Protein 3BNV (pdb70)

Organism: Campylobacter jejuni (NCBI:txid197)

Nearest PDB structures (foldseek):
  3bnv-assembly2_C  TM=9.945E-01  e=3.580E-26  Campylobacter jejuni
  3bnv-assembly4_H  TM=1.005E+00  e=6.603E-24  Campylobacter jejuni
  3lwg-assembly1_B  TM=8.617E-01  e=5.115E-12  Helicobacter felis
  3lw3-assembly1_B  TM=8.582E-01  e=4.550E-12  Helicobacter felis
  3lwg-assembly1_A  TM=9.391E-01  e=1.286E-10  Helicobacter felis

B-factor: mean 33.96, std 3.37, range [11.09, 61.27]

Foldseek 3Di:
DPPPADPVQQVVLLVQALDPVPDDCQQQFGWRHEDAQKTKTKHQADPVAPDPQQWGDCVSVVSNQLVRQCRSHRDNAKHWDDKDKDDPDTDGHGFMKIKMKGWDDDPDAQKIKIWMKIDGPPHIITMIIIMGGDPDHPVD/DVVADPPRCLVVLVVAQPPVPDDCQQQFGWHDEDAQKTKTKHQADPVAPDPQQWDDCVSVVSNQLVRQCRSHRDNAKDWDDKDKDDPDTDGHGFMKMKMWGWPCKTKIWMKIDGVPHIITMIIIMHGDPDHPVVD/DDPPADPVLQVVLLVQALPPVPDDCQQQFGWHDEDAQKTKTKHQADPVAPDPQQWDDCVSPVSNVLVRQCRSHRDNAKHWDDKDKDDPDTDGHRFMKMKMKGWPDDDVAQKIKIWMWIDGVPDTITMIIIMGGDPDHPVD/DCCVVANPVQQVVLLVQAQPPVPDDCQQQFGWRHEDAQKTKTKHQADPVAPDPQQWDDCVSVVSNQLVRQCRSHRDNAKDWDDKDKDDPDTDGHGFMKIKMKGWDDDPDAQKIKIWMWIDGVNDTITMIIIMGGDPDHPVD/DPPVADVQAVPQPLVQQQPPNPDDCQQQFGWRHEDAQKTKTKHQADPVAPDPQQWRDCVSVVSNQLVRQCRSHRDNAKDWDDKDKDDPDTDGHRFMKMKMKGWPDDPPFQKTKIWMKIDGVNHIITMIIIMGGDPDHPVD/DDPVVLQVVLLVQFQPPVPDDCQQQFGWRDEDAQKTKTKHQADPVAPDPQQWDDCVSPVSNQLVRQSRSHRDNAKDWDDKDKDDPDTDGHRFMKMKMKGWDDDPPFQKTKIWMWIDGVPDIITMIIIMGGDPDHPVD/DCVQAQPPNPDDCQQQFDWDDEDAQKTKTKHQADPVAPDPQQWDDPVSPVSNVLVRQCRSHRDNAKDWDDKDKDDPDTDGHRFMKMKMKGWPDDPPALWIKIWMWIDGVPHTITMIIIMGGDPDHPVD/DLLVQAQPPVPDDCQQQFDWDDEDAQKTKTKHQADPVAPDPQQWDDCVSVVSNVLVRQCRSHRDNAKHWDDKDKDDPDTDGHRFMKMKMKGWDDDDPFQKIKIWMWIDGVNHTITMIIIMGGDPDHPD

Sequence (1089 aa):
LEEYASAEDISRVRAELLTCPELNTSLAGTIIEIDKNYAKSILITTSEVADDQGLIFDAFIFAAANYVAQASINKEFSVIIGSKCFFYAPLKLGDVLELEAHALFDETSKKRDVKVVGHVKEIKFEGTIQVVSTDEHIFKEEYASAEDISRVRAELLTCPELNTSLAGTIIEIDKNYAKSILITTSEVADDQGLIFDAFIFAAANYVAQASINKEFSVIIGSKCFFYAPLKLGDVLELEAHALKKRDVKVVGHVKEIKFEGTIQVVSTDEHIFKLLEEYASAEDISRVRAELLTCPELNTSLAGTIIEIDKNYAKSILITTSEVADDQGLIFDAFIFAAANYVAQASINKEFSVIIGSKCFFYAPLKLGDVLELEAHALFDETSKKRDVKVVGHVKEIKFEGTIQVVSTDEHIFKQLEEYASAEDISRVRAELLTCPELNTSLAGTIIEIDKNYAKSILITTSEVADDQGLIFDAFIFAAANYVAQASINKEFSVIIGSKCFFYAPLKLGDVLELEAHALFDETSKKRDVKVVGHVKEIKFEGTIQVVSTDEHIFKLEEYASAEDISRVRAELLTCPELNTSLAGTIIEIDKNYAKSILITTSEVADDQGLIFDAFIFAAANYVAQASINKEFSVIIGSKCFFYAPLKLGDVLELEAHALFDETSKKRDVKVVGHVKEIKFEGTIQVVSTDEHIFKLEEYEDISRVRAELLTCPELNTSLAGTIIEIDKNYAKSILITTSEVADDQGLIFDAFIFAAANYVAQASINKEFSVIIGSKCFFYAPLKLGDVLELEAHALFDETSKKRDVKVVGHVKEIKFEGTIQVVSTDEHIFKVRAELLTCPELNTSLAGTIIEIDKNYAKSILITTSEVADDQGLIFDAFIFAAANYVAQASINKEFSVIIGSKCFFYAPLKLGDVLELEAHALFDETSKKRDVKVVGHVKEIKFEGTIQVVSTDEHIFKRVRAELLTCPELNTSLAGTIIEIDKNYAKSILITTSEVADDQGLIFDAFIFAAANYVAQASINKEFSVIIGSKCFFYAPLKLGDVLELEAHALFDETSKKRDVKVVGHVKEIKFEGTIQVVSTDEHIF

InterPro domains:
  IPR029069 HotDog domain superfamily [SSF54637] (39-144)

Radius of gyration: 39.72 Å; Cα contacts (8 Å, |Δi|>4): 2767; chains: 8; bounding box: 61×111×114 Å

Secondary structure (DSSP, 8-state):
--SSS-HHHHHHHHTT--SSTT--HHHH-EEEEEETTEEEEEEE------STT-BPPHHHHHHHHHHHHHHHH--SSEEEEEEEEE--S--BTT-EEEEEEEEPP-SS-SEEEEEEEEEBTTB--EEEEEEEE-SS-TT-/--SS-SSTTTTTTTT--S-TT--HHHH-EEEEEETTEEEEEEE------STT-BPPTHHHHHHHHHHHHHHH--SSEEEEEEEEE--S--BTT-EEEEEEEE--EEEEEEEEEBTTB--EEEEEEEE-SS-GGG-/---SS-TTTTHHHHHH--S-TT--HHHH-EEEEEETTEEEEEEE------STT-BPPTHHHHHHHHHHHHHHH--SSEEEEEEEEE--S--BTT-EEEEEEEE-S-TT-SEEEEEEEEEBTTB--EEEEEEEE-SS-TT-/-GGGTS-HHHHHHHHHH--S-TT--HHHH-EEEEEETTEEEEEEE------STT-BPPTHHHHHHHHHHHHHHH--SSEEEEEEEEE--S--BTT-EEEEEEEEPP-SS-SEEEEEEEEEBTTB--EEEEEEEE-SS-TT-/---S--STTIIIIIIT--SSTT--HHHH-EEEEEETTEEEEEEE------STT-BPPHHHHHHHHHHHHHHHH--SSEEEEEEEEE--S--BTT-EEEEEEEE-S-SS-SEEEEEEEEEETTB--EEEEEEEE-SS-TT-/------HHHHTTT--S-TT--HHHH-EEEEEETTEEEEEEE------STT-BPPTHHHHHHHHHHHHHHH--SSEEEEEEEEE--S--BTT-EEEEEEEE---SS-SEEEEEEEEEBTTB--EEEEEEEE-SS-TT-/--SS--SSTT--HHHH-EEEEEETTEEEEEEE------STT-BPPTHHHHHHHHHHHHHHH--SSEEEEEEEEE--S--BTT-EEEEEEEE---SS-SEEEEEEEEEBTTB--EEEEEEEE-SS-TT-/-HHHH--S-TT--HHHH-EEEEEETTEEEEEEE------STT-BPPHHHHHHHHHHHHHHHH--SSEEEEEEEEE--S--BBTBEEEEEEEEPP-SS-SEEEEEEEEEBTTB--EEEEEEEE-SS---

Structure (mmCIF, N/CA/C/O backbone):
data_3BNV
#
_entry.id   3BNV
#
_cell.length_a   79.876
_cell.length_b   94.533
_cell.length_c   81.818
_cell.angle_alpha   90.00
_cell.angle_beta   99.32
_cell.angle_gamma   90.00
#
_symmetry.space_group_name_H-M   'P 1 21 1'
#
loop_
_entity.id
_entity.type
_entity.pdbx_description
1 polymer Cj0977
2 water water
#
loop_
_atom_site.group_PDB
_atom_site.id
_atom_site.type_symbol
_atom_site.label_atom_id
_atom_site.label_alt_id
_atom_site.label_comp_id
_atom_site.label_asym_id
_atom_site.label_entity_id
_atom_site.label_seq_id
_atom_site.pdbx_PDB_ins_code
_atom_site.Cartn_x
_atom_site.Cartn_y
_atom_site.Cartn_z
_atom_site.occupancy
_atom_site.B_iso_or_equiv
_atom_site.auth_seq_id
_atom_site.auth_comp_id
_atom_site.auth_asym_id
_atom_site.auth_atom_id
_atom_site.pdbx_PDB_model_num
ATOM 1 N N . LEU A 1 9 ? 29.286 11.588 37.441 1.00 41.26 13 LEU A N 1
ATOM 2 C CA . LEU A 1 9 ? 29.449 12.964 36.891 1.00 41.40 13 LEU A CA 1
ATOM 3 C C . LEU A 1 9 ? 28.132 13.778 36.764 1.00 41.86 13 LEU A C 1
ATOM 4 O O . LEU A 1 9 ? 27.838 14.351 35.722 1.00 42.02 13 LEU A O 1
ATOM 9 N N . GLU A 1 10 ? 27.336 13.825 37.830 1.00 42.21 14 GLU A N 1
ATOM 10 C CA . GLU A 1 10 ? 26.275 14.846 37.955 1.00 41.93 14 GLU A CA 1
ATOM 11 C C . GLU A 1 10 ? 26.779 16.306 38.240 1.00 42.08 14 GLU A C 1
ATOM 12 O O . GLU A 1 10 ? 26.713 16.847 39.363 1.00 40.68 14 GLU A O 1
ATOM 18 N N . GLU A 1 11 ? 27.324 16.885 37.169 1.00 41.95 15 GLU A N 1
ATOM 19 C CA . GLU A 1 11 ? 27.322 18.309 36.913 1.00 41.49 15 GLU A CA 1
ATOM 20 C C . GLU A 1 11 ? 26.109 18.650 36.015 1.00 40.62 15 GLU A C 1
ATOM 21 O O . GLU A 1 11 ? 26.116 19.659 35.306 1.00 40.38 15 GLU A O 1
ATOM 27 N N . TYR A 1 12 ? 25.078 17.800 36.026 1.00 39.45 16 TYR A N 1
ATOM 28 C CA . TYR A 1 12 ? 23.893 18.036 35.210 1.00 38.20 16 TYR A CA 1
ATOM 29 C C . TYR A 1 12 ? 22.646 18.273 36.051 1.00 38.13 16 TYR A C 1
ATOM 30 O O . TYR A 1 12 ? 21.616 18.723 35.532 1.00 38.35 16 TYR A O 1
ATOM 39 N N . ALA A 1 13 ? 22.729 17.948 37.340 1.00 37.43 17 ALA A N 1
ATOM 40 C CA . ALA A 1 13 ? 21.620 18.176 38.258 1.00 36.68 17 ALA A CA 1
ATOM 41 C C . ALA A 1 13 ? 22.104 18.171 39.687 1.00 36.25 17 ALA A C 1
ATOM 42 O O . ALA A 1 13 ? 22.981 17.381 40.047 1.00 35.71 17 ALA A O 1
ATOM 44 N N . SER A 1 14 ? 21.505 19.035 40.504 1.00 35.96 18 SER A N 1
ATOM 45 C CA . SER A 1 14 ? 21.895 19.157 41.896 1.00 35.84 18 SER A CA 1
ATOM 46 C C . SER A 1 14 ? 21.607 17.867 42.646 1.00 35.68 18 SER A C 1
ATOM 47 O O . SER A 1 14 ? 20.775 17.069 42.224 1.00 35.36 18 SER A O 1
ATOM 50 N N . ALA A 1 15 ? 22.307 17.651 43.755 1.00 35.79 19 ALA A N 1
ATOM 51 C CA . ALA A 1 15 ? 21.971 16.528 44.626 1.00 36.14 19 ALA A CA 1
ATOM 52 C C . ALA A 1 15 ? 20.500 16.626 45.069 1.00 36.13 19 ALA A C 1
ATOM 53 O O . ALA A 1 15 ? 19.781 15.623 45.125 1.00 35.77 19 ALA A O 1
ATOM 55 N N . GLU A 1 16 ? 20.067 17.849 45.364 1.00 36.16 20 GLU A N 1
ATOM 56 C CA . GLU A 1 16 ? 18.678 18.116 45.718 1.00 36.57 20 GLU A CA 1
ATOM 57 C C . GLU A 1 16 ? 17.716 17.595 44.638 1.00 36.94 20 GLU A C 1
ATOM 58 O O . GLU A 1 16 ? 16.966 16.638 44.868 1.00 36.85 20 GLU A O 1
ATOM 64 N N . ASP A 1 17 ? 17.756 18.215 43.460 1.00 37.31 21 ASP A N 1
ATOM 65 C CA . ASP A 1 17 ? 16.909 17.793 42.349 1.00 37.61 21 ASP A CA 1
ATOM 66 C C . ASP A 1 17 ? 16.750 16.298 42.372 1.00 37.41 21 ASP A C 1
ATOM 67 O O . ASP A 1 17 ? 15.638 15.803 42.256 1.00 37.60 21 ASP A O 1
ATOM 72 N N . ILE A 1 18 ? 17.871 15.591 42.520 1.00 37.33 22 ILE A N 1
ATOM 73 C CA . ILE A 1 18 ? 17.917 14.134 42.313 1.00 37.12 22 ILE A CA 1
ATOM 74 C C . ILE A 1 18 ? 17.238 13.358 43.439 1.00 36.98 22 ILE A C 1
ATOM 75 O O . ILE A 1 18 ? 16.469 12.427 43.171 1.00 37.09 22 ILE A O 1
ATOM 80 N N . SER A 1 19 ? 17.491 13.745 44.685 1.00 36.34 23 SER A N 1
ATOM 81 C CA . SER A 1 19 ? 16.789 13.128 45.800 1.00 36.28 23 SER A CA 1
ATOM 82 C C . SER A 1 19 ? 15.299 13.509 45.807 1.00 36.23 23 SER A C 1
ATOM 83 O O . SER A 1 19 ? 14.453 12.770 46.315 1.00 35.99 23 SER A O 1
ATOM 86 N N . ARG A 1 20 ? 14.986 14.666 45.231 1.00 36.08 24 ARG A N 1
ATOM 87 C CA . ARG A 1 20 ? 13.607 15.129 45.137 1.00 35.97 24 ARG A CA 1
ATOM 88 C C . ARG A 1 20 ? 12.762 14.251 44.214 1.00 36.65 24 ARG A C 1
ATOM 89 O O . ARG A 1 20 ? 11.636 13.888 44.563 1.00 36.58 24 ARG A O 1
ATOM 97 N N . VAL A 1 21 ? 13.295 13.927 43.034 1.00 37.18 25 VAL A N 1
ATOM 98 C CA . VAL A 1 21 ? 12.647 12.962 42.170 1.00 37.76 25 VAL A CA 1
ATOM 99 C C . VAL A 1 21 ? 12.549 11.596 42.841 1.00 37.77 25 VAL A C 1
ATOM 100 O O . VAL A 1 21 ? 11.469 11.034 42.913 1.00 37.91 25 VAL A O 1
ATOM 104 N N . ARG A 1 22 ? 13.661 11.061 43.338 1.00 38.04 26 ARG A N 1
ATOM 105 C CA . ARG A 1 22 ? 13.633 9.732 43.967 1.00 38.29 26 ARG A CA 1
ATOM 106 C C . ARG A 1 22 ? 12.431 9.628 44.889 1.00 38.09 26 ARG A C 1
ATOM 107 O O . ARG A 1 22 ? 11.692 8.638 44.858 1.00 38.50 26 ARG A O 1
ATOM 115 N N . ALA A 1 23 ? 12.223 10.665 45.692 1.00 37.75 27 ALA A N 1
ATOM 116 C CA . ALA A 1 23 ? 11.082 10.703 46.615 1.00 37.31 27 ALA A CA 1
ATOM 117 C C . ALA A 1 23 ? 9.726 10.755 45.916 1.00 36.93 27 ALA A C 1
ATOM 118 O O . ALA A 1 23 ? 8.723 10.480 46.537 1.00 36.97 27 ALA A O 1
ATOM 120 N N . GLU A 1 24 ? 9.699 11.102 44.632 1.00 36.86 28 GLU A N 1
ATOM 121 C CA . GLU A 1 24 ? 8.438 11.205 43.882 1.00 36.90 28 GLU A CA 1
ATOM 122 C C . GLU A 1 24 ? 8.207 10.071 42.884 1.00 36.41 28 GLU A C 1
ATOM 123 O O . GLU A 1 24 ? 7.081 9.839 42.463 1.00 36.36 28 GLU A O 1
ATOM 129 N N . LEU A 1 25 ? 9.272 9.391 42.475 1.00 36.06 29 LEU A N 1
ATOM 130 C CA . LEU A 1 25 ? 9.165 8.416 41.402 1.00 35.41 29 LEU A CA 1
ATOM 131 C C . LEU A 1 25 ? 8.459 7.152 41.885 1.00 35.10 29 LEU A C 1
ATOM 132 O O . LEU A 1 25 ? 8.921 6.485 42.807 1.00 34.96 29 LEU A O 1
ATOM 137 N N . LEU A 1 26 ? 7.331 6.834 41.260 1.00 34.76 30 LEU A N 1
ATOM 138 C CA . LEU A 1 26 ? 6.577 5.624 41.590 1.00 34.41 30 LEU A CA 1
ATOM 139 C C . LEU A 1 26 ? 6.891 4.502 40.608 1.00 34.43 30 LEU A C 1
ATOM 140 O O . LEU A 1 26 ? 6.679 3.329 40.912 1.00 34.82 30 LEU A O 1
ATOM 145 N N . THR A 1 27 ? 7.399 4.868 39.436 1.00 34.07 31 THR A N 1
ATOM 146 C CA . THR A 1 27 ? 7.606 3.913 38.351 1.00 34.09 31 THR A CA 1
ATOM 147 C C . THR A 1 27 ? 8.973 3.257 38.404 1.00 33.95 31 THR A C 1
ATOM 148 O O . THR A 1 27 ? 9.945 3.884 38.773 1.00 34.52 31 THR A O 1
ATOM 152 N N . CYS A 1 28 ? 9.056 1.993 38.026 1.00 33.66 32 CYS A N 1
ATOM 153 C CA . CYS A 1 28 ? 10.351 1.306 37.947 1.00 33.75 32 CYS A CA 1
ATOM 154 C C . CYS A 1 28 ? 11.238 1.508 39.179 1.00 33.31 32 CYS A C 1
ATOM 155 O O . CYS A 1 28 ? 12.415 1.849 39.059 1.00 33.37 32 CYS A O 1
ATOM 158 N N . PRO A 1 29 ? 10.687 1.257 40.371 1.00 33.11 33 PRO A N 1
ATOM 159 C CA . PRO A 1 29 ? 11.427 1.587 41.586 1.00 33.00 33 PRO A CA 1
ATOM 160 C C . PRO A 1 29 ? 12.737 0.824 41.681 1.00 33.13 33 PRO A C 1
ATOM 161 O O . PRO A 1 29 ? 13.654 1.238 42.411 1.00 33.33 33 PRO A O 1
ATOM 165 N N . GLU A 1 30 ? 12.830 -0.283 40.952 1.00 32.91 34 GLU A N 1
ATOM 166 C CA . GLU A 1 30 ? 13.910 -1.227 41.189 1.00 33.12 34 GLU A CA 1
ATOM 167 C C . GLU A 1 30 ? 14.889 -1.247 40.039 1.00 32.77 34 GLU A C 1
ATOM 168 O O . GLU A 1 30 ? 15.827 -2.028 40.032 1.00 32.80 34 GLU A O 1
ATOM 174 N N . LEU A 1 31 ? 14.658 -0.380 39.067 1.00 32.79 35 LEU A N 1
ATOM 175 C CA . LEU A 1 31 ? 15.437 -0.387 37.835 1.00 32.83 35 LEU A CA 1
ATOM 176 C C . LEU A 1 31 ? 16.894 -0.051 38.101 1.00 32.84 35 LEU A C 1
ATOM 177 O O . LEU A 1 31 ? 17.202 0.816 38.908 1.00 32.92 35 LEU A O 1
ATOM 182 N N . ASN A 1 32 ? 17.795 -0.724 37.410 1.00 33.04 36 ASN A N 1
ATOM 183 C CA . ASN A 1 32 ? 19.198 -0.367 37.512 1.00 33.21 36 ASN A CA 1
ATOM 184 C C . ASN A 1 32 ? 19.567 0.962 36.821 1.00 33.39 36 ASN A C 1
ATOM 185 O O . ASN A 1 32 ? 19.754 1.027 35.604 1.00 33.81 36 ASN A O 1
ATOM 190 N N . THR A 1 33 ? 19.706 2.017 37.614 1.00 33.28 37 THR A N 1
ATOM 191 C CA . THR A 1 33 ? 19.856 3.354 37.064 1.00 33.32 37 THR A CA 1
ATOM 192 C C . THR A 1 33 ? 21.209 3.545 36.375 1.00 33.43 37 THR A C 1
ATOM 193 O O . THR A 1 33 ? 21.437 4.583 35.721 1.00 33.60 37 THR A O 1
ATOM 197 N N . SER A 1 34 ? 22.105 2.566 36.526 1.00 33.05 38 SER A N 1
ATOM 198 C CA . SER A 1 34 ? 23.432 2.618 35.902 1.00 33.08 38 SER A CA 1
ATOM 199 C C . SER A 1 34 ? 23.345 2.216 34.434 1.00 33.30 38 SER A C 1
ATOM 200 O O . SER A 1 34 ? 24.297 2.441 33.666 1.00 33.54 38 SER A O 1
ATOM 203 N N . LEU A 1 35 ? 22.226 1.591 34.058 1.00 33.19 39 LEU A N 1
ATOM 204 C CA . LEU A 1 35 ? 22.042 1.076 32.704 1.00 33.23 39 LEU A CA 1
ATOM 205 C C . LEU A 1 35 ? 20.977 1.872 31.958 1.00 33.46 39 LEU A C 1
ATOM 206 O O . LEU A 1 35 ? 20.988 1.934 30.717 1.00 33.81 39 LEU A O 1
ATOM 211 N N . ALA A 1 36 ? 20.044 2.469 32.696 1.00 32.86 40 ALA A N 1
ATOM 212 C CA . ALA A 1 36 ? 18.953 3.183 32.052 1.00 32.44 40 ALA A CA 1
ATOM 213 C C . ALA A 1 36 ? 19.003 4.685 32.295 1.00 32.51 40 ALA A C 1
ATOM 214 O O . ALA A 1 36 ? 18.202 5.432 31.765 1.00 32.55 40 ALA A O 1
ATOM 216 N N . GLY A 1 37 ? 19.949 5.139 33.108 1.00 32.67 41 GLY A N 1
ATOM 217 C CA . GLY A 1 37 ? 20.040 6.558 33.383 1.00 32.45 41 GLY A CA 1
ATOM 218 C C . GLY A 1 37 ? 19.358 6.938 34.688 1.00 32.63 41 GLY A C 1
ATOM 219 O O . GLY A 1 37 ? 18.778 6.089 35.385 1.00 32.52 41 GLY A O 1
ATOM 220 N N . THR A 1 38 ? 19.435 8.223 35.006 1.00 32.29 42 THR A N 1
ATOM 221 C CA . THR A 1 38 ? 18.826 8.772 36.203 1.00 32.39 42 THR A CA 1
ATOM 222 C C . THR A 1 38 ? 17.833 9.879 35.872 1.00 32.27 42 THR A C 1
ATOM 223 O O . THR A 1 38 ? 18.087 10.728 35.029 1.00 32.08 42 THR A O 1
ATOM 227 N N . ILE A 1 39 ? 16.687 9.862 36.537 1.00 32.26 43 ILE A N 1
ATOM 228 C CA . ILE A 1 39 ? 15.683 10.894 36.340 1.00 32.01 43 ILE A CA 1
ATOM 229 C C . ILE A 1 39 ? 16.091 12.113 37.142 1.00 32.16 43 ILE A C 1
ATOM 230 O O . ILE A 1 39 ? 16.434 12.011 38.310 1.00 32.22 43 ILE A O 1
ATOM 235 N N . ILE A 1 40 ? 16.029 13.272 36.508 1.00 32.33 44 ILE A N 1
ATOM 236 C CA . ILE A 1 40 ? 16.749 14.461 36.948 1.00 32.36 44 ILE A CA 1
ATOM 237 C C . ILE A 1 40 ? 15.729 15.588 37.187 1.00 32.41 44 ILE A C 1
ATOM 238 O O . ILE A 1 40 ? 16.013 16.589 37.833 1.00 32.37 44 ILE A O 1
ATOM 243 N N . GLU A 1 41 ? 14.531 15.393 36.649 1.00 32.54 45 GLU A N 1
ATOM 2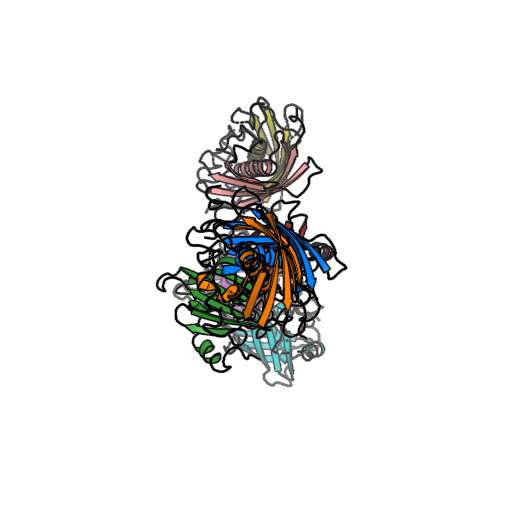44 C CA . GLU A 1 41 ? 13.431 16.321 36.830 1.00 32.98 45 GLU A CA 1
ATOM 245 C C . GLU A 1 41 ? 12.126 15.669 36.391 1.00 32.96 45 GLU A C 1
ATOM 246 O O . GLU A 1 41 ? 12.087 14.896 35.417 1.00 32.92 45 GLU A O 1
ATOM 252 N N . ILE A 1 42 ? 11.062 15.942 37.140 1.00 32.95 46 ILE A N 1
ATOM 253 C CA . ILE A 1 42 ? 9.743 15.459 36.742 1.00 33.08 46 ILE A CA 1
ATOM 254 C C . ILE A 1 42 ? 8.674 16.455 37.091 1.00 32.99 46 ILE A C 1
ATOM 255 O O . ILE A 1 42 ? 8.872 17.318 37.913 1.00 33.27 46 ILE A O 1
ATOM 260 N N . ASP A 1 43 ? 7.545 16.329 36.424 1.00 33.12 47 ASP A N 1
ATOM 261 C CA . ASP A 1 43 ? 6.425 17.235 36.576 1.00 33.23 47 ASP A CA 1
ATOM 262 C C . ASP A 1 43 ? 5.262 16.532 35.889 1.00 33.06 47 ASP A C 1
ATOM 263 O O . ASP A 1 43 ? 5.425 15.459 35.276 1.00 32.92 47 ASP A O 1
ATOM 268 N N . LYS A 1 44 ? 4.090 17.139 35.966 1.00 32.94 48 LYS A N 1
ATOM 269 C CA . LYS A 1 44 ? 2.940 16.621 35.247 1.00 33.20 48 LYS A CA 1
ATOM 270 C C . LYS A 1 44 ? 3.279 16.426 33.760 1.00 33.17 48 LYS A C 1
ATOM 271 O O . LYS A 1 44 ? 3.644 17.394 33.072 1.00 32.93 48 LYS A O 1
ATOM 277 N N . ASN A 1 45 ? 3.170 15.192 33.264 1.00 33.05 49 ASN A N 1
ATOM 278 C CA . ASN A 1 45 ? 3.337 14.943 31.829 1.00 33.09 49 ASN A CA 1
ATOM 279 C C . ASN A 1 45 ? 4.734 15.218 31.325 1.00 33.28 49 ASN A C 1
ATOM 280 O O . ASN A 1 45 ? 4.935 15.433 30.127 1.00 33.51 49 ASN A O 1
ATOM 285 N N . TYR A 1 46 ? 5.707 15.216 32.226 1.00 33.27 50 TYR A N 1
ATOM 286 C CA . TYR A 1 46 ? 7.035 15.671 31.864 1.00 33.11 50 TYR A CA 1
ATOM 287 C C . TYR A 1 46 ? 8.123 14.991 32.693 1.00 32.96 50 TYR A C 1
ATOM 288 O O . TYR A 1 46 ? 7.957 14.767 33.897 1.00 32.82 50 TYR A O 1
ATOM 297 N N . ALA A 1 47 ? 9.242 14.675 32.045 1.00 32.63 51 ALA A N 1
ATOM 298 C CA . ALA A 1 47 ? 10.415 14.172 32.758 1.00 32.51 51 ALA A CA 1
ATOM 299 C C . ALA A 1 47 ? 11.714 14.428 31.997 1.00 32.58 51 ALA A C 1
ATOM 300 O O . ALA A 1 47 ? 11.738 14.470 30.763 1.00 32.63 51 ALA A O 1
ATOM 302 N N . LYS A 1 48 ? 12.796 14.597 32.743 1.00 32.66 52 LYS A N 1
ATOM 303 C CA . LYS A 1 48 ? 14.118 14.828 32.154 1.00 33.08 52 LYS A CA 1
ATOM 304 C C . LYS A 1 48 ? 15.108 13.825 32.735 1.00 32.96 52 LYS A C 1
ATOM 305 O O . LYS A 1 48 ? 15.101 13.576 33.939 1.00 33.36 52 LYS A O 1
ATOM 311 N N . SER A 1 49 ? 15.942 13.219 31.902 1.00 32.78 53 SER A N 1
ATOM 312 C CA . SER A 1 49 ? 16.901 12.245 32.440 1.00 32.80 53 SER A CA 1
ATOM 313 C C . SER A 1 49 ? 18.272 12.360 31.817 1.00 32.51 53 SER A C 1
ATOM 314 O O . SER A 1 49 ? 18.458 13.059 30.828 1.00 32.83 53 SER A O 1
ATOM 317 N N . ILE A 1 50 ? 19.248 11.711 32.417 1.00 32.18 54 ILE A N 1
ATOM 318 C CA . ILE A 1 50 ? 20.546 11.684 31.790 1.00 32.34 54 ILE A CA 1
ATOM 319 C C . ILE A 1 50 ? 21.126 10.291 31.833 1.00 32.02 54 ILE A C 1
ATOM 320 O O . ILE A 1 50 ? 20.943 9.574 32.799 1.00 32.33 54 ILE A O 1
ATOM 325 N N . LEU A 1 51 ? 21.782 9.904 30.750 1.00 31.86 55 LEU A N 1
ATOM 326 C CA . LEU A 1 51 ? 22.441 8.615 30.668 1.00 31.86 55 LEU A CA 1
ATOM 327 C C . LEU A 1 51 ? 23.917 8.864 30.477 1.00 32.02 55 LEU A C 1
ATOM 328 O O . LEU A 1 51 ? 24.323 9.444 29.470 1.00 31.97 55 LEU A O 1
ATOM 333 N N . ILE A 1 52 ? 24.727 8.474 31.459 1.00 32.11 56 ILE A N 1
ATOM 334 C CA . ILE A 1 52 ? 26.160 8.505 31.227 1.00 32.25 56 ILE A CA 1
ATOM 335 C C . ILE A 1 52 ? 26.592 7.137 30.710 1.00 32.32 56 ILE A C 1
ATOM 336 O O . ILE A 1 52 ? 26.354 6.106 31.349 1.00 32.70 56 ILE A O 1
ATOM 341 N N . THR A 1 53 ? 27.185 7.134 29.528 1.00 32.11 57 THR A N 1
ATOM 342 C CA . THR A 1 53 ? 27.550 5.881 28.893 1.00 32.43 57 THR A CA 1
ATOM 343 C C . THR A 1 53 ? 28.708 5.227 29.642 1.00 32.61 57 THR A C 1
ATOM 344 O O . THR A 1 53 ? 29.603 5.910 30.119 1.00 32.64 57 THR A O 1
ATOM 348 N N . THR A 1 54 ? 28.672 3.902 29.771 1.00 32.72 58 THR A N 1
ATOM 349 C CA . THR A 1 54 ? 29.750 3.202 30.494 1.00 32.62 58 THR A CA 1
ATOM 350 C C . THR A 1 54 ? 30.239 2.016 29.679 1.00 32.59 58 THR A C 1
ATOM 351 O O . THR A 1 54 ? 29.626 1.627 28.677 1.00 32.05 58 THR A O 1
ATOM 355 N N . SER A 1 55 ? 31.353 1.442 30.114 1.00 32.84 59 SER A N 1
ATOM 356 C CA . SER A 1 55 ? 31.944 0.348 29.366 1.00 33.10 59 SER A CA 1
ATOM 357 C C . SER A 1 55 ? 31.062 -0.886 29.396 1.00 33.32 59 SER A C 1
ATOM 358 O O . SER A 1 55 ? 31.301 -1.821 28.654 1.00 33.28 59 SER A O 1
ATOM 361 N N . GLU A 1 56 ? 30.025 -0.878 30.232 1.00 33.75 60 GLU A N 1
ATOM 362 C CA . GLU A 1 56 ? 29.086 -2.000 30.284 1.00 34.63 60 GLU A CA 1
ATOM 363 C C . GLU A 1 56 ? 28.089 -2.019 29.143 1.00 34.30 60 GLU A C 1
ATOM 364 O O . GLU A 1 56 ? 27.394 -3.007 28.952 1.00 34.19 60 GLU A O 1
ATOM 378 N N . VAL A 1 58 ? 29.008 -1.101 25.804 1.00 33.22 62 VAL A N 1
ATOM 379 C CA . VAL A 1 58 ? 29.669 -1.102 24.507 1.00 32.53 62 VAL A CA 1
ATOM 380 C C . VAL A 1 58 ? 29.256 -2.287 23.659 1.00 32.29 62 VAL A C 1
ATOM 381 O O . VAL A 1 58 ? 28.966 -3.347 24.180 1.00 32.20 62 VAL A O 1
ATOM 385 N N . ALA A 1 59 ? 29.262 -2.091 22.346 1.00 32.19 63 ALA A N 1
ATOM 386 C CA . ALA A 1 59 ? 29.030 -3.156 21.390 1.00 32.32 63 ALA A CA 1
ATOM 387 C C . ALA A 1 59 ? 30.351 -3.727 20.924 1.00 32.46 63 ALA A C 1
ATOM 388 O O . ALA A 1 59 ? 30.429 -4.884 20.534 1.00 32.41 63 ALA A O 1
ATOM 390 N N . ASP A 1 60 ? 31.390 -2.896 20.947 1.00 32.64 64 ASP A N 1
ATOM 391 C CA . ASP A 1 60 ? 32.677 -3.286 20.410 1.00 32.90 64 ASP A CA 1
ATOM 392 C C . ASP A 1 60 ? 33.856 -2.683 21.185 1.00 33.02 64 ASP A C 1
ATOM 393 O O . ASP A 1 60 ? 33.670 -2.016 22.207 1.00 33.21 64 ASP A O 1
ATOM 398 N N . ASP A 1 61 ? 35.068 -2.922 20.706 1.00 32.82 65 ASP A N 1
ATOM 399 C CA . ASP A 1 61 ? 36.229 -2.404 21.403 1.00 33.02 65 ASP A CA 1
ATOM 400 C C . ASP A 1 61 ? 36.628 -1.035 20.875 1.00 32.80 65 ASP 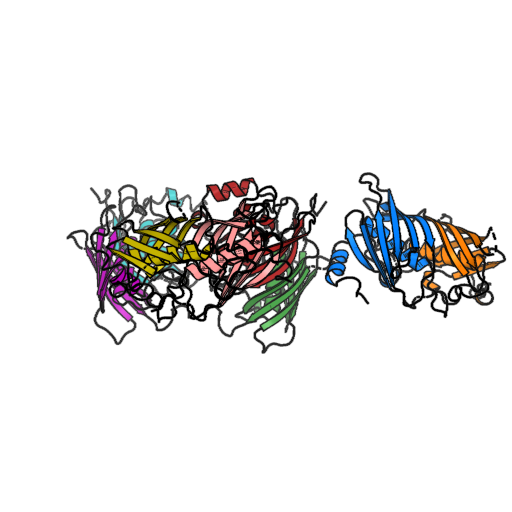A C 1
ATOM 401 O O . ASP A 1 61 ? 37.732 -0.584 21.124 1.00 32.71 65 ASP A O 1
ATOM 406 N N . GLN A 1 62 ? 35.711 -0.378 20.165 1.00 32.70 66 GLN A N 1
ATOM 407 C CA . GLN A 1 62 ? 35.940 0.966 19.634 1.00 32.73 66 GLN A CA 1
ATOM 408 C C . GLN A 1 62 ? 35.153 2.038 20.377 1.00 32.59 66 GLN A C 1
ATOM 409 O O . GLN A 1 62 ? 35.191 3.205 20.009 1.00 32.54 66 GLN A O 1
ATOM 415 N N . GLY A 1 63 ? 34.414 1.637 21.404 1.00 32.55 67 GLY A N 1
ATOM 416 C CA . GLY A 1 63 ? 33.635 2.584 22.200 1.00 32.09 67 GLY A CA 1
ATOM 417 C C . GLY A 1 63 ? 32.230 2.822 21.690 1.00 31.93 67 GLY A C 1
ATOM 418 O O . GLY A 1 63 ? 31.551 3.727 22.146 1.00 32.19 67 GLY A O 1
ATOM 419 N N . LEU A 1 64 ? 31.777 2.009 20.751 1.00 31.79 68 LEU A N 1
ATOM 420 C CA . LEU A 1 64 ? 30.458 2.181 20.197 1.00 31.56 68 LEU A CA 1
ATOM 421 C C . LEU A 1 64 ? 29.448 1.613 21.196 1.00 32.21 68 LEU A C 1
ATOM 422 O O . LEU A 1 64 ? 29.616 0.513 21.711 1.00 32.48 68 LEU A O 1
ATOM 427 N N . ILE A 1 65 ? 28.413 2.390 21.486 1.00 32.16 69 ILE A N 1
ATOM 428 C CA . ILE A 1 65 ? 27.440 2.061 22.493 1.00 31.96 69 ILE A CA 1
ATOM 429 C C . ILE A 1 65 ? 26.237 1.389 21.842 1.00 32.38 69 ILE A C 1
ATOM 430 O O . ILE A 1 65 ? 25.625 1.954 20.939 1.00 32.47 69 ILE A O 1
ATOM 435 N N . PHE A 1 66 ? 25.890 0.195 22.322 1.00 32.29 70 PHE A N 1
ATOM 436 C CA . PHE A 1 66 ? 24.769 -0.550 21.797 1.00 32.11 70 PHE A CA 1
ATOM 437 C C . PHE A 1 66 ? 23.542 0.321 21.849 1.00 32.64 70 PHE A C 1
ATOM 438 O O . PHE A 1 66 ? 23.231 0.886 22.897 1.00 33.02 70 PHE A O 1
ATOM 446 N N . ASP A 1 67 ? 22.823 0.420 20.732 1.00 32.85 71 ASP A N 1
ATOM 447 C CA . ASP A 1 67 ? 21.705 1.346 20.627 1.00 32.99 71 ASP A CA 1
ATOM 448 C C . ASP A 1 67 ? 20.597 1.094 21.658 1.00 33.07 71 ASP A C 1
ATOM 449 O O . ASP A 1 67 ? 19.936 2.036 22.116 1.00 33.59 71 ASP A O 1
ATOM 454 N N . ALA A 1 68 ? 20.400 -0.155 22.057 1.00 32.82 72 ALA A N 1
ATOM 455 C CA . ALA A 1 68 ? 19.341 -0.485 23.005 1.00 32.43 72 ALA A CA 1
ATOM 456 C C . ALA A 1 68 ? 19.440 0.269 24.318 1.00 32.58 72 ALA A C 1
ATOM 457 O O . ALA A 1 68 ? 18.428 0.504 24.987 1.00 33.24 72 ALA A O 1
ATOM 459 N N . PHE A 1 69 ? 20.637 0.672 24.703 1.00 32.44 73 PHE A N 1
ATOM 460 C CA . PHE A 1 69 ? 20.764 1.430 25.951 1.00 32.41 73 PHE A CA 1
ATOM 461 C C . PHE A 1 69 ? 20.173 2.805 25.807 1.00 32.70 73 PHE A C 1
ATOM 462 O O . PHE A 1 69 ? 19.641 3.366 26.761 1.00 32.50 73 PHE A O 1
ATOM 470 N N . ILE A 1 70 ? 20.224 3.344 24.594 1.00 33.02 74 ILE A N 1
ATOM 471 C CA . ILE A 1 70 ? 19.594 4.625 24.386 1.00 33.24 74 ILE A CA 1
ATOM 472 C C . ILE A 1 70 ? 18.109 4.386 24.535 1.00 33.44 74 ILE A C 1
ATOM 473 O O . ILE A 1 70 ? 17.416 5.176 25.182 1.00 33.57 74 ILE A O 1
ATOM 478 N N . PHE A 1 71 ? 17.622 3.282 23.958 1.00 33.20 75 PHE A N 1
ATOM 479 C CA . PHE A 1 71 ? 16.209 2.967 24.074 1.00 33.22 75 PHE A CA 1
ATOM 480 C C . PHE A 1 71 ? 15.860 2.771 25.540 1.00 33.16 75 PHE A C 1
ATOM 481 O O . PHE A 1 71 ? 14.891 3.326 26.028 1.00 33.27 75 PHE A O 1
ATOM 489 N N . ALA A 1 72 ? 16.666 2.008 26.265 1.00 32.74 76 ALA A N 1
ATOM 490 C CA . ALA A 1 72 ? 16.383 1.829 27.666 1.00 32.48 76 ALA A CA 1
ATOM 491 C C . ALA A 1 72 ? 16.195 3.167 28.351 1.00 32.76 76 ALA A C 1
ATOM 492 O O . ALA A 1 72 ? 15.245 3.341 29.098 1.00 33.35 76 ALA A O 1
ATOM 494 N N . ALA A 1 73 ? 17.090 4.114 28.115 1.00 32.76 77 ALA A N 1
ATOM 495 C CA . ALA A 1 73 ? 16.973 5.393 28.779 1.00 32.68 77 ALA A CA 1
ATOM 496 C C . ALA A 1 73 ? 15.641 6.060 28.371 1.00 32.98 77 ALA A C 1
ATOM 497 O O . ALA A 1 73 ? 14.906 6.575 29.213 1.00 33.02 77 ALA A O 1
ATOM 499 N N . ALA A 1 74 ? 15.317 6.014 27.082 1.00 32.81 78 ALA A N 1
ATOM 500 C CA . ALA A 1 74 ? 14.076 6.610 26.611 1.00 32.69 78 ALA A CA 1
ATOM 501 C C . ALA A 1 74 ? 12.851 5.936 27.247 1.00 32.43 78 ALA A C 1
ATOM 502 O O . ALA A 1 74 ? 11.861 6.586 27.612 1.00 32.17 78 ALA A O 1
ATOM 504 N N . ASN A 1 75 ? 12.933 4.629 27.371 1.00 32.26 79 ASN A N 1
ATOM 505 C CA . ASN A 1 75 ? 11.899 3.836 27.977 1.00 32.25 79 ASN A CA 1
ATOM 506 C C . ASN A 1 75 ? 11.688 4.285 29.435 1.00 32.27 79 ASN A C 1
ATOM 507 O O . ASN A 1 75 ? 10.560 4.465 29.919 1.00 32.62 79 ASN A O 1
ATOM 512 N N . TYR A 1 76 ? 12.779 4.514 30.134 1.00 32.18 80 TYR A N 1
ATOM 513 C CA . TYR A 1 76 ? 12.695 4.930 31.525 1.00 32.00 80 TYR A CA 1
ATOM 514 C C . TYR A 1 76 ? 12.099 6.343 31.659 1.00 31.86 80 TYR A C 1
ATOM 515 O O . TYR A 1 76 ? 11.110 6.539 32.356 1.00 32.33 80 TYR A O 1
ATOM 524 N N . VAL A 1 77 ? 12.665 7.325 30.982 1.00 31.71 81 VAL A N 1
ATOM 525 C CA . VAL A 1 77 ? 12.144 8.686 31.098 1.00 31.64 81 VAL A CA 1
ATOM 526 C C . VAL A 1 77 ? 10.690 8.828 30.553 1.00 31.94 81 VAL A C 1
ATOM 527 O O . VAL A 1 77 ? 9.906 9.623 31.061 1.00 32.06 81 VAL A O 1
ATOM 531 N N . ALA A 1 78 ? 10.311 8.054 29.545 1.00 32.01 82 ALA A N 1
ATOM 532 C CA . ALA A 1 78 ? 8.898 8.037 29.136 1.00 32.30 82 ALA A CA 1
ATOM 533 C C . ALA A 1 78 ? 7.998 7.632 30.291 1.00 32.63 82 ALA A C 1
ATOM 534 O O . ALA A 1 78 ? 6.990 8.280 30.572 1.00 32.71 82 ALA A O 1
ATOM 536 N N . GLN A 1 79 ? 8.335 6.535 30.956 1.00 32.74 83 GLN A N 1
ATOM 537 C CA . GLN A 1 79 ? 7.519 6.121 32.076 1.00 32.87 83 GLN A CA 1
ATOM 538 C C . GLN A 1 79 ? 7.569 7.135 33.194 1.00 32.76 83 GLN A C 1
ATOM 539 O O . GLN A 1 79 ? 6.572 7.365 33.844 1.00 33.22 83 GLN A O 1
ATOM 545 N N . ALA A 1 80 ? 8.709 7.785 33.410 1.00 32.77 84 ALA A N 1
ATOM 546 C CA . ALA A 1 80 ? 8.764 8.780 34.471 1.00 32.39 84 ALA A CA 1
ATOM 547 C C . ALA A 1 80 ? 7.854 9.977 34.194 1.00 32.46 84 ALA A C 1
ATOM 548 O O . ALA A 1 80 ? 7.385 10.624 35.122 1.00 32.71 84 ALA A O 1
ATOM 550 N N . SER A 1 81 ? 7.597 10.260 32.924 1.00 32.36 85 SER A N 1
ATOM 551 C CA . SER A 1 81 ? 6.751 11.387 32.545 1.00 32.38 85 SER A CA 1
ATOM 552 C C . SER A 1 81 ? 5.296 11.167 32.922 1.00 32.57 85 SER A C 1
ATOM 553 O O . SER A 1 81 ? 4.544 12.111 33.028 1.00 32.99 85 SER A O 1
ATOM 556 N N . ILE A 1 82 ? 4.899 9.909 33.082 1.00 32.60 86 ILE A N 1
ATOM 557 C CA . ILE A 1 82 ? 3.552 9.558 33.508 1.00 32.36 86 ILE A CA 1
ATOM 558 C C . ILE A 1 82 ? 3.534 9.279 35.004 1.00 32.46 86 ILE A C 1
ATOM 559 O O . ILE A 1 82 ? 2.588 9.610 35.694 1.00 32.71 86 ILE A O 1
ATOM 564 N N . ASN A 1 83 ? 4.588 8.637 35.494 1.00 32.40 87 ASN A N 1
ATOM 565 C CA . ASN A 1 83 ? 4.777 8.394 36.925 1.00 32.29 87 ASN A CA 1
ATOM 566 C C . ASN A 1 83 ? 3.643 7.655 37.634 1.00 32.51 87 ASN A C 1
ATOM 567 O O . ASN A 1 83 ? 3.193 8.062 38.700 1.00 32.58 87 ASN A O 1
ATOM 572 N N . LYS A 1 84 ? 3.190 6.567 37.048 1.00 32.73 88 LYS A N 1
ATOM 573 C CA . LYS A 1 84 ? 2.209 5.724 37.698 1.00 32.87 88 LYS A CA 1
ATOM 574 C C . LYS A 1 84 ? 2.904 4.525 38.320 1.00 32.89 88 LYS A C 1
ATOM 575 O O . LYS A 1 84 ? 3.899 4.032 37.797 1.00 33.34 88 LYS A O 1
ATOM 581 N N . GLU A 1 85 ? 2.389 4.048 39.441 1.00 32.82 89 GLU A N 1
ATOM 582 C CA . GLU A 1 85 ? 3.050 2.954 40.116 1.00 32.68 89 GLU A CA 1
ATOM 583 C C . GLU A 1 85 ? 3.042 1.693 39.273 1.00 32.53 89 GLU A C 1
ATOM 584 O O . GLU A 1 85 ? 4.000 0.948 39.269 1.00 32.63 89 GLU A O 1
ATOM 590 N N . PHE A 1 86 ? 1.951 1.444 38.569 1.00 32.50 90 PHE A N 1
ATOM 591 C CA . PHE A 1 86 ? 1.833 0.239 37.765 1.00 32.35 90 PHE A CA 1
ATOM 592 C C . PHE A 1 86 ? 1.666 0.574 36.285 1.00 32.44 90 PHE A C 1
ATOM 593 O O . PHE A 1 86 ? 0.569 0.854 35.828 1.00 32.86 90 PHE A O 1
ATOM 601 N N . SER A 1 87 ? 2.752 0.526 35.531 1.00 32.58 91 SER A N 1
ATOM 602 C CA . SER A 1 87 ? 2.686 0.829 34.119 1.00 32.59 91 SER A CA 1
ATOM 603 C C . SER A 1 87 ? 3.678 -0.020 33.352 1.00 32.68 91 SER A C 1
ATOM 604 O O . SER A 1 87 ? 4.623 -0.566 33.919 1.00 32.90 91 SER A O 1
ATOM 607 N N . VAL A 1 88 ? 3.439 -0.135 32.057 1.00 32.52 92 VAL A N 1
ATOM 608 C CA . VAL A 1 88 ? 4.363 -0.798 31.178 1.00 32.47 92 VAL A CA 1
ATOM 609 C C . VAL A 1 88 ? 4.334 -0.057 29.871 1.00 32.73 92 VAL A C 1
ATOM 610 O O . VAL A 1 88 ? 3.464 0.817 29.665 1.00 32.92 92 VAL A O 1
ATOM 614 N N . ILE A 1 89 ? 5.281 -0.361 28.984 1.00 32.63 93 ILE A N 1
ATOM 615 C CA . ILE A 1 89 ? 5.176 0.175 27.625 1.00 32.39 93 ILE A CA 1
ATOM 616 C C . ILE A 1 89 ? 4.717 -0.885 26.656 1.00 32.51 93 ILE A C 1
ATOM 617 O O . ILE A 1 89 ? 5.055 -2.049 26.828 1.00 32.79 93 ILE A O 1
ATOM 622 N N . ILE A 1 90 ? 3.901 -0.505 25.669 1.00 32.51 94 ILE A N 1
ATOM 623 C CA . ILE A 1 90 ? 3.267 -1.504 24.813 1.00 31.99 94 ILE A CA 1
ATOM 624 C C . ILE A 1 90 ? 3.631 -1.352 23.378 1.00 32.22 94 ILE A C 1
ATOM 625 O O . ILE A 1 90 ? 3.308 -2.207 22.558 1.00 32.36 94 ILE A O 1
ATOM 630 N N . GLY A 1 91 ? 4.291 -0.249 23.060 1.00 32.61 95 GLY A N 1
ATOM 631 C CA . GLY A 1 91 ? 4.687 0.017 21.682 1.00 32.82 95 GLY A CA 1
ATOM 632 C C . GLY A 1 91 ? 5.664 1.163 21.602 1.00 33.18 95 GLY A C 1
ATOM 633 O O . GLY A 1 91 ? 5.662 2.039 22.474 1.00 33.24 95 GLY A O 1
ATOM 634 N N . SER A 1 92 ? 6.504 1.172 20.562 1.00 33.32 96 SER A N 1
ATOM 635 C CA . SER A 1 92 ? 7.392 2.323 20.321 1.00 33.55 96 SER A CA 1
ATOM 636 C C . SER A 1 92 ? 7.753 2.517 18.859 1.00 33.30 96 SER A C 1
ATOM 637 O O . SER A 1 92 ? 7.726 1.572 18.051 1.00 33.32 96 SER A O 1
ATOM 640 N N . LYS A 1 93 ? 8.098 3.759 18.535 1.00 33.17 97 LYS A N 1
ATOM 641 C CA . LYS A 1 93 ? 8.542 4.122 17.199 1.00 33.26 97 LYS A CA 1
ATOM 642 C C . LYS A 1 93 ? 9.730 5.067 17.373 1.00 33.27 97 LYS A C 1
ATOM 643 O O . LYS A 1 93 ? 9.542 6.226 17.734 1.00 33.29 97 LYS A O 1
ATOM 649 N N . CYS A 1 94 ? 10.944 4.566 17.147 1.00 33.49 98 CYS A N 1
ATOM 650 C CA . CYS A 1 94 ? 12.162 5.373 17.395 1.00 34.20 98 CYS A CA 1
ATOM 651 C C . CYS A 1 94 ? 13.000 5.637 16.162 1.00 33.32 98 CYS A C 1
ATOM 652 O O . CYS A 1 94 ? 13.048 4.818 15.240 1.00 33.28 98 CYS A O 1
ATOM 655 N N . PHE A 1 95 ? 13.679 6.781 16.188 1.00 32.95 99 PHE A N 1
ATOM 656 C CA . PHE A 1 95 ? 14.759 7.110 15.253 1.00 32.66 99 PHE A CA 1
ATOM 657 C C . PHE A 1 95 ? 16.060 7.277 16.043 1.00 32.27 99 PHE A C 1
ATOM 658 O O . PHE A 1 95 ? 16.109 7.990 17.041 1.00 32.13 99 PHE A O 1
ATOM 666 N N . PHE A 1 96 ? 17.105 6.618 15.571 1.00 32.05 100 PHE A N 1
ATOM 667 C CA . PHE A 1 96 ? 18.446 6.762 16.108 1.00 31.90 100 PHE A CA 1
ATOM 668 C C . PHE A 1 96 ? 19.298 7.470 15.085 1.00 31.81 100 PHE A C 1
ATOM 669 O O . PHE A 1 96 ? 19.823 6.834 14.194 1.00 32.15 100 PHE A O 1
ATOM 677 N N . TYR A 1 97 ? 19.465 8.772 15.220 1.00 31.86 101 TYR A N 1
ATOM 678 C CA . TYR A 1 97 ? 20.142 9.564 14.179 1.00 31.98 101 TYR A CA 1
ATOM 679 C C . TYR A 1 97 ? 21.641 9.331 14.123 1.00 31.96 101 TYR A C 1
ATOM 680 O O . TYR A 1 97 ? 22.259 9.463 13.090 1.00 31.71 101 TYR A O 1
ATOM 689 N N . ALA A 1 98 ? 22.228 8.991 15.258 1.00 32.37 102 ALA A N 1
ATOM 690 C CA . ALA A 1 98 ? 23.660 8.762 15.330 1.00 32.35 102 ALA A CA 1
ATOM 691 C C . ALA A 1 98 ? 23.927 7.941 16.569 1.00 32.65 102 ALA A C 1
ATOM 692 O O . ALA A 1 98 ? 23.252 8.105 17.586 1.00 33.15 102 ALA A O 1
ATOM 694 N N . PRO A 1 99 ? 24.919 7.048 16.508 1.00 32.71 103 PRO A N 1
ATOM 695 C CA . PRO A 1 99 ? 25.176 6.228 17.694 1.00 32.31 103 PRO A CA 1
ATOM 696 C C . PRO A 1 99 ? 25.981 6.990 18.704 1.00 32.38 103 PRO A C 1
ATOM 697 O O . PRO A 1 99 ? 26.721 7.888 18.350 1.00 32.56 103 PRO A O 1
ATOM 701 N N . LEU A 1 100 ? 25.829 6.633 19.971 1.00 32.88 104 LEU A N 1
ATOM 702 C CA . LEU A 1 100 ? 26.643 7.211 21.038 1.00 32.75 104 LEU A CA 1
ATOM 703 C C . LEU A 1 100 ? 28.046 6.615 21.077 1.00 32.63 104 LEU A C 1
ATOM 704 O O . LEU A 1 100 ? 28.280 5.510 20.582 1.00 32.53 104 LEU A O 1
ATOM 709 N N . LYS A 1 101 ? 28.961 7.370 21.674 1.00 32.29 105 LYS A N 1
ATOM 710 C CA . LYS A 1 101 ? 30.331 6.989 21.827 1.00 32.03 105 LYS A CA 1
ATOM 711 C C . LYS A 1 101 ? 30.607 6.911 23.329 1.00 32.02 105 LYS A C 1
ATOM 712 O O . LYS A 1 101 ? 30.122 7.753 24.088 1.00 31.71 105 LYS A O 1
ATOM 718 N N . LEU A 1 102 ? 31.373 5.907 23.766 1.00 31.82 106 LEU A N 1
ATOM 719 C CA . LEU A 1 102 ? 31.721 5.794 25.186 1.00 31.78 106 LEU A CA 1
ATOM 720 C C . LEU A 1 102 ? 32.322 7.098 25.681 1.00 31.84 106 LEU A C 1
ATOM 721 O O . LEU A 1 102 ? 33.228 7.632 25.061 1.00 32.03 106 LEU A O 1
ATOM 726 N N . GLY A 1 103 ? 31.808 7.604 26.792 1.00 32.04 107 GLY A N 1
ATOM 727 C CA . GLY A 1 103 ? 32.200 8.916 27.298 1.00 32.22 107 GLY A CA 1
ATOM 728 C C . GLY A 1 103 ? 31.128 9.982 27.089 1.00 32.37 107 GLY A C 1
ATOM 729 O O . GLY A 1 103 ? 31.115 11.013 27.755 1.00 32.59 107 GLY A O 1
ATOM 730 N N . ASP A 1 104 ? 30.237 9.754 26.137 1.00 32.46 108 ASP A N 1
ATOM 731 C CA . ASP A 1 104 ? 29.147 10.691 25.904 1.00 32.69 108 ASP A CA 1
ATOM 732 C C . ASP A 1 104 ? 28.157 10.643 27.054 1.00 32.65 108 ASP A C 1
ATOM 733 O O . ASP A 1 104 ? 27.930 9.582 27.637 1.00 32.78 108 ASP A O 1
ATOM 738 N N . VAL A 1 105 ? 27.561 11.783 27.383 1.00 32.33 109 VAL A N 1
ATOM 739 C CA . VAL A 1 105 ? 26.375 11.731 28.196 1.00 32.11 109 VAL A CA 1
ATOM 740 C C . VAL A 1 105 ? 25.151 12.196 27.415 1.00 32.10 109 VAL A C 1
ATOM 741 O O . VAL A 1 105 ? 25.137 13.245 26.801 1.00 32.10 109 VAL A O 1
ATOM 745 N N . LEU A 1 106 ? 24.128 11.365 27.430 1.00 32.17 110 LEU A N 1
ATOM 746 C CA . LEU A 1 106 ? 22.906 11.635 26.725 1.00 32.01 110 LEU A CA 1
ATOM 747 C C . LEU A 1 106 ? 21.928 12.362 27.638 1.00 32.31 110 LEU A C 1
ATOM 748 O O . LEU A 1 106 ? 21.745 11.998 28.810 1.00 32.24 110 LEU A O 1
ATOM 753 N N . GLU A 1 107 ? 21.309 13.406 27.102 1.00 32.39 111 GLU A N 1
ATOM 754 C CA . GLU A 1 107 ? 20.315 14.169 27.839 1.00 32.56 111 GLU A CA 1
ATOM 755 C C . GLU A 1 107 ? 18.917 13.924 27.220 1.00 32.38 111 GLU A C 1
ATOM 756 O O . GLU A 1 107 ? 18.672 14.270 26.076 1.00 32.52 111 GLU A O 1
ATOM 762 N N . LEU A 1 108 ? 18.013 13.298 27.968 1.00 32.31 112 LEU A N 1
ATOM 763 C CA . LEU A 1 108 ? 16.689 12.986 27.435 1.00 32.17 112 LEU A CA 1
ATOM 764 C C . LEU A 1 108 ? 15.584 13.873 28.028 1.00 32.02 112 LEU A C 1
ATOM 765 O O . LEU A 1 108 ? 15.610 14.198 29.204 1.00 31.94 112 LEU A O 1
ATOM 770 N N . GLU A 1 109 ? 14.632 14.275 27.197 1.00 32.09 113 GLU A N 1
ATOM 771 C CA . GLU A 1 109 ? 13.420 14.925 27.682 1.00 32.89 113 GLU A CA 1
ATOM 772 C C . GLU A 1 109 ? 12.214 14.176 27.162 1.00 32.78 113 GLU A C 1
ATOM 773 O O . GLU A 1 109 ? 12.197 13.753 26.005 1.00 33.03 113 GLU A O 1
ATOM 779 N N . ALA A 1 110 ? 11.205 14.029 28.009 1.00 32.65 114 ALA A N 1
ATOM 780 C CA . ALA A 1 110 ? 9.974 13.320 27.637 1.00 32.52 114 ALA A CA 1
ATOM 781 C C . ALA A 1 110 ? 8.752 14.174 27.899 1.00 32.58 114 ALA A C 1
ATOM 782 O O . ALA A 1 110 ? 8.638 14.785 28.959 1.00 32.86 114 ALA A O 1
ATOM 784 N N . HIS A 1 111 ? 7.837 14.224 26.941 1.00 32.77 115 HIS A N 1
ATOM 785 C CA . HIS A 1 111 ? 6.605 15.002 27.095 1.00 32.54 115 HIS A CA 1
ATOM 786 C C . HIS A 1 111 ? 5.453 14.114 26.696 1.00 32.87 115 HIS A C 1
ATOM 787 O O . HIS A 1 111 ? 5.441 13.574 25.580 1.00 33.00 115 HIS A O 1
ATOM 794 N N . ALA A 1 112 ? 4.511 13.933 27.622 1.00 32.86 116 ALA A N 1
ATOM 795 C CA . ALA A 1 112 ? 3.354 13.077 27.412 1.00 32.87 116 ALA A CA 1
ATOM 796 C C . ALA A 1 112 ? 2.249 13.893 26.786 1.00 33.19 116 ALA A C 1
ATOM 797 O O . ALA A 1 112 ? 1.956 14.971 27.251 1.00 33.19 116 ALA A O 1
ATOM 799 N N . LEU A 1 113 ? 1.628 13.381 25.730 1.00 33.98 117 LEU A N 1
ATOM 800 C CA . LEU A 1 113 ? 0.507 14.068 25.109 1.00 34.68 117 LEU A CA 1
ATOM 801 C C . LEU A 1 113 ? -0.658 14.070 26.081 1.00 35.18 117 LEU A C 1
ATOM 802 O O . LEU A 1 113 ? -0.995 13.031 26.655 1.00 35.28 117 LEU A O 1
ATOM 807 N N . PHE A 1 114 ? -1.251 15.248 26.255 1.00 36.09 118 PHE A N 1
ATOM 808 C CA . PHE A 1 114 ? -2.279 15.512 27.240 1.00 37.45 118 PHE A CA 1
ATOM 809 C C . PHE A 1 114 ? -3.447 14.548 27.105 1.00 38.13 118 PHE A C 1
ATOM 810 O O . PHE A 1 114 ? -3.942 14.311 26.002 1.00 38.10 118 PHE A O 1
ATOM 818 N N . ASP A 1 115 ? -3.870 13.995 28.236 1.00 38.77 119 ASP A N 1
ATOM 819 C CA . ASP A 1 115 ? -4.913 12.981 28.253 1.00 39.71 119 ASP A CA 1
ATOM 820 C C . ASP A 1 115 ? -5.240 12.562 29.685 1.00 40.29 119 ASP A C 1
ATOM 821 O O . ASP A 1 115 ? -4.690 11.592 30.206 1.00 40.33 119 ASP A O 1
ATOM 826 N N . GLU A 1 116 ? -6.140 13.291 30.323 1.00 41.07 120 GLU A N 1
ATOM 827 C CA . GLU A 1 116 ? -6.524 12.933 31.678 1.00 42.47 120 GLU A CA 1
ATOM 828 C C . GLU A 1 116 ? -7.638 11.881 31.735 1.00 41.86 120 GLU A C 1
ATOM 829 O O . GLU A 1 116 ? -8.204 11.634 32.791 1.00 42.15 120 GLU A O 1
ATOM 835 N N . THR A 1 117 ? -7.937 11.232 30.617 1.00 41.72 121 THR A N 1
ATOM 836 C CA . THR A 1 117 ? -8.963 10.179 30.656 1.00 41.75 121 THR A CA 1
ATOM 837 C C . THR A 1 117 ? -8.347 8.788 30.535 1.00 41.05 121 THR A C 1
ATOM 838 O O . THR A 1 117 ? -8.401 7.992 31.471 1.00 41.32 121 THR A O 1
ATOM 842 N N . SER A 1 118 ? -7.749 8.521 29.383 1.00 39.84 122 SER A N 1
ATOM 843 C CA . SER A 1 118 ? -7.274 7.197 29.049 1.00 38.75 122 SER A CA 1
ATOM 844 C C . SER A 1 118 ? -6.052 6.749 29.877 1.00 37.29 122 SER A C 1
ATOM 845 O O . SER A 1 118 ? -5.215 7.558 30.254 1.00 37.61 122 SER A O 1
ATOM 848 N N . LYS A 1 119 ? -5.972 5.454 30.164 1.00 35.27 123 LYS A N 1
ATOM 849 C CA . LYS A 1 119 ? -4.774 4.840 30.770 1.00 34.68 123 LYS A CA 1
ATOM 850 C C . LYS A 1 119 ? -3.640 4.590 29.759 1.00 34.12 123 LYS A C 1
ATOM 851 O O . LYS A 1 119 ? -2.512 4.286 30.150 1.00 33.92 123 LYS A O 1
ATOM 857 N N . LYS A 1 120 ? -3.959 4.715 28.469 1.00 33.89 124 LYS A N 1
ATOM 858 C CA . LYS A 1 120 ? -2.976 4.600 27.396 1.00 33.89 124 LYS A CA 1
ATOM 859 C C . LYS A 1 120 ? -2.515 6.004 26.965 1.00 33.37 124 LYS A C 1
ATOM 860 O O . LYS A 1 120 ? -3.332 6.847 26.558 1.00 33.40 124 LYS A O 1
ATOM 866 N N . ARG A 1 121 ? -1.211 6.241 27.078 1.00 33.04 125 ARG A N 1
ATOM 867 C CA . ARG A 1 121 ? -0.599 7.544 26.836 1.00 33.00 125 ARG A CA 1
ATOM 868 C C . ARG A 1 121 ? 0.523 7.463 25.810 1.00 33.16 125 ARG A C 1
ATOM 869 O O . ARG A 1 121 ? 1.320 6.500 25.817 1.00 33.04 125 ARG A O 1
ATOM 877 N N . ASP A 1 122 ? 0.606 8.488 24.956 1.00 33.34 126 ASP A N 1
ATOM 878 C CA . ASP A 1 122 ? 1.714 8.617 23.983 1.00 33.74 126 ASP A CA 1
ATOM 879 C C . ASP A 1 122 ? 2.744 9.604 24.527 1.00 33.26 126 ASP A C 1
ATOM 880 O O . ASP A 1 122 ? 2.402 10.697 24.943 1.00 33.57 126 ASP A O 1
ATOM 885 N N . VAL A 1 123 ? 4.004 9.220 24.515 1.00 32.98 127 VAL A N 1
ATOM 886 C CA . VAL A 1 123 ? 5.056 10.061 25.065 1.00 33.00 127 VAL A CA 1
ATOM 887 C C . VAL A 1 123 ? 6.129 10.346 24.024 1.00 32.95 127 VAL A C 1
ATOM 888 O O . VAL A 1 123 ? 6.651 9.436 23.384 1.00 32.98 127 VAL A O 1
ATOM 892 N N . LYS A 1 124 ? 6.447 11.620 23.851 1.00 33.09 128 LYS A N 1
ATOM 893 C CA . LYS A 1 124 ? 7.442 12.034 22.871 1.00 33.19 128 LYS A CA 1
ATOM 894 C C . LYS A 1 124 ? 8.777 12.160 23.622 1.00 33.04 128 LYS A C 1
ATOM 895 O O . LYS A 1 124 ? 8.868 12.874 24.627 1.00 33.21 128 LYS A O 1
ATOM 901 N N . VAL A 1 125 ? 9.786 11.413 23.190 1.00 32.58 129 VAL A N 1
ATOM 902 C CA . VAL A 1 125 ? 11.100 11.465 23.823 1.00 32.70 129 VAL A CA 1
ATOM 903 C C . VAL A 1 125 ? 12.158 11.954 22.826 1.00 32.74 129 VAL A C 1
ATOM 904 O O . VAL A 1 125 ? 12.129 11.591 21.645 1.00 32.83 129 VAL A O 1
ATOM 908 N N . VAL A 1 126 ? 13.095 12.756 23.309 1.00 32.36 130 VAL A N 1
ATOM 909 C CA . VAL A 1 126 ? 14.110 13.337 22.457 1.00 32.40 130 VAL A CA 1
ATOM 910 C C . VAL A 1 126 ? 15.423 13.222 23.220 1.00 32.46 130 VAL A C 1
ATOM 911 O O . VAL A 1 126 ? 15.436 13.417 24.430 1.00 32.57 130 VAL A O 1
ATOM 915 N N . GLY A 1 127 ? 16.518 12.868 22.539 1.00 32.41 131 GLY A N 1
ATOM 916 C CA . GLY A 1 127 ? 17.822 12.738 23.208 1.00 32.16 131 GLY A CA 1
ATOM 917 C C . GLY A 1 127 ? 18.917 13.594 22.565 1.00 32.45 131 GLY A C 1
ATOM 918 O O . GLY A 1 127 ? 19.022 13.676 21.338 1.00 32.91 131 GLY A O 1
ATOM 919 N N . HIS A 1 128 ? 19.742 14.228 23.386 1.00 32.13 132 HIS A N 1
ATOM 920 C CA . HIS A 1 128 ? 20.813 15.064 22.897 1.00 32.15 132 HIS A CA 1
ATOM 921 C C . HIS A 1 128 ? 22.152 14.632 23.478 1.00 32.45 132 HIS A C 1
ATOM 922 O O . HIS A 1 128 ? 22.219 14.208 24.630 1.00 32.72 132 HIS A O 1
ATOM 929 N N . VAL A 1 129 ? 23.219 14.756 22.692 1.00 32.17 133 VAL A N 1
ATOM 930 C CA . VAL A 1 129 ? 24.545 14.826 23.274 1.00 31.97 133 VAL A CA 1
ATOM 931 C C . VAL A 1 129 ? 25.042 16.222 23.000 1.00 32.20 133 VAL A C 1
ATOM 932 O O . VAL A 1 129 ? 25.230 16.604 21.847 1.00 32.17 133 VAL A O 1
ATOM 936 N N . LYS A 1 130 ? 25.293 16.971 24.067 1.00 32.64 134 LYS A N 1
ATOM 937 C CA . LYS A 1 130 ? 25.563 18.412 23.982 1.00 32.65 134 LYS A CA 1
ATOM 938 C C . LYS A 1 130 ? 24.459 19.044 23.146 1.00 32.72 134 LYS A C 1
ATOM 939 O O . LYS A 1 130 ? 23.291 18.909 23.498 1.00 33.06 134 LYS A O 1
ATOM 945 N N . GLU A 1 131 ? 24.793 19.717 22.048 1.00 32.50 135 GLU A N 1
ATOM 946 C CA . GLU A 1 131 ? 23.746 20.333 21.227 1.00 32.71 135 GLU A CA 1
ATOM 947 C C . GLU A 1 131 ? 23.200 19.504 20.063 1.00 32.55 135 GLU A C 1
ATOM 948 O O . GLU A 1 131 ? 22.404 19.992 19.274 1.00 32.73 135 GLU A O 1
ATOM 954 N N . ILE A 1 132 ? 23.615 18.260 19.940 1.00 32.23 136 ILE A N 1
ATOM 955 C CA . ILE A 1 132 ? 23.213 17.466 18.803 1.00 31.92 136 ILE A CA 1
ATOM 956 C C . ILE A 1 132 ? 22.073 16.511 19.157 1.00 32.12 136 ILE A C 1
ATOM 957 O O . ILE A 1 132 ? 22.174 15.729 20.099 1.00 31.74 136 ILE A O 1
ATOM 962 N N . LYS A 1 133 ? 20.980 16.591 18.411 1.00 32.35 137 LYS A N 1
ATOM 963 C CA . LYS A 1 133 ? 19.881 15.661 18.605 1.00 32.77 137 LYS A CA 1
ATOM 964 C C . LYS A 1 133 ? 20.264 14.292 18.028 1.00 33.05 137 LYS A C 1
ATOM 965 O O . LYS A 1 133 ? 20.536 14.157 16.851 1.00 33.37 137 LYS A O 1
ATOM 979 N N . PHE A 1 135 ? 18.555 11.198 19.106 1.00 33.09 139 PHE A N 1
ATOM 980 C CA . PHE A 1 135 ? 17.501 10.235 19.202 1.00 32.83 139 PHE A CA 1
ATOM 981 C C . PHE A 1 135 ? 16.148 10.927 19.334 1.00 33.06 139 PHE A C 1
ATOM 982 O O . PHE A 1 135 ? 16.010 11.970 19.999 1.00 33.09 139 PHE A O 1
ATOM 990 N N . GLU A 1 136 ? 15.152 10.329 18.702 1.00 33.11 140 GLU A N 1
ATOM 991 C CA . GLU A 1 136 ? 13.796 10.870 18.725 1.00 33.48 140 GLU A CA 1
ATOM 992 C C . GLU A 1 136 ? 12.828 9.673 18.699 1.00 33.32 140 GLU A C 1
ATOM 993 O O . GLU A 1 136 ? 13.023 8.724 17.935 1.00 33.18 140 GLU A O 1
ATOM 999 N N . GLY A 1 137 ? 11.817 9.694 19.553 1.00 33.07 141 GLY A N 1
ATOM 1000 C CA . GLY A 1 137 ? 10.899 8.576 19.588 1.00 33.20 141 GLY A CA 1
ATOM 1001 C C . GLY A 1 137 ? 9.562 8.804 20.266 1.00 33.15 141 GLY A C 1
ATOM 1002 O O . GLY A 1 137 ? 9.405 9.698 21.098 1.00 33.13 141 GLY A O 1
ATOM 1003 N N . THR A 1 138 ? 8.593 7.980 19.896 1.00 33.05 142 THR A N 1
ATOM 1004 C CA . THR A 1 138 ? 7.311 7.975 20.569 1.00 33.20 142 THR A CA 1
ATOM 1005 C C . THR A 1 138 ? 7.134 6.657 21.287 1.00 33.25 142 THR A C 1
ATOM 1006 O O . THR A 1 138 ? 7.285 5.585 20.687 1.00 33.42 142 THR A O 1
ATOM 1010 N N . ILE A 1 139 ? 6.758 6.727 22.555 1.00 33.13 143 ILE A N 1
ATOM 1011 C CA . ILE A 1 139 ? 6.577 5.518 23.343 1.00 33.06 143 ILE A CA 1
ATOM 1012 C C . ILE A 1 139 ? 5.187 5.461 23.955 1.00 32.98 143 ILE A C 1
ATOM 1013 O O . ILE A 1 139 ? 4.718 6.426 24.538 1.00 33.18 143 ILE A O 1
ATOM 1018 N N . GLN A 1 140 ? 4.522 4.330 23.818 1.00 32.95 144 GLN A N 1
ATOM 1019 C CA . GLN A 1 140 ? 3.172 4.200 24.324 1.00 33.31 144 GLN A CA 1
ATOM 1020 C C . GLN A 1 140 ? 3.188 3.523 25.689 1.00 32.92 144 GLN A C 1
ATOM 1021 O O . GLN A 1 140 ? 3.587 2.387 25.807 1.00 33.01 144 GLN A O 1
ATOM 1027 N N . VAL A 1 141 ? 2.764 4.256 26.717 1.00 33.02 145 VAL A N 1
ATOM 1028 C CA . VAL A 1 141 ? 2.727 3.769 28.091 1.00 32.77 145 VAL A CA 1
ATOM 1029 C C . VAL A 1 141 ? 1.288 3.465 28.490 1.00 32.73 145 VAL A C 1
ATOM 1030 O O . VAL A 1 141 ? 0.412 4.239 28.225 1.00 32.99 145 VAL A O 1
ATOM 1034 N N . VAL A 1 142 ? 1.047 2.326 29.124 1.00 32.72 146 VAL A N 1
ATOM 1035 C CA . VAL A 1 142 ? -0.271 2.021 29.662 1.00 32.41 146 VAL A CA 1
ATOM 1036 C C . VAL A 1 142 ? -0.145 1.741 31.151 1.00 32.54 146 VAL A C 1
ATOM 1037 O O . VAL A 1 142 ? 0.847 1.133 31.596 1.00 32.34 146 VAL A O 1
ATOM 1041 N N . SER A 1 143 ? -1.142 2.170 31.925 1.00 32.45 147 SER A N 1
ATOM 1042 C CA . SER A 1 143 ? -1.101 1.926 33.365 1.00 32.59 147 SER A CA 1
ATOM 1043 C C . SER A 1 143 ? -2.305 1.153 33.869 1.00 32.60 147 SER A C 1
ATOM 1044 O O . SER A 1 143 ? -3.348 1.058 33.211 1.00 32.85 147 SER A O 1
ATOM 1047 N N . THR A 1 144 ? -2.152 0.545 35.027 1.00 32.34 148 THR A N 1
ATOM 1048 C CA . THR A 1 144 ? -3.278 -0.143 35.597 1.00 32.58 148 THR A CA 1
ATOM 1049 C C . THR A 1 144 ? -3.419 0.280 37.051 1.00 32.78 148 THR A C 1
ATOM 1050 O O . THR A 1 144 ? -2.500 0.895 37.621 1.00 32.64 148 THR A O 1
ATOM 1054 N N . ASP A 1 145 ? -4.578 0.000 37.640 1.00 33.26 149 ASP A N 1
ATOM 1055 C CA . ASP A 1 145 ? -4.816 0.383 39.033 1.00 33.65 149 ASP A CA 1
ATOM 1056 C C . ASP A 1 145 ? -4.139 -0.633 39.936 1.00 33.32 149 ASP A C 1
ATOM 1057 O O . ASP A 1 145 ? -3.787 -0.318 41.069 1.00 33.35 149 ASP A O 1
ATOM 1062 N N . GLU A 1 146 ? -3.920 -1.841 39.412 1.00 33.06 150 GLU A N 1
ATOM 1063 C CA . GLU A 1 146 ? -3.150 -2.870 40.127 1.00 32.75 150 GLU A CA 1
ATOM 1064 C C . GLU A 1 146 ? -1.980 -3.420 39.312 1.00 32.18 150 GLU A C 1
ATOM 1065 O O . GLU A 1 146 ? -1.915 -3.228 38.104 1.00 31.94 150 GLU A O 1
ATOM 1071 N N . HIS A 1 147 ? -1.044 -4.093 39.976 1.00 31.82 151 HIS A N 1
ATOM 1072 C CA . HIS A 1 147 ? 0.115 -4.609 39.274 1.00 31.23 151 HIS A CA 1
ATOM 1073 C C . HIS A 1 147 ? -0.302 -5.597 38.219 1.00 31.67 151 HIS A C 1
ATOM 1074 O O . HIS A 1 147 ? -1.148 -6.452 38.476 1.00 32.28 151 HIS A O 1
ATOM 1081 N N . ILE A 1 148 ? 0.312 -5.516 37.045 1.00 31.86 152 ILE A N 1
ATOM 1082 C CA . ILE A 1 148 ? -0.137 -6.328 35.914 1.00 32.48 152 ILE A CA 1
ATOM 1083 C C . ILE A 1 148 ? -0.219 -7.843 36.154 1.00 32.81 152 ILE A C 1
ATOM 1084 O O . ILE A 1 148 ? -1.111 -8.485 35.622 1.00 33.19 152 ILE A O 1
ATOM 1089 N N . PHE A 1 149 ? 0.675 -8.410 36.961 1.00 33.19 153 PHE A N 1
ATOM 1090 C CA . PHE A 1 149 ? 0.709 -9.861 37.138 1.00 33.77 153 PHE A CA 1
ATOM 1091 C C . PHE A 1 149 ? -0.336 -10.352 38.130 1.00 34.75 153 PHE A C 1
ATOM 1092 O O . PHE A 1 149 ? -0.412 -11.557 38.422 1.00 35.10 153 PHE A O 1
ATOM 1100 N N . LYS A 1 150 ? -1.140 -9.424 38.649 1.00 35.68 154 LYS A N 1
ATOM 1101 C CA . LYS A 1 150 ? -2.097 -9.728 39.713 1.00 36.22 154 LYS A CA 1
ATOM 1102 C C . LYS A 1 150 ? -3.534 -9.574 39.222 1.00 36.57 154 LYS A C 1
ATOM 1103 O O . LYS A 1 150 ? -3.773 -9.477 38.018 1.00 37.05 154 LYS A O 1
ATOM 1109 N N . GLU B 1 10 ? 20.024 -22.582 27.775 1.00 40.26 14 GLU B N 1
ATOM 1110 C CA . GLU B 1 10 ? 21.243 -23.369 27.529 1.00 40.50 14 GLU B CA 1
ATOM 1111 C C . GLU B 1 10 ? 20.836 -24.850 27.433 1.00 40.86 14 GLU B C 1
ATOM 1112 O O . GLU B 1 10 ? 21.637 -25.786 27.635 1.00 40.26 14 GLU B O 1
ATOM 1118 N N . GLU B 1 11 ? 19.547 -25.030 27.149 1.00 41.06 15 GLU B N 1
ATOM 1119 C CA . GLU B 1 11 ? 18.951 -26.311 26.771 1.00 40.65 15 GLU B CA 1
ATOM 1120 C C . GLU B 1 11 ? 18.130 -25.957 25.540 1.00 40.56 15 GLU B C 1
ATOM 1121 O O . GLU B 1 11 ? 17.475 -26.791 24.928 1.00 40.51 15 GLU B O 1
ATOM 1127 N N . TYR B 1 12 ? 18.172 -24.675 25.201 1.00 40.36 16 TYR B N 1
ATOM 1128 C CA . TYR B 1 12 ? 17.645 -24.192 23.946 1.00 40.20 16 TYR B CA 1
ATOM 1129 C C . TYR B 1 12 ? 18.711 -24.368 22.882 1.00 40.52 16 TYR B C 1
ATOM 1130 O O . TYR B 1 12 ? 18.418 -24.322 21.685 1.00 40.55 16 TYR B O 1
ATOM 1139 N N . ALA B 1 13 ? 19.948 -24.578 23.330 1.00 40.94 17 ALA B N 1
ATOM 1140 C CA . ALA B 1 13 ? 21.066 -24.861 22.432 1.00 41.42 17 ALA B CA 1
ATOM 1141 C C . ALA B 1 13 ? 22.203 -25.529 23.189 1.00 41.73 17 ALA B C 1
ATOM 1142 O O . ALA B 1 13 ? 22.486 -25.180 24.333 1.00 41.69 17 ALA B O 1
ATOM 1144 N N . SER B 1 14 ? 22.853 -26.487 22.536 1.00 42.55 18 SER B N 1
ATOM 1145 C CA . SER B 1 14 ? 23.946 -27.256 23.137 1.00 43.06 18 SER B CA 1
ATOM 1146 C C . SER B 1 14 ? 25.170 -26.357 23.254 1.00 43.40 18 SER B C 1
ATOM 1147 O O . SER B 1 14 ? 25.224 -25.294 22.634 1.00 43.44 18 SER B O 1
ATOM 1150 N N . ALA B 1 15 ? 26.145 -26.765 24.057 1.00 43.82 19 ALA B N 1
ATOM 1151 C CA . ALA B 1 15 ? 27.316 -25.919 24.298 1.00 44.22 19 ALA B CA 1
ATOM 1152 C C . ALA B 1 15 ? 28.070 -25.633 22.998 1.00 44.40 19 ALA B C 1
ATOM 1153 O O . ALA B 1 15 ? 28.424 -24.495 22.700 1.00 44.29 19 ALA B O 1
ATOM 1155 N N . GLU B 1 16 ? 28.311 -26.687 22.231 1.00 44.78 20 GLU B N 1
ATOM 1156 C CA . GLU B 1 16 ? 28.928 -26.554 20.926 1.00 45.01 20 GLU B CA 1
ATOM 1157 C C . GLU B 1 16 ? 27.832 -26.262 19.928 1.00 45.24 20 GLU B C 1
ATOM 1158 O O . GLU B 1 16 ? 27.879 -25.257 19.216 1.00 44.85 20 GLU B O 1
ATOM 1164 N N . ASP B 1 17 ? 26.853 -27.172 19.904 1.00 45.71 21 ASP B N 1
ATOM 1165 C CA . ASP B 1 17 ? 25.752 -27.188 18.937 1.00 46.08 21 ASP B CA 1
ATOM 1166 C C . ASP B 1 17 ? 25.621 -25.876 18.215 1.00 46.16 21 ASP B C 1
ATOM 1167 O O . ASP B 1 17 ? 24.842 -25.009 18.621 1.00 46.03 21 ASP B O 1
ATOM 1172 N N . ILE B 1 18 ? 26.384 -25.735 17.138 1.00 46.37 22 ILE B N 1
ATOM 1173 C CA . ILE B 1 18 ? 26.413 -24.481 16.398 1.00 46.68 22 ILE B CA 1
ATOM 1174 C C . ILE B 1 18 ? 26.225 -23.256 17.322 1.00 46.38 22 ILE B C 1
ATOM 1175 O O . ILE B 1 18 ? 26.066 -22.132 16.850 1.00 46.47 22 ILE B O 1
ATOM 1180 N N . SER B 1 19 ? 26.275 -23.474 18.639 1.00 45.92 23 SER B N 1
ATOM 1181 C CA . SER B 1 19 ? 26.477 -22.359 19.563 1.00 45.48 23 SER B CA 1
ATOM 1182 C C . SER B 1 19 ? 27.855 -21.786 19.297 1.00 45.11 23 SER B C 1
ATOM 1183 O O . SER B 1 19 ? 28.120 -20.623 19.595 1.00 44.78 23 SER B O 1
ATOM 1186 N N . ARG B 1 20 ? 28.736 -22.632 18.758 1.00 44.83 24 ARG B N 1
ATOM 1187 C CA . ARG B 1 20 ? 29.947 -22.150 18.116 1.00 44.28 24 ARG B CA 1
ATOM 1188 C C . ARG B 1 20 ? 29.539 -21.398 16.850 1.00 43.32 24 ARG B C 1
ATOM 1189 O O . ARG B 1 20 ? 29.884 -21.752 15.725 1.00 43.05 24 ARG B O 1
ATOM 1197 N N . VAL B 1 21 ? 28.718 -20.384 17.109 1.00 42.05 25 VAL B N 1
ATOM 1198 C CA . VAL B 1 21 ? 28.277 -19.367 16.188 1.00 41.23 25 VAL B CA 1
ATOM 1199 C C . VAL B 1 21 ? 29.200 -18.176 16.402 1.00 40.96 25 VAL B C 1
ATOM 1200 O O . VAL B 1 21 ? 29.408 -17.358 15.512 1.00 40.89 25 VAL B O 1
ATOM 1204 N N . ARG B 1 22 ? 29.745 -18.076 17.611 1.00 40.76 26 ARG B N 1
ATOM 1205 C CA . ARG B 1 22 ? 30.734 -17.052 17.915 1.00 40.85 26 ARG B CA 1
ATOM 1206 C C . ARG B 1 22 ? 31.902 -17.091 16.927 1.00 40.04 26 ARG B C 1
ATOM 1207 O O . ARG B 1 22 ? 32.495 -16.061 16.616 1.00 40.63 26 ARG B O 1
ATOM 1215 N N . ALA B 1 23 ? 32.206 -18.268 16.407 1.00 38.82 27 ALA B N 1
ATOM 1216 C CA . ALA B 1 23 ? 33.216 -18.380 15.378 1.00 38.16 27 ALA B CA 1
ATOM 1217 C C . ALA B 1 23 ? 32.820 -17.597 14.133 1.00 37.60 27 ALA B C 1
ATOM 1218 O O . ALA B 1 23 ? 33.683 -17.082 13.424 1.00 37.75 27 ALA B O 1
ATOM 1220 N N . GLU B 1 24 ? 31.521 -17.523 13.859 1.00 36.89 28 GLU B N 1
ATOM 1221 C CA . GLU B 1 24 ? 31.036 -16.846 12.657 1.00 36.48 28 GLU B CA 1
ATOM 1222 C C . GLU B 1 24 ? 30.510 -15.443 12.928 1.00 35.95 28 GLU B C 1
ATOM 1223 O O . GLU B 1 24 ? 30.340 -14.670 12.000 1.00 36.27 28 GLU B O 1
ATOM 1229 N N . LEU B 1 25 ? 30.238 -15.121 14.188 1.00 35.28 29 LEU B N 1
ATOM 1230 C CA . LEU B 1 25 ? 29.652 -13.832 14.553 1.00 34.73 29 LEU B CA 1
ATOM 1231 C C . LEU B 1 25 ? 30.549 -12.596 14.329 1.00 34.09 29 LEU B C 1
ATOM 1232 O O . LEU B 1 25 ? 31.562 -12.445 14.992 1.00 33.61 29 LEU B O 1
ATOM 1237 N N . LEU B 1 26 ? 30.160 -11.707 13.417 1.00 33.68 30 LEU B N 1
ATOM 1238 C CA . LEU B 1 26 ? 30.920 -10.473 13.186 1.00 33.50 30 LEU B CA 1
ATOM 1239 C C . LEU B 1 26 ? 30.416 -9.298 14.025 1.00 33.48 30 LEU B C 1
ATOM 1240 O O . LEU B 1 26 ? 31.205 -8.621 14.658 1.00 33.66 30 LEU B O 1
ATOM 1245 N N . THR B 1 27 ? 29.103 -9.099 14.073 1.00 33.51 31 THR B N 1
ATOM 1246 C CA . THR B 1 27 ? 28.507 -7.929 14.724 1.00 33.49 31 THR B CA 1
ATOM 1247 C C . THR B 1 27 ? 28.545 -7.972 16.253 1.00 33.69 31 THR B C 1
ATOM 1248 O O . THR B 1 27 ? 28.515 -9.055 16.832 1.00 33.62 31 THR B O 1
ATOM 1252 N N . CYS B 1 28 ? 28.643 -6.788 16.878 1.00 33.66 32 CYS B N 1
ATOM 1253 C CA . CYS B 1 28 ? 28.627 -6.610 18.344 1.00 33.80 32 CYS B CA 1
ATOM 1254 C C . CYS B 1 28 ? 29.542 -7.517 19.131 1.00 33.26 32 CYS B C 1
ATOM 1255 O O . CYS B 1 28 ? 29.111 -8.120 20.102 1.00 33.40 32 CYS B O 1
ATOM 1258 N N . PRO B 1 29 ? 30.812 -7.584 18.751 1.00 33.01 33 PRO B N 1
ATOM 1259 C CA . PRO B 1 29 ? 31.661 -8.610 19.347 1.00 32.90 33 PRO B CA 1
ATOM 1260 C C . PRO B 1 29 ? 31.777 -8.468 20.861 1.00 33.05 33 PRO B C 1
ATOM 1261 O O . PRO B 1 29 ? 32.132 -9.420 21.560 1.00 33.22 33 PRO B O 1
ATOM 1265 N N . GLU B 1 30 ? 31.524 -7.279 21.372 1.00 32.85 34 GLU B N 1
ATOM 1266 C CA . GLU B 1 30 ? 31.875 -6.999 22.754 1.00 33.10 34 GLU B CA 1
ATOM 1267 C C . GLU B 1 30 ? 30.627 -6.900 23.644 1.00 32.90 34 GLU B C 1
ATOM 1268 O O . GLU B 1 30 ? 30.721 -6.650 24.845 1.00 32.75 34 GLU B O 1
ATOM 1274 N N . LEU B 1 31 ? 29.453 -7.080 23.042 1.00 32.85 35 LEU B N 1
ATOM 1275 C CA . LEU B 1 31 ? 28.211 -6.855 23.754 1.00 32.72 35 LEU B CA 1
ATOM 1276 C C . LEU B 1 31 ? 28.062 -7.808 24.927 1.00 32.97 35 LEU B C 1
ATOM 1277 O O . LEU B 1 31 ? 28.432 -8.974 24.860 1.00 32.92 35 LEU B O 1
ATOM 1282 N N . ASN B 1 32 ? 27.535 -7.289 26.023 1.00 33.28 36 ASN B N 1
ATOM 1283 C CA . ASN B 1 32 ? 27.215 -8.128 27.169 1.00 33.43 36 ASN B CA 1
ATOM 1284 C C . ASN B 1 32 ? 26.044 -9.072 26.905 1.00 33.43 36 ASN B C 1
ATOM 1285 O O . ASN B 1 32 ? 24.878 -8.708 26.987 1.00 33.86 36 ASN B O 1
ATOM 1290 N N . THR B 1 33 ? 26.391 -10.310 26.637 1.00 33.41 37 THR B N 1
ATOM 1291 C CA . THR B 1 33 ? 25.480 -11.372 26.291 1.00 33.34 37 THR B CA 1
ATOM 1292 C C . THR B 1 33 ? 24.482 -11.714 27.391 1.00 33.34 37 THR B C 1
ATOM 1293 O O . THR B 1 33 ? 23.467 -12.376 27.138 1.00 33.44 37 THR B O 1
ATOM 1297 N N . SER B 1 34 ? 24.781 -11.285 28.617 1.00 33.20 38 SER B N 1
ATOM 1298 C CA . SER B 1 34 ? 23.922 -11.585 29.759 1.00 33.14 38 SER B CA 1
ATOM 1299 C C . SER B 1 34 ? 22.791 -10.586 29.841 1.00 33.34 38 SER B C 1
ATOM 1300 O O . SER B 1 34 ? 21.857 -10.785 30.600 1.00 33.77 38 SER B O 1
ATOM 1303 N N . LEU B 1 35 ? 22.885 -9.496 29.089 1.00 33.27 39 LEU B N 1
ATOM 1304 C CA . LEU B 1 35 ? 21.835 -8.486 29.103 1.00 33.34 39 LEU B CA 1
ATOM 1305 C C . LEU B 1 35 ? 21.077 -8.440 27.776 1.00 33.39 39 LEU B C 1
ATOM 1306 O O . LEU B 1 35 ? 19.936 -7.960 27.727 1.00 33.71 39 LEU B O 1
ATOM 1311 N N . ALA B 1 36 ? 21.702 -8.924 26.706 1.00 32.81 40 ALA B N 1
ATOM 1312 C CA . ALA B 1 36 ? 21.087 -8.856 25.392 1.00 32.46 40 ALA B CA 1
ATOM 1313 C C . ALA B 1 36 ? 20.736 -10.241 24.832 1.00 32.45 40 ALA B C 1
ATOM 1314 O O . ALA B 1 36 ? 20.128 -10.360 23.775 1.00 32.41 40 ALA B O 1
ATOM 1316 N N . GLY B 1 37 ? 21.125 -11.290 25.546 1.00 32.41 41 GLY B N 1
ATOM 1317 C CA . GLY B 1 37 ? 20.862 -12.629 25.091 1.00 32.34 41 GLY B CA 1
ATOM 1318 C C . GLY B 1 37 ? 22.013 -13.213 24.300 1.00 32.54 41 GLY B C 1
ATOM 1319 O O . GLY B 1 37 ? 23.055 -12.589 24.118 1.00 32.54 41 GLY B O 1
ATOM 1320 N N . THR B 1 38 ? 21.817 -14.429 23.818 1.00 32.43 42 THR B N 1
ATOM 1321 C CA . THR B 1 38 ? 22.858 -15.141 23.121 1.00 32.29 42 THR B CA 1
ATOM 1322 C C . THR B 1 38 ? 22.295 -15.618 21.784 1.00 32.37 42 THR B C 1
ATOM 1323 O O . THR B 1 38 ? 21.186 -16.136 21.714 1.00 32.14 42 THR B O 1
ATOM 1327 N N . ILE B 1 39 ? 23.058 -15.412 20.719 1.00 32.31 43 ILE B N 1
ATOM 1328 C CA . ILE B 1 39 ? 22.655 -15.865 19.406 1.00 32.07 43 ILE B CA 1
ATOM 1329 C C . ILE B 1 39 ? 22.886 -17.345 19.347 1.00 32.12 43 ILE B C 1
ATOM 1330 O O . ILE B 1 39 ? 23.956 -17.803 19.714 1.00 32.27 43 ILE B O 1
ATOM 1335 N N . ILE B 1 40 ? 21.888 -18.089 18.884 1.00 32.23 44 ILE B N 1
ATOM 1336 C CA . ILE B 1 40 ? 21.978 -19.544 18.876 1.00 32.22 44 ILE B CA 1
ATOM 1337 C C . ILE B 1 40 ? 21.922 -20.150 17.485 1.00 32.40 44 ILE B C 1
ATOM 1338 O O . ILE B 1 40 ? 22.146 -21.351 17.323 1.00 32.48 44 ILE B O 1
ATOM 1343 N N . GLU B 1 41 ? 21.627 -19.331 16.485 1.00 32.46 45 GLU B N 1
ATOM 1344 C CA . GLU B 1 41 ? 21.590 -19.815 15.120 1.00 33.02 45 GLU B CA 1
ATOM 1345 C C . GLU B 1 41 ? 21.672 -18.630 14.187 1.00 32.86 45 GLU B C 1
ATOM 1346 O O . GLU B 1 41 ? 21.039 -17.616 14.434 1.00 33.17 45 GLU B O 1
ATOM 1352 N N . ILE B 1 42 ? 22.473 -18.747 13.137 1.00 32.94 46 ILE B N 1
ATOM 1353 C CA . ILE B 1 42 ? 22.576 -17.711 12.108 1.00 32.96 46 ILE B CA 1
ATOM 1354 C C . ILE B 1 42 ? 22.703 -18.328 10.729 1.00 33.17 46 ILE B C 1
ATOM 1355 O O . ILE B 1 42 ? 23.136 -19.474 10.566 1.00 33.15 46 ILE B O 1
ATOM 1360 N N . ASP B 1 43 ? 22.329 -17.536 9.737 1.00 33.26 47 ASP B N 1
ATOM 1361 C CA . ASP B 1 43 ? 22.354 -17.938 8.336 1.00 33.33 47 ASP B CA 1
ATOM 1362 C C . ASP B 1 43 ? 22.140 -16.651 7.550 1.00 33.08 47 ASP B C 1
ATOM 1363 O O . ASP B 1 43 ? 21.885 -15.605 8.136 1.00 33.00 47 ASP B O 1
ATOM 1368 N N . LYS B 1 44 ? 22.236 -16.720 6.231 1.00 33.06 48 LYS B N 1
ATOM 1369 C CA . LYS B 1 44 ? 21.918 -15.564 5.403 1.00 33.23 48 LYS B CA 1
ATOM 1370 C C . LYS B 1 44 ? 20.585 -14.947 5.810 1.00 33.05 48 LYS B C 1
ATOM 1371 O O . LYS B 1 44 ? 19.566 -15.620 5.835 1.00 32.78 48 LYS B O 1
ATOM 1377 N N . ASN B 1 45 ? 20.599 -13.660 6.131 1.00 33.22 49 ASN B N 1
ATOM 1378 C CA . ASN B 1 45 ? 19.369 -12.925 6.421 1.00 33.26 49 ASN B CA 1
ATOM 1379 C C . ASN B 1 45 ? 18.521 -13.516 7.541 1.00 33.28 49 ASN B C 1
ATOM 1380 O O . ASN B 1 45 ? 17.325 -13.280 7.602 1.00 33.50 49 ASN B O 1
ATOM 1385 N N . TYR B 1 46 ? 19.149 -14.262 8.440 1.00 33.27 50 TYR B N 1
ATOM 1386 C CA . TYR B 1 46 ? 18.419 -14.962 9.488 1.00 33.16 50 TYR B CA 1
ATOM 1387 C C . TYR B 1 46 ? 19.249 -15.135 10.750 1.00 32.89 50 TYR B C 1
ATOM 1388 O O . TYR B 1 46 ? 20.446 -15.418 10.690 1.00 32.72 50 TYR B O 1
ATOM 1397 N N . ALA B 1 47 ? 18.597 -14.975 11.894 1.00 32.54 51 ALA B N 1
ATOM 1398 C CA . ALA B 1 47 ? 19.230 -15.239 13.172 1.00 32.45 51 ALA B CA 1
ATOM 1399 C C . ALA B 1 47 ? 18.200 -15.624 14.224 1.00 32.66 51 ALA B C 1
ATOM 1400 O O . ALA B 1 47 ? 17.048 -15.199 14.158 1.00 32.73 51 ALA B O 1
ATOM 1402 N N . LYS B 1 48 ? 18.626 -16.438 15.188 1.00 32.80 52 LYS B N 1
ATOM 1403 C CA . LYS B 1 48 ? 17.767 -16.877 16.286 1.00 32.99 52 LYS B CA 1
ATOM 1404 C C . LYS B 1 48 ? 18.526 -16.668 17.602 1.00 33.02 52 LYS B C 1
ATOM 1405 O O . LYS B 1 48 ? 19.716 -16.982 17.699 1.00 33.30 52 LYS B O 1
ATOM 1411 N N . SER B 1 49 ? 17.862 -16.108 18.605 1.00 32.84 53 SER B N 1
ATOM 1412 C CA . SER B 1 49 ? 18.524 -15.897 19.888 1.00 32.74 53 SER B CA 1
ATOM 1413 C C . SER B 1 49 ? 17.626 -16.210 21.090 1.00 32.59 53 SER B C 1
ATOM 1414 O O . SER B 1 49 ? 16.421 -16.393 20.944 1.00 32.81 53 SER B O 1
ATOM 1417 N N . ILE B 1 50 ? 18.225 -16.296 22.268 1.00 32.23 54 ILE B N 1
ATOM 1418 C CA . ILE B 1 50 ? 17.470 -16.533 23.484 1.00 32.19 54 ILE B CA 1
ATOM 1419 C C . ILE B 1 50 ? 17.891 -15.538 24.530 1.00 32.07 54 ILE B C 1
ATOM 1420 O O . ILE B 1 50 ? 19.069 -15.225 24.671 1.00 32.20 54 ILE B O 1
ATOM 1425 N N . LEU B 1 51 ? 16.909 -15.038 25.261 1.00 31.91 55 LEU B N 1
ATOM 1426 C CA . LEU B 1 51 ? 17.170 -14.145 26.354 1.00 31.82 55 LEU B CA 1
ATOM 1427 C C . LEU B 1 51 ? 16.674 -14.798 27.615 1.00 31.99 55 LEU B C 1
ATOM 1428 O O . LEU B 1 51 ? 15.475 -15.014 27.772 1.00 32.20 55 LEU B O 1
ATOM 1433 N N . ILE B 1 52 ? 17.587 -15.135 28.514 1.00 32.09 56 ILE B N 1
ATOM 1434 C CA . ILE B 1 52 ? 17.178 -15.610 29.827 1.00 32.25 56 ILE B CA 1
ATOM 1435 C C . ILE B 1 52 ? 17.070 -14.417 30.771 1.00 32.33 56 ILE B C 1
ATOM 1436 O O . ILE B 1 52 ? 18.036 -13.713 31.009 1.00 32.83 56 ILE B O 1
ATOM 1441 N N . THR B 1 53 ? 15.883 -14.167 31.288 1.00 32.27 57 THR B N 1
ATOM 1442 C CA . THR B 1 53 ? 15.687 -12.998 32.120 1.00 32.29 57 THR B CA 1
ATOM 1443 C C . THR B 1 53 ? 16.427 -13.155 33.444 1.00 32.55 57 THR B C 1
ATOM 1444 O O . THR B 1 53 ? 16.460 -14.239 34.016 1.00 32.73 57 THR B O 1
ATOM 1448 N N . THR B 1 54 ? 17.037 -12.077 33.925 1.00 32.66 58 THR B N 1
ATOM 1449 C CA . THR B 1 54 ? 17.720 -12.134 35.219 1.00 32.65 58 THR B CA 1
ATOM 1450 C C . THR B 1 54 ? 17.324 -11.000 36.154 1.00 32.57 58 THR B C 1
ATOM 1451 O O . THR B 1 54 ? 16.711 -10.030 35.758 1.00 32.21 58 THR B O 1
ATOM 1455 N N . SER B 1 55 ? 17.689 -11.138 37.418 1.00 32.93 59 SER B N 1
ATOM 1456 C CA . SER B 1 55 ? 17.344 -10.141 38.423 1.00 33.10 59 SER B CA 1
ATOM 1457 C C . SER B 1 55 ? 17.918 -8.769 38.088 1.00 33.39 59 SER B C 1
ATOM 1458 O O . SER B 1 55 ? 17.544 -7.761 38.683 1.00 33.50 59 SER B O 1
ATOM 1461 N N . GLU B 1 56 ? 18.821 -8.736 37.125 1.00 33.67 60 GLU B N 1
ATOM 1462 C CA . GLU B 1 56 ? 19.508 -7.525 36.764 1.00 34.35 60 GLU B CA 1
ATOM 1463 C C . GLU B 1 56 ? 18.637 -6.666 35.816 1.00 34.42 60 GLU B C 1
ATOM 1464 O O . GLU B 1 56 ? 18.953 -5.503 35.534 1.00 34.25 60 GLU B O 1
ATOM 1478 N N . VAL B 1 58 ? 15.056 -6.457 36.236 1.00 33.17 62 VAL B N 1
ATOM 1479 C CA . VAL B 1 58 ? 13.759 -6.168 36.805 1.00 32.36 62 VAL B CA 1
ATOM 1480 C C . VAL B 1 58 ? 13.509 -4.664 36.967 1.00 32.31 62 VAL B C 1
ATOM 1481 O O . VAL B 1 58 ? 14.419 -3.878 37.204 1.00 32.03 62 VAL B O 1
ATOM 1485 N N . ALA B 1 59 ? 12.245 -4.292 36.811 1.00 32.30 63 ALA B N 1
ATOM 1486 C CA . ALA B 1 59 ? 11.790 -2.935 37.015 1.00 32.36 63 ALA B CA 1
ATOM 1487 C C . ALA B 1 59 ? 11.274 -2.764 38.432 1.00 32.37 63 ALA B C 1
ATOM 1488 O O . ALA B 1 59 ? 11.260 -1.651 38.951 1.00 32.37 63 ALA B O 1
ATOM 1490 N N . ASP B 1 60 ? 10.844 -3.863 39.048 1.00 32.50 64 ASP B N 1
ATOM 1491 C CA . ASP B 1 60 ? 10.265 -3.803 40.388 1.00 33.04 64 ASP B CA 1
ATOM 1492 C C . ASP B 1 60 ? 10.567 -5.036 41.208 1.00 33.15 64 ASP B C 1
ATOM 1493 O O . ASP B 1 60 ? 11.262 -5.929 40.742 1.00 33.54 64 ASP B O 1
ATOM 1498 N N . ASP B 1 61 ? 10.050 -5.092 42.431 1.00 33.01 65 ASP B N 1
ATOM 1499 C CA . ASP B 1 61 ? 10.308 -6.243 43.285 1.00 32.94 65 ASP B CA 1
ATOM 1500 C C . ASP B 1 61 ? 9.269 -7.346 43.090 1.00 32.74 65 ASP B C 1
ATOM 1501 O O . ASP B 1 61 ? 9.207 -8.271 43.882 1.00 32.48 65 ASP B O 1
ATOM 1506 N N . GLN B 1 62 ? 8.468 -7.253 42.028 1.00 32.73 66 GLN B N 1
ATOM 1507 C CA . GLN B 1 62 ? 7.487 -8.296 41.708 1.00 32.65 66 GLN B CA 1
ATOM 1508 C C . GLN B 1 62 ? 7.936 -9.169 40.545 1.00 32.62 66 GLN B C 1
ATOM 1509 O O . GLN B 1 62 ? 7.192 -10.054 40.126 1.00 32.62 66 GLN B O 1
ATOM 1515 N N . GLY B 1 63 ? 9.131 -8.914 40.009 1.00 32.45 67 GLY B N 1
ATOM 1516 C CA . GLY B 1 63 ? 9.663 -9.741 38.932 1.00 32.13 67 GLY B CA 1
ATOM 1517 C C . GLY B 1 63 ? 9.354 -9.224 37.540 1.00 32.03 67 GLY B C 1
ATOM 1518 O O . GLY B 1 63 ? 9.618 -9.901 36.546 1.00 32.07 67 GLY B O 1
ATOM 1519 N N . LEU B 1 64 ? 8.799 -8.021 37.461 1.00 31.85 68 LEU B N 1
ATOM 1520 C CA . LEU B 1 64 ? 8.496 -7.422 36.168 1.00 31.69 68 LEU B CA 1
ATOM 1521 C C . LEU B 1 64 ? 9.785 -7.028 35.457 1.00 32.07 68 LEU B C 1
ATOM 1522 O O . LEU B 1 64 ? 10.658 -6.387 36.039 1.00 32.18 68 LEU B O 1
ATOM 1527 N N . ILE B 1 65 ? 9.903 -7.420 34.197 1.00 32.00 69 ILE B N 1
ATOM 1528 C CA . ILE B 1 65 ? 11.123 -7.179 33.438 1.00 31.99 69 ILE B CA 1
ATOM 1529 C C . ILE B 1 65 ? 11.029 -5.889 32.642 1.00 32.20 69 ILE B C 1
ATOM 1530 O O . ILE B 1 65 ? 10.106 -5.714 31.868 1.00 32.63 69 ILE B O 1
ATOM 1535 N N . PHE B 1 66 ? 11.983 -4.987 32.822 1.00 32.26 70 PHE B N 1
ATOM 1536 C CA . PHE B 1 66 ? 11.967 -3.717 32.101 1.00 32.22 70 PHE B CA 1
ATOM 1537 C C . PHE B 1 66 ? 11.928 -4.020 30.610 1.00 32.51 70 PHE B C 1
ATOM 1538 O O . PHE B 1 66 ? 12.693 -4.846 30.121 1.00 32.93 70 PHE B O 1
ATOM 1546 N N . ASP B 1 67 ? 11.027 -3.365 29.895 1.00 32.67 71 ASP B N 1
ATOM 1547 C CA . ASP B 1 67 ? 10.773 -3.686 28.495 1.00 33.13 71 ASP B CA 1
ATOM 1548 C C . ASP B 1 67 ? 11.970 -3.517 27.573 1.00 33.00 71 ASP B C 1
ATOM 1549 O O . ASP B 1 67 ? 12.104 -4.222 26.575 1.00 33.36 71 ASP B O 1
ATOM 1554 N N . ALA B 1 68 ? 12.871 -2.611 27.922 1.00 32.87 72 ALA B N 1
ATOM 1555 C CA . ALA B 1 68 ? 13.981 -2.306 27.049 1.00 32.35 72 ALA B CA 1
ATOM 1556 C C . ALA B 1 68 ? 14.901 -3.512 26.891 1.00 32.72 72 ALA B C 1
ATOM 1557 O O . ALA B 1 68 ? 15.626 -3.622 25.903 1.00 33.38 72 ALA B O 1
ATOM 1559 N N . PHE B 1 69 ? 14.914 -4.418 27.857 1.00 32.51 73 PHE B N 1
ATOM 1560 C CA . PHE B 1 69 ? 15.782 -5.564 27.705 1.00 32.32 73 PHE B CA 1
ATOM 1561 C C . PHE B 1 69 ? 15.236 -6.489 26.634 1.00 32.57 73 PHE B C 1
ATOM 1562 O O . PHE B 1 69 ? 15.985 -7.212 26.006 1.00 32.62 73 PHE B O 1
ATOM 1570 N N . ILE B 1 70 ? 13.931 -6.452 26.393 1.00 32.87 74 ILE B N 1
ATOM 1571 C CA . ILE B 1 70 ? 13.388 -7.238 25.301 1.00 33.27 74 ILE B CA 1
ATOM 1572 C C . ILE B 1 70 ? 13.858 -6.568 24.025 1.00 33.45 74 ILE B C 1
ATOM 1573 O O . ILE B 1 70 ? 14.281 -7.233 23.081 1.00 33.67 74 ILE B O 1
ATOM 1578 N N . PHE B 1 71 ? 13.817 -5.245 24.013 1.00 33.23 75 PHE B N 1
ATOM 1579 C CA . PHE B 1 71 ? 14.290 -4.503 22.864 1.00 33.31 75 PHE B CA 1
ATOM 1580 C C . PHE B 1 71 ? 15.762 -4.780 22.627 1.00 33.01 75 PHE B C 1
ATOM 1581 O O . PHE B 1 71 ? 16.181 -4.995 21.483 1.00 33.18 75 PHE B O 1
ATOM 1589 N N . ALA B 1 72 ? 16.555 -4.792 23.688 1.00 32.38 76 ALA B N 1
ATOM 1590 C CA . ALA B 1 72 ? 17.970 -5.103 23.524 1.00 32.36 76 ALA B CA 1
ATOM 1591 C C . ALA B 1 72 ? 18.148 -6.445 22.820 1.00 32.74 76 ALA B C 1
ATOM 1592 O O . ALA B 1 72 ? 18.958 -6.575 21.912 1.00 33.05 76 ALA B O 1
ATOM 1594 N N . ALA B 1 73 ? 17.396 -7.454 23.241 1.00 32.80 77 ALA B N 1
ATOM 1595 C CA . ALA B 1 73 ? 17.523 -8.755 22.637 1.00 32.56 77 ALA B CA 1
ATOM 1596 C C . ALA B 1 73 ? 17.171 -8.621 21.172 1.00 32.87 77 ALA B C 1
ATOM 1597 O O . ALA B 1 73 ? 17.889 -9.137 20.307 1.00 33.25 77 ALA B O 1
ATOM 1599 N N . ALA B 1 74 ? 16.080 -7.915 20.879 1.00 32.69 78 ALA B N 1
ATOM 1600 C CA . ALA B 1 74 ? 15.619 -7.778 19.490 1.00 32.60 78 ALA B CA 1
ATOM 1601 C C . ALA B 1 74 ? 16.646 -7.018 18.656 1.00 32.48 78 ALA B C 1
ATOM 1602 O O . ALA B 1 74 ? 16.898 -7.350 17.499 1.00 32.08 78 ALA B O 1
ATOM 1604 N N . ASN B 1 75 ? 17.251 -6.012 19.286 1.00 32.38 79 ASN B N 1
ATOM 1605 C CA . ASN B 1 75 ? 18.304 -5.228 18.670 1.00 32.46 79 ASN B CA 1
ATOM 1606 C C . ASN B 1 75 ? 19.466 -6.130 18.278 1.00 32.41 79 ASN B C 1
ATOM 1607 O O . ASN B 1 75 ? 19.984 -6.030 17.179 1.00 32.97 79 ASN B O 1
ATOM 1612 N N . TYR B 1 76 ? 19.863 -7.019 19.173 1.00 32.04 80 TYR B N 1
ATOM 1613 C CA . TYR B 1 76 ? 21.016 -7.858 18.946 1.00 31.97 80 TYR B CA 1
ATOM 1614 C C . TYR B 1 76 ? 20.753 -8.860 17.819 1.00 32.15 80 TYR B C 1
ATOM 1615 O O . TYR B 1 76 ? 21.525 -8.937 16.863 1.00 32.24 80 TYR B O 1
ATOM 1624 N N . VAL B 1 77 ? 19.663 -9.618 17.928 1.00 31.89 81 VAL B N 1
ATOM 1625 C CA . VAL B 1 77 ? 19.355 -10.646 16.942 1.00 31.78 81 VAL B CA 1
ATOM 1626 C C . VAL B 1 77 ? 19.109 -10.052 15.548 1.00 31.82 81 VAL B C 1
ATOM 1627 O O . VAL B 1 77 ? 19.458 -10.652 14.525 1.00 31.56 81 VAL B O 1
ATOM 1631 N N . ALA B 1 78 ? 18.518 -8.867 15.510 1.00 32.01 82 ALA B N 1
ATOM 1632 C CA . ALA B 1 78 ? 18.334 -8.179 14.244 1.00 32.26 82 ALA B CA 1
ATOM 1633 C C . ALA B 1 78 ? 19.696 -7.969 13.595 1.00 32.59 82 ALA B C 1
ATOM 1634 O O . ALA B 1 78 ? 19.899 -8.321 12.433 1.00 32.62 82 ALA B O 1
ATOM 1636 N N . GLN B 1 79 ? 20.639 -7.422 14.350 1.00 32.51 83 GLN B N 1
ATOM 1637 C CA . GLN B 1 79 ? 21.964 -7.208 13.784 1.00 33.06 83 GLN B CA 1
ATOM 1638 C C . GLN B 1 79 ? 22.679 -8.490 13.432 1.00 32.67 83 GLN B C 1
ATOM 1639 O O . GLN B 1 79 ? 23.475 -8.509 12.514 1.00 33.07 83 GLN B O 1
ATOM 1645 N N . ALA B 1 80 ? 22.403 -9.561 14.161 1.00 32.59 84 ALA B N 1
ATOM 1646 C CA . ALA B 1 80 ? 23.038 -10.831 13.855 1.00 32.25 84 ALA B CA 1
ATOM 1647 C C . ALA B 1 80 ? 22.480 -11.415 12.560 1.00 32.43 84 ALA B C 1
ATOM 1648 O O . ALA B 1 80 ? 23.134 -12.212 11.913 1.00 32.69 84 ALA B O 1
ATOM 1650 N N . SER B 1 81 ? 21.273 -11.010 12.172 1.00 32.48 85 SER B N 1
ATOM 1651 C CA . SER B 1 81 ? 20.667 -11.525 10.952 1.00 32.43 85 SER B CA 1
ATOM 1652 C C . SER B 1 81 ? 21.363 -10.990 9.712 1.00 32.47 85 SER B C 1
ATOM 1653 O O . SER B 1 81 ? 21.313 -11.615 8.652 1.00 33.03 85 SER B O 1
ATOM 1656 N N . ILE B 1 82 ? 21.983 -9.827 9.841 1.00 32.37 86 ILE B N 1
ATOM 1657 C CA . ILE B 1 82 ? 22.744 -9.212 8.768 1.00 32.25 86 ILE B CA 1
ATOM 1658 C C . ILE B 1 82 ? 24.199 -9.606 8.896 1.00 32.34 86 ILE B C 1
ATOM 1659 O O . ILE B 1 82 ? 24.903 -9.769 7.904 1.00 32.47 86 ILE B O 1
ATOM 1664 N N . ASN B 1 83 ? 24.660 -9.717 10.137 1.00 32.28 87 ASN B N 1
ATOM 1665 C CA . ASN B 1 83 ? 26.043 -10.106 10.431 1.00 32.27 87 ASN B CA 1
ATOM 1666 C C . ASN B 1 83 ? 27.151 -9.353 9.671 1.00 32.48 87 ASN B C 1
ATOM 1667 O O . ASN B 1 83 ? 28.017 -9.984 9.068 1.00 32.78 87 ASN B O 1
ATOM 1672 N N . LYS B 1 84 ? 27.130 -8.023 9.710 1.00 32.64 88 LYS B N 1
ATOM 1673 C CA . LYS B 1 84 ? 28.224 -7.233 9.157 1.00 32.87 88 LYS B CA 1
ATOM 1674 C C . LYS B 1 84 ? 29.113 -6.712 10.281 1.00 32.92 88 LYS B C 1
ATOM 1675 O O . LYS B 1 84 ? 28.649 -6.492 11.393 1.00 33.34 88 LYS B O 1
ATOM 1681 N N . GLU B 1 85 ? 30.389 -6.507 9.992 1.00 32.73 89 GLU B N 1
ATOM 1682 C CA . GLU B 1 85 ? 31.322 -6.094 11.014 1.00 32.60 89 GLU B CA 1
ATOM 1683 C C . GLU B 1 85 ? 31.004 -4.705 11.533 1.00 32.68 89 GLU B C 1
ATOM 1684 O O . GLU B 1 85 ? 31.137 -4.438 12.728 1.00 32.82 89 GLU B O 1
ATOM 1690 N N . PHE B 1 86 ? 30.626 -3.802 10.632 1.00 32.60 90 PHE B N 1
ATOM 1691 C CA . PHE B 1 86 ? 30.319 -2.431 11.017 1.00 32.27 90 PHE B CA 1
ATOM 1692 C C . PHE B 1 86 ? 28.849 -2.136 10.732 1.00 32.55 90 PHE B C 1
ATOM 1693 O O . PHE B 1 86 ? 28.476 -1.832 9.590 1.00 32.96 90 PHE B O 1
ATOM 1701 N N . SER B 1 87 ? 28.006 -2.221 11.748 1.00 32.51 91 SER B N 1
ATOM 1702 C CA . SER B 1 87 ? 26.604 -1.879 11.550 1.00 32.70 91 SER B CA 1
ATOM 1703 C C . SER B 1 87 ? 26.019 -1.202 12.767 1.00 32.62 91 SER B C 1
ATOM 1704 O O . SER B 1 87 ? 26.575 -1.232 13.851 1.00 33.07 91 SER B O 1
ATOM 1707 N N . VAL B 1 88 ? 24.861 -0.612 12.581 1.00 32.65 92 VAL B N 1
ATOM 1708 C CA . VAL B 1 88 ? 24.216 0.122 13.627 1.00 32.61 92 VAL B CA 1
ATOM 1709 C C . VAL B 1 88 ? 22.751 0.088 13.288 1.00 32.71 92 VAL B C 1
ATOM 1710 O O . VAL B 1 88 ? 22.398 -0.160 12.138 1.00 32.98 92 VAL B O 1
ATOM 1714 N N . ILE B 1 89 ? 21.883 0.303 14.266 1.00 32.65 93 ILE B N 1
ATOM 1715 C CA . ILE B 1 89 ? 20.486 0.463 13.929 1.00 32.46 93 ILE B CA 1
ATOM 1716 C C . ILE B 1 89 ? 20.079 1.934 13.894 1.00 32.71 93 ILE B C 1
ATOM 1717 O O . ILE B 1 89 ? 20.601 2.755 14.660 1.00 33.05 93 ILE B O 1
ATOM 1722 N N . ILE B 1 90 ? 19.122 2.256 13.018 1.00 32.72 94 ILE B N 1
ATOM 1723 C CA . ILE B 1 90 ? 18.826 3.642 12.662 1.00 32.40 94 ILE B CA 1
ATOM 1724 C C . ILE B 1 90 ? 17.378 4.008 12.983 1.00 32.45 94 ILE B C 1
ATOM 1725 O O . ILE B 1 90 ? 17.004 5.177 13.025 1.00 32.30 94 ILE B O 1
ATOM 1730 N N . GLY B 1 91 ? 16.563 2.980 13.198 1.00 32.91 95 GLY B N 1
ATOM 1731 C CA . GLY B 1 91 ? 15.123 3.147 13.450 1.00 32.79 95 GLY B CA 1
ATOM 1732 C C . GLY B 1 91 ? 14.457 1.853 13.873 1.00 32.94 95 GLY B C 1
ATOM 1733 O O . GLY B 1 91 ? 14.905 0.766 13.515 1.00 32.89 95 GLY B O 1
ATOM 1734 N N . SER B 1 92 ? 13.383 1.952 14.644 1.00 33.10 96 SER B N 1
ATOM 1735 C CA . SER B 1 92 ? 12.604 0.747 14.955 1.00 33.37 96 SER B CA 1
ATOM 1736 C C . SER B 1 92 ? 11.147 1.051 15.174 1.00 33.14 96 SER B C 1
ATOM 1737 O O . SER B 1 92 ? 10.787 2.184 15.519 1.00 33.56 96 SER B O 1
ATOM 1740 N N . LYS B 1 93 ? 10.318 0.033 14.966 1.00 33.05 97 LYS B N 1
ATOM 1741 C CA . LYS B 1 93 ? 8.890 0.062 15.285 1.00 33.22 97 LYS B CA 1
ATOM 1742 C C . LYS B 1 93 ? 8.573 -1.230 16.032 1.00 33.34 97 LYS B C 1
ATOM 1743 O O . LYS B 1 93 ? 8.586 -2.296 15.434 1.00 33.57 97 LYS B O 1
ATOM 1749 N N . CYS B 1 94 ? 8.273 -1.138 17.315 1.00 33.42 98 CYS B N 1
ATOM 1750 C CA . CYS B 1 94 ? 8.048 -2.321 18.141 1.00 34.23 98 CYS B CA 1
ATOM 1751 C C . CYS B 1 94 ? 6.659 -2.392 18.748 1.00 33.33 98 CYS B C 1
ATOM 1752 O O . CYS B 1 94 ? 6.056 -1.360 19.060 1.00 33.07 98 CYS B O 1
ATOM 1755 N N . PHE B 1 95 ? 6.178 -3.612 18.951 1.00 32.73 99 PHE B N 1
ATOM 1756 C CA . PHE B 1 95 ? 5.012 -3.817 19.781 1.00 32.54 99 PHE B CA 1
ATOM 1757 C C . PHE B 1 95 ? 5.401 -4.772 20.909 1.00 32.25 99 PHE B C 1
ATOM 1758 O O . PHE B 1 95 ? 6.043 -5.797 20.676 1.00 32.52 99 PHE B O 1
ATOM 1766 N N . PHE B 1 96 ? 5.029 -4.429 22.131 1.00 31.90 100 PHE B N 1
ATOM 1767 C CA . PHE B 1 96 ? 5.264 -5.304 23.278 1.00 31.93 100 PHE B CA 1
ATOM 1768 C C . PHE B 1 96 ? 3.903 -5.797 23.756 1.00 32.04 100 PHE B C 1
ATOM 1769 O O . PHE B 1 96 ? 3.178 -5.062 24.440 1.00 32.24 100 PHE B O 1
ATOM 1777 N N . TYR B 1 97 ? 3.557 -7.035 23.422 1.00 31.96 101 TYR B N 1
ATOM 1778 C CA . TYR B 1 97 ? 2.203 -7.510 23.651 1.00 32.03 101 TYR B CA 1
ATOM 1779 C C . TYR B 1 97 ? 1.951 -7.884 25.097 1.00 32.10 101 TYR B C 1
ATOM 1780 O O . TYR B 1 97 ? 0.805 -7.870 25.573 1.00 31.91 101 TYR B O 1
ATOM 1789 N N . ALA B 1 98 ? 3.020 -8.252 25.791 1.00 32.14 102 ALA B N 1
ATOM 1790 C CA . ALA B 1 98 ? 2.919 -8.622 27.190 1.00 32.26 102 ALA B CA 1
ATOM 1791 C C . ALA B 1 98 ? 4.275 -8.513 27.817 1.00 32.41 102 ALA B C 1
ATOM 1792 O O . ALA B 1 98 ? 5.290 -8.788 27.171 1.00 32.94 102 ALA B O 1
ATOM 1794 N N . PRO B 1 99 ? 4.321 -8.111 29.086 1.00 32.23 103 PRO B N 1
ATOM 1795 C CA . PRO B 1 99 ? 5.620 -7.966 29.692 1.00 32.33 103 PRO B CA 1
ATOM 1796 C C . PRO B 1 99 ? 6.167 -9.325 30.131 1.00 32.55 103 PRO B C 1
ATOM 1797 O O . PRO B 1 99 ? 5.400 -10.232 30.475 1.00 32.62 103 PRO B O 1
ATOM 1801 N N . LEU B 1 100 ? 7.480 -9.478 30.126 1.00 32.78 104 LEU B N 1
ATOM 1802 C CA . LEU B 1 100 ? 8.045 -10.702 30.648 1.00 32.83 104 LEU B CA 1
ATOM 1803 C C . LEU B 1 100 ? 8.112 -10.689 32.165 1.00 32.60 104 LEU B C 1
ATOM 1804 O O . LEU B 1 100 ? 8.078 -9.634 32.794 1.00 32.55 104 LEU B O 1
ATOM 1809 N N . LYS B 1 101 ? 8.182 -11.879 32.742 1.00 32.44 105 LYS B N 1
ATOM 1810 C CA . LYS B 1 101 ? 8.335 -12.036 34.173 1.00 32.26 105 LYS B CA 1
ATOM 1811 C C . LYS B 1 101 ? 9.647 -12.756 34.479 1.00 32.15 105 LYS B C 1
ATOM 1812 O O . LYS B 1 101 ? 10.043 -13.672 33.764 1.00 31.88 105 LYS B O 1
ATOM 1818 N N . LEU B 1 102 ? 10.325 -12.337 35.542 1.00 31.95 106 LEU B N 1
ATOM 1819 C CA . LEU B 1 102 ? 11.580 -12.950 35.909 1.00 31.78 106 LEU B CA 1
ATOM 1820 C C . LEU B 1 102 ? 11.431 -14.455 35.905 1.00 31.92 106 LEU B C 1
ATOM 1821 O O . LEU B 1 102 ? 10.498 -14.996 36.498 1.00 32.01 106 LEU B O 1
ATOM 1826 N N . GLY B 1 103 ? 12.354 -15.131 35.234 1.00 32.10 107 GLY B N 1
ATOM 1827 C CA . GLY B 1 103 ? 12.305 -16.578 35.136 1.00 32.18 107 GLY B CA 1
ATOM 1828 C C . GLY B 1 103 ? 11.887 -17.045 33.765 1.00 32.29 107 GLY B C 1
ATOM 1829 O O . GLY B 1 103 ? 12.145 -18.180 33.389 1.00 32.51 107 GLY B O 1
ATOM 1830 N N . ASP B 1 104 ? 11.231 -16.187 32.999 1.00 32.48 108 ASP B N 1
ATOM 1831 C CA . ASP B 1 104 ? 10.897 -16.619 31.653 1.00 32.63 108 ASP B CA 1
ATOM 1832 C C . ASP B 1 104 ? 12.080 -16.494 30.726 1.00 32.55 108 ASP B C 1
ATOM 1833 O O . ASP B 1 104 ? 12.978 -15.681 30.949 1.00 32.82 108 ASP B O 1
ATOM 1838 N N . VAL B 1 105 ? 12.109 -17.338 29.708 1.00 32.36 109 VAL B N 1
ATOM 1839 C CA . VAL B 1 105 ? 13.101 -17.183 28.668 1.00 32.14 109 VAL B CA 1
ATOM 1840 C C . VAL B 1 105 ? 12.411 -16.790 27.380 1.00 32.10 109 VAL B C 1
ATOM 1841 O O . VAL B 1 105 ? 11.429 -17.393 26.980 1.00 31.91 109 VAL B O 1
ATOM 1845 N N . LEU B 1 106 ? 12.941 -15.752 26.744 1.00 32.16 110 LEU B N 1
ATOM 1846 C CA . LEU B 1 106 ? 12.418 -15.270 25.492 1.00 31.87 110 LEU B CA 1
ATOM 1847 C C . LEU B 1 106 ? 13.166 -15.886 24.331 1.00 32.14 110 LEU B C 1
ATOM 1848 O O . LEU B 1 106 ? 14.393 -15.944 24.327 1.00 32.10 110 LEU B O 1
ATOM 1853 N N . GLU B 1 107 ? 12.420 -16.360 23.342 1.00 32.38 111 GLU B N 1
ATOM 1854 C CA . GLU B 1 107 ? 13.017 -16.934 22.137 1.00 32.50 111 GLU B CA 1
ATOM 1855 C C . GLU B 1 107 ? 12.747 -15.963 20.998 1.00 32.33 111 GLU B C 1
ATOM 1856 O O . GLU B 1 107 ? 11.584 -15.663 20.706 1.00 32.52 111 GLU B O 1
ATOM 1862 N N . LEU B 1 108 ? 13.804 -15.434 20.382 1.00 32.31 112 LEU B N 1
ATOM 1863 C CA . LEU B 1 108 ? 13.617 -14.475 19.291 1.00 32.23 112 LEU B CA 1
ATOM 1864 C C . LEU B 1 108 ? 14.086 -15.014 17.959 1.00 32.27 112 LEU B C 1
ATOM 1865 O O . LEU B 1 108 ? 15.049 -15.768 17.885 1.00 32.34 112 LEU B O 1
ATOM 1870 N N . GLU B 1 109 ? 13.380 -14.627 16.907 1.00 32.40 113 GLU B N 1
ATOM 1871 C CA . GLU B 1 109 ? 13.748 -15.017 15.559 1.00 33.03 113 GLU B CA 1
ATOM 1872 C C . GLU B 1 109 ? 13.743 -13.750 14.716 1.00 32.78 113 GLU B C 1
ATOM 1873 O O . GLU B 1 109 ? 12.864 -12.904 14.872 1.00 33.06 113 GLU B O 1
ATOM 1879 N N . ALA B 1 110 ? 14.740 -13.592 13.855 1.00 32.69 114 ALA B N 1
ATOM 1880 C CA . ALA B 1 110 ? 14.834 -12.385 13.019 1.00 32.57 114 ALA B CA 1
ATOM 1881 C C . ALA B 1 110 ? 15.048 -12.735 11.545 1.00 32.71 114 ALA B C 1
ATOM 1882 O O . ALA B 1 110 ? 15.861 -13.605 11.201 1.00 32.69 114 ALA B O 1
ATOM 1884 N N . HIS B 1 111 ? 14.294 -12.059 10.684 1.00 32.80 115 HIS B N 1
ATOM 1885 C CA . HIS B 1 111 ? 14.368 -12.289 9.248 1.00 32.76 115 HIS B CA 1
ATOM 1886 C C . HIS B 1 111 ? 14.593 -10.965 8.550 1.00 32.88 115 HIS B C 1
ATOM 1887 O O . HIS B 1 111 ? 13.784 -10.045 8.689 1.00 33.12 115 HIS B O 1
ATOM 1894 N N . ALA B 1 112 ? 15.681 -10.867 7.797 1.00 32.92 116 ALA B N 1
ATOM 1895 C CA . ALA B 1 112 ? 15.989 -9.656 7.024 1.00 33.12 116 ALA B CA 1
ATOM 1896 C C . ALA B 1 112 ? 15.277 -9.699 5.698 1.00 33.27 116 ALA B C 1
ATOM 1897 O O . ALA B 1 112 ? 15.380 -10.697 4.987 1.00 33.30 116 ALA B O 1
ATOM 1899 N N . LEU B 1 113 ? 14.570 -8.633 5.343 1.00 33.83 117 LEU B N 1
ATOM 1900 C CA . LEU B 1 113 ? 13.903 -8.609 4.045 1.00 34.76 117 LEU B CA 1
ATOM 1901 C C . LEU B 1 113 ? 14.933 -8.325 2.955 1.00 35.08 117 LEU B C 1
ATOM 1902 O O . LEU B 1 113 ? 15.927 -7.613 3.210 1.00 35.39 117 LEU B O 1
ATOM 1907 N N . LYS B 1 119 ? 22.742 -1.137 1.685 1.00 34.61 123 LYS B N 1
ATOM 1908 C CA . LYS B 1 119 ? 23.342 -1.076 3.013 1.00 34.53 123 LYS B CA 1
ATOM 1909 C C . LYS B 1 119 ? 22.295 -0.931 4.120 1.00 34.06 123 LYS B C 1
ATOM 1910 O O . LYS B 1 119 ? 22.538 -1.292 5.258 1.00 33.89 123 LYS B O 1
ATOM 1916 N N . LYS B 1 120 ? 21.135 -0.383 3.767 1.00 33.82 124 LYS B N 1
ATOM 1917 C CA . LYS B 1 120 ? 20.028 -0.240 4.700 1.00 33.61 124 LYS B CA 1
ATOM 1918 C C . LYS B 1 120 ? 19.102 -1.435 4.596 1.00 33.39 124 LYS B C 1
ATOM 1919 O O . LYS B 1 120 ? 18.579 -1.709 3.523 1.00 33.44 124 LYS B O 1
ATOM 1925 N N . ARG B 1 121 ? 18.886 -2.147 5.702 1.00 33.17 125 ARG B N 1
ATOM 1926 C CA . ARG B 1 121 ? 17.993 -3.319 5.681 1.00 33.10 125 ARG B CA 1
ATOM 1927 C C . ARG B 1 121 ? 16.905 -3.263 6.732 1.00 33.07 125 ARG B C 1
ATOM 1928 O O . ARG B 1 121 ? 17.106 -2.774 7.812 1.00 33.22 125 ARG B O 1
ATOM 1936 N N . ASP B 1 122 ? 15.740 -3.788 6.401 1.00 33.43 126 ASP B N 1
ATOM 1937 C CA . ASP B 1 122 ? 14.648 -3.905 7.364 1.00 33.71 126 ASP B CA 1
ATOM 1938 C C . ASP B 1 122 ? 14.603 -5.338 7.909 1.00 33.47 126 ASP B C 1
ATOM 1939 O O . ASP B 1 122 ? 14.584 -6.298 7.141 1.00 33.97 126 ASP B O 1
ATOM 1944 N N . VAL B 1 123 ? 14.575 -5.483 9.224 1.00 33.01 127 VAL B N 1
ATOM 1945 C CA . VAL B 1 123 ? 14.618 -6.796 9.837 1.00 32.94 127 VAL B CA 1
ATOM 1946 C C . VAL B 1 123 ? 13.349 -7.024 10.649 1.00 32.99 127 VAL B C 1
ATOM 1947 O O . VAL B 1 123 ? 13.027 -6.225 11.512 1.00 33.15 127 VAL B O 1
ATOM 1951 N N . LYS B 1 124 ? 12.636 -8.110 10.365 1.00 33.05 128 LYS B N 1
ATOM 1952 C CA . LYS B 1 124 ? 11.473 -8.501 11.140 1.00 33.30 128 LYS B CA 1
ATOM 1953 C C . LYS B 1 124 ? 11.920 -9.358 12.321 1.00 33.12 128 LYS B C 1
ATOM 1954 O O . LYS B 1 124 ? 12.515 -10.435 12.111 1.00 33.21 128 LYS B O 1
ATOM 1960 N N . VAL B 1 125 ? 11.634 -8.900 13.539 1.00 32.58 129 VAL B N 1
ATOM 1961 C CA . VAL B 1 125 ? 11.918 -9.672 14.751 1.00 32.54 129 VAL B CA 1
ATOM 1962 C C . VAL B 1 125 ? 10.633 -10.062 15.487 1.00 32.61 129 VAL B C 1
ATOM 1963 O O . VAL B 1 125 ? 9.701 -9.259 15.614 1.00 32.87 129 VAL B O 1
ATOM 1967 N N . VAL B 1 126 ? 10.595 -11.287 15.983 1.00 32.32 130 VAL B N 1
ATOM 1968 C CA . VAL B 1 126 ? 9.454 -11.805 16.711 1.00 32.33 130 VAL B CA 1
ATOM 1969 C C . VAL B 1 126 ? 9.947 -12.526 17.957 1.00 32.35 130 VAL B C 1
ATOM 1970 O O . VAL B 1 126 ? 10.905 -13.285 17.885 1.00 32.49 130 VAL B O 1
ATOM 1974 N N . GLY B 1 127 ? 9.303 -12.319 19.097 1.00 32.31 131 GLY B N 1
ATOM 1975 C CA . GLY B 1 127 ? 9.719 -13.004 20.309 1.00 32.13 131 GLY B CA 1
ATOM 1976 C C . GLY B 1 127 ? 8.611 -13.828 20.927 1.00 32.32 131 GLY B C 1
ATOM 1977 O O . GLY B 1 127 ? 7.458 -13.409 20.952 1.00 32.59 131 GLY B O 1
ATOM 1978 N N . HIS B 1 128 ? 8.968 -15.004 21.434 1.00 32.30 132 HIS B N 1
ATOM 1979 C CA . HIS B 1 128 ? 8.015 -15.877 22.103 1.00 32.19 132 HIS B CA 1
ATOM 1980 C C . HIS B 1 128 ? 8.493 -16.268 23.504 1.00 32.31 132 HIS B C 1
ATOM 1981 O O . HIS B 1 128 ? 9.691 -16.427 23.745 1.00 32.52 132 HIS B O 1
ATOM 1988 N N . VAL B 1 129 ? 7.546 -16.433 24.420 1.00 32.15 133 VAL B N 1
ATOM 1989 C CA . VAL B 1 129 ? 7.807 -17.116 25.669 1.00 31.88 133 VAL B CA 1
ATOM 1990 C C . VAL B 1 129 ? 6.969 -18.368 25.628 1.00 32.19 133 VAL B C 1
ATOM 1991 O O . VAL B 1 129 ? 5.748 -18.306 25.646 1.00 32.24 133 VAL B O 1
ATOM 1995 N N . LYS B 1 130 ? 7.628 -19.514 25.543 1.00 32.59 134 LYS B N 1
ATOM 1996 C CA . LYS B 1 130 ? 6.909 -20.740 25.263 1.00 32.81 134 LYS B CA 1
ATOM 1997 C C . LYS B 1 130 ? 6.184 -20.583 23.937 1.00 32.78 134 LYS B C 1
ATOM 1998 O O . LYS B 1 130 ? 6.786 -20.260 22.915 1.00 33.16 134 LYS B O 1
ATOM 2004 N N . GLU B 1 131 ? 4.885 -20.783 23.949 1.00 32.57 135 GLU B N 1
ATOM 2005 C CA . GLU B 1 131 ? 4.142 -20.733 22.714 1.00 32.86 135 GLU B CA 1
ATOM 2006 C C . GLU B 1 131 ? 3.538 -19.364 22.445 1.00 32.62 135 GLU B C 1
ATOM 2007 O O . GLU B 1 131 ? 2.906 -19.155 21.420 1.00 32.81 135 GLU B O 1
ATOM 2013 N N . ILE B 1 132 ? 3.704 -18.429 23.367 1.00 32.32 136 ILE B N 1
ATOM 2014 C CA . ILE B 1 132 ? 2.992 -17.170 23.234 1.00 32.00 136 ILE B CA 1
ATOM 2015 C C . ILE B 1 132 ? 3.857 -16.042 22.664 1.00 32.25 136 ILE B C 1
ATOM 2016 O O . ILE B 1 132 ? 4.960 -15.765 23.148 1.00 31.93 136 ILE B O 1
ATOM 2021 N N . LYS B 1 133 ? 3.358 -15.410 21.608 1.00 32.49 137 LYS B N 1
ATOM 2022 C CA . LYS B 1 133 ? 4.093 -14.325 20.990 1.00 32.64 137 LYS B CA 1
ATOM 2023 C C . LYS B 1 133 ? 3.946 -13.054 21.833 1.00 33.12 137 LYS B C 1
ATOM 2024 O O . LYS B 1 133 ? 2.846 -12.547 22.041 1.00 33.29 137 LYS B O 1
ATOM 2038 N N . PHE B 1 135 ? 6.371 -10.308 21.609 1.00 33.03 139 PHE B N 1
ATOM 2039 C CA . PHE B 1 135 ? 7.028 -9.152 21.020 1.00 32.83 139 PHE B CA 1
ATOM 2040 C C . PHE B 1 135 ? 7.102 -9.261 19.495 1.00 32.98 139 PHE B C 1
ATOM 2041 O O . PHE B 1 135 ? 7.307 -10.336 18.927 1.00 32.96 139 PHE B O 1
ATOM 2049 N N . GLU B 1 136 ? 6.932 -8.130 18.834 1.00 33.08 140 GLU B N 1
ATOM 2050 C CA . GLU B 1 136 ? 7.063 -8.085 17.392 1.00 33.35 140 GLU B CA 1
ATOM 2051 C C . GLU B 1 136 ? 7.574 -6.722 17.011 1.00 33.27 140 GLU B C 1
ATOM 2052 O O . GLU B 1 136 ? 7.193 -5.717 17.610 1.00 33.30 140 GLU B O 1
ATOM 2058 N N . GLY B 1 137 ? 8.440 -6.672 16.017 1.00 33.14 141 GLY B N 1
ATOM 2059 C CA . GLY B 1 137 ? 9.041 -5.409 15.654 1.00 32.96 141 GLY B CA 1
ATOM 2060 C C . GLY B 1 137 ? 9.825 -5.408 14.362 1.00 33.13 141 GLY B C 1
ATOM 2061 O O . GLY B 1 137 ? 10.302 -6.453 13.901 1.00 33.49 141 GLY B O 1
ATOM 2062 N N . THR B 1 138 ? 9.948 -4.232 13.757 1.00 33.00 142 THR B N 1
ATOM 2063 C CA . THR B 1 138 ? 10.795 -4.064 12.582 1.00 33.11 142 THR B CA 1
ATOM 2064 C C . THR B 1 138 ? 11.964 -3.177 12.956 1.00 33.25 142 THR B C 1
ATOM 2065 O O . THR B 1 138 ? 11.768 -2.112 13.520 1.00 33.59 142 THR B O 1
ATOM 2069 N N . ILE B 1 139 ? 13.182 -3.609 12.659 1.00 33.13 143 ILE B N 1
ATOM 2070 C CA . ILE B 1 139 ? 14.348 -2.814 13.013 1.00 33.13 143 ILE B CA 1
ATOM 2071 C C . ILE B 1 139 ? 15.162 -2.496 11.771 1.00 33.06 143 ILE B C 1
ATOM 2072 O O . ILE B 1 139 ? 15.416 -3.396 10.967 1.00 33.31 143 ILE B O 1
ATOM 2077 N N . GLN B 1 140 ? 15.536 -1.234 11.580 1.00 32.68 144 GLN B N 1
ATOM 2078 C CA . GLN B 1 140 ? 16.344 -0.888 10.403 1.00 33.09 144 GLN B CA 1
ATOM 2079 C C . GLN B 1 140 ? 17.830 -0.881 10.734 1.00 33.02 144 GLN B C 1
ATOM 2080 O O . GLN B 1 140 ? 18.300 -0.104 11.599 1.00 33.13 144 GLN B O 1
ATOM 2086 N N . VAL B 1 141 ? 18.556 -1.764 10.060 1.00 32.74 145 VAL B N 1
ATOM 2087 C CA . VAL B 1 141 ? 19.979 -1.863 10.251 1.00 32.94 145 VAL B CA 1
ATOM 2088 C C . VAL B 1 141 ? 20.699 -1.264 9.056 1.00 32.89 145 VAL B C 1
ATOM 2089 O O . VAL B 1 141 ? 20.301 -1.494 7.925 1.00 33.19 145 VAL B O 1
ATOM 2093 N N . VAL B 1 142 ? 21.749 -0.489 9.306 1.00 32.84 146 VAL B N 1
ATOM 2094 C CA 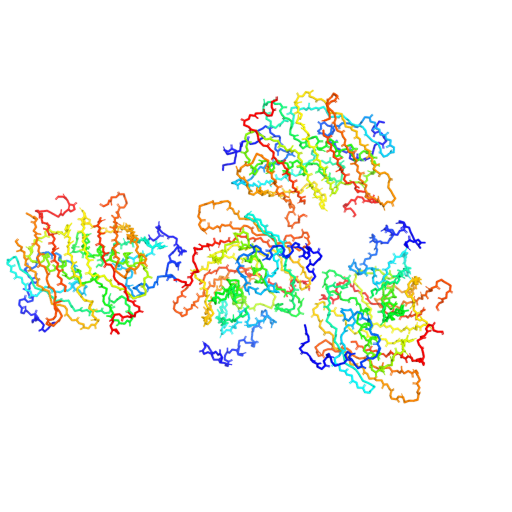. VAL B 1 142 ? 22.584 0.044 8.236 1.00 32.53 146 VAL B CA 1
ATOM 2095 C C . VAL B 1 142 ? 24.023 -0.382 8.487 1.00 32.46 146 VAL B C 1
ATOM 2096 O O . VAL B 1 142 ? 24.499 -0.313 9.613 1.00 32.47 146 VAL B O 1
ATOM 2100 N N . SER B 1 143 ? 24.699 -0.870 7.453 1.00 32.40 147 SER B N 1
ATOM 2101 C CA . SER B 1 143 ? 26.106 -1.245 7.593 1.00 32.52 147 SER B CA 1
ATOM 2102 C C . SER B 1 143 ? 26.988 -0.463 6.647 1.00 32.08 147 SER B C 1
ATOM 2103 O O . SER B 1 143 ? 26.514 0.121 5.685 1.00 31.86 147 SER B O 1
ATOM 2106 N N . THR B 1 144 ? 28.281 -0.450 6.941 1.00 32.00 148 THR B N 1
ATOM 2107 C CA . THR B 1 144 ? 29.216 0.420 6.248 1.00 32.10 148 THR B CA 1
ATOM 2108 C C . THR B 1 144 ? 30.493 -0.362 6.047 1.00 32.24 148 THR B C 1
ATOM 2109 O O . THR B 1 144 ? 30.701 -1.393 6.677 1.00 32.45 148 THR B O 1
ATOM 2113 N N . ASP B 1 145 ? 31.348 0.113 5.163 1.00 32.38 149 ASP B N 1
ATOM 2114 C CA . ASP B 1 145 ? 32.576 -0.592 4.849 1.00 32.74 149 ASP B CA 1
ATOM 2115 C C . ASP B 1 145 ? 33.610 -0.311 5.919 1.00 32.78 149 ASP B C 1
ATOM 2116 O O . ASP B 1 145 ? 34.680 -0.908 5.935 1.00 32.96 149 ASP B O 1
ATOM 2121 N N . GLU B 1 146 ? 33.271 0.612 6.811 1.00 32.91 150 GLU B N 1
ATOM 2122 C CA . GLU B 1 146 ? 34.192 1.216 7.757 1.00 32.73 150 GLU B CA 1
ATOM 2123 C C . GLU B 1 146 ? 33.392 1.551 9.028 1.00 32.22 150 GLU B C 1
ATOM 2124 O O . GLU B 1 146 ? 32.197 1.786 8.949 1.00 31.88 150 GLU B O 1
ATOM 2130 N N . HIS B 1 147 ? 34.019 1.560 10.201 1.00 31.77 151 HIS B N 1
ATOM 2131 C CA . HIS B 1 147 ? 33.288 1.873 11.439 1.00 31.13 151 HIS B CA 1
ATOM 2132 C C . HIS B 1 147 ? 32.540 3.215 11.332 1.00 31.18 151 HIS B C 1
ATOM 2133 O O . HIS B 1 147 ? 33.100 4.183 10.797 1.00 30.97 151 HIS B O 1
ATOM 2140 N N . ILE B 1 148 ? 31.303 3.318 11.842 1.00 31.24 152 ILE B N 1
ATOM 2141 C CA . ILE B 1 148 ? 30.604 4.619 11.729 1.00 31.35 152 ILE B CA 1
ATOM 2142 C C . ILE B 1 148 ? 31.481 5.767 12.223 1.00 31.33 152 ILE B C 1
ATOM 2143 O O . ILE B 1 148 ? 31.424 6.860 11.680 1.00 31.34 152 ILE B O 1
ATOM 2148 N N . PHE B 1 149 ? 32.275 5.536 13.260 1.00 31.20 153 PHE B N 1
ATOM 2149 C CA . PHE B 1 149 ? 32.934 6.652 13.932 1.00 31.43 153 PHE B CA 1
ATOM 2150 C C . PHE B 1 149 ? 33.947 7.355 13.062 1.00 32.02 153 PHE B C 1
ATOM 2151 O O . PHE B 1 149 ? 34.441 8.421 13.408 1.00 31.95 153 PHE B O 1
ATOM 2159 N N . LYS B 1 150 ? 34.248 6.727 11.932 1.00 32.81 154 LYS B N 1
ATOM 2160 C CA . LYS B 1 150 ? 35.159 7.252 10.937 1.00 33.27 154 LYS B CA 1
ATOM 2161 C C . LYS B 1 150 ? 34.351 7.723 9.722 1.00 34.24 154 LYS B C 1
ATOM 2162 O O . LYS B 1 150 ? 34.919 8.100 8.696 1.00 33.64 154 LYS B O 1
ATOM 2168 N N . LEU B 1 151 ? 33.018 7.706 9.864 1.00 35.29 155 LEU B N 1
ATOM 2169 C CA . LEU B 1 151 ? 32.077 7.909 8.757 1.00 36.01 155 LEU B CA 1
ATOM 2170 C C . LEU B 1 151 ? 32.424 6.995 7.574 1.00 36.37 155 LEU B C 1
ATOM 2171 O O . LEU B 1 151 ? 31.817 5.938 7.378 1.00 37.11 155 LEU B O 1
ATOM 2176 N N . LEU C 1 9 ? 2.797 -0.263 70.636 1.00 45.87 13 LEU C N 1
ATOM 2177 C CA . LEU C 1 9 ? 2.628 1.108 70.066 1.00 46.01 13 LEU C CA 1
ATOM 2178 C C . LEU C 1 9 ? 3.833 1.470 69.182 1.00 45.83 13 LEU C C 1
ATOM 2179 O O . LEU C 1 9 ? 3.798 2.440 68.425 1.00 45.45 13 LEU C O 1
ATOM 2184 N N . GLU C 1 10 ? 4.896 0.672 69.297 1.00 45.72 14 GLU C N 1
ATOM 2185 C CA . GLU C 1 10 ? 6.090 0.813 68.458 1.00 45.16 14 GLU C CA 1
ATOM 2186 C C . GLU C 1 10 ? 6.786 -0.542 68.244 1.00 45.01 14 GLU C C 1
ATOM 2187 O O . GLU C 1 10 ? 7.037 -1.292 69.195 1.00 44.74 14 GLU C O 1
ATOM 2193 N N . GLU C 1 11 ? 7.080 -0.841 66.977 1.00 44.66 15 GLU C N 1
ATOM 2194 C CA . GLU C 1 11 ? 7.752 -2.074 66.562 1.00 43.89 15 GLU C CA 1
ATOM 2195 C C . GLU C 1 11 ? 9.168 -1.750 66.073 1.00 43.75 15 GLU C C 1
ATOM 2196 O O . GLU C 1 11 ? 9.908 -2.632 65.641 1.00 43.64 15 GLU C O 1
ATOM 2202 N N . TYR C 1 12 ? 9.543 -0.474 66.167 1.00 43.59 16 TYR C N 1
ATOM 2203 C CA . TYR C 1 12 ? 10.742 0.043 65.496 1.00 43.20 16 TYR C CA 1
ATOM 2204 C C . TYR C 1 12 ? 12.062 -0.148 66.244 1.00 43.26 16 TYR C C 1
ATOM 2205 O O . TYR C 1 12 ? 13.128 -0.200 65.628 1.00 43.18 16 TYR C O 1
ATOM 2214 N N . ALA C 1 13 ? 11.977 -0.246 67.567 1.00 43.32 17 ALA C N 1
ATOM 2215 C CA . ALA C 1 13 ? 13.092 -0.688 68.400 1.00 43.25 17 ALA C CA 1
ATOM 2216 C C . ALA C 1 13 ? 12.516 -1.156 69.731 1.00 43.16 17 ALA C C 1
ATOM 2217 O O . ALA C 1 13 ? 11.398 -0.776 70.086 1.00 43.13 17 ALA C O 1
ATOM 2219 N N . SER C 1 14 ? 13.273 -1.971 70.462 1.00 42.98 18 SER C N 1
ATOM 2220 C CA . SER C 1 14 ? 12.755 -2.638 71.666 1.00 42.90 18 SER C CA 1
ATOM 2221 C C . SER C 1 14 ? 12.239 -1.688 72.756 1.00 42.80 18 SER C C 1
ATOM 2222 O O . SER C 1 14 ? 12.945 -0.764 73.173 1.00 43.03 18 SER C O 1
ATOM 2225 N N . ALA C 1 15 ? 11.001 -1.928 73.202 1.00 42.50 19 ALA C N 1
ATOM 2226 C CA . ALA C 1 15 ? 10.349 -1.141 74.259 1.00 42.06 19 ALA C CA 1
ATOM 2227 C C . ALA C 1 15 ? 11.203 -1.095 75.520 1.00 41.64 19 ALA C C 1
ATOM 2228 O O . ALA C 1 15 ? 10.895 -0.363 76.470 1.00 41.46 19 ALA C O 1
ATOM 2230 N N . GLU C 1 16 ? 12.272 -1.893 75.517 1.00 41.16 20 GLU C N 1
ATOM 2231 C CA . GLU C 1 16 ? 13.270 -1.843 76.568 1.00 40.89 20 GLU C CA 1
ATOM 2232 C C . GLU C 1 16 ? 14.327 -0.814 76.198 1.00 40.64 20 GLU C C 1
ATOM 2233 O O . GLU C 1 16 ? 14.427 0.234 76.832 1.00 40.46 20 GLU C O 1
ATOM 2235 N N . ASP C 1 17 ? 15.101 -1.110 75.156 1.00 40.44 21 ASP C N 1
ATOM 2236 C CA . ASP C 1 17 ? 16.195 -0.238 74.742 1.00 40.39 21 ASP C CA 1
ATOM 2237 C C . ASP C 1 17 ? 15.745 1.204 74.447 1.00 40.56 21 ASP C C 1
ATOM 2238 O O . ASP C 1 17 ? 16.533 2.022 73.961 1.00 40.69 21 ASP C O 1
ATOM 2240 N N . ILE C 1 18 ? 14.481 1.514 74.729 1.00 40.48 22 ILE C N 1
ATOM 2241 C CA . ILE C 1 18 ? 14.023 2.900 74.676 1.00 40.39 22 ILE C CA 1
ATOM 2242 C C . ILE C 1 18 ? 14.206 3.530 76.047 1.00 40.28 22 ILE C C 1
ATOM 2243 O O . ILE C 1 18 ? 14.615 4.683 76.158 1.00 40.58 22 ILE C O 1
ATOM 2245 N N . SER C 1 19 ? 13.911 2.767 77.093 1.00 39.99 23 SER C N 1
ATOM 2246 C CA . SER C 1 19 ? 14.196 3.204 78.457 1.00 39.68 23 SER C CA 1
ATOM 2247 C C . SER C 1 19 ? 15.701 3.354 78.629 1.00 39.28 23 SER C C 1
ATOM 2248 O O . SER C 1 19 ? 16.167 4.230 79.356 1.00 39.15 23 SER C O 1
ATOM 2250 N N . ARG C 1 20 ? 16.451 2.504 77.935 1.00 38.96 24 ARG C N 1
ATOM 2251 C CA . ARG C 1 20 ? 17.906 2.545 77.986 1.00 39.02 24 ARG C CA 1
ATOM 2252 C C . ARG C 1 20 ? 18.407 3.867 77.435 1.00 38.98 24 ARG C C 1
ATOM 2253 O O . ARG C 1 20 ? 19.503 4.324 77.764 1.00 38.98 24 ARG C O 1
ATOM 2255 N N . VAL C 1 21 ? 17.586 4.478 76.593 1.00 39.03 25 VAL C N 1
ATOM 2256 C CA . VAL C 1 21 ? 17.931 5.733 75.961 1.00 38.82 25 VAL C CA 1
ATOM 2257 C C . VAL C 1 21 ? 17.400 6.892 76.788 1.00 38.85 25 VAL C C 1
ATOM 2258 O O . VAL C 1 21 ? 17.940 7.996 76.750 1.00 39.00 25 VAL C O 1
ATOM 2262 N N . ARG C 1 22 ? 16.343 6.638 77.546 1.00 38.84 26 ARG C N 1
ATOM 2263 C CA . ARG C 1 22 ? 15.832 7.630 78.478 1.00 38.98 26 ARG C CA 1
ATOM 2264 C C . ARG C 1 22 ? 16.841 7.831 79.604 1.00 38.79 26 ARG C C 1
ATOM 2265 O O . ARG C 1 22 ? 16.979 8.931 80.145 1.00 39.02 26 ARG C O 1
ATOM 2273 N N . ALA C 1 23 ? 17.555 6.766 79.945 1.00 38.06 27 ALA C N 1
ATOM 2274 C CA . ALA C 1 23 ? 18.513 6.834 81.033 1.00 37.85 27 ALA C CA 1
ATOM 2275 C C . ALA C 1 23 ? 19.631 7.847 80.791 1.00 37.49 27 ALA C C 1
ATOM 2276 O O . ALA C 1 23 ? 20.065 8.527 81.721 1.00 37.42 27 ALA C O 1
ATOM 2278 N N . GLU C 1 24 ? 20.114 7.945 79.557 1.00 37.15 28 GLU C N 1
ATOM 2279 C CA . GLU C 1 24 ? 21.315 8.745 79.324 1.00 37.01 28 GLU C CA 1
ATOM 2280 C C . GLU C 1 24 ? 21.107 9.963 78.445 1.00 36.70 28 GLU C C 1
ATOM 2281 O O . GLU C 1 24 ? 22.073 10.587 78.017 1.00 36.95 28 GLU C O 1
ATOM 2287 N N . LEU C 1 25 ? 19.854 10.315 78.185 1.00 36.27 29 LEU C N 1
ATOM 2288 C CA . LEU C 1 25 ? 19.568 11.552 77.475 1.00 36.06 29 LEU C CA 1
ATOM 2289 C C . LEU C 1 25 ? 19.582 12.745 78.437 1.00 35.65 29 LEU C C 1
ATOM 2290 O O . LEU C 1 25 ? 18.863 12.747 79.441 1.00 35.52 29 LEU C O 1
ATOM 2295 N N . LEU C 1 26 ? 20.402 13.749 78.128 1.00 34.88 30 LEU C N 1
ATOM 2296 C CA . LEU C 1 26 ? 20.520 14.954 78.951 1.00 34.29 30 LEU C CA 1
ATOM 2297 C C . LEU C 1 26 ? 19.800 16.130 78.268 1.00 34.68 30 LEU C C 1
ATOM 2298 O O . LEU C 1 26 ? 19.433 17.125 78.907 1.00 34.84 30 LEU C O 1
ATOM 2303 N N . THR C 1 27 ? 19.598 15.997 76.957 1.00 34.36 31 THR C N 1
ATOM 2304 C CA . THR C 1 27 ? 19.012 17.049 76.143 1.00 33.94 31 THR C CA 1
ATOM 2305 C C . THR C 1 27 ? 17.480 16.992 76.138 1.00 34.01 31 THR C C 1
ATOM 2306 O O . THR C 1 27 ? 16.892 15.906 76.189 1.00 33.92 31 THR C O 1
ATOM 2310 N N . CYS C 1 28 ? 16.855 18.168 76.094 1.00 33.57 32 CYS C N 1
ATOM 2311 C CA . CYS C 1 28 ? 15.403 18.295 76.032 1.00 33.59 32 CYS C CA 1
ATOM 2312 C C . CYS C 1 28 ? 14.646 17.360 76.964 1.00 33.22 32 CYS C C 1
ATOM 2313 O O . CYS C 1 28 ? 13.746 16.646 76.522 1.00 33.32 32 CYS C O 1
ATOM 2316 N N . PRO C 1 29 ? 14.963 17.387 78.263 1.00 32.94 33 PRO C N 1
ATOM 2317 C CA . PRO C 1 29 ? 14.349 16.373 79.115 1.00 32.93 33 PRO C CA 1
ATOM 2318 C C . PRO C 1 29 ? 12.825 16.503 79.198 1.00 32.97 33 PRO C C 1
ATOM 2319 O O . PRO C 1 29 ? 12.146 15.527 79.487 1.00 33.27 33 PRO C O 1
ATOM 2323 N N . GLU C 1 30 ? 12.283 17.687 78.954 1.00 32.75 34 GLU C N 1
ATOM 2324 C CA . GLU C 1 30 ? 10.841 17.864 79.096 1.00 32.98 34 GLU C CA 1
ATOM 2325 C C . GLU C 1 30 ? 10.078 17.944 77.779 1.00 32.72 34 GLU C C 1
ATOM 2326 O O . GLU C 1 30 ? 8.897 18.206 77.778 1.00 32.84 34 GLU C O 1
ATOM 2332 N N . LEU C 1 31 ? 10.754 17.715 76.665 1.00 32.74 35 LEU C N 1
ATOM 2333 C CA . LEU C 1 31 ? 10.137 17.823 75.356 1.00 32.74 35 LEU C CA 1
ATOM 2334 C C . LEU C 1 31 ? 8.970 16.848 75.211 1.00 32.99 35 LEU C C 1
ATOM 2335 O O . LEU C 1 31 ? 9.058 15.692 75.610 1.00 32.77 35 LEU C O 1
ATOM 2340 N N . ASN C 1 32 ? 7.882 17.328 74.623 1.00 33.28 36 ASN C N 1
ATOM 2341 C CA . ASN C 1 32 ? 6.749 16.483 74.311 1.00 33.37 36 ASN C CA 1
ATOM 2342 C C . ASN C 1 32 ? 7.061 15.495 73.197 1.00 33.34 36 ASN C C 1
ATOM 2343 O O . ASN C 1 32 ? 7.066 15.838 72.026 1.00 33.80 36 ASN C O 1
ATOM 2348 N N . THR C 1 33 ? 7.285 14.255 73.575 1.00 33.32 37 THR C N 1
ATOM 2349 C CA . THR C 1 33 ? 7.803 13.265 72.666 1.00 33.35 37 THR C CA 1
ATOM 2350 C C . THR C 1 33 ? 6.751 12.777 71.682 1.00 33.30 37 THR C C 1
ATOM 2351 O O . THR C 1 33 ? 7.053 12.073 70.718 1.00 33.43 37 THR C O 1
ATOM 2355 N N . SER C 1 34 ? 5.505 13.153 71.918 1.00 33.21 38 SER C N 1
ATOM 2356 C CA . SER C 1 34 ? 4.461 12.721 71.019 1.00 33.23 38 SER C CA 1
ATOM 2357 C C . SER C 1 34 ? 4.288 13.702 69.886 1.00 33.16 38 SER C C 1
ATOM 2358 O O . SER C 1 34 ? 3.515 13.454 68.987 1.00 33.54 38 SER C O 1
ATOM 2361 N N . LEU C 1 35 ? 5.037 14.803 69.918 1.00 33.31 39 LEU C N 1
ATOM 2362 C CA . LEU C 1 35 ? 5.075 15.780 68.819 1.00 33.16 39 LEU C CA 1
ATOM 2363 C C . LEU C 1 35 ? 6.433 15.824 68.139 1.00 33.21 39 LEU C C 1
ATOM 2364 O O . LEU C 1 35 ? 6.540 16.249 66.997 1.00 33.45 39 LEU C O 1
ATOM 2369 N N . ALA C 1 36 ? 7.477 15.393 68.843 1.00 32.91 40 ALA C N 1
ATOM 2370 C CA . ALA C 1 36 ? 8.826 15.491 68.291 1.00 32.58 40 ALA C CA 1
ATOM 2371 C C . ALA C 1 36 ? 9.428 14.119 68.002 1.00 32.42 40 ALA C C 1
ATOM 2372 O O . ALA C 1 36 ? 10.489 14.009 67.411 1.00 32.41 40 ALA C O 1
ATOM 2374 N N . GLY C 1 37 ? 8.735 13.072 68.418 1.00 32.42 41 GLY C N 1
ATOM 2375 C CA . GLY C 1 37 ? 9.235 11.737 68.215 1.00 32.39 41 GLY C CA 1
ATOM 2376 C C . GLY C 1 37 ? 9.943 11.215 69.449 1.00 32.56 41 GLY C C 1
ATOM 2377 O O . GLY C 1 37 ? 10.076 11.918 70.454 1.00 32.39 41 GLY C O 1
ATOM 2378 N N . THR C 1 38 ? 10.399 9.973 69.347 1.00 32.35 42 THR C N 1
ATOM 2379 C CA . THR C 1 38 ? 11.073 9.300 70.420 1.00 32.31 42 THR C CA 1
ATOM 2380 C C . THR C 1 38 ? 12.465 8.840 69.953 1.00 32.39 42 THR C C 1
ATOM 2381 O O . THR C 1 38 ? 12.612 8.305 68.856 1.00 32.18 42 THR C O 1
ATOM 2385 N N . ILE C 1 39 ? 13.483 9.076 70.782 1.00 32.35 43 ILE C N 1
ATOM 2386 C CA . ILE C 1 39 ? 14.841 8.644 70.490 1.00 32.12 43 ILE C CA 1
ATOM 2387 C C . ILE C 1 39 ? 14.934 7.197 70.777 1.00 32.17 43 ILE C C 1
ATOM 2388 O O . ILE C 1 39 ? 14.505 6.754 71.828 1.00 32.39 43 ILE C O 1
ATOM 2393 N N . ILE C 1 40 ? 15.560 6.476 69.862 1.00 32.38 44 ILE C N 1
ATOM 2394 C CA . ILE C 1 40 ? 15.495 5.036 69.796 1.00 32.31 44 ILE C CA 1
ATOM 2395 C C . ILE C 1 40 ? 16.883 4.431 69.939 1.00 32.38 44 ILE C C 1
ATOM 2396 O O . ILE C 1 40 ? 17.041 3.248 70.239 1.00 32.49 44 ILE C O 1
ATOM 2401 N N . GLU C 1 41 ? 17.893 5.252 69.700 1.00 32.52 45 GLU C N 1
ATOM 2402 C CA . GLU C 1 41 ? 19.269 4.801 69.768 1.00 33.05 45 GLU C CA 1
ATOM 2403 C C . GLU C 1 41 ? 20.179 6.012 69.858 1.00 32.89 45 GLU C C 1
ATOM 2404 O O . GLU C 1 41 ? 19.948 7.020 69.205 1.00 32.93 45 GLU C O 1
ATOM 2410 N N . ILE C 1 42 ? 21.214 5.905 70.678 1.00 32.99 46 ILE C N 1
ATOM 2411 C CA . ILE C 1 42 ? 22.153 6.991 70.844 1.00 33.10 46 ILE C CA 1
ATOM 2412 C C . ILE C 1 42 ? 23.569 6.428 71.000 1.00 33.12 46 ILE C C 1
ATOM 2413 O O . ILE C 1 42 ? 23.755 5.294 71.451 1.00 33.13 46 ILE C O 1
ATOM 2418 N N . ASP C 1 43 ? 24.561 7.196 70.563 1.00 33.24 47 ASP C N 1
ATOM 2419 C CA . ASP C 1 43 ? 25.973 6.853 70.784 1.00 33.26 47 ASP C CA 1
ATOM 2420 C C . ASP C 1 43 ? 26.754 8.126 70.495 1.00 33.13 47 ASP C C 1
ATOM 2421 O O . ASP C 1 43 ? 26.156 9.167 70.163 1.00 33.03 47 ASP C O 1
ATOM 2426 N N . LYS C 1 44 ? 28.072 8.065 70.638 1.00 32.96 48 LYS C N 1
ATOM 2427 C CA . LYS C 1 44 ? 28.902 9.231 70.372 1.00 33.19 48 LYS C CA 1
ATOM 2428 C C . LYS C 1 44 ? 28.602 9.795 68.994 1.00 33.07 48 LYS C C 1
ATOM 2429 O O . LYS C 1 44 ? 28.701 9.087 68.007 1.00 32.91 48 LYS C O 1
ATOM 2435 N N . ASN C 1 45 ? 28.208 11.061 68.923 1.00 33.13 49 ASN C N 1
ATOM 2436 C CA . ASN C 1 45 ? 28.029 11.706 67.629 1.00 33.16 49 ASN C CA 1
ATOM 2437 C C . ASN C 1 45 ? 26.921 11.087 66.791 1.00 33.22 49 ASN C C 1
ATOM 2438 O O . ASN C 1 45 ? 26.873 11.285 65.574 1.00 33.31 49 ASN C O 1
ATOM 2443 N N . TYR C 1 46 ? 26.028 10.347 67.441 1.00 33.20 50 TYR C N 1
ATOM 2444 C CA . TYR C 1 46 ? 25.017 9.605 66.718 1.00 33.17 50 TYR C CA 1
ATOM 2445 C C . TYR C 1 46 ? 23.700 9.432 67.468 1.00 32.94 50 TYR C C 1
ATOM 2446 O O . TYR C 1 46 ? 23.691 9.203 68.678 1.00 32.86 50 TYR C O 1
ATOM 2455 N N . ALA C 1 47 ? 22.593 9.519 66.737 1.00 32.57 51 ALA C N 1
ATOM 2456 C CA . ALA C 1 47 ? 21.288 9.213 67.306 1.00 32.52 51 ALA C CA 1
ATOM 2457 C C . ALA C 1 47 ? 20.275 8.814 66.236 1.00 32.57 51 ALA C C 1
ATOM 2458 O O . ALA C 1 47 ? 20.364 9.226 65.084 1.00 32.48 51 ALA C O 1
ATOM 2460 N N . LYS C 1 48 ? 19.309 8.004 66.641 1.00 32.69 52 LYS C N 1
ATOM 2461 C CA . LYS C 1 48 ? 18.256 7.560 65.752 1.00 32.97 52 LYS C CA 1
ATOM 2462 C C . LYS C 1 48 ? 16.909 7.744 66.457 1.00 33.04 52 LYS C C 1
ATOM 2463 O O . LYS C 1 48 ? 16.791 7.482 67.656 1.0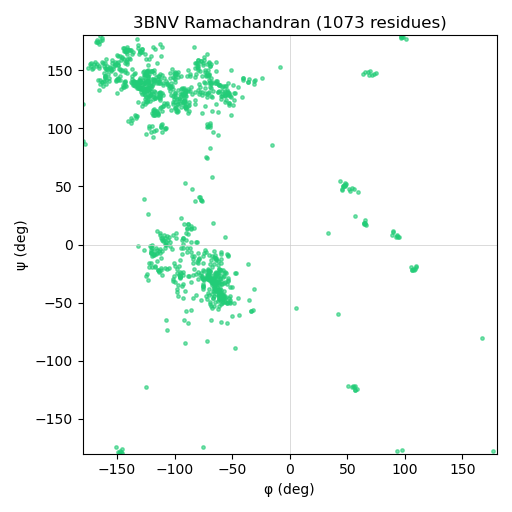0 33.40 52 LYS C O 1
ATOM 2469 N N . SER C 1 49 ? 15.902 8.214 65.731 1.00 32.77 53 SER C N 1
ATOM 2470 C CA . SER C 1 49 ? 14.588 8.411 66.330 1.00 32.70 53 SER C CA 1
ATOM 2471 C C . SER C 1 49 ? 13.463 8.029 65.375 1.00 32.66 53 SER C C 1
ATOM 2472 O O . SER C 1 49 ? 13.689 7.779 64.187 1.00 32.75 53 SER C O 1
ATOM 2475 N N . ILE C 1 50 ? 12.251 7.990 65.913 1.00 32.37 54 ILE C N 1
ATOM 2476 C CA . ILE C 1 50 ? 11.070 7.657 65.148 1.00 32.21 54 ILE C CA 1
ATOM 2477 C C . ILE C 1 50 ? 10.001 8.672 65.461 1.00 32.06 54 ILE C C 1
ATOM 2478 O O . ILE C 1 50 ? 9.805 9.046 66.620 1.00 32.22 54 ILE C O 1
ATOM 2483 N N . LEU C 1 51 ? 9.311 9.128 64.427 1.00 31.93 55 LEU C N 1
ATOM 2484 C CA . LEU C 1 51 ? 8.167 10.000 64.608 1.00 31.78 55 LEU C CA 1
ATOM 2485 C C . LEU C 1 51 ? 6.941 9.320 64.049 1.00 31.89 55 LEU C C 1
ATOM 2486 O O . LEU C 1 51 ? 6.857 9.105 62.850 1.00 32.09 55 LEU C O 1
ATOM 2491 N N . ILE C 1 52 ? 6.008 8.936 64.911 1.00 31.98 56 ILE C N 1
ATOM 2492 C CA . ILE C 1 52 ? 4.738 8.437 64.410 1.00 32.28 56 ILE C CA 1
ATOM 2493 C C . ILE C 1 52 ? 3.766 9.584 64.269 1.00 32.35 56 ILE C C 1
ATOM 2494 O O . ILE C 1 52 ? 3.525 10.322 65.217 1.00 32.88 56 ILE C O 1
ATOM 2499 N N . THR C 1 53 ? 3.234 9.745 63.065 1.00 32.21 57 THR C N 1
ATOM 2500 C CA . THR C 1 53 ? 2.439 10.912 62.738 1.00 32.23 57 THR C CA 1
ATOM 2501 C C . THR C 1 53 ? 1.097 10.800 63.412 1.00 32.52 57 THR C C 1
ATOM 2502 O O . THR C 1 53 ? 0.516 9.712 63.460 1.00 32.86 57 THR C O 1
ATOM 2506 N N . THR C 1 54 ? 0.594 11.903 63.955 1.00 32.57 58 THR C N 1
ATOM 2507 C CA . THR C 1 54 ? -0.718 11.850 64.612 1.00 32.64 58 THR C CA 1
ATOM 2508 C C . THR C 1 54 ? -1.667 12.930 64.112 1.00 32.50 58 THR C C 1
ATOM 2509 O O . THR C 1 54 ? -1.270 13.845 63.416 1.00 32.16 58 THR C O 1
ATOM 2513 N N . SER C 1 55 ? -2.937 12.806 64.468 1.00 32.93 59 SER C N 1
ATOM 2514 C CA . SER C 1 55 ? -3.953 13.750 64.023 1.00 33.13 59 SER C CA 1
ATOM 2515 C C . SER C 1 55 ? -3.687 15.155 64.564 1.00 33.33 59 SER C C 1
ATOM 2516 O O . SER C 1 55 ? -4.282 16.130 64.108 1.00 33.22 59 SER C O 1
ATOM 2519 N N . GLU C 1 56 ? -2.788 15.254 65.542 1.00 33.83 60 GLU C N 1
ATOM 2520 C CA . GLU C 1 56 ? -2.423 16.549 66.115 1.00 34.45 60 GLU C CA 1
ATOM 2521 C C . GLU C 1 56 ? -1.498 17.344 65.198 1.00 34.27 60 GLU C C 1
ATOM 2522 O O . GLU C 1 56 ? -1.313 18.536 65.374 1.00 34.09 60 GLU C O 1
ATOM 2536 N N . VAL C 1 58 ? -1.784 17.386 61.660 1.00 33.08 62 VAL C N 1
ATOM 2537 C CA . VAL C 1 58 ? -2.306 17.607 60.322 1.00 32.49 62 VAL C CA 1
ATOM 2538 C C . VAL C 1 58 ? -2.429 19.082 59.976 1.00 32.43 62 VAL C C 1
ATOM 2539 O O . VAL C 1 58 ? -2.680 19.921 60.857 1.00 32.53 62 VAL C O 1
ATOM 2543 N N . ALA C 1 59 ? -2.253 19.383 58.692 1.00 32.09 63 ALA C N 1
ATOM 2544 C CA . ALA C 1 59 ? -2.443 20.722 58.159 1.00 32.21 63 ALA C CA 1
ATOM 2545 C C . ALA C 1 59 ? -3.832 20.872 57.591 1.00 32.41 63 ALA C C 1
ATOM 2546 O O . ALA C 1 59 ? -4.338 21.985 57.474 1.00 32.31 63 ALA C O 1
ATOM 2548 N N . ASP C 1 60 ? -4.442 19.747 57.213 1.00 32.60 64 ASP C N 1
ATOM 2549 C CA . ASP C 1 60 ? -5.730 19.775 56.568 1.00 32.90 64 ASP C CA 1
ATOM 2550 C C . ASP C 1 60 ? -6.524 18.522 56.861 1.00 33.18 64 ASP C C 1
ATOM 2551 O O . ASP C 1 60 ? -6.077 17.681 57.662 1.00 33.57 64 ASP C O 1
ATOM 2556 N N . ASP C 1 61 ? -7.692 18.391 56.214 1.00 32.86 65 ASP C N 1
ATOM 2557 C CA . ASP C 1 61 ? -8.582 17.269 56.469 1.00 32.93 65 ASP C CA 1
ATOM 2558 C C . ASP C 1 61 ? -8.278 16.091 55.560 1.00 32.76 65 ASP C C 1
ATOM 2559 O O . ASP C 1 61 ? -9.046 15.134 55.521 1.00 32.52 65 ASP C O 1
ATOM 2564 N N . GLN C 1 62 ? -7.155 16.168 54.844 1.00 32.66 66 GLN C N 1
ATOM 2565 C CA . GLN C 1 62 ? -6.756 15.116 53.905 1.00 32.65 66 GLN C CA 1
ATOM 2566 C C . GLN C 1 62 ? -5.638 14.252 54.460 1.00 32.51 66 GLN C C 1
ATOM 2567 O O . GLN C 1 62 ? -5.178 13.340 53.797 1.00 32.54 66 GLN C O 1
ATOM 2573 N N . GLY C 1 63 ? -5.171 14.571 55.660 1.00 32.45 67 GLY C N 1
ATOM 2574 C CA . GLY C 1 63 ? -4.106 13.795 56.295 1.00 32.22 67 GLY C CA 1
ATOM 2575 C C . GLY C 1 63 ? -2.714 14.336 56.036 1.00 32.03 67 GLY C C 1
ATOM 2576 O O . GLY C 1 63 ? -1.721 13.714 56.391 1.00 32.14 67 GLY C O 1
ATOM 2577 N N . LEU C 1 64 ? -2.650 15.499 55.415 1.00 31.73 68 LEU C N 1
ATOM 2578 C CA . LEU C 1 64 ? -1.395 16.147 55.154 1.00 31.78 68 LEU C CA 1
ATOM 2579 C C . LEU C 1 64 ? -0.744 16.602 56.461 1.00 32.19 68 LEU C C 1
ATOM 2580 O O . LEU C 1 64 ? -1.365 17.307 57.248 1.00 32.26 68 LEU C O 1
ATOM 2585 N N . ILE C 1 65 ? 0.508 16.213 56.691 1.00 32.29 69 ILE C N 1
ATOM 2586 C CA . ILE C 1 65 ? 1.185 16.590 57.937 1.00 32.16 69 ILE C CA 1
ATOM 2587 C C . ILE C 1 65 ? 1.977 17.852 57.749 1.00 32.23 69 ILE C C 1
ATOM 2588 O O . ILE C 1 65 ? 2.759 17.952 56.819 1.00 32.32 69 ILE C O 1
ATOM 2593 N N . PHE C 1 66 ? 1.770 18.802 58.654 1.00 32.17 70 PHE C N 1
ATOM 2594 C CA . PHE C 1 66 ? 2.460 20.077 58.607 1.00 32.14 70 PHE C CA 1
ATOM 2595 C C . PHE C 1 66 ? 3.951 19.826 58.684 1.00 32.58 70 PHE C C 1
ATOM 2596 O O . PHE C 1 66 ? 4.414 19.132 59.592 1.00 32.66 70 PHE C O 1
ATOM 2604 N N . ASP C 1 67 ? 4.698 20.400 57.736 1.00 32.78 71 ASP C N 1
ATOM 2605 C CA . ASP C 1 67 ? 6.128 20.093 57.566 1.00 33.21 71 ASP C CA 1
ATOM 2606 C C . ASP C 1 67 ? 6.996 20.359 58.813 1.00 32.94 71 ASP C C 1
ATOM 2607 O O . ASP C 1 67 ? 7.998 19.700 59.007 1.00 33.24 71 ASP C O 1
ATOM 2612 N N . ALA C 1 68 ? 6.596 21.299 59.655 1.00 32.64 72 ALA C N 1
ATOM 2613 C CA . ALA C 1 68 ? 7.374 21.667 60.838 1.00 32.55 72 ALA C CA 1
ATOM 2614 C C . ALA C 1 68 ? 7.533 20.516 61.835 1.00 32.78 72 ALA C C 1
ATOM 2615 O O . ALA C 1 68 ? 8.492 20.484 62.599 1.00 32.98 72 ALA C O 1
ATOM 2617 N N . PHE C 1 69 ? 6.580 19.592 61.860 1.00 32.45 73 PHE C N 1
ATOM 2618 C CA . PHE C 1 69 ? 6.723 18.472 62.745 1.00 32.38 73 PHE C CA 1
ATOM 2619 C C . PHE C 1 69 ? 7.851 17.562 62.273 1.00 32.74 73 PHE C C 1
ATOM 2620 O O . PHE C 1 69 ? 8.508 16.892 63.091 1.00 32.91 73 PHE C O 1
ATOM 2628 N N . ILE C 1 70 ? 8.118 17.528 60.976 1.00 32.69 74 ILE C N 1
ATOM 2629 C CA . ILE C 1 70 ? 9.237 16.722 60.602 1.00 33.23 74 ILE C CA 1
ATOM 2630 C C . ILE C 1 70 ? 10.505 17.485 60.983 1.00 33.50 74 ILE C C 1
ATOM 2631 O O . ILE C 1 70 ? 11.479 16.897 61.507 1.00 33.71 74 ILE C O 1
ATOM 2636 N N . PHE C 1 71 ? 10.465 18.801 60.840 1.00 33.31 75 PHE C N 1
ATOM 2637 C CA . PHE C 1 71 ? 11.555 19.601 61.379 1.00 33.31 75 PHE C CA 1
ATOM 2638 C C . PHE C 1 71 ? 11.747 19.397 62.904 1.00 32.96 75 PHE C C 1
ATOM 2639 O O . PHE C 1 71 ? 12.856 19.259 63.391 1.00 32.97 75 PHE C O 1
ATOM 2647 N N . ALA C 1 72 ? 10.656 19.359 63.649 1.00 32.48 76 ALA C N 1
ATOM 2648 C CA . ALA C 1 72 ? 10.737 19.144 65.074 1.00 32.29 76 ALA C CA 1
ATOM 2649 C C . ALA C 1 72 ? 11.468 17.832 65.369 1.00 32.78 76 ALA C C 1
ATOM 2650 O O . ALA C 1 72 ? 12.336 17.769 66.221 1.00 33.05 76 ALA C O 1
ATOM 2652 N N . ALA C 1 73 ? 11.131 16.775 64.647 1.00 32.88 77 ALA C N 1
ATOM 2653 C CA . ALA C 1 73 ? 11.791 15.519 64.886 1.00 32.73 77 ALA C CA 1
ATOM 2654 C C . ALA C 1 73 ? 13.286 15.605 64.565 1.00 32.92 77 ALA C C 1
ATOM 2655 O O . ALA C 1 73 ? 14.121 15.089 65.310 1.00 33.08 77 ALA C O 1
ATOM 2657 N N . ALA C 1 74 ? 13.622 16.259 63.457 1.00 32.70 78 ALA C N 1
ATOM 2658 C CA . ALA C 1 74 ? 15.016 16.476 63.093 1.00 32.54 78 ALA C CA 1
ATOM 2659 C C . ALA C 1 74 ? 15.728 17.269 64.168 1.00 32.39 78 ALA C C 1
ATOM 2660 O O . ALA C 1 74 ? 16.865 17.003 64.518 1.00 32.00 78 ALA C O 1
ATOM 2662 N N . ASN C 1 75 ? 15.037 18.276 64.681 1.00 32.53 79 ASN C N 1
ATOM 2663 C CA . ASN C 1 75 ? 15.613 19.141 65.688 1.00 32.39 79 ASN C CA 1
ATOM 2664 C C . ASN C 1 75 ? 15.984 18.278 66.915 1.00 32.42 79 ASN C C 1
ATOM 2665 O O . ASN C 1 75 ? 17.090 18.347 67.427 1.00 32.65 79 ASN C O 1
ATOM 2670 N N . TYR C 1 76 ? 15.071 17.411 67.336 1.00 32.26 80 TYR C N 1
ATOM 2671 C CA . TYR C 1 76 ? 15.264 16.611 68.533 1.00 31.83 80 TYR C CA 1
ATOM 2672 C C . TYR C 1 76 ? 16.396 15.623 68.375 1.00 32.03 80 TYR C C 1
ATOM 2673 O O . TYR C 1 76 ? 17.291 15.576 69.200 1.00 32.37 80 TYR C O 1
ATOM 2682 N N . VAL C 1 77 ? 16.356 14.816 67.324 1.00 32.07 81 VAL C N 1
ATOM 2683 C CA . VAL C 1 77 ? 17.392 13.818 67.111 1.00 31.70 81 VAL C CA 1
ATOM 2684 C C . VAL C 1 77 ? 18.771 14.462 66.901 1.00 31.90 81 VAL C C 1
ATOM 2685 O O . VAL C 1 77 ? 19.778 13.925 67.350 1.00 31.92 81 VAL C O 1
ATOM 2689 N N . ALA C 1 78 ? 18.832 15.602 66.216 1.00 32.09 82 ALA C N 1
ATOM 2690 C CA . ALA C 1 78 ? 20.101 16.283 66.060 1.00 32.24 82 ALA C CA 1
ATOM 2691 C C . ALA C 1 78 ? 20.666 16.627 67.448 1.00 32.67 82 ALA C C 1
ATOM 2692 O O . ALA C 1 78 ? 21.846 16.373 67.718 1.00 32.58 82 ALA C O 1
ATOM 2694 N N . GLN C 1 79 ? 19.838 17.178 68.335 1.00 32.59 83 GLN C N 1
ATOM 2695 C CA . GLN C 1 79 ? 20.311 17.434 69.709 1.00 32.95 83 GLN C CA 1
ATOM 2696 C C . GLN C 1 79 ? 20.717 16.137 70.398 1.00 32.67 83 GLN C C 1
ATOM 2697 O O . GLN C 1 79 ? 21.664 16.101 71.179 1.00 33.14 83 GLN C O 1
ATOM 2703 N N . ALA C 1 80 ? 19.975 15.072 70.152 1.00 32.55 84 ALA C N 1
ATOM 2704 C CA . ALA C 1 80 ? 20.272 13.812 70.808 1.00 32.27 84 ALA C CA 1
ATOM 2705 C C . ALA C 1 80 ? 21.645 13.296 70.404 1.00 32.49 84 ALA C C 1
ATOM 2706 O O . ALA C 1 80 ? 22.309 12.626 71.183 1.00 32.85 84 ALA C O 1
ATOM 2708 N N . SER C 1 81 ? 22.072 13.598 69.181 1.00 32.52 85 SER C N 1
ATOM 2709 C CA . SER C 1 81 ? 23.363 13.145 68.675 1.00 32.31 85 SER C CA 1
ATOM 2710 C C . SER C 1 81 ? 24.541 13.761 69.403 1.00 32.49 85 SER C C 1
ATOM 2711 O O . SER C 1 81 ? 25.609 13.158 69.462 1.00 32.83 85 SER C O 1
ATOM 2714 N N . ILE C 1 82 ? 24.377 14.972 69.930 1.00 32.45 86 ILE C N 1
ATOM 2715 C CA . ILE C 1 82 ? 25.430 15.532 70.768 1.00 32.36 86 ILE C CA 1
ATOM 2716 C C . ILE C 1 82 ? 25.185 15.281 72.262 1.00 32.43 86 ILE C C 1
ATOM 2717 O O . ILE C 1 82 ? 26.131 15.184 73.034 1.00 32.56 86 ILE C O 1
ATOM 2722 N N . ASN C 1 83 ? 23.917 15.166 72.654 1.00 32.40 87 ASN C N 1
ATOM 2723 C CA . ASN C 1 83 ? 23.529 14.864 74.049 1.00 32.26 87 ASN C CA 1
ATOM 2724 C C . ASN C 1 83 ? 24.214 15.666 75.152 1.00 32.38 87 ASN C C 1
ATOM 2725 O O . ASN C 1 83 ? 24.710 15.113 76.113 1.00 32.56 87 ASN C O 1
ATOM 2730 N N . LYS C 1 84 ? 24.225 16.980 75.012 1.00 32.69 88 LYS C N 1
ATOM 2731 C CA . LYS C 1 84 ? 24.671 17.847 76.083 1.00 32.87 88 LYS C CA 1
ATOM 2732 C C . LYS C 1 84 ? 23.481 18.376 76.884 1.00 32.88 88 LYS C C 1
ATOM 2733 O O . LYS C 1 84 ? 22.399 18.578 76.342 1.00 33.14 88 LYS C O 1
ATOM 2739 N N . GLU C 1 85 ? 23.698 18.609 78.174 1.00 32.79 89 GLU C N 1
ATOM 2740 C CA . GLU C 1 85 ? 22.642 19.043 79.070 1.00 32.88 89 GLU C CA 1
ATOM 2741 C C . GLU C 1 85 ? 22.091 20.382 78.632 1.00 32.58 89 GLU C C 1
ATOM 2742 O O . GLU C 1 85 ? 20.881 20.604 78.675 1.00 32.70 89 GLU C O 1
ATOM 2748 N N . PHE C 1 86 ? 22.984 21.272 78.218 1.00 32.46 90 PHE C N 1
ATOM 2749 C CA . PHE C 1 86 ? 22.618 22.637 77.866 1.00 32.34 90 PHE C CA 1
ATOM 2750 C C . PHE C 1 86 ? 22.973 22.934 76.432 1.00 32.48 90 PHE C C 1
ATOM 2751 O O . PHE C 1 86 ? 24.093 23.302 76.142 1.00 32.85 90 PHE C O 1
ATOM 2759 N N . SER C 1 87 ? 22.006 22.806 75.538 1.00 32.63 91 SER C N 1
ATOM 2760 C CA . SER C 1 87 ? 22.247 23.056 74.135 1.00 32.63 91 SER C CA 1
ATOM 2761 C C . SER C 1 87 ? 21.044 23.723 73.486 1.00 32.69 91 SER C C 1
ATOM 2762 O O . SER C 1 87 ? 19.916 23.599 73.959 1.00 33.03 91 SER C O 1
ATOM 2765 N N . VAL C 1 88 ? 21.288 24.424 72.390 1.00 32.58 92 VAL C N 1
ATOM 2766 C CA . VAL C 1 88 ? 20.214 24.919 71.548 1.00 32.64 92 VAL C CA 1
ATOM 2767 C C . VAL C 1 88 ? 20.649 24.804 70.096 1.00 32.65 92 VAL C C 1
ATOM 2768 O O . VAL C 1 88 ? 21.820 24.584 69.820 1.00 32.60 92 VAL C O 1
ATOM 2772 N N . ILE C 1 89 ? 19.713 24.921 69.161 1.00 32.60 93 ILE C N 1
ATOM 2773 C CA . ILE C 1 89 ? 20.132 25.021 67.759 1.00 32.49 93 ILE C CA 1
ATOM 2774 C C . ILE C 1 89 ? 20.177 26.483 67.336 1.00 32.50 93 ILE C C 1
ATOM 2775 O O . ILE C 1 89 ? 19.386 27.285 67.813 1.00 32.94 93 ILE C O 1
ATOM 2780 N N . ILE C 1 90 ? 21.129 26.851 66.490 1.00 32.48 94 ILE C N 1
ATOM 2781 C CA . ILE C 1 90 ? 21.209 28.248 66.080 1.00 32.46 94 ILE C CA 1
ATOM 2782 C C . ILE C 1 90 ? 21.061 28.477 64.593 1.00 32.54 94 ILE C C 1
ATOM 2783 O O . ILE C 1 90 ? 21.112 29.620 64.150 1.00 32.54 94 ILE C O 1
ATOM 2788 N N . GLY C 1 91 ? 20.886 27.403 63.826 1.00 32.85 95 GLY C N 1
ATOM 2789 C CA . GLY C 1 91 ? 20.722 27.515 62.372 1.00 32.83 95 GLY C CA 1
ATOM 2790 C C . GLY C 1 91 ? 20.422 26.169 61.739 1.00 33.09 95 GLY C C 1
ATOM 2791 O O . GLY C 1 91 ? 20.819 25.126 62.269 1.00 33.07 95 GLY C O 1
ATOM 2792 N N . SER C 1 92 ? 19.718 26.183 60.611 1.00 33.04 96 SER C N 1
ATOM 2793 C CA . SER C 1 92 ? 19.477 24.950 59.874 1.00 33.30 96 SER C CA 1
ATOM 2794 C C . SER C 1 92 ? 19.302 25.155 58.371 1.00 33.09 96 SER C C 1
ATOM 2795 O O . SER C 1 92 ? 18.970 26.234 57.914 1.00 33.23 96 SER C O 1
ATOM 2798 N N . LYS C 1 93 ? 19.555 24.102 57.610 1.00 33.02 97 LYS C N 1
ATOM 2799 C CA . LYS C 1 93 ? 19.358 24.090 56.163 1.00 33.26 97 LYS C CA 1
ATOM 2800 C C . LYS C 1 93 ? 18.697 22.757 55.811 1.00 33.34 97 LYS C C 1
ATOM 2801 O O . LYS C 1 93 ? 19.332 21.711 55.873 1.00 33.43 97 LYS C O 1
ATOM 2807 N N . CYS C 1 94 ? 17.421 22.794 55.466 1.00 33.50 98 CYS C N 1
ATOM 2808 C CA . CYS C 1 94 ? 16.645 21.575 55.279 1.00 34.20 98 CYS C CA 1
ATOM 2809 C C . CYS C 1 94 ? 16.089 21.437 53.884 1.00 33.26 98 CYS C C 1
ATOM 2810 O O . CYS C 1 94 ? 15.739 22.419 53.245 1.00 33.25 98 CYS C O 1
ATOM 2813 N N . PHE C 1 95 ? 15.954 20.196 53.450 1.00 32.82 99 PHE C N 1
ATOM 2814 C CA . PHE C 1 95 ? 15.204 19.872 52.262 1.00 32.50 99 PHE C CA 1
ATOM 2815 C C . PHE C 1 95 ? 14.070 18.919 52.660 1.00 32.33 99 PHE C C 1
ATOM 2816 O O . PHE C 1 95 ? 14.290 17.940 53.391 1.00 32.47 99 PHE C O 1
ATOM 2824 N N . PHE C 1 96 ? 12.858 19.220 52.207 1.00 32.01 100 PHE C N 1
ATOM 2825 C CA . PHE C 1 96 ? 11.718 18.343 52.417 1.00 31.75 100 PHE C CA 1
ATOM 2826 C C . PHE C 1 96 ? 11.308 17.787 51.070 1.00 31.82 100 PHE C C 1
ATOM 2827 O O . PHE C 1 96 ? 10.636 18.466 50.309 1.00 32.20 100 PHE C O 1
ATOM 2835 N N . TYR C 1 97 ? 11.690 16.549 50.774 1.00 31.87 101 TYR C N 1
ATOM 2836 C CA . TYR C 1 97 ? 11.482 16.009 49.426 1.00 32.10 101 TYR C CA 1
ATOM 2837 C C . TYR C 1 97 ? 10.063 15.612 49.138 1.00 32.12 101 TYR C C 1
ATOM 2838 O O . TYR C 1 97 ? 9.639 15.630 47.991 1.00 32.04 101 TYR C O 1
ATOM 2847 N N . ALA C 1 98 ? 9.338 15.219 50.171 1.00 32.24 102 ALA C N 1
ATOM 2848 C CA . ALA C 1 98 ? 7.930 14.955 50.010 1.00 32.46 102 ALA C CA 1
ATOM 2849 C C . ALA C 1 98 ? 7.243 15.047 51.359 1.00 32.52 102 ALA C C 1
ATOM 2850 O O . ALA C 1 98 ? 7.859 14.789 52.392 1.00 32.98 102 ALA C O 1
ATOM 2852 N N . PRO C 1 99 ? 5.968 15.445 51.367 1.00 32.44 103 PRO C N 1
ATOM 2853 C CA . PRO C 1 99 ? 5.333 15.631 52.656 1.00 32.30 103 PRO C CA 1
ATOM 2854 C C . PRO C 1 99 ? 4.858 14.301 53.194 1.00 32.44 103 PRO C C 1
ATOM 2855 O O . PRO C 1 99 ? 4.555 13.384 52.422 1.00 32.61 103 PRO C O 1
ATOM 2859 N N . LEU C 1 100 ? 4.798 14.191 54.505 1.00 32.59 104 LEU C N 1
ATOM 2860 C CA . LEU C 1 100 ? 4.271 12.996 55.112 1.00 32.74 104 LEU C CA 1
ATOM 2861 C C . LEU C 1 100 ? 2.722 12.964 55.131 1.00 32.56 104 LEU C C 1
ATOM 2862 O O . LEU C 1 100 ? 2.049 13.993 55.002 1.00 32.41 104 LEU C O 1
ATOM 2867 N N . LYS C 1 101 ? 2.178 11.763 55.261 1.00 32.30 105 LYS C N 1
ATOM 2868 C CA . LYS C 1 101 ? 0.752 11.548 55.293 1.00 32.11 105 LYS C CA 1
ATOM 2869 C C . LYS C 1 101 ? 0.423 10.918 56.633 1.00 32.07 105 LYS C C 1
ATOM 2870 O O . LYS C 1 101 ? 1.197 10.102 57.137 1.00 31.97 105 LYS C O 1
ATOM 2876 N N . LEU C 1 102 ? -0.712 11.288 57.218 1.00 31.77 106 LEU C N 1
ATOM 2877 C CA . LEU C 1 102 ? -1.096 10.727 58.499 1.00 31.64 106 LEU C CA 1
ATOM 2878 C C . LEU C 1 102 ? -1.101 9.209 58.428 1.00 31.91 106 LEU C C 1
ATOM 2879 O O . LEU C 1 102 ? -1.665 8.625 57.506 1.00 32.08 106 LEU C O 1
ATOM 2884 N N . GLY C 1 103 ? -0.460 8.570 59.400 1.00 32.10 107 GLY C N 1
ATOM 2885 C CA . GLY C 1 103 ? -0.318 7.123 59.394 1.00 32.12 107 GLY C CA 1
ATOM 2886 C C . GLY C 1 103 ? 1.106 6.702 59.082 1.00 32.35 107 GLY C C 1
ATOM 2887 O O . GLY C 1 103 ? 1.517 5.584 59.409 1.00 32.44 107 GLY C O 1
ATOM 2888 N N . ASP C 1 104 ? 1.862 7.589 58.436 1.00 32.40 108 ASP C N 1
ATOM 2889 C CA . ASP C 1 104 ? 3.259 7.313 58.132 1.00 32.49 108 ASP C CA 1
ATOM 2890 C C . ASP C 1 104 ? 4.085 7.382 59.399 1.00 32.57 108 ASP C C 1
ATOM 2891 O O . ASP C 1 104 ? 3.818 8.207 60.289 1.00 32.75 108 ASP C O 1
ATOM 2896 N N . VAL C 1 105 ? 5.109 6.539 59.472 1.00 32.42 109 VAL C N 1
ATOM 2897 C CA . VAL C 1 105 ? 6.105 6.666 60.523 1.00 32.22 109 VAL C CA 1
ATOM 2898 C C . VAL C 1 105 ? 7.442 7.082 59.924 1.00 32.17 109 VAL C C 1
ATOM 2899 O O . VAL C 1 105 ? 7.947 6.434 59.018 1.00 32.07 109 VAL C O 1
ATOM 2903 N N . LEU C 1 106 ? 7.999 8.185 60.412 1.00 32.24 110 LEU C N 1
ATOM 2904 C CA . LEU C 1 106 ? 9.278 8.665 59.899 1.00 32.04 110 LEU C CA 1
ATOM 2905 C C . LEU C 1 106 ? 10.416 8.137 60.752 1.00 32.17 110 LEU C C 1
ATOM 2906 O O . LEU C 1 106 ? 10.353 8.175 61.972 1.00 32.16 110 LEU C O 1
ATOM 2911 N N . GLU C 1 107 ? 11.458 7.645 60.098 1.00 32.36 111 GLU C N 1
ATOM 2912 C CA . GLU C 1 107 ? 12.651 7.169 60.792 1.00 32.55 111 GLU C CA 1
ATOM 2913 C C . GLU C 1 107 ? 13.806 8.126 60.516 1.00 32.28 111 GLU C C 1
ATOM 2914 O O . GLU C 1 107 ? 14.197 8.338 59.382 1.00 32.57 111 GLU C O 1
ATOM 2920 N N . LEU C 1 108 ? 14.349 8.729 61.555 1.00 32.28 112 LEU C N 1
ATOM 2921 C CA . LEU C 1 108 ? 15.433 9.676 61.341 1.00 32.19 112 LEU C CA 1
ATOM 2922 C C . LEU C 1 108 ? 16.754 9.174 61.911 1.00 32.33 112 LEU C C 1
ATOM 2923 O O . LEU C 1 108 ? 16.787 8.474 62.928 1.00 32.40 112 LEU C O 1
ATOM 2928 N N . GLU C 1 109 ? 17.840 9.530 61.233 1.00 32.47 113 GLU C N 1
ATOM 2929 C CA . GLU C 1 109 ? 19.201 9.234 61.679 1.00 32.81 113 GLU C CA 1
ATOM 2930 C C . GLU C 1 109 ? 19.973 10.543 61.722 1.00 32.78 113 GLU C C 1
ATOM 2931 O O . GLU C 1 109 ? 19.852 11.367 60.810 1.00 33.21 113 GLU C O 1
ATOM 2937 N N . ALA C 1 110 ? 20.780 10.740 62.751 1.00 32.52 114 ALA C N 1
ATOM 2938 C CA . ALA C 1 110 ? 21.561 11.965 62.853 1.00 32.49 114 ALA C CA 1
ATOM 2939 C C . ALA C 1 110 ? 23.033 11.668 63.117 1.00 32.65 114 ALA C C 1
ATOM 2940 O O . ALA C 1 110 ? 23.367 10.870 64.003 1.00 32.77 114 ALA C O 1
ATOM 2942 N N . HIS C 1 111 ? 23.914 12.303 62.350 1.00 32.69 115 HIS C N 1
ATOM 2943 C CA . HIS C 1 111 ? 25.351 12.129 62.559 1.00 32.76 115 HIS C CA 1
ATOM 2944 C C . HIS C 1 111 ? 26.000 13.489 62.736 1.00 32.80 115 HIS C C 1
ATOM 2945 O O . HIS C 1 111 ? 25.865 14.370 61.892 1.00 33.03 115 HIS C O 1
ATOM 2952 N N . ALA C 1 112 ? 26.710 13.651 63.841 1.00 32.83 116 ALA C N 1
ATOM 2953 C CA . ALA C 1 112 ? 27.382 14.898 64.149 1.00 33.03 116 ALA C CA 1
ATOM 2954 C C . ALA C 1 112 ? 28.782 14.887 63.595 1.00 33.27 116 ALA C C 1
ATOM 2955 O O . ALA C 1 112 ? 29.517 13.921 63.780 1.00 33.16 116 ALA C O 1
ATOM 2957 N N . LEU C 1 113 ? 29.152 15.966 62.920 1.00 33.94 117 LEU C N 1
ATOM 2958 C CA . LEU C 1 113 ? 30.435 16.020 62.226 1.00 34.92 117 LEU C CA 1
ATOM 2959 C C . LEU C 1 113 ? 31.537 16.395 63.208 1.00 35.22 117 LEU C C 1
ATOM 2960 O O . LEU C 1 113 ? 31.244 16.885 64.286 1.00 35.26 117 LEU C O 1
ATOM 2965 N N . PHE C 1 114 ? 32.792 16.291 62.773 1.00 36.44 118 PHE C N 1
ATOM 2966 C CA . PHE C 1 114 ? 33.967 16.448 63.640 1.00 37.58 118 PHE C CA 1
ATOM 2967 C C . PHE C 1 114 ? 33.740 16.939 65.078 1.00 38.07 118 PHE C C 1
ATOM 2968 O O . PHE C 1 114 ? 32.835 17.711 65.353 1.00 38.32 118 PHE C O 1
ATOM 2976 N N . ASP C 1 115 ? 34.655 16.538 65.957 1.00 38.91 119 ASP C N 1
ATOM 2977 C CA . ASP C 1 115 ? 34.320 16.119 67.325 1.00 39.58 119 ASP C CA 1
ATOM 2978 C C . ASP C 1 115 ? 33.948 17.065 68.461 1.00 39.83 119 ASP C C 1
ATOM 2979 O O . ASP C 1 115 ? 33.776 18.265 68.262 1.00 40.29 119 ASP C O 1
ATOM 2984 N N . GLU C 1 116 ? 33.798 16.487 69.648 1.00 39.84 120 GLU C N 1
ATOM 2985 C CA . GLU C 1 116 ? 33.196 17.143 70.813 1.00 40.05 120 GLU C CA 1
ATOM 2986 C C . GLU C 1 116 ? 33.737 18.547 71.091 1.00 39.46 120 GLU C C 1
ATOM 2987 O O . GLU C 1 116 ? 33.182 19.530 70.612 1.00 39.40 120 GLU C O 1
ATOM 2993 N N . THR C 1 117 ? 34.811 18.624 71.876 1.00 38.78 121 THR C N 1
ATOM 2994 C CA . THR C 1 117 ? 35.470 19.886 72.234 1.00 37.91 121 THR C CA 1
ATOM 2995 C C . THR C 1 117 ? 34.774 21.155 71.764 1.00 37.49 121 THR C C 1
ATOM 2996 O O . THR C 1 117 ? 34.518 22.040 72.575 1.00 37.47 121 THR C O 1
ATOM 3000 N N . SER C 1 118 ? 34.512 21.242 70.454 1.00 36.76 122 SER C N 1
ATOM 3001 C CA . SER C 1 118 ? 33.869 22.405 69.825 1.00 36.07 122 SER C CA 1
ATOM 3002 C C . SER C 1 118 ? 32.473 22.599 70.374 1.00 35.45 122 SER C C 1
ATOM 3003 O O . SER C 1 118 ? 31.678 21.662 70.424 1.00 35.30 122 SER C O 1
ATOM 3006 N N . LYS C 1 119 ? 32.149 23.817 70.777 1.00 34.94 123 LYS C N 1
ATOM 3007 C CA . LYS C 1 119 ? 30.822 24.020 71.317 1.00 34.44 123 LYS C CA 1
ATOM 3008 C C . LYS C 1 119 ? 29.818 24.008 70.180 1.00 34.08 123 LYS C C 1
ATOM 3009 O O . LYS C 1 119 ? 28.648 23.634 70.360 1.00 33.96 123 LYS C O 1
ATOM 3015 N N . LYS C 1 120 ? 30.271 24.447 69.012 1.00 33.74 124 LYS C N 1
ATOM 3016 C CA . LYS C 1 120 ? 29.407 24.515 67.845 1.00 33.75 124 LYS C CA 1
ATOM 3017 C C . LYS C 1 120 ? 29.615 23.301 66.960 1.00 33.42 124 LYS C C 1
ATOM 3018 O O . LYS C 1 120 ? 30.740 23.007 66.552 1.00 33.29 124 LYS C O 1
ATOM 3024 N N . ARG C 1 121 ? 28.528 22.594 66.663 1.00 33.20 125 ARG C N 1
ATOM 3025 C CA . ARG C 1 121 ? 28.628 21.393 65.842 1.00 33.04 125 ARG C CA 1
ATOM 3026 C C . ARG C 1 121 ? 27.554 21.357 64.770 1.00 33.17 125 ARG C C 1
ATOM 3027 O O . ARG C 1 121 ? 26.425 21.859 64.945 1.00 33.25 125 ARG C O 1
ATOM 3035 N N . ASP C 1 122 ? 27.912 20.758 63.645 1.00 33.27 126 ASP C N 1
ATOM 3036 C CA . ASP C 1 122 ? 26.965 20.567 62.564 1.00 33.51 126 ASP C CA 1
ATOM 3037 C C . ASP C 1 122 ? 26.510 19.122 62.564 1.00 33.26 126 ASP C C 1
ATOM 3038 O O . ASP C 1 122 ? 27.324 18.199 62.701 1.00 33.92 126 ASP C O 1
ATOM 3043 N N . VAL C 1 123 ? 25.217 18.922 62.404 1.00 32.70 127 VAL C N 1
ATOM 3044 C CA . VAL C 1 123 ? 24.644 17.591 62.449 1.00 32.73 127 VAL C CA 1
ATOM 3045 C C . VAL C 1 123 ? 23.921 17.293 61.163 1.00 32.92 127 VAL C C 1
ATOM 3046 O O . VAL C 1 123 ? 23.044 18.066 60.747 1.00 33.23 127 VAL C O 1
ATOM 3050 N N . LYS C 1 124 ? 24.246 16.172 60.536 1.00 32.89 128 LYS C N 1
ATOM 3051 C CA . LYS C 1 124 ? 23.497 15.755 59.356 1.00 33.23 128 LYS C CA 1
ATOM 3052 C C . LYS C 1 124 ? 22.333 14.867 59.754 1.00 33.04 128 LYS C C 1
ATOM 3053 O O . LYS C 1 124 ? 22.534 13.810 60.347 1.00 33.32 128 LYS C O 1
ATOM 3059 N N . VAL C 1 125 ? 21.119 15.299 59.443 1.00 32.65 129 VAL C N 1
ATOM 3060 C CA . VAL C 1 125 ? 19.931 14.472 59.671 1.00 32.63 129 VAL C CA 1
ATOM 3061 C C . VAL C 1 125 ? 19.323 13.987 58.338 1.00 32.65 129 VAL C C 1
ATOM 3062 O O . VAL C 1 125 ? 19.248 14.754 57.369 1.00 32.68 129 VAL C O 1
ATOM 3066 N N . VAL C 1 126 ? 18.917 12.715 58.283 1.00 32.41 130 VAL C N 1
ATOM 3067 C CA . VAL C 1 126 ? 18.106 12.219 57.161 1.00 32.40 130 VAL C CA 1
ATOM 3068 C C . VAL C 1 126 ? 16.891 11.475 57.674 1.00 32.34 130 VAL C C 1
ATOM 3069 O O . VAL C 1 126 ? 16.962 10.779 58.675 1.00 32.45 130 VAL C O 1
ATOM 3073 N N . GLY C 1 127 ? 15.770 11.629 56.984 1.00 32.37 131 GLY C N 1
ATOM 3074 C CA . GLY C 1 127 ? 14.541 10.952 57.368 1.00 32.18 131 GLY C CA 1
ATOM 3075 C C . GLY C 1 127 ? 14.013 10.048 56.267 1.00 32.32 131 GLY C C 1
ATOM 3076 O O . GLY C 1 127 ? 14.042 10.399 55.088 1.00 32.62 131 GLY C O 1
ATOM 3077 N N . HIS C 1 128 ? 13.532 8.873 56.656 1.00 32.27 132 HIS C N 1
ATOM 3078 C CA . HIS C 1 128 ? 12.941 7.923 55.722 1.00 32.16 132 HIS C CA 1
ATOM 3079 C C . HIS C 1 128 ? 11.521 7.554 56.136 1.00 32.39 132 HIS C C 1
ATOM 3080 O O . HIS C 1 128 ? 11.216 7.493 57.332 1.00 32.70 132 HIS C O 1
ATOM 3087 N N . VAL C 1 129 ? 10.654 7.318 55.154 1.00 32.21 133 VAL C N 1
ATOM 3088 C CA . VAL C 1 129 ? 9.390 6.638 55.399 1.00 31.96 133 VAL C CA 1
ATOM 3089 C C . VAL C 1 129 ? 9.522 5.355 54.636 1.00 32.19 133 VAL C C 1
ATOM 3090 O O . VAL C 1 129 ? 9.591 5.383 53.418 1.00 32.19 133 VAL C O 1
ATOM 3094 N N . LYS C 1 130 ? 9.577 4.233 55.343 1.00 32.56 134 LYS C N 1
ATOM 3095 C CA . LYS C 1 130 ? 9.911 2.958 54.711 1.00 32.71 134 LYS C CA 1
ATOM 3096 C C . LYS C 1 130 ? 11.261 3.116 54.024 1.00 32.77 134 LYS C C 1
ATOM 3097 O O . LYS C 1 130 ? 12.232 3.539 54.642 1.00 33.15 134 LYS C O 1
ATOM 3103 N N . GLU C 1 131 ? 11.325 2.823 52.738 1.00 32.64 135 GLU C N 1
ATOM 3104 C CA . GLU C 1 131 ? 12.596 2.912 52.047 1.00 32.86 135 GLU C CA 1
ATOM 3105 C C . GLU C 1 131 ? 12.850 4.251 51.388 1.00 32.70 135 GLU C C 1
ATOM 3106 O O . GLU C 1 131 ? 13.888 4.427 50.759 1.00 32.91 135 GLU C O 1
ATOM 3112 N N . ILE C 1 132 ? 11.926 5.196 51.497 1.00 32.37 136 ILE C N 1
ATOM 3113 C CA . ILE C 1 132 ? 12.119 6.417 50.737 1.00 32.04 136 ILE C CA 1
ATOM 3114 C C . ILE C 1 132 ? 12.593 7.589 51.550 1.00 32.23 136 ILE C C 1
ATOM 3115 O O . ILE C 1 132 ? 12.038 7.917 52.606 1.00 32.23 136 ILE C O 1
ATOM 3120 N N . LYS C 1 133 ? 13.663 8.199 51.050 1.00 32.41 137 LYS C N 1
ATOM 3121 C CA . LYS C 1 133 ? 14.265 9.390 51.647 1.00 32.75 137 LYS C CA 1
ATOM 3122 C C . LYS C 1 133 ? 13.329 10.577 51.470 1.00 32.99 137 LYS C C 1
ATOM 3123 O O . LYS C 1 133 ? 13.104 11.027 50.362 1.00 33.13 137 LYS C O 1
ATOM 3137 N N . PHE C 1 135 ? 13.373 13.427 53.830 1.00 33.06 139 PHE C N 1
ATOM 3138 C CA . PHE C 1 135 ? 13.919 14.640 54.427 1.00 32.91 139 PHE C CA 1
ATOM 3139 C C . PHE C 1 135 ? 15.434 14.554 54.580 1.00 33.00 139 PHE C C 1
ATOM 3140 O O . PHE C 1 135 ? 15.974 13.498 54.891 1.00 32.99 139 PHE C O 1
ATOM 3148 N N . GLU C 1 136 ? 16.108 15.675 54.345 1.00 33.09 140 GLU C N 1
ATOM 3149 C CA . GLU C 1 136 ? 17.550 15.772 54.543 1.00 33.47 140 GLU C CA 1
ATOM 3150 C C . GLU C 1 136 ? 17.837 17.167 55.071 1.00 33.21 140 GLU C C 1
ATOM 3151 O O . GLU C 1 136 ? 17.226 18.135 54.634 1.00 33.21 140 GLU C O 1
ATOM 3157 N N . GLY C 1 137 ? 18.747 17.279 56.025 1.00 33.27 141 GLY C N 1
ATOM 3158 C CA . GLY C 1 137 ? 19.037 18.584 56.623 1.00 33.17 141 GLY C CA 1
ATOM 3159 C C . GLY C 1 137 ? 20.305 18.660 57.456 1.00 33.09 141 GLY C C 1
ATOM 3160 O O . GLY C 1 137 ? 20.748 17.665 58.027 1.00 33.17 141 GLY C O 1
ATOM 3161 N N . THR C 1 138 ? 20.895 19.849 57.518 1.00 32.92 142 THR C N 1
ATOM 3162 C CA . THR C 1 138 ? 22.011 20.090 58.412 1.00 33.10 142 THR C CA 1
ATOM 3163 C C . THR C 1 138 ? 21.542 21.037 59.511 1.00 33.26 142 THR C C 1
ATOM 3164 O O . THR C 1 138 ? 20.936 22.064 59.223 1.00 33.49 142 THR C O 1
ATOM 3168 N N . ILE C 1 139 ? 21.814 20.685 60.765 1.00 33.14 143 ILE C N 1
ATOM 3169 C CA . ILE C 1 139 ? 21.371 21.490 61.902 1.00 33.14 143 ILE C CA 1
ATOM 3170 C C . ILE C 1 139 ? 22.571 21.856 62.789 1.00 33.12 143 ILE C C 1
ATOM 3171 O O . ILE C 1 139 ? 23.392 21.002 63.130 1.00 33.18 143 ILE C O 1
ATOM 3176 N N . GLN C 1 140 ? 22.677 23.129 63.146 1.00 32.99 144 GLN C N 1
ATOM 3177 C CA . GLN C 1 140 ? 23.820 23.628 63.894 1.00 33.29 144 GLN C CA 1
ATOM 3178 C C . GLN C 1 140 ? 23.480 23.701 65.369 1.00 33.11 144 GLN C C 1
ATOM 3179 O O . GLN C 1 140 ? 22.652 24.498 65.769 1.00 33.03 144 GLN C O 1
ATOM 3185 N N . VAL C 1 141 ? 24.146 22.881 66.173 1.00 33.03 145 VAL C N 1
ATOM 3186 C CA . VAL C 1 141 ? 23.885 22.826 67.587 1.00 32.72 145 VAL C CA 1
ATOM 3187 C C . VAL C 1 141 ? 25.021 23.499 68.324 1.00 32.79 145 VAL C C 1
ATOM 3188 O O . VAL C 1 141 ? 26.186 23.319 67.962 1.00 33.09 145 VAL C O 1
ATOM 3192 N N . VAL C 1 142 ? 24.681 24.280 69.348 1.00 32.63 146 VAL C N 1
ATOM 3193 C CA . VAL C 1 142 ? 25.656 24.931 70.204 1.00 32.34 146 VAL C CA 1
ATOM 3194 C C . VAL C 1 142 ? 25.376 24.526 71.630 1.00 32.41 146 VAL C C 1
ATOM 3195 O O . VAL C 1 142 ? 24.242 24.567 72.079 1.00 32.19 146 VAL C O 1
ATOM 3199 N N . SER C 1 143 ? 26.422 24.133 72.347 1.00 32.58 147 SER C N 1
ATOM 3200 C CA . SER C 1 143 ? 26.232 23.735 73.713 1.00 32.54 147 SER C CA 1
ATOM 3201 C C . SER C 1 143 ? 26.963 24.694 74.609 1.00 32.13 147 SER C C 1
ATOM 3202 O O . SER C 1 143 ? 27.889 25.377 74.179 1.00 32.07 147 SER C O 1
ATOM 3205 N N . THR C 1 144 ? 26.511 24.769 75.848 1.00 31.80 148 THR C N 1
ATOM 3206 C CA . THR C 1 144 ? 27.165 25.587 76.832 1.00 32.03 148 THR C CA 1
ATOM 3207 C C . THR C 1 144 ? 27.365 24.787 78.124 1.00 32.40 148 THR C C 1
ATOM 3208 O O . THR C 1 144 ? 26.840 23.668 78.263 1.00 32.60 148 THR C O 1
ATOM 3212 N N . ASP C 1 145 ? 28.110 25.374 79.058 1.00 32.18 149 ASP C N 1
ATOM 3213 C CA . ASP C 1 145 ? 28.528 24.696 80.284 1.00 32.85 149 ASP C CA 1
ATOM 3214 C C . ASP C 1 145 ? 27.493 24.877 81.382 1.00 32.94 149 ASP C C 1
ATOM 3215 O O . ASP C 1 145 ? 27.563 24.273 82.458 1.00 33.01 149 ASP C O 1
ATOM 3220 N N . GLU C 1 146 ? 26.510 25.700 81.066 1.00 32.95 150 GLU C N 1
ATOM 3221 C CA . GLU C 1 146 ? 25.569 26.218 82.017 1.00 33.19 150 GLU C CA 1
ATOM 3222 C C . GLU C 1 146 ? 24.432 26.723 81.125 1.00 32.80 150 GLU C C 1
ATOM 3223 O O . GLU C 1 146 ? 24.680 27.269 80.044 1.00 32.87 150 GLU C O 1
ATOM 3229 N N . HIS C 1 147 ? 23.196 26.498 81.556 1.00 32.29 151 HIS C N 1
ATOM 3230 C CA . HIS C 1 147 ? 21.999 26.901 80.825 1.00 31.39 151 HIS C CA 1
ATOM 3231 C C . HIS C 1 147 ? 22.115 28.274 80.202 1.00 31.42 151 HIS C C 1
ATOM 3232 O O . HIS C 1 147 ? 22.684 29.186 80.793 1.00 31.74 151 HIS C O 1
ATOM 3239 N N . ILE C 1 148 ? 21.545 28.417 79.015 1.00 31.56 152 ILE C N 1
ATOM 3240 C CA . ILE C 1 148 ? 21.612 29.651 78.241 1.00 31.59 152 ILE C CA 1
ATOM 3241 C C . ILE C 1 148 ? 21.058 30.824 79.023 1.00 32.16 152 ILE C C 1
ATOM 3242 O O . ILE C 1 148 ? 21.635 31.905 78.989 1.00 32.62 152 ILE C O 1
ATOM 3247 N N . PHE C 1 149 ? 19.927 30.628 79.701 1.00 32.43 153 PHE C N 1
ATOM 3248 C CA . PHE C 1 149 ? 19.306 31.712 80.470 1.00 32.95 153 PHE C CA 1
ATOM 3249 C C . PHE C 1 149 ? 20.208 32.094 81.630 1.00 33.50 153 PHE C C 1
ATOM 3250 O O . PHE C 1 149 ? 19.944 33.055 82.345 1.00 33.66 153 PHE C O 1
ATOM 3258 N N . LYS C 1 150 ? 21.283 31.321 81.779 1.00 34.32 154 LYS C N 1
ATOM 3259 C CA . LYS C 1 150 ? 22.295 31.496 82.812 1.00 35.06 154 LYS C CA 1
ATOM 3260 C C . LYS C 1 150 ? 21.740 31.311 84.219 1.00 35.01 154 LYS C C 1
ATOM 3261 O O . LYS C 1 150 ? 22.124 30.374 84.926 1.00 35.21 154 LYS C O 1
ATOM 3267 N N . GLN D 1 8 ? -4.261 35.751 74.715 1.00 46.13 12 GLN D N 1
ATOM 3268 C CA . GLN D 1 8 ? -3.796 37.174 74.883 1.00 45.99 12 GLN D CA 1
ATOM 3269 C C . GLN D 1 8 ? -3.389 37.769 73.528 1.00 45.29 12 GLN D C 1
ATOM 3270 O O . GLN D 1 8 ? -2.533 38.645 73.444 1.00 45.03 12 GLN D O 1
ATOM 3276 N N . LEU D 1 9 ? -4.000 37.274 72.463 1.00 44.55 13 LEU D N 1
ATOM 3277 C CA . LEU D 1 9 ? -3.754 37.837 71.152 1.00 43.92 13 LEU D CA 1
ATOM 3278 C C . LEU D 1 9 ? -4.163 39.294 71.137 1.00 43.34 13 LEU D C 1
ATOM 3279 O O . LEU D 1 9 ? -3.479 40.147 70.557 1.00 42.99 13 LEU D O 1
ATOM 3284 N N . GLU D 1 10 ? -5.279 39.581 71.791 1.00 42.91 14 GLU D N 1
ATOM 3285 C CA . GLU D 1 10 ? -5.884 40.903 71.657 1.00 42.67 14 GLU D CA 1
ATOM 3286 C C . GLU D 1 10 ? -5.011 42.084 72.096 1.00 41.54 14 GLU D C 1
ATOM 3287 O O . GLU D 1 10 ? -5.373 43.219 71.882 1.00 41.47 14 GLU D O 1
ATOM 3293 N N . GLU D 1 11 ? -3.846 41.814 72.668 1.00 40.73 15 GLU D N 1
ATOM 3294 C CA . GLU D 1 11 ? -2.826 42.853 72.826 1.00 39.96 15 GLU D CA 1
ATOM 3295 C C . GLU D 1 11 ? -2.084 43.132 71.506 1.00 38.48 15 GLU D C 1
ATOM 3296 O O . GLU D 1 11 ? -1.530 44.203 71.319 1.00 38.03 15 GLU D O 1
ATOM 3302 N N . TYR D 1 12 ? -2.050 42.153 70.601 1.00 37.25 16 TYR D N 1
ATOM 3303 C CA . TYR D 1 12 ? -1.258 42.290 69.374 1.00 35.55 16 TYR D CA 1
ATOM 3304 C C . TYR D 1 12 ? -2.130 42.484 68.133 1.00 34.46 16 TYR D C 1
ATOM 3305 O O . TYR D 1 12 ? -1.664 42.970 67.104 1.00 34.66 16 TYR D O 1
ATOM 3314 N N . ALA D 1 1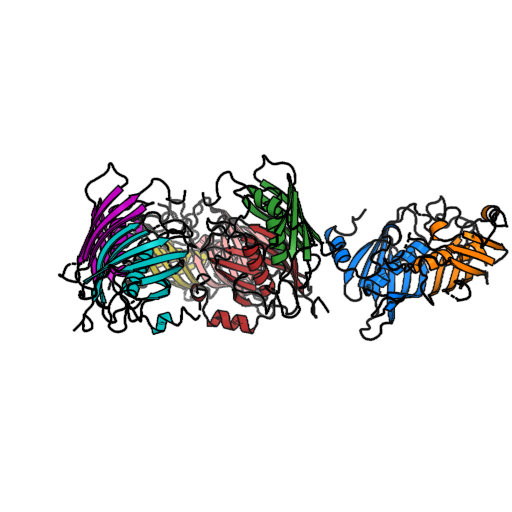3 ? -3.395 42.103 68.222 1.00 32.71 17 ALA D N 1
ATOM 3315 C CA . ALA D 1 13 ? -4.300 42.336 67.110 1.00 31.32 17 ALA D CA 1
ATOM 3316 C C . ALA D 1 13 ? -5.713 42.289 67.624 1.00 30.43 17 ALA D C 1
ATOM 3317 O O . ALA D 1 13 ? -5.984 41.600 68.604 1.00 30.19 17 ALA D O 1
ATOM 3319 N N . SER D 1 14 ? -6.610 43.017 66.970 1.00 29.14 18 SER D N 1
ATOM 3320 C CA . SER D 1 14 ? -7.994 43.000 67.384 1.00 29.00 18 SER D CA 1
ATOM 3321 C C . SER D 1 14 ? -8.715 41.712 66.990 1.00 28.59 18 SER D C 1
ATOM 3322 O O . SER D 1 14 ? -8.259 40.962 66.128 1.00 28.31 18 SER D O 1
ATOM 3325 N N . ALA D 1 15 ? -9.843 41.446 67.638 1.00 28.64 19 ALA D N 1
ATOM 3326 C CA . ALA D 1 15 ? -10.637 40.280 67.292 1.00 28.84 19 ALA D CA 1
ATOM 3327 C C . ALA D 1 15 ? -11.005 40.393 65.812 1.00 28.87 19 ALA D C 1
ATOM 3328 O O . ALA D 1 15 ? -10.842 39.435 65.045 1.00 29.01 19 ALA D O 1
ATOM 3330 N N . GLU D 1 16 ? -11.463 41.584 65.432 1.00 28.19 20 GLU D N 1
ATOM 3331 C CA . GLU D 1 16 ? -11.812 41.904 64.061 1.00 28.28 20 GLU D CA 1
ATOM 3332 C C . GLU D 1 16 ? -10.706 41.531 63.090 1.00 28.68 20 GLU D C 1
ATOM 3333 O O . GLU D 1 16 ? -10.906 40.720 62.186 1.00 28.85 20 GLU D O 1
ATOM 3339 N N . ASP D 1 17 ? -9.546 42.142 63.263 1.00 28.70 21 ASP D N 1
ATOM 3340 C CA . ASP D 1 17 ? -8.398 41.795 62.461 1.00 29.43 21 ASP D CA 1
ATOM 3341 C C . ASP D 1 17 ? -8.258 40.261 62.316 1.00 29.36 21 ASP D C 1
ATOM 3342 O O . ASP D 1 17 ? -8.300 39.731 61.210 1.00 29.00 21 ASP D O 1
ATOM 3347 N N . ILE D 1 18 ? -8.099 39.559 63.439 1.00 29.33 22 ILE D N 1
ATOM 3348 C CA . ILE D 1 18 ? -7.945 38.106 63.426 1.00 29.15 22 ILE D CA 1
ATOM 3349 C C . ILE D 1 18 ? -9.034 37.392 62.637 1.00 29.18 22 ILE D C 1
ATOM 3350 O O . ILE D 1 18 ? -8.736 36.475 61.880 1.00 29.06 22 ILE D O 1
ATOM 3355 N N . SER D 1 19 ? -10.291 37.805 62.826 1.00 29.08 23 SER D N 1
ATOM 3356 C CA . SER D 1 19 ? -11.421 37.130 62.195 1.00 29.02 23 SER D CA 1
ATOM 3357 C C . SER D 1 19 ? -11.428 37.385 60.699 1.00 29.35 23 SER D C 1
ATOM 3358 O O . SER D 1 19 ? -11.766 36.515 59.908 1.00 28.94 23 SER D O 1
ATOM 3361 N N . ARG D 1 20 ? -11.072 38.604 60.322 1.00 30.14 24 ARG D N 1
ATOM 3362 C CA . ARG D 1 20 ? -11.048 39.003 58.926 1.00 31.09 24 ARG D CA 1
ATOM 3363 C C . ARG D 1 20 ? -10.075 38.091 58.187 1.00 32.60 24 ARG D C 1
ATOM 3364 O O . ARG D 1 20 ? -10.422 37.468 57.172 1.00 32.87 24 ARG D O 1
ATOM 3372 N N . VAL D 1 21 ? -8.866 37.982 58.724 1.00 34.38 25 VAL D N 1
ATOM 3373 C CA . VAL D 1 21 ? -7.880 37.086 58.164 1.00 35.23 25 VAL D CA 1
ATOM 3374 C C . VAL D 1 21 ? -8.428 35.669 58.055 1.00 36.35 25 VAL D C 1
ATOM 3375 O O . VAL D 1 21 ? -8.324 35.036 57.004 1.00 36.72 25 VAL D O 1
ATOM 3379 N N . ARG D 1 22 ? -9.000 35.164 59.142 1.00 36.85 26 ARG D N 1
ATOM 3380 C CA . ARG D 1 22 ? -9.458 33.798 59.131 1.00 37.48 26 ARG D CA 1
ATOM 3381 C C . ARG D 1 22 ? -10.397 33.562 57.946 1.00 37.14 26 ARG D C 1
ATOM 3382 O O . ARG D 1 22 ? -10.415 32.481 57.384 1.00 37.64 26 ARG D O 1
ATOM 3390 N N . ALA D 1 23 ? -11.140 34.581 57.532 1.00 36.84 27 ALA D N 1
ATOM 3391 C CA . ALA D 1 23 ? -12.146 34.404 56.474 1.00 36.27 27 ALA D CA 1
ATOM 3392 C C . ALA D 1 23 ? -11.566 34.277 55.080 1.00 35.86 27 ALA D C 1
ATOM 3393 O O . ALA D 1 23 ? -12.207 33.739 54.198 1.00 35.78 27 ALA D O 1
ATOM 3395 N N . GLU D 1 24 ? -10.353 34.763 54.875 1.00 35.89 28 GLU D N 1
ATOM 3396 C CA . GLU D 1 24 ? -9.701 34.606 53.576 1.00 36.07 28 GLU D CA 1
ATOM 3397 C C . GLU D 1 24 ? -8.481 33.689 53.556 1.00 35.74 28 GLU D C 1
ATOM 3398 O O . GLU D 1 24 ? -7.756 33.652 52.564 1.00 35.46 28 GLU D O 1
ATOM 3404 N N . LEU D 1 25 ? -8.240 32.970 54.648 1.00 35.43 29 LEU D N 1
ATOM 3405 C CA . LEU D 1 25 ? -7.100 32.065 54.727 1.00 35.58 29 LEU D CA 1
ATOM 3406 C C . LEU D 1 25 ? -7.429 30.715 54.063 1.00 35.44 29 LEU D C 1
ATOM 3407 O O . LEU D 1 25 ? -8.341 30.054 54.480 1.00 36.07 29 LEU D O 1
ATOM 3412 N N . LEU D 1 26 ? -6.699 30.284 53.046 1.00 35.19 30 LEU D N 1
ATOM 3413 C CA . LEU D 1 26 ? -7.020 28.987 52.448 1.00 34.96 30 LEU D CA 1
ATOM 3414 C C . LEU D 1 26 ? -6.056 27.904 52.921 1.00 35.24 30 LEU D C 1
ATOM 3415 O O . LEU D 1 26 ? -6.431 26.719 52.986 1.00 36.19 30 LEU D O 1
ATOM 3420 N N . THR D 1 27 ? -4.822 28.309 53.224 1.00 34.54 31 THR D N 1
ATOM 3421 C CA . THR D 1 27 ? -3.755 27.399 53.617 1.00 34.40 31 THR D CA 1
ATOM 3422 C C . THR D 1 27 ? -3.924 26.774 55.036 1.00 34.24 31 THR D C 1
ATOM 3423 O O . THR D 1 27 ? -4.465 27.402 55.953 1.00 34.35 31 THR D O 1
ATOM 3427 N N . CYS D 1 28 ? -3.478 25.533 55.201 1.00 33.58 32 CYS D N 1
ATOM 3428 C CA . CYS D 1 28 ? -3.449 24.893 56.516 1.00 33.73 32 CYS D CA 1
ATOM 3429 C C . CYS D 1 28 ? -4.736 25.074 57.333 1.00 33.26 32 CYS D C 1
ATOM 3430 O O . CYS D 1 28 ? -4.687 25.407 58.514 1.00 33.17 32 CYS D O 1
ATOM 3433 N N . PRO D 1 29 ? -5.897 24.832 56.714 1.00 33.19 33 PRO D N 1
ATOM 3434 C CA . PRO D 1 29 ? -7.126 25.128 57.461 1.00 33.00 33 PRO D CA 1
ATOM 3435 C C . PRO D 1 29 ? -7.234 24.392 58.805 1.00 33.13 33 PRO D C 1
ATOM 3436 O O . PRO D 1 29 ? -7.956 24.867 59.686 1.00 33.21 33 PRO D O 1
ATOM 3440 N N . GLU D 1 30 ? -6.561 23.247 58.967 1.00 32.84 34 GLU D N 1
ATOM 3441 C CA . GLU D 1 30 ? -6.773 22.428 60.183 1.00 32.99 34 GLU D CA 1
ATOM 3442 C C . GLU D 1 30 ? -5.618 22.517 61.148 1.00 32.86 34 GLU D C 1
ATOM 3443 O O . GLU D 1 30 ? -5.586 21.834 62.152 1.00 32.89 34 GLU D O 1
ATOM 3449 N N . LEU D 1 31 ? -4.642 23.341 60.831 1.00 32.91 35 LEU D N 1
ATOM 3450 C CA . LEU D 1 31 ? -3.473 23.468 61.659 1.00 32.88 35 LEU D CA 1
ATOM 3451 C C . LEU D 1 31 ? -3.831 23.849 63.093 1.00 33.10 35 LEU D C 1
ATOM 3452 O O . LEU D 1 31 ? -4.637 24.768 63.317 1.00 32.89 35 LEU D O 1
ATOM 3457 N N . ASN D 1 32 ? -3.182 23.198 64.058 1.00 33.18 36 ASN D N 1
ATOM 3458 C CA . ASN D 1 32 ? -3.329 23.616 65.433 1.00 33.28 36 ASN D CA 1
ATOM 3459 C C . ASN D 1 32 ? -2.690 24.957 65.750 1.00 33.52 36 ASN D C 1
ATOM 3460 O O . ASN D 1 32 ? -1.463 25.087 65.920 1.00 33.91 36 ASN D O 1
ATOM 3465 N N . THR D 1 33 ? -3.541 25.959 65.874 1.00 33.48 37 THR D N 1
ATOM 3466 C CA . THR D 1 33 ? -3.111 27.331 65.971 1.00 33.31 37 THR D CA 1
ATOM 3467 C C . THR D 1 33 ? -2.410 27.636 67.280 1.00 33.26 37 THR D C 1
ATOM 3468 O O . THR D 1 33 ? -1.723 28.663 67.420 1.00 33.40 37 THR D O 1
ATOM 3472 N N . SER D 1 34 ? -2.586 26.759 68.262 1.00 33.15 38 SER D N 1
ATOM 3473 C CA . SER D 1 34 ? -1.972 27.022 69.550 1.00 33.38 38 SER D CA 1
ATOM 3474 C C . SER D 1 34 ? -0.548 26.508 69.623 1.00 33.37 38 SER D C 1
ATOM 3475 O O . SER D 1 34 ? 0.141 26.754 70.608 1.00 33.66 38 SER D O 1
ATOM 3478 N N . LEU D 1 35 ? -0.101 25.851 68.556 1.00 33.27 39 LEU D N 1
ATOM 3479 C CA . LEU D 1 35 ? 1.238 25.330 68.461 1.00 33.15 39 LEU D CA 1
ATOM 3480 C C . LEU D 1 35 ? 2.016 26.043 67.377 1.00 33.47 39 LEU D C 1
ATOM 3481 O O . LEU D 1 35 ? 3.249 26.010 67.370 1.00 33.89 39 LEU D O 1
ATOM 3486 N N . ALA D 1 36 ? 1.315 26.656 66.424 1.00 33.16 40 ALA D N 1
ATOM 3487 C CA . ALA D 1 36 ? 1.988 27.283 65.273 1.00 32.54 40 ALA D CA 1
ATOM 3488 C C . ALA D 1 36 ? 1.729 28.774 65.226 1.00 32.48 40 ALA D C 1
ATOM 3489 O O . ALA D 1 36 ? 2.326 29.496 64.429 1.00 32.45 40 ALA D O 1
ATOM 3491 N N . GLY D 1 37 ? 0.820 29.242 66.067 1.00 32.45 41 GLY D N 1
ATOM 3492 C CA . GLY D 1 37 ? 0.546 30.655 66.105 1.00 32.31 41 GLY D CA 1
ATOM 3493 C C . GLY D 1 37 ? -0.704 31.001 65.346 1.00 32.59 41 GLY D C 1
ATOM 3494 O O . GLY D 1 37 ? -1.332 30.140 64.720 1.00 32.65 41 GLY D O 1
ATOM 3495 N N . THR D 1 38 ? -1.057 32.278 65.384 1.00 32.33 42 THR D N 1
ATOM 3496 C CA . THR D 1 38 ? -2.232 32.758 64.712 1.00 32.34 42 THR D CA 1
ATOM 3497 C C . THR D 1 38 ? -1.862 33.818 63.692 1.00 32.39 42 THR D C 1
ATOM 3498 O O . THR D 1 38 ? -1.062 34.716 63.976 1.00 32.21 42 THR D O 1
ATOM 3502 N N . ILE D 1 39 ? -2.425 33.713 62.491 1.00 32.30 43 ILE D N 1
ATOM 3503 C CA . ILE D 1 39 ? -2.197 34.748 61.498 1.00 32.15 43 ILE D CA 1
ATOM 3504 C C . ILE D 1 39 ? -3.036 35.973 61.822 1.00 32.12 43 ILE D C 1
ATOM 3505 O O . ILE D 1 39 ? -4.228 35.864 62.059 1.00 32.41 43 ILE D O 1
ATOM 3510 N N . ILE D 1 40 ? -2.408 37.136 61.858 1.00 32.15 44 ILE D N 1
ATOM 3511 C CA . ILE D 1 40 ? -3.123 38.341 62.268 1.00 32.39 44 ILE D CA 1
ATOM 3512 C C . ILE D 1 40 ? -3.245 39.382 61.156 1.00 32.44 44 ILE D C 1
ATOM 3513 O O . ILE D 1 40 ? -3.927 40.369 61.306 1.00 32.56 44 ILE D O 1
ATOM 3518 N N . GLU D 1 41 ? -2.579 39.151 60.042 1.00 32.57 45 GLU D N 1
ATOM 3519 C CA . GLU D 1 41 ? -2.680 40.054 58.927 1.00 33.09 45 GLU D CA 1
ATOM 3520 C C . GLU D 1 41 ? -2.207 39.338 57.681 1.00 33.09 45 GLU D C 1
ATOM 3521 O O . GLU D 1 41 ? -1.227 38.582 57.729 1.00 33.17 45 GLU D O 1
ATOM 3527 N N . ILE D 1 42 ? -2.893 39.583 56.568 1.00 33.02 46 ILE D N 1
ATOM 3528 C CA . ILE D 1 42 ? -2.546 38.929 55.331 1.00 33.14 46 ILE D CA 1
ATOM 3529 C C . ILE D 1 42 ? -2.792 39.878 54.173 1.00 33.16 46 ILE D C 1
ATOM 3530 O O . ILE D 1 42 ? -3.663 40.746 54.243 1.00 33.29 46 ILE D O 1
ATOM 3535 N N . ASP D 1 43 ? -2.012 39.721 53.114 1.00 33.16 47 ASP D N 1
ATOM 3536 C CA . ASP D 1 43 ? -2.142 40.570 51.938 1.00 33.28 47 ASP D CA 1
ATOM 3537 C C . ASP D 1 43 ? -1.405 39.838 50.825 1.00 33.07 47 ASP D C 1
ATOM 3538 O O . ASP D 1 43 ? -0.826 38.774 51.064 1.00 32.93 47 ASP D O 1
ATOM 3543 N N . LYS D 1 44 ? -1.444 40.360 49.613 1.00 32.88 48 LYS D N 1
ATOM 3544 C CA . LYS D 1 44 ? -0.720 39.713 48.545 1.00 33.10 48 LYS D CA 1
ATOM 3545 C C . LYS D 1 44 ? 0.771 39.658 48.911 1.00 33.05 48 LYS D C 1
ATOM 3546 O O . LYS D 1 44 ? 1.389 40.667 49.252 1.00 32.87 48 LYS D O 1
ATOM 3552 N N . ASN D 1 45 ? 1.333 38.456 48.884 1.00 33.10 49 ASN D N 1
ATOM 3553 C CA . ASN D 1 45 ? 2.756 38.279 49.137 1.00 33.19 49 ASN D CA 1
ATOM 3554 C C . ASN D 1 45 ? 3.195 38.644 50.556 1.00 33.36 49 ASN D C 1
ATOM 3555 O O . ASN D 1 45 ? 4.400 38.845 50.814 1.00 33.31 49 ASN D O 1
ATOM 3560 N N . TYR D 1 46 ? 2.231 38.715 51.473 1.00 33.25 50 TYR D N 1
ATOM 3561 C CA . TYR D 1 46 ? 2.505 39.233 52.801 1.00 33.09 50 TYR D CA 1
ATOM 3562 C C . TYR D 1 46 ? 1.655 38.565 53.868 1.00 32.93 50 TYR D C 1
ATOM 3563 O O . TYR D 1 46 ? 0.464 38.313 53.644 1.00 32.65 50 TYR D O 1
ATOM 3572 N N . ALA D 1 47 ? 2.253 38.316 55.038 1.00 32.54 51 ALA D N 1
ATOM 3573 C CA . ALA D 1 47 ? 1.487 37.844 56.172 1.00 32.41 51 ALA D CA 1
ATOM 3574 C C . ALA D 1 47 ? 2.186 38.115 57.490 1.00 32.55 51 ALA D C 1
ATOM 3575 O O . ALA D 1 47 ? 3.402 38.225 57.539 1.00 32.77 51 ALA D O 1
ATOM 3577 N N . LYS D 1 48 ? 1.410 38.246 58.561 1.00 32.72 52 LYS D N 1
ATOM 3578 C CA . LYS D 1 48 ? 1.964 38.556 59.888 1.00 33.04 52 LYS D CA 1
ATOM 3579 C C . LYS D 1 48 ? 1.295 37.595 60.863 1.00 33.19 52 LYS D C 1
ATOM 3580 O O . LYS D 1 48 ? 0.092 37.322 60.742 1.00 33.56 52 LYS D O 1
ATOM 3586 N N . SER D 1 49 ? 2.062 37.061 61.808 1.00 32.93 53 SER D N 1
ATOM 3587 C CA . SER D 1 49 ? 1.501 36.150 62.794 1.00 32.74 53 SER D CA 1
ATOM 3588 C C . SER D 1 49 ? 2.085 36.386 64.183 1.00 32.65 53 SER D C 1
ATOM 3589 O O . SER D 1 49 ? 3.087 37.091 64.334 1.00 32.67 53 SER D O 1
ATOM 3592 N N . ILE D 1 50 ? 1.445 35.783 65.185 1.00 32.25 54 ILE D N 1
ATOM 3593 C CA . ILE D 1 50 ? 1.890 35.871 66.563 1.00 32.25 54 ILE D CA 1
ATOM 3594 C C . ILE D 1 50 ? 1.946 34.465 67.147 1.00 32.19 54 ILE D C 1
ATOM 3595 O O . ILE D 1 50 ? 1.022 33.679 66.959 1.00 32.35 54 ILE D O 1
ATOM 3600 N N . LEU D 1 51 ? 3.023 34.151 67.858 1.00 31.99 55 LEU D N 1
ATOM 3601 C CA . LEU D 1 51 ? 3.127 32.897 68.567 1.00 31.64 55 LEU D CA 1
ATOM 3602 C C . LEU D 1 51 ? 3.257 33.222 70.024 1.00 31.89 55 LEU D C 1
ATOM 3603 O O . LEU D 1 51 ? 4.245 33.819 70.429 1.00 32.00 55 LEU D O 1
ATOM 3608 N N . ILE D 1 52 ? 2.250 32.844 70.804 1.00 32.01 56 ILE D N 1
ATOM 3609 C CA . ILE D 1 52 ? 2.327 32.945 72.233 1.00 32.22 56 ILE D CA 1
ATOM 3610 C C . ILE D 1 52 ? 2.880 31.624 72.748 1.00 32.59 56 ILE D C 1
ATOM 3611 O O . ILE D 1 52 ? 2.314 30.556 72.471 1.00 32.98 56 ILE D O 1
ATOM 3616 N N . THR D 1 53 ? 4.005 31.690 73.456 1.00 32.40 57 THR D N 1
ATOM 3617 C CA . THR D 1 53 ? 4.688 30.477 73.912 1.00 32.34 57 THR D CA 1
ATOM 3618 C C . THR D 1 53 ? 3.855 29.811 75.009 1.00 32.57 57 THR D C 1
ATOM 3619 O O . THR D 1 53 ? 3.276 30.493 75.864 1.00 32.91 57 THR D O 1
ATOM 3623 N N . THR D 1 54 ? 3.767 28.486 74.979 1.00 32.50 58 THR D N 1
ATOM 3624 C CA . THR D 1 54 ? 3.021 27.784 76.005 1.00 32.53 58 THR D CA 1
ATOM 3625 C C . THR D 1 54 ? 3.830 26.662 76.634 1.00 32.45 58 THR D C 1
ATOM 3626 O O . THR D 1 54 ? 4.860 26.245 76.139 1.00 32.07 58 THR D O 1
ATOM 3630 N N . SER D 1 55 ? 3.333 26.189 77.755 1.00 32.89 59 SER D N 1
ATOM 3631 C CA . SER D 1 55 ? 3.973 25.162 78.521 1.00 33.26 59 SER D CA 1
ATOM 3632 C C . SER D 1 55 ? 4.148 23.883 77.711 1.00 33.53 59 SER D C 1
ATOM 3633 O O . SER D 1 55 ? 4.902 22.984 78.108 1.00 33.44 59 SER D O 1
ATOM 3636 N N . GLU D 1 56 ? 3.427 23.767 76.598 1.00 33.84 60 GLU D N 1
ATOM 3637 C CA . GLU D 1 56 ? 3.569 22.531 75.866 1.00 34.54 60 GLU D CA 1
ATOM 3638 C C . GLU D 1 56 ? 4.644 22.547 74.806 1.00 34.30 60 GLU D C 1
ATOM 3639 O O . GLU D 1 56 ? 4.874 21.554 74.147 1.00 33.92 60 GLU D O 1
ATOM 3653 N N . VAL D 1 58 ? 7.863 23.567 75.817 1.00 33.07 62 VAL D N 1
ATOM 3654 C CA . VAL D 1 58 ? 9.108 23.669 76.563 1.00 32.43 62 VAL D CA 1
ATOM 3655 C C . VAL D 1 58 ? 10.016 22.478 76.283 1.00 32.24 62 VAL D C 1
ATOM 3656 O O . VAL D 1 58 ? 9.551 21.365 76.057 1.00 32.14 62 VAL D O 1
ATOM 3660 N N . ALA D 1 59 ? 11.311 22.734 76.321 1.00 31.98 63 ALA D N 1
ATOM 3661 C CA . ALA D 1 59 ? 12.315 21.704 76.176 1.00 32.35 63 ALA D CA 1
ATOM 3662 C C . ALA D 1 59 ? 12.781 21.200 77.542 1.00 32.34 63 ALA D C 1
ATOM 3663 O O . ALA D 1 59 ? 13.219 20.080 77.677 1.00 32.23 63 ALA D O 1
ATOM 3665 N N . ASP D 1 60 ? 12.686 22.056 78.550 1.00 32.63 64 ASP D N 1
ATOM 3666 C CA . ASP D 1 60 ? 13.133 21.724 79.884 1.00 33.02 64 ASP D CA 1
ATOM 3667 C C . ASP D 1 60 ? 12.287 22.392 80.964 1.00 33.06 64 ASP D C 1
ATOM 3668 O O . ASP D 1 60 ? 11.323 23.086 80.656 1.00 33.43 64 ASP D O 1
ATOM 3673 N N . ASP D 1 61 ? 12.651 22.196 82.228 1.00 32.91 65 ASP D N 1
ATOM 3674 C CA . ASP D 1 61 ? 11.886 22.800 83.319 1.00 33.01 65 ASP D CA 1
ATOM 3675 C C . ASP D 1 61 ? 12.369 24.202 83.692 1.00 32.75 65 ASP D C 1
ATOM 3676 O O . ASP D 1 61 ? 12.057 24.708 84.764 1.00 32.59 65 ASP D O 1
ATOM 3681 N N . GLN D 1 62 ? 13.121 24.823 82.793 1.00 32.67 66 GLN D N 1
ATOM 3682 C CA . GLN D 1 62 ? 13.598 26.180 82.985 1.00 32.59 66 GLN D CA 1
ATOM 3683 C C . GLN D 1 62 ? 12.871 27.174 82.080 1.00 32.67 66 GLN D C 1
ATOM 3684 O O . GLN D 1 62 ? 13.177 28.361 82.096 1.00 32.80 66 GLN D O 1
ATOM 3690 N N . GLY D 1 63 ? 11.934 26.695 81.269 1.00 32.35 67 GLY D N 1
ATOM 3691 C CA . GLY D 1 63 ? 11.167 27.589 80.434 1.00 32.12 67 GLY D CA 1
ATOM 3692 C C . GLY D 1 63 ? 11.722 27.773 79.040 1.00 32.01 67 GLY D C 1
ATOM 3693 O O . GLY D 1 63 ? 11.238 28.585 78.261 1.00 32.09 67 GLY D O 1
ATOM 3694 N N . LEU D 1 64 ? 12.739 27.001 78.717 1.00 31.97 68 LEU D N 1
ATOM 3695 C CA . LEU D 1 64 ? 13.346 27.055 77.419 1.00 31.72 68 LEU D CA 1
ATOM 3696 C C . LEU D 1 64 ? 12.403 26.432 76.398 1.00 32.14 68 LEU D C 1
ATOM 3697 O O . LEU D 1 64 ? 11.945 25.299 76.578 1.00 32.20 68 LEU D O 1
ATOM 3702 N N . ILE D 1 65 ? 12.118 27.185 75.335 1.00 32.06 69 ILE D N 1
ATOM 3703 C CA . ILE D 1 65 ? 11.207 26.774 74.289 1.00 31.94 69 ILE D CA 1
ATOM 3704 C C . ILE D 1 65 ? 11.941 26.035 73.194 1.00 32.17 69 ILE D C 1
ATOM 3705 O O . ILE D 1 65 ? 12.918 26.530 72.666 1.00 32.50 69 ILE D O 1
ATOM 3710 N N . PHE D 1 66 ? 11.464 24.846 72.848 1.00 32.28 70 PHE D N 1
ATOM 3711 C CA . PHE D 1 66 ? 12.069 24.060 71.785 1.00 32.20 70 PHE D CA 1
ATOM 3712 C C . PHE D 1 66 ? 12.034 24.855 70.506 1.00 32.48 70 PHE D C 1
ATOM 3713 O O . PHE D 1 66 ? 10.988 25.391 70.161 1.00 32.72 70 PHE D O 1
ATOM 3721 N N . ASP D 1 67 ? 13.170 24.917 69.805 1.00 32.65 71 ASP D N 1
ATOM 3722 C CA . ASP D 1 67 ? 13.347 25.795 68.647 1.00 32.93 71 ASP D CA 1
ATOM 3723 C C . ASP D 1 67 ? 12.368 25.491 67.509 1.00 33.10 71 ASP D C 1
ATOM 3724 O O . ASP D 1 67 ? 11.951 26.377 66.758 1.00 33.23 71 ASP D O 1
ATOM 3729 N N . ALA D 1 68 ? 11.959 24.230 67.397 1.00 33.12 72 ALA D N 1
ATOM 3730 C CA . ALA D 1 68 ? 11.109 23.850 66.285 1.00 32.71 72 ALA D CA 1
ATOM 3731 C C . ALA D 1 68 ? 9.778 24.583 66.300 1.00 32.68 72 ALA D C 1
ATOM 3732 O O . ALA D 1 68 ? 9.131 24.749 65.266 1.00 33.25 72 ALA D O 1
ATOM 3734 N N . PHE D 1 69 ? 9.346 25.030 67.460 1.00 32.47 73 PHE D N 1
ATOM 3735 C CA . PHE D 1 69 ? 8.081 25.754 67.495 1.00 32.48 73 PHE D CA 1
ATOM 3736 C C . PHE D 1 69 ? 8.200 27.114 66.867 1.00 32.55 73 PHE D C 1
ATOM 3737 O O . PHE D 1 69 ? 7.254 27.618 66.293 1.00 32.78 73 PHE D O 1
ATOM 3745 N N . ILE D 1 70 ? 9.382 27.699 66.931 1.00 32.91 74 ILE D N 1
ATOM 3746 C CA . ILE D 1 70 ? 9.612 28.946 66.224 1.00 33.19 74 ILE D CA 1
ATOM 3747 C C . ILE D 1 70 ? 9.535 28.617 64.737 1.00 33.31 74 ILE D C 1
ATOM 3748 O O . ILE D 1 70 ? 8.878 29.311 63.942 1.00 33.40 74 ILE D O 1
ATOM 3753 N N . PHE D 1 71 ? 10.197 27.542 64.354 1.00 33.14 75 PHE D N 1
ATOM 3754 C CA . PHE D 1 71 ? 10.117 27.119 62.970 1.00 33.28 75 PHE D CA 1
ATOM 3755 C C . PHE D 1 71 ? 8.659 26.852 62.534 1.00 33.22 75 PHE D C 1
ATOM 3756 O O . PHE D 1 71 ? 8.242 27.300 61.449 1.00 33.35 75 PHE D O 1
ATOM 3764 N N . ALA D 1 72 ? 7.875 26.157 63.364 1.00 32.44 76 ALA D N 1
ATOM 3765 C CA . ALA D 1 72 ? 6.459 25.978 63.033 1.00 32.37 76 ALA D CA 1
ATOM 3766 C C . ALA D 1 72 ? 5.787 27.317 62.754 1.00 32.78 76 ALA D C 1
ATOM 3767 O O . ALA D 1 72 ? 5.062 27.479 61.768 1.00 33.30 76 ALA D O 1
ATOM 3769 N N . ALA D 1 73 ? 6.017 28.303 63.599 1.00 32.77 77 ALA D N 1
ATOM 3770 C CA . ALA D 1 73 ? 5.325 29.553 63.357 1.00 32.81 77 ALA D CA 1
ATOM 3771 C C . ALA D 1 73 ? 5.806 30.168 62.040 1.00 32.95 77 ALA D C 1
ATOM 3772 O O . ALA D 1 73 ? 5.004 30.698 61.258 1.00 33.15 77 ALA D O 1
ATOM 3774 N N . ALA D 1 74 ? 7.103 30.072 61.767 1.00 32.75 78 ALA D N 1
ATOM 3775 C CA . ALA D 1 74 ? 7.614 30.623 60.515 1.00 32.56 78 ALA D CA 1
ATOM 3776 C C . ALA D 1 74 ? 7.075 29.830 59.339 1.00 32.49 78 ALA D C 1
ATOM 3777 O O . ALA D 1 74 ? 6.801 30.379 58.274 1.00 32.42 78 ALA D O 1
ATOM 3779 N N . ASN D 1 75 ? 6.920 28.535 59.536 1.00 32.34 79 ASN D N 1
ATOM 3780 C CA . ASN D 1 75 ? 6.375 27.682 58.504 1.00 32.37 79 ASN D CA 1
ATOM 3781 C C . ASN D 1 75 ? 4.942 28.137 58.176 1.00 32.28 79 ASN D C 1
ATOM 3782 O O . ASN D 1 75 ? 4.552 28.230 57.035 1.00 32.78 79 ASN D O 1
ATOM 3787 N N . TYR D 1 76 ? 4.162 28.443 59.195 1.00 32.18 80 TYR D N 1
ATOM 3788 C CA . TYR D 1 76 ? 2.748 28.783 59.018 1.00 31.99 80 TYR D CA 1
ATOM 3789 C C . TYR D 1 76 ? 2.575 30.114 58.319 1.00 32.01 80 TYR D C 1
ATOM 3790 O O . TYR D 1 76 ? 1.838 30.219 57.364 1.00 32.26 80 TYR D O 1
ATOM 3799 N N . VAL D 1 77 ? 3.239 31.142 58.815 1.00 32.04 81 VAL D N 1
ATOM 3800 C CA . VAL D 1 77 ? 3.099 32.462 58.245 1.00 31.78 81 VAL D CA 1
ATOM 3801 C C . VAL D 1 77 ? 3.716 32.543 56.842 1.00 31.75 81 VAL D C 1
ATOM 3802 O O . VAL D 1 77 ? 3.249 33.294 56.004 1.00 31.76 81 VAL D O 1
ATOM 3806 N N . ALA D 1 78 ? 4.745 31.756 56.572 1.00 31.86 82 ALA D N 1
ATOM 3807 C CA . ALA D 1 78 ? 5.311 31.712 55.234 1.00 32.17 82 ALA D CA 1
ATOM 3808 C C . ALA D 1 78 ? 4.242 31.233 54.250 1.00 32.81 82 ALA D C 1
ATOM 3809 O O . ALA D 1 78 ? 4.044 31.821 53.160 1.00 32.67 82 ALA D O 1
ATOM 3811 N N . GLN D 1 79 ? 3.528 30.176 54.642 1.00 32.77 83 GLN D N 1
ATOM 3812 C CA . GLN D 1 79 ? 2.482 29.659 53.787 1.00 32.89 83 GLN D CA 1
ATOM 3813 C C . GLN D 1 79 ? 1.321 30.625 53.707 1.00 32.77 83 GLN D C 1
ATOM 3814 O O . GLN D 1 79 ? 0.651 30.725 52.688 1.00 33.29 83 GLN D O 1
ATOM 3820 N N . ALA D 1 80 ? 1.101 31.379 54.765 1.00 32.75 84 ALA D N 1
ATOM 3821 C CA . ALA D 1 80 ? 0.004 32.326 54.773 1.00 32.33 84 ALA D CA 1
ATOM 3822 C C . ALA D 1 80 ? 0.304 33.483 53.823 1.00 32.53 84 ALA D C 1
ATOM 3823 O O . ALA D 1 80 ? -0.616 34.119 53.327 1.00 32.77 84 ALA D O 1
ATOM 3825 N N . SER D 1 81 ? 1.587 33.763 53.574 1.00 32.55 85 SER D N 1
ATOM 3826 C CA . SER D 1 81 ? 1.962 34.868 52.646 1.00 32.54 85 SER D CA 1
ATOM 3827 C C . SER D 1 81 ? 1.657 34.561 51.186 1.00 32.53 85 SER D C 1
ATOM 3828 O O . SER D 1 81 ? 1.492 35.462 50.390 1.00 33.16 85 SER D O 1
ATOM 3831 N N . ILE D 1 82 ? 1.623 33.293 50.830 1.00 32.25 86 ILE D N 1
ATOM 3832 C CA . ILE D 1 82 ? 1.228 32.878 49.505 1.00 32.28 86 ILE D CA 1
ATOM 3833 C C . ILE D 1 82 ? -0.285 32.574 49.475 1.00 32.43 86 ILE D C 1
ATOM 3834 O O . ILE D 1 82 ? -0.942 32.780 48.479 1.00 32.70 86 ILE D O 1
ATOM 3839 N N . ASN D 1 83 ? -0.818 32.051 50.573 1.00 32.36 87 ASN D N 1
ATOM 3840 C CA . ASN D 1 83 ? -2.234 31.755 50.709 1.00 32.14 87 ASN D CA 1
ATOM 3841 C C . ASN D 1 83 ? -2.894 30.922 49.605 1.00 32.46 87 ASN D C 1
ATOM 3842 O O . ASN D 1 83 ? -3.966 31.272 49.125 1.00 32.80 87 ASN D O 1
ATOM 3847 N N . LYS D 1 84 ? -2.270 29.815 49.230 1.00 32.73 88 LYS D N 1
ATOM 3848 C CA . LYS D 1 84 ? -2.801 28.903 48.233 1.00 32.83 88 LYS D CA 1
ATOM 3849 C C . LYS D 1 84 ? -3.464 27.735 48.947 1.00 32.76 88 LYS D C 1
ATOM 3850 O O . LYS D 1 84 ? -2.957 27.275 49.943 1.00 33.25 88 LYS D O 1
ATOM 3856 N N . GLU D 1 85 ? -4.578 27.238 48.426 1.00 32.70 89 GLU D N 1
ATOM 3857 C CA . GLU D 1 85 ? -5.279 26.140 49.049 1.00 32.57 89 GLU D CA 1
ATOM 3858 C C . GLU D 1 85 ? -4.441 24.863 49.126 1.00 32.59 89 GLU D C 1
ATOM 3859 O O . GLU D 1 85 ? -4.554 24.091 50.080 1.00 32.92 89 GLU D O 1
ATOM 3865 N N . PHE D 1 86 ? -3.593 24.626 48.139 1.00 32.51 90 PHE D N 1
ATOM 3866 C CA . PHE D 1 86 ? -2.769 23.415 48.141 1.00 32.43 90 PHE D CA 1
ATOM 3867 C C . PHE D 1 86 ? -1.305 23.778 48.016 1.00 32.54 90 PHE D C 1
ATOM 3868 O O . PHE D 1 86 ? -0.784 23.938 46.910 1.00 32.86 90 PHE D O 1
ATOM 3876 N N . SER D 1 87 ? -0.637 23.869 49.154 1.00 32.52 91 SER D N 1
ATOM 3877 C CA . SER D 1 87 ? 0.760 24.213 49.168 1.00 32.63 91 SER D CA 1
ATOM 3878 C C . SER D 1 87 ? 1.511 23.373 50.177 1.00 32.76 91 SER D C 1
ATOM 3879 O O . SER D 1 87 ? 0.938 22.835 51.125 1.00 33.13 91 SER D O 1
ATOM 3882 N N . VAL D 1 88 ? 2.816 23.292 49.998 1.00 32.76 92 VAL D N 1
ATOM 3883 C CA . VAL D 1 88 ? 3.639 22.587 50.950 1.00 32.82 92 VAL D CA 1
ATOM 3884 C C . VAL D 1 88 ? 4.979 23.344 50.953 1.00 32.82 92 VAL D C 1
ATOM 3885 O O . VAL D 1 88 ? 5.223 24.142 50.048 1.00 32.75 92 VAL D O 1
ATOM 3889 N N . ILE D 1 89 ? 5.812 23.163 51.975 1.00 32.66 93 ILE D N 1
ATOM 3890 C CA . ILE D 1 89 ? 7.155 23.729 51.899 1.00 32.47 93 ILE D CA 1
ATOM 3891 C C . ILE D 1 89 ? 8.135 22.642 51.501 1.00 32.59 93 ILE D C 1
ATOM 3892 O O . ILE D 1 89 ? 7.961 21.488 51.882 1.00 32.87 93 ILE D O 1
ATOM 3897 N N . ILE D 1 90 ? 9.159 22.998 50.730 1.00 32.52 94 ILE D N 1
ATOM 3898 C CA . ILE D 1 90 ? 10.078 21.998 50.204 1.00 32.28 94 ILE D CA 1
ATOM 3899 C C . ILE D 1 90 ? 11.519 22.219 50.636 1.00 32.44 94 ILE D C 1
ATOM 3900 O O . ILE D 1 90 ? 12.410 21.404 50.345 1.00 32.47 94 ILE D O 1
ATOM 3905 N N . GLY D 1 91 ? 11.762 23.338 51.298 1.00 32.70 95 GLY D N 1
ATOM 3906 C CA . GLY D 1 91 ? 13.103 23.640 51.778 1.00 32.92 95 GLY D CA 1
ATOM 3907 C C . GLY D 1 91 ? 13.135 24.880 52.639 1.00 33.06 95 GLY D C 1
ATOM 3908 O O . GLY D 1 91 ? 12.278 25.756 52.508 1.00 33.04 95 GLY D O 1
ATOM 3909 N N . SER D 1 92 ? 14.134 24.962 53.509 1.00 33.15 96 SER D N 1
ATOM 3910 C CA . SER D 1 92 ? 14.279 26.128 54.366 1.00 33.38 96 SER D CA 1
ATOM 3911 C C . SER D 1 92 ? 15.734 26.377 54.792 1.00 33.28 96 SER D C 1
ATOM 3912 O O . SER D 1 92 ? 16.554 25.452 54.832 1.00 33.40 96 SER D O 1
ATOM 3915 N N . LYS D 1 93 ? 16.045 27.639 55.084 1.00 33.22 97 LYS D N 1
ATOM 3916 C CA . LYS D 1 93 ? 17.341 28.033 55.607 1.00 33.23 97 LYS D CA 1
ATOM 3917 C C . LYS D 1 93 ? 17.094 29.060 56.709 1.00 33.36 97 LYS D C 1
ATOM 3918 O O . LYS D 1 93 ? 16.680 30.187 56.436 1.00 33.38 97 LYS D O 1
ATOM 3924 N N . CYS D 1 94 ? 17.324 28.659 57.959 1.00 33.56 98 CYS D N 1
ATOM 3925 C CA . CYS D 1 94 ? 16.940 29.475 59.096 1.00 34.14 98 CYS D CA 1
ATOM 3926 C C . CYS D 1 94 ? 18.086 29.791 60.020 1.00 33.31 98 CYS D C 1
ATOM 3927 O O . CYS D 1 94 ? 19.003 28.989 60.171 1.00 33.39 98 CYS D O 1
ATOM 3930 N N . PHE D 1 95 ? 18.013 30.954 60.662 1.00 32.96 99 PHE D N 1
ATOM 3931 C CA . PHE D 1 95 ? 18.908 31.297 61.771 1.00 32.56 99 PHE D CA 1
ATOM 3932 C C . PHE D 1 95 ? 18.100 31.563 63.026 1.00 32.20 99 PHE D C 1
ATOM 3933 O O . PHE D 1 95 ? 17.167 32.359 63.017 1.00 32.31 99 PHE D O 1
ATOM 3941 N N . PHE D 1 96 ? 18.480 30.917 64.117 1.00 31.92 100 PHE D N 1
ATOM 3942 C CA . PHE D 1 96 ? 17.849 31.155 65.404 1.00 31.77 100 PHE D CA 1
ATOM 3943 C C . PHE D 1 96 ? 18.823 31.920 66.295 1.00 31.83 100 PHE D C 1
ATOM 3944 O O . PHE D 1 96 ? 19.721 31.340 66.906 1.00 32.19 100 PHE D O 1
ATOM 3952 N N . TYR D 1 97 ? 18.638 33.225 66.390 1.00 31.91 101 TYR D N 1
ATOM 3953 C CA . TYR D 1 97 ? 19.641 34.078 67.016 1.00 32.08 101 TYR D CA 1
ATOM 3954 C C . TYR D 1 97 ? 19.649 33.974 68.536 1.00 32.18 101 TYR D C 1
ATOM 3955 O O . TYR D 1 97 ? 20.696 34.113 69.172 1.00 31.83 101 TYR D O 1
ATOM 3964 N N . ALA D 1 98 ? 18.468 33.773 69.118 1.00 32.34 102 ALA D N 1
ATOM 3965 C CA . ALA D 1 98 ? 18.365 33.500 70.558 1.00 32.41 102 ALA D CA 1
ATOM 3966 C C . ALA D 1 98 ? 17.125 32.664 70.809 1.00 32.63 102 ALA D C 1
ATOM 3967 O O . ALA D 1 98 ? 16.112 32.794 70.122 1.00 33.04 102 ALA D O 1
ATOM 3969 N N . PRO D 1 99 ? 17.189 31.795 71.801 1.00 32.61 103 PRO D N 1
ATOM 3970 C CA . PRO D 1 99 ? 16.011 30.953 71.958 1.00 32.37 103 PRO D CA 1
ATOM 3971 C C . PRO D 1 99 ? 14.943 31.722 72.723 1.00 32.48 103 PRO D C 1
ATOM 3972 O O . PRO D 1 99 ? 15.252 32.647 73.463 1.00 32.49 103 PRO D O 1
ATOM 3976 N N . LEU D 1 100 ? 13.687 31.336 72.553 1.00 32.94 104 LEU D N 1
ATOM 3977 C CA . LEU D 1 100 ? 12.622 31.959 73.325 1.00 32.89 104 LEU D CA 1
ATOM 3978 C C . LEU D 1 100 ? 12.465 31.378 74.729 1.00 32.63 104 LEU D C 1
ATOM 3979 O O . LEU D 1 100 ? 12.877 30.256 75.009 1.00 32.41 104 LEU D O 1
ATOM 3984 N N . LYS D 1 101 ? 11.888 32.179 75.615 1.00 32.56 105 LYS D N 1
ATOM 3985 C CA . LYS D 1 101 ? 11.594 31.780 76.988 1.00 32.21 105 LYS D CA 1
ATOM 3986 C C . LYS D 1 101 ? 10.078 31.716 77.150 1.00 32.08 105 LYS D C 1
ATOM 3987 O O . LYS D 1 101 ? 9.345 32.533 76.586 1.00 31.71 105 LYS D O 1
ATOM 3993 N N . LEU D 1 102 ? 9.601 30.735 77.908 1.00 31.93 106 LEU D N 1
ATOM 3994 C CA . LEU D 1 102 ? 8.185 30.625 78.176 1.00 31.65 106 LEU D CA 1
ATOM 3995 C C . LEU D 1 102 ? 7.638 31.953 78.686 1.00 31.81 106 LEU D C 1
ATOM 3996 O O . LEU D 1 102 ? 8.167 32.541 79.634 1.00 32.10 106 LEU D O 1
ATOM 4001 N N . GLY D 1 103 ? 6.586 32.429 78.039 1.00 32.00 107 GLY D N 1
ATOM 4002 C CA . GLY D 1 103 ? 5.986 33.705 78.389 1.00 32.28 107 GLY D CA 1
ATOM 4003 C C . GLY D 1 103 ? 6.231 34.759 77.333 1.00 32.33 107 GLY D C 1
ATOM 4004 O O . GLY D 1 103 ? 5.550 35.785 77.284 1.00 32.51 107 GLY D O 1
ATOM 4005 N N . ASP D 1 104 ? 7.226 34.513 76.496 1.00 32.42 108 ASP D N 1
ATOM 4006 C CA . ASP D 1 104 ? 7.522 35.404 75.403 1.00 32.45 108 ASP D CA 1
ATOM 4007 C C . ASP D 1 104 ? 6.432 35.281 74.382 1.00 32.45 108 ASP D C 1
ATOM 4008 O O . ASP D 1 104 ? 5.845 34.222 74.239 1.00 32.74 108 ASP D O 1
ATOM 4013 N N . VAL D 1 105 ? 6.171 36.363 73.664 1.00 32.29 109 VAL D N 1
ATOM 4014 C CA . VAL D 1 105 ? 5.326 36.316 72.492 1.00 32.08 109 VAL D CA 1
ATOM 4015 C C . VAL D 1 105 ? 6.165 36.699 71.288 1.00 32.24 109 VAL D C 1
ATOM 4016 O O . VAL D 1 105 ? 6.780 37.765 71.282 1.00 32.16 109 VAL D O 1
ATOM 4020 N N . LEU D 1 106 ? 6.177 35.839 70.269 1.00 32.21 110 LEU D N 1
ATOM 4021 C CA . LEU D 1 106 ? 6.939 36.081 69.073 1.00 31.74 110 LEU D CA 1
ATOM 4022 C C . LEU D 1 106 ? 6.084 36.719 67.996 1.00 32.13 110 LEU D C 1
ATOM 4023 O O . LEU D 1 106 ? 4.992 36.258 67.669 1.00 32.09 110 LEU D O 1
ATOM 4028 N N . GLU D 1 107 ? 6.588 37.803 67.431 1.00 32.49 111 GLU D N 1
ATOM 4029 C CA . GLU D 1 107 ? 5.917 38.485 66.328 1.00 32.62 111 GLU D CA 1
ATOM 4030 C C . GLU D 1 107 ? 6.617 38.158 65.011 1.00 32.27 111 GLU D C 1
ATOM 4031 O O . GLU D 1 107 ? 7.768 38.478 64.849 1.00 32.62 111 GLU D O 1
ATOM 4037 N N . LEU D 1 108 ? 5.941 37.486 64.088 1.00 32.37 112 LEU D N 1
ATOM 4038 C CA . LEU D 1 108 ? 6.572 37.104 62.812 1.00 32.20 112 LEU D CA 1
ATOM 4039 C C . LEU D 1 108 ? 6.000 37.866 61.630 1.00 32.06 112 LEU D C 1
ATOM 4040 O O . LEU D 1 108 ? 4.816 38.183 61.603 1.00 32.18 112 LEU D O 1
ATOM 4045 N N . GLU D 1 109 ? 6.850 38.147 60.655 1.00 32.17 113 GLU D N 1
ATOM 4046 C CA . GLU D 1 109 ? 6.455 38.855 59.442 1.00 32.70 113 GLU D CA 1
ATOM 4047 C C . GLU D 1 109 ? 7.019 38.086 58.264 1.00 32.71 113 GLU D C 1
ATOM 4048 O O . GLU D 1 109 ? 8.181 37.678 58.308 1.00 32.74 113 GLU D O 1
ATOM 4054 N N . ALA D 1 110 ? 6.211 37.864 57.229 1.00 32.41 114 ALA D N 1
ATOM 4055 C CA . ALA D 1 110 ? 6.692 37.133 56.072 1.00 32.44 114 ALA D CA 1
ATOM 4056 C C . ALA D 1 110 ? 6.458 37.897 54.781 1.00 32.60 114 ALA D C 1
ATOM 4057 O O . ALA D 1 110 ? 5.359 38.406 54.544 1.00 32.96 114 ALA D O 1
ATOM 4059 N N . HIS D 1 111 ? 7.497 37.985 53.950 1.00 32.62 115 HIS D N 1
ATOM 4060 C CA . HIS D 1 111 ? 7.383 38.626 52.639 1.00 32.63 115 HIS D CA 1
ATOM 4061 C C . HIS D 1 111 ? 7.803 37.669 51.530 1.00 32.83 115 HIS D C 1
ATOM 4062 O O . HIS D 1 111 ? 8.930 37.157 51.543 1.00 33.18 115 HIS D O 1
ATOM 4069 N N . ALA D 1 112 ? 6.919 37.429 50.571 1.00 32.69 116 ALA D N 1
ATOM 4070 C CA . ALA D 1 112 ? 7.243 36.493 49.503 1.00 32.97 116 ALA D CA 1
ATOM 4071 C C . ALA D 1 112 ? 7.889 37.230 48.342 1.00 33.09 116 ALA D C 1
ATOM 4072 O O . ALA D 1 112 ? 7.412 38.271 47.942 1.00 33.23 116 ALA D O 1
ATOM 4074 N N . LEU D 1 113 ? 8.987 36.716 47.812 1.00 33.73 117 LEU D N 1
ATOM 4075 C CA . LEU D 1 113 ? 9.628 37.385 46.670 1.00 34.82 117 LEU D CA 1
ATOM 4076 C C . LEU D 1 113 ? 8.764 37.288 45.432 1.00 35.28 117 LEU D C 1
ATOM 4077 O O . LEU D 1 113 ? 8.238 36.217 45.121 1.00 35.29 117 LEU D O 1
ATOM 4082 N N . PHE D 1 114 ? 8.622 38.416 44.738 1.00 36.45 118 PHE D N 1
ATOM 4083 C CA . PHE D 1 114 ? 7.817 38.512 43.534 1.00 37.63 118 PHE D CA 1
ATOM 4084 C C . PHE D 1 114 ? 8.117 37.403 42.524 1.00 38.39 118 PHE D C 1
ATOM 4085 O O . PHE D 1 114 ? 9.271 37.078 42.252 1.00 38.42 118 PHE D O 1
ATOM 4093 N N . ASP D 1 115 ? 7.060 36.850 41.950 1.00 39.47 119 ASP D N 1
ATOM 4094 C CA . ASP D 1 115 ? 7.191 35.805 40.947 1.00 40.45 119 ASP D CA 1
ATOM 4095 C C . ASP D 1 115 ? 5.792 35.399 40.484 1.00 40.62 119 ASP D C 1
ATOM 4096 O O . ASP D 1 115 ? 5.180 34.491 41.040 1.00 40.93 119 ASP D O 1
ATOM 4101 N N . GLU D 1 116 ? 5.291 36.086 39.469 1.00 40.68 120 GLU D N 1
ATOM 4102 C CA . GLU D 1 116 ? 3.892 35.953 39.092 1.00 41.09 120 GLU D CA 1
ATOM 4103 C C . GLU D 1 116 ? 3.624 34.725 38.220 1.00 41.34 120 GLU D C 1
ATOM 4104 O O . GLU D 1 116 ? 2.489 34.475 37.785 1.00 41.42 120 GLU D O 1
ATOM 4110 N N . THR D 1 117 ? 4.683 33.958 37.989 1.00 41.26 121 THR D N 1
ATOM 4111 C CA . THR D 1 117 ? 4.618 32.778 37.149 1.00 40.62 121 THR D CA 1
ATOM 4112 C C . THR D 1 117 ? 4.681 31.519 37.989 1.00 40.13 121 THR D C 1
ATOM 4113 O O . THR D 1 117 ? 3.685 30.830 38.184 1.00 40.80 121 THR D O 1
ATOM 4117 N N . SER D 1 118 ? 5.869 31.240 38.503 1.00 39.11 122 SER D N 1
ATOM 4118 C CA . SER D 1 118 ? 6.166 29.942 39.066 1.00 37.90 122 SER D CA 1
ATOM 4119 C C . SER D 1 118 ? 5.332 29.604 40.298 1.00 37.22 122 SER D C 1
ATOM 4120 O O . SER D 1 118 ? 4.927 30.477 41.086 1.00 37.22 122 SER D O 1
ATOM 4123 N N . LYS D 1 119 ? 5.080 28.312 40.452 1.00 35.32 123 LYS D N 1
ATOM 4124 C CA . LYS D 1 119 ? 4.423 27.788 41.631 1.00 34.53 123 LYS D CA 1
ATOM 4125 C C . LYS D 1 119 ? 5.385 27.671 42.801 1.00 34.00 123 LYS D C 1
ATOM 4126 O O . LYS D 1 119 ? 4.956 27.444 43.944 1.00 34.03 123 LYS D O 1
ATOM 4132 N N . LYS D 1 120 ? 6.675 27.824 42.515 1.00 33.73 124 LYS D N 1
ATOM 4133 C CA . LYS D 1 120 ? 7.721 27.774 43.539 1.00 33.69 124 LYS D CA 1
ATOM 4134 C C . LYS D 1 120 ? 8.086 29.187 43.986 1.00 33.29 124 LYS D C 1
ATOM 4135 O O . LYS D 1 120 ? 8.461 30.025 43.167 1.00 33.54 124 LYS D O 1
ATOM 4141 N N . ARG D 1 121 ? 7.974 29.441 45.277 1.00 33.03 125 ARG D N 1
ATOM 4142 C CA . ARG D 1 121 ? 8.113 30.778 45.828 1.00 33.09 125 ARG D CA 1
ATOM 4143 C C . ARG D 1 121 ? 9.092 30.780 47.008 1.00 33.11 125 ARG D C 1
ATOM 4144 O O . ARG D 1 121 ? 9.101 29.858 47.810 1.00 33.06 125 ARG D O 1
ATOM 4152 N N . ASP D 1 122 ? 9.896 31.829 47.116 1.00 33.39 126 ASP D N 1
ATOM 4153 C CA . ASP D 1 122 ? 10.775 32.020 48.256 1.00 33.73 126 ASP D CA 1
ATOM 4154 C C . ASP D 1 122 ? 10.205 33.084 49.176 1.00 33.39 126 ASP D C 1
ATOM 4155 O O . ASP D 1 122 ? 9.821 34.160 48.712 1.00 33.73 126 ASP D O 1
ATOM 4160 N N . VAL D 1 123 ? 10.169 32.790 50.472 1.00 32.87 127 VAL D N 1
ATOM 4161 C CA . VAL D 1 123 ? 9.551 33.685 51.447 1.00 32.89 127 VAL D CA 1
ATOM 4162 C C . VAL D 1 123 ? 10.565 34.061 52.514 1.00 33.04 127 VAL D C 1
ATOM 4163 O O . VAL D 1 123 ? 11.177 33.179 53.119 1.00 33.28 127 VAL D O 1
ATOM 4167 N N . LYS D 1 124 ? 10.752 35.355 52.762 1.00 33.07 128 LYS D N 1
ATOM 4168 C CA . LYS D 1 124 ? 11.604 35.773 53.886 1.00 33.26 128 LYS D CA 1
ATOM 4169 C C . LYS D 1 124 ? 10.738 35.954 55.118 1.00 33.21 128 LYS D C 1
ATOM 4170 O O . LYS D 1 124 ? 9.770 36.725 55.082 1.00 33.37 128 LYS D O 1
ATOM 4176 N N . VAL D 1 125 ? 11.083 35.239 56.190 1.00 32.68 129 VAL D N 1
ATOM 4177 C CA . VAL D 1 125 ? 10.412 35.352 57.470 1.00 32.50 129 VAL D CA 1
ATOM 4178 C C . VAL D 1 125 ? 11.379 35.938 58.488 1.00 32.61 129 VAL D C 1
ATOM 4179 O O . VAL D 1 125 ? 12.557 35.603 58.501 1.00 32.96 129 VAL D O 1
ATOM 4183 N N . VAL D 1 126 ? 10.879 36.816 59.347 1.00 32.49 130 VAL D N 1
ATOM 4184 C CA . VAL D 1 126 ? 11.678 37.350 60.434 1.00 32.51 130 VAL D CA 1
ATOM 4185 C C . VAL D 1 126 ? 10.817 37.363 61.675 1.00 32.47 130 VAL D C 1
ATOM 4186 O O . VAL D 1 126 ? 9.598 37.554 61.594 1.00 32.43 130 VAL D O 1
ATOM 4190 N N . GLY D 1 127 ? 11.440 37.119 62.825 1.00 32.42 131 GLY D N 1
ATOM 4191 C CA . GLY D 1 127 ? 10.685 37.032 64.059 1.00 32.12 131 GLY D CA 1
ATOM 4192 C C . GLY D 1 127 ? 11.261 37.926 65.116 1.00 32.16 131 GLY D C 1
ATOM 4193 O O . GLY D 1 127 ? 12.468 37.967 65.279 1.00 32.58 131 GLY D O 1
ATOM 4194 N N . HIS D 1 128 ? 10.395 38.623 65.849 1.00 32.19 132 HIS D N 1
ATOM 4195 C CA . HIS D 1 128 ? 10.833 39.456 66.967 1.00 32.28 132 HIS D CA 1
ATOM 4196 C C . HIS D 1 128 ? 10.164 39.085 68.291 1.00 32.44 132 HIS D C 1
ATOM 4197 O O . HIS D 1 128 ? 9.025 38.653 68.309 1.00 32.81 132 HIS D O 1
ATOM 4204 N N . VAL D 1 129 ? 10.873 39.272 69.396 1.00 32.27 133 VAL D N 1
ATOM 4205 C CA . VAL D 1 129 ? 10.229 39.321 70.699 1.00 31.98 133 VAL D CA 1
ATOM 4206 C C . VAL D 1 129 ? 10.465 40.735 71.182 1.00 32.12 133 VAL D C 1
ATOM 4207 O O . VAL D 1 129 ? 11.598 41.137 71.395 1.00 32.07 133 VAL D O 1
ATOM 4211 N N . LYS D 1 130 ? 9.386 41.492 71.332 1.00 32.50 134 LYS D N 1
ATOM 4212 C CA . LYS D 1 130 ? 9.488 42.937 71.585 1.00 32.85 134 LYS D CA 1
ATOM 4213 C C . LYS D 1 130 ? 10.304 43.556 70.445 1.00 32.88 134 LYS D C 1
ATOM 4214 O O . LYS D 1 130 ? 9.966 43.387 69.270 1.00 33.09 134 LYS D O 1
ATOM 4220 N N . GLU D 1 131 ? 11.407 44.212 70.778 1.00 32.64 135 GLU D N 1
ATOM 4221 C CA . GLU D 1 131 ? 12.191 44.863 69.751 1.00 32.83 135 GLU D CA 1
ATOM 4222 C C . GLU D 1 131 ? 13.409 44.058 69.282 1.00 32.55 135 GLU D C 1
ATOM 4223 O O . GLU D 1 131 ? 14.193 44.541 68.475 1.00 32.70 135 GLU D O 1
ATOM 4229 N N . ILE D 1 132 ? 13.548 42.828 69.765 1.00 32.25 136 ILE D N 1
ATOM 4230 C CA . ILE D 1 132 ? 14.726 41.993 69.486 1.00 31.83 136 ILE D CA 1
ATOM 4231 C C . ILE D 1 132 ? 14.490 40.996 68.355 1.00 32.11 136 ILE D C 1
ATOM 4232 O O . ILE D 1 132 ? 13.593 40.148 68.443 1.00 31.96 136 ILE D O 1
ATOM 4237 N N . LYS D 1 133 ? 15.297 41.082 67.299 1.00 32.34 137 LYS D N 1
ATOM 4238 C CA . LYS D 1 133 ? 15.267 40.097 66.229 1.00 32.69 137 LYS D CA 1
ATOM 4239 C C . LYS D 1 133 ? 15.789 38.763 66.728 1.00 33.13 137 LYS D C 1
ATOM 4240 O O . LYS D 1 133 ? 16.969 38.636 67.002 1.00 33.33 137 LYS D O 1
ATOM 4254 N N . PHE D 1 135 ? 14.797 35.592 65.124 1.00 33.17 139 PHE D N 1
ATOM 4255 C CA . PHE D 1 135 ? 14.742 34.576 64.085 1.00 33.00 139 PHE D CA 1
ATOM 4256 C C . PHE D 1 135 ? 14.747 35.199 62.705 1.00 32.95 139 PHE D C 1
ATOM 4257 O O . PHE D 1 135 ? 14.080 36.197 62.458 1.00 33.18 139 PHE D O 1
ATOM 4265 N N . GLU D 1 136 ? 15.474 34.583 61.794 1.00 32.96 140 GLU D N 1
ATOM 4266 C CA . GLU D 1 136 ? 15.446 35.011 60.410 1.00 33.39 140 GLU D CA 1
ATOM 4267 C C . GLU D 1 136 ? 15.531 33.770 59.526 1.00 33.30 140 GLU D C 1
ATOM 4268 O O . GLU D 1 136 ? 16.283 32.832 59.836 1.00 33.13 140 GLU D O 1
ATOM 4274 N N . GLY D 1 137 ? 14.774 33.751 58.431 1.00 33.24 141 GLY D N 1
ATOM 4275 C CA . GLY D 1 137 ? 14.758 32.555 57.589 1.00 33.24 141 GLY D CA 1
ATOM 4276 C C . GLY D 1 137 ? 14.159 32.738 56.221 1.00 33.16 141 GLY D C 1
ATOM 4277 O O . GLY D 1 137 ? 13.333 33.622 56.020 1.00 33.16 141 GLY D O 1
ATOM 4278 N N . THR D 1 138 ? 14.591 31.899 55.280 1.00 32.99 142 THR D N 1
ATOM 4279 C CA . THR D 1 138 ? 13.959 31.809 53.974 1.00 33.02 142 THR D CA 1
ATOM 4280 C C . THR D 1 138 ? 13.304 30.442 53.815 1.00 33.14 142 THR D C 1
ATOM 4281 O O . THR D 1 138 ? 13.922 29.415 54.058 1.00 33.39 142 THR D O 1
ATOM 4285 N N . ILE D 1 139 ? 12.044 30.431 53.406 1.00 33.21 143 ILE D N 1
ATOM 4286 C CA . ILE D 1 139 ? 11.286 29.198 53.271 1.00 33.05 143 ILE D CA 1
ATOM 4287 C C . ILE D 1 139 ? 10.753 29.094 51.854 1.00 33.07 143 ILE D C 1
ATOM 4288 O O . ILE D 1 139 ? 10.212 30.066 51.318 1.00 33.01 143 ILE D O 1
ATOM 4293 N N . GLN D 1 140 ? 10.925 27.927 51.236 1.00 32.95 144 GLN D N 1
ATOM 4294 C CA . GLN D 1 140 ? 10.449 27.738 49.877 1.00 33.12 144 GLN D CA 1
ATOM 4295 C C . GLN D 1 140 ? 9.116 27.029 49.874 1.00 32.95 144 GLN D C 1
ATOM 4296 O O . GLN D 1 140 ? 9.007 25.906 50.324 1.00 33.29 144 GLN D O 1
ATOM 4302 N N . VAL D 1 141 ? 8.104 27.699 49.357 1.00 32.81 145 VAL D N 1
ATOM 4303 C CA . VAL D 1 141 ? 6.780 27.149 49.278 1.00 32.70 145 VAL D CA 1
ATOM 4304 C C . VAL D 1 141 ? 6.472 26.793 47.827 1.00 32.83 145 VAL D C 1
ATOM 4305 O O . VAL D 1 141 ? 6.821 27.538 46.907 1.00 33.09 145 VAL D O 1
ATOM 4309 N N . VAL D 1 142 ? 5.832 25.648 47.617 1.00 32.63 146 VAL D N 1
ATOM 4310 C CA . VAL D 1 142 ? 5.362 25.246 46.304 1.00 32.33 146 VAL D CA 1
ATOM 4311 C C . VAL D 1 142 ? 3.864 24.959 46.371 1.00 32.33 146 VAL D C 1
ATOM 4312 O O . VAL D 1 142 ? 3.402 24.310 47.288 1.00 32.19 146 VAL D O 1
ATOM 4316 N N . SER D 1 143 ? 3.084 25.440 45.414 1.00 32.28 147 SER D N 1
ATOM 4317 C CA . SER D 1 143 ? 1.680 25.066 45.427 1.00 32.22 147 SER D CA 1
ATOM 4318 C C . SER D 1 143 ? 1.274 24.260 44.200 1.00 32.44 147 SER D C 1
ATOM 4319 O O . SER D 1 143 ? 2.031 24.115 43.234 1.00 32.46 147 SER D O 1
ATOM 4322 N N . THR D 1 144 ? 0.089 23.679 44.255 1.00 32.26 148 THR D N 1
ATOM 4323 C CA . THR D 1 144 ? -0.362 22.880 43.137 1.00 31.84 148 THR D CA 1
ATOM 4324 C C . THR D 1 144 ? -1.813 23.246 42.884 1.00 32.12 148 THR D C 1
ATOM 4325 O O . THR D 1 144 ? -2.437 23.895 43.714 1.00 32.56 148 THR D O 1
ATOM 4329 N N . ASP D 1 145 ? -2.350 22.867 41.737 1.00 32.61 149 ASP D N 1
ATOM 4330 C CA . ASP D 1 145 ? -3.744 23.174 41.434 1.00 33.08 149 ASP D CA 1
ATOM 4331 C C . ASP D 1 145 ? -4.649 22.241 42.243 1.00 33.07 149 ASP D C 1
ATOM 4332 O O . ASP D 1 145 ? -5.764 22.603 42.619 1.00 32.97 149 ASP D O 1
ATOM 4337 N N . GLU D 1 146 ? -4.135 21.044 42.511 1.00 33.05 150 GLU D N 1
ATOM 4338 C CA . GLU D 1 146 ? -4.847 19.993 43.233 1.00 32.90 150 GLU D CA 1
ATOM 4339 C C . GLU D 1 146 ? -4.044 19.507 44.442 1.00 32.46 150 GLU D C 1
ATOM 4340 O O . GLU D 1 146 ? -2.816 19.672 44.520 1.00 32.02 150 GLU D O 1
ATOM 4346 N N . HIS D 1 147 ? -4.734 18.878 45.383 1.00 31.95 151 HIS D N 1
ATOM 4347 C CA . HIS D 1 147 ? -4.034 18.334 46.525 1.00 31.22 151 HIS D CA 1
ATOM 4348 C C . HIS D 1 147 ? -2.875 17.453 46.082 1.00 31.56 151 HIS D C 1
ATOM 4349 O O . HIS D 1 147 ? -3.035 16.530 45.270 1.00 32.04 151 HIS D O 1
ATOM 4356 N N . ILE D 1 148 ? -1.709 17.742 46.629 1.00 31.80 152 ILE D N 1
ATOM 4357 C CA . ILE D 1 148 ? -0.518 16.916 46.452 1.00 32.21 152 ILE D CA 1
ATOM 4358 C C . ILE D 1 148 ? -0.695 15.396 46.627 1.00 32.32 152 ILE D C 1
ATOM 4359 O O . ILE D 1 148 ? 0.102 14.638 46.089 1.00 32.40 152 ILE D O 1
ATOM 4364 N N . PHE D 1 149 ? -1.698 14.935 47.377 1.00 32.62 153 PHE D N 1
ATOM 4365 C CA . PHE D 1 149 ? -1.926 13.477 47.502 1.00 32.76 153 PHE D CA 1
ATOM 4366 C C . PHE D 1 149 ? -2.709 12.915 46.305 1.00 33.38 153 PHE D C 1
ATOM 4367 O O . PHE D 1 149 ? -2.613 11.715 45.983 1.00 33.27 153 PHE D O 1
ATOM 4375 N N . LYS D 1 150 ? -3.503 13.758 45.648 1.00 33.87 154 LYS D N 1
ATOM 4376 C CA . LYS D 1 150 ? -4.234 13.283 44.472 1.00 34.72 154 LYS D CA 1
ATOM 4377 C C . LYS D 1 150 ? -3.278 12.957 43.345 1.00 34.16 154 LYS D C 1
ATOM 4378 O O . LYS D 1 150 ? -3.614 12.179 42.467 1.00 34.55 154 LYS D O 1
ATOM 4384 N N . LEU E 1 9 ? -6.654 60.960 88.973 1.00 40.52 13 LEU E N 1
ATOM 4385 C CA . LEU E 1 9 ? -6.644 60.225 90.280 1.00 40.64 13 LEU E CA 1
ATOM 4386 C C . LEU E 1 9 ? -5.236 60.097 90.889 1.00 40.76 13 LEU E C 1
ATOM 4387 O O . LEU E 1 9 ? -5.087 59.930 92.098 1.00 40.90 13 LEU E O 1
ATOM 4392 N N . GLU E 1 10 ? -4.203 60.163 90.057 1.00 40.81 14 GLU E N 1
ATOM 4393 C CA . GLU E 1 10 ? -2.884 60.521 90.556 1.00 40.62 14 GLU E CA 1
ATOM 4394 C C . GLU E 1 10 ? -2.901 62.038 90.895 1.00 40.69 14 GLU E C 1
ATOM 4395 O O . GLU E 1 10 ? -2.401 62.896 90.149 1.00 40.59 14 GLU E O 1
ATOM 4401 N N . GLU E 1 11 ? -3.553 62.344 92.013 1.00 40.60 15 GLU E N 1
ATOM 4402 C CA . GLU E 1 11 ? -3.553 63.669 92.639 1.00 40.04 15 GLU E CA 1
ATOM 4403 C C . GLU E 1 11 ? -3.047 63.468 94.071 1.00 40.01 15 GLU E C 1
ATOM 4404 O O . GLU E 1 11 ? -3.384 64.220 94.986 1.00 39.49 15 GLU E O 1
ATOM 4410 N N . TYR E 1 12 ? -2.255 62.408 94.241 1.00 39.86 16 TYR E N 1
ATOM 4411 C CA . TYR E 1 12 ? -1.558 62.120 95.481 1.00 39.72 16 TYR E CA 1
ATOM 4412 C C . TYR E 1 12 ? -0.065 62.332 95.246 1.00 39.60 16 TYR E C 1
ATOM 4413 O O . TYR E 1 12 ? 0.744 62.239 96.167 1.00 39.63 16 TYR E O 1
ATOM 4422 N N . ALA E 1 13 ? 0.282 62.609 93.993 1.00 39.50 17 ALA E N 1
ATOM 4423 C CA . ALA E 1 13 ? 1.650 62.909 93.583 1.00 39.46 17 ALA E CA 1
ATOM 4424 C C . ALA E 1 13 ? 1.589 63.566 92.212 1.00 39.37 17 ALA E C 1
ATOM 4425 O O . ALA E 1 13 ? 0.506 63.707 91.645 1.00 39.30 17 ALA E O 1
ATOM 4427 N N . SER E 1 14 ? 2.733 63.969 91.671 1.00 39.44 18 SER E N 1
ATOM 4428 C CA . SER E 1 14 ? 2.717 64.725 90.420 1.00 39.80 18 SER E CA 1
ATOM 4429 C C . SER E 1 14 ? 3.574 64.124 89.304 1.00 40.13 18 SER E C 1
ATOM 4430 O O . SER E 1 14 ? 3.356 63.003 88.872 1.00 39.95 18 SER E O 1
ATOM 4433 N N . ALA E 1 15 ? 4.517 64.914 88.808 1.00 40.90 19 ALA E N 1
ATOM 4434 C CA . ALA E 1 15 ? 5.498 64.436 87.850 1.00 41.41 19 ALA E CA 1
ATOM 4435 C C . ALA E 1 15 ? 6.738 64.128 88.682 1.00 41.81 19 ALA E C 1
ATOM 4436 O O . ALA E 1 15 ? 7.630 63.282 88.286 1.00 41.58 19 ALA E O 1
ATOM 4438 N N . GLU E 1 16 ? 6.781 64.842 89.846 1.00 42.61 20 GLU E N 1
ATOM 4439 C CA . GLU E 1 16 ? 7.790 64.555 90.853 1.00 43.26 20 GLU E CA 1
ATOM 4440 C C . GLU E 1 16 ? 7.404 63.194 91.400 1.00 43.72 20 GLU E C 1
ATOM 4441 O O . GLU E 1 16 ? 6.740 63.078 92.433 1.00 44.00 20 GLU E O 1
ATOM 4447 N N . ASP E 1 17 ? 7.832 62.171 90.661 1.00 44.02 21 ASP E N 1
ATOM 4448 C CA . ASP E 1 17 ? 7.248 60.854 90.703 1.00 44.26 21 ASP E CA 1
ATOM 4449 C C . ASP E 1 17 ? 7.793 60.101 89.507 1.00 44.56 21 ASP E C 1
ATOM 4450 O O . ASP E 1 17 ? 8.712 59.289 89.617 1.00 44.66 21 ASP E O 1
ATOM 4455 N N . ILE E 1 18 ? 7.181 60.372 88.357 1.00 44.84 22 ILE E N 1
ATOM 4456 C CA . ILE E 1 18 ? 7.651 59.884 87.064 1.00 44.95 22 ILE E CA 1
ATOM 4457 C C . ILE E 1 18 ? 9.167 59.782 87.088 1.00 44.78 22 ILE E C 1
ATOM 4458 O O . ILE E 1 18 ? 9.746 58.718 86.833 1.00 44.73 22 ILE E O 1
ATOM 4463 N N . SER E 1 19 ? 9.802 60.907 87.399 1.00 44.70 23 SER E N 1
ATOM 4464 C CA . SER E 1 19 ? 11.236 60.934 87.607 1.00 44.54 23 SER E CA 1
ATOM 4465 C C . SER E 1 19 ? 11.537 60.241 88.928 1.00 44.21 23 SER E C 1
ATOM 4466 O O . SER E 1 19 ? 11.846 59.041 88.956 1.00 44.05 23 SER E O 1
ATOM 4469 N N . ARG E 1 20 ? 11.412 60.995 90.018 1.00 43.75 24 ARG E N 1
ATOM 4470 C CA . ARG E 1 20 ? 11.815 60.509 91.332 1.00 43.37 24 ARG E CA 1
ATOM 4471 C C . ARG E 1 20 ? 11.633 58.996 91.425 1.00 42.62 24 ARG E C 1
ATOM 4472 O O . ARG E 1 20 ? 12.475 58.299 91.990 1.00 42.73 24 ARG E O 1
ATOM 4480 N N . VAL E 1 21 ? 10.550 58.497 90.833 1.00 41.48 25 VAL E N 1
ATOM 4481 C CA . VAL E 1 21 ? 10.168 57.102 90.975 1.00 40.52 25 VAL E CA 1
ATOM 4482 C C . VAL E 1 21 ? 10.758 56.195 89.905 1.00 40.17 25 VAL E C 1
ATOM 4483 O O . VAL E 1 21 ? 11.804 55.572 90.112 1.00 39.85 25 VAL E O 1
ATOM 4487 N N . ARG E 1 22 ? 10.087 56.125 88.761 1.00 40.02 26 ARG E N 1
ATOM 4488 C CA . ARG E 1 22 ? 10.319 55.019 87.828 1.00 40.22 26 ARG E CA 1
ATOM 4489 C C . ARG E 1 22 ? 11.768 54.963 87.354 1.00 39.58 26 ARG E C 1
ATOM 4490 O O . ARG E 1 22 ? 12.315 53.868 87.146 1.00 39.62 26 ARG E O 1
ATOM 4498 N N . ALA E 1 23 ? 12.393 56.132 87.206 1.00 38.75 27 ALA E N 1
ATOM 4499 C CA . ALA E 1 23 ? 13.797 56.176 86.795 1.00 38.06 27 ALA E CA 1
ATOM 4500 C C . ALA E 1 23 ? 14.710 55.465 87.803 1.00 37.66 27 ALA E C 1
ATOM 4501 O O . ALA E 1 23 ? 15.658 54.786 87.415 1.00 37.51 27 ALA E O 1
ATOM 4503 N N . GLU E 1 24 ? 14.405 55.592 89.093 1.00 37.25 28 GLU E N 1
ATOM 4504 C CA . GLU E 1 24 ? 15.297 55.060 90.120 1.00 36.79 28 GLU E CA 1
ATOM 4505 C C . GLU E 1 24 ? 14.937 53.695 90.704 1.00 36.45 28 GLU E C 1
ATOM 4506 O O . GLU E 1 24 ? 15.815 52.864 90.928 1.00 36.35 28 GLU E O 1
ATOM 4512 N N . LEU E 1 25 ? 13.674 53.416 90.965 1.00 36.10 29 LEU E N 1
ATOM 4513 C CA . LEU E 1 25 ? 13.457 52.116 91.583 1.00 35.81 29 LEU E CA 1
ATOM 4514 C C . LEU E 1 25 ? 13.864 51.004 90.618 1.00 35.66 29 LEU E C 1
ATOM 4515 O O . LEU E 1 25 ? 13.623 51.086 89.416 1.00 35.51 29 LEU E O 1
ATOM 4520 N N . LEU E 1 26 ? 14.523 49.987 91.169 1.00 35.41 30 LEU E N 1
ATOM 4521 C CA . LEU E 1 26 ? 15.116 48.915 90.389 1.00 34.99 30 LEU E CA 1
ATOM 4522 C C . LEU E 1 26 ? 14.377 47.609 90.632 1.00 34.70 30 LEU E C 1
ATOM 4523 O O . LEU E 1 26 ? 14.579 46.630 89.923 1.00 34.89 30 LEU E O 1
ATOM 4528 N N . THR E 1 27 ? 13.518 47.592 91.636 1.00 34.30 31 THR E N 1
ATOM 4529 C CA . THR E 1 27 ? 12.819 46.371 91.956 1.00 34.12 31 THR E CA 1
ATOM 4530 C C . THR E 1 27 ? 11.513 46.215 91.168 1.00 34.09 31 THR E C 1
ATOM 4531 O O . THR E 1 27 ? 10.869 47.200 90.808 1.00 34.08 31 THR E O 1
ATOM 4535 N N . CYS E 1 28 ? 11.143 44.961 90.907 1.00 33.73 32 CYS E N 1
ATOM 4536 C CA . CYS E 1 28 ? 9.901 44.632 90.205 1.00 33.70 32 CYS E CA 1
ATOM 4537 C C . CYS E 1 28 ? 9.677 45.475 88.953 1.00 33.24 32 CYS E C 1
ATOM 4538 O O . CYS E 1 28 ? 8.599 46.034 88.768 1.00 33.32 32 CYS E O 1
ATOM 4541 N N . PRO E 1 29 ? 10.685 45.565 88.080 1.00 33.09 33 PRO E N 1
ATOM 4542 C CA . PRO E 1 29 ? 10.564 46.502 86.958 1.00 32.98 33 PRO E CA 1
ATOM 4543 C C . PRO E 1 29 ? 9.356 46.246 86.066 1.00 33.09 33 PRO E C 1
ATOM 4544 O O . PRO E 1 29 ? 8.910 47.1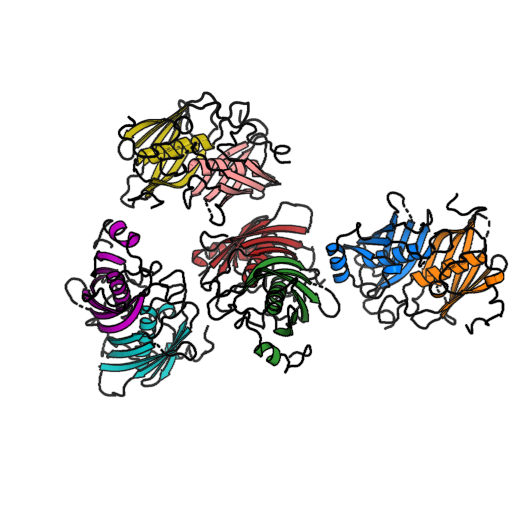53 85.353 1.00 33.25 33 PRO E O 1
ATOM 4548 N N . GLU E 1 30 ? 8.839 45.022 86.090 1.00 32.99 34 GLU E N 1
ATOM 4549 C CA . GLU E 1 30 ? 7.804 44.630 85.137 1.00 32.98 34 GLU E CA 1
ATOM 4550 C C . GLU E 1 30 ? 6.430 44.429 85.809 1.00 32.76 34 GLU E C 1
ATOM 4551 O O . GLU E 1 30 ? 5.467 44.018 85.169 1.00 32.70 34 GLU E O 1
ATOM 4557 N N . LEU E 1 31 ? 6.347 44.742 87.097 1.00 32.77 35 LEU E N 1
ATOM 4558 C CA . LEU E 1 31 ? 5.129 44.529 87.864 1.00 32.79 35 LEU E CA 1
ATOM 4559 C C . LEU E 1 31 ? 3.964 45.325 87.312 1.00 32.95 35 LEU E C 1
ATOM 4560 O O . LEU E 1 31 ? 4.117 46.492 86.983 1.00 33.09 35 LEU E O 1
ATOM 4565 N N . ASN E 1 32 ? 2.791 44.712 87.228 1.00 33.06 36 ASN E N 1
ATOM 4566 C CA . ASN E 1 32 ? 1.620 45.462 86.815 1.00 33.13 36 ASN E CA 1
ATOM 4567 C C . ASN E 1 32 ? 1.159 46.451 87.880 1.00 33.31 36 ASN E C 1
ATOM 4568 O O . ASN E 1 32 ? 0.517 46.080 88.858 1.00 33.91 36 ASN E O 1
ATOM 4573 N N . THR E 1 33 ? 1.475 47.718 87.690 1.00 33.22 37 THR E N 1
ATOM 4574 C CA . THR E 1 33 ? 1.200 48.703 88.717 1.00 33.20 37 THR E CA 1
ATOM 4575 C C . THR E 1 33 ? -0.279 49.039 88.868 1.00 33.23 37 THR E C 1
ATOM 4576 O O . THR E 1 33 ? -0.666 49.770 89.773 1.00 33.27 37 THR E O 1
ATOM 4580 N N . SER E 1 34 ? -1.120 48.513 87.993 1.00 33.15 38 SER E N 1
ATOM 4581 C CA . SER E 1 34 ? -2.538 48.780 88.155 1.00 33.29 38 SER E CA 1
ATOM 4582 C C . SER E 1 34 ? -3.178 47.791 89.097 1.00 33.32 38 SER E C 1
ATOM 4583 O O . SER E 1 34 ? -4.340 47.951 89.458 1.00 33.64 38 SER E O 1
ATOM 4586 N N . LEU E 1 35 ? -2.416 46.786 89.512 1.00 33.33 39 LEU E N 1
ATOM 4587 C CA . LEU E 1 35 ? -2.903 45.798 90.462 1.00 33.23 39 LEU E CA 1
ATOM 4588 C C . LEU E 1 35 ? -2.141 45.865 91.778 1.00 33.35 39 LEU E C 1
ATOM 4589 O O . LEU E 1 35 ? -2.629 45.385 92.804 1.00 33.83 39 LEU E O 1
ATOM 4594 N N . ALA E 1 36 ? -0.935 46.421 91.762 1.00 32.97 40 ALA E N 1
ATOM 4595 C CA . ALA E 1 36 ? -0.131 46.484 92.984 1.00 32.63 40 ALA E CA 1
ATOM 4596 C C . ALA E 1 36 ? 0.109 47.930 93.453 1.00 32.52 40 ALA E C 1
ATOM 4597 O O . ALA E 1 36 ? 0.692 48.181 94.501 1.00 32.60 40 ALA E O 1
ATOM 4599 N N . GLY E 1 37 ? -0.338 48.889 92.664 1.00 32.48 41 GLY E N 1
ATOM 4600 C CA . GLY E 1 37 ? -0.197 50.270 93.051 1.00 32.45 41 GLY E CA 1
ATOM 4601 C C . GLY E 1 37 ? 1.031 50.899 92.432 1.00 32.64 41 GLY E C 1
ATOM 4602 O O . GLY E 1 37 ? 1.807 50.245 91.712 1.00 32.52 41 GLY E O 1
ATOM 4603 N N . THR E 1 38 ? 1.221 52.171 92.738 1.00 32.39 42 THR E N 1
ATOM 4604 C CA . THR E 1 38 ? 2.290 52.924 92.145 1.00 32.41 42 THR E CA 1
ATOM 4605 C C . THR E 1 38 ? 3.133 53.499 93.272 1.00 32.39 42 THR E C 1
ATOM 4606 O O . THR E 1 38 ? 2.592 53.999 94.258 1.00 32.27 42 THR E O 1
ATOM 4610 N N . ILE E 1 39 ? 4.453 53.400 93.166 1.00 32.30 43 ILE E N 1
ATOM 4611 C CA . ILE E 1 39 ? 5.261 53.962 94.231 1.00 32.11 43 ILE E CA 1
ATOM 4612 C C . ILE E 1 39 ? 5.463 55.427 93.925 1.00 32.12 43 ILE E C 1
ATOM 4613 O O . ILE E 1 39 ? 5.664 55.800 92.772 1.00 32.40 43 ILE E O 1
ATOM 4618 N N . ILE E 1 40 ? 5.308 56.264 94.947 1.00 32.23 44 ILE E N 1
ATOM 4619 C CA . ILE E 1 40 ? 5.236 57.713 94.740 1.00 32.12 44 ILE E CA 1
ATOM 4620 C C . ILE E 1 40 ? 6.329 58.465 95.480 1.00 32.33 44 ILE E C 1
ATOM 4621 O O . ILE E 1 40 ? 6.503 59.664 95.291 1.00 32.49 44 ILE E O 1
ATOM 4626 N N . GLU E 1 41 ? 7.083 57.755 96.308 1.00 32.57 45 GLU E N 1
ATOM 4627 C CA . GLU E 1 41 ? 8.169 58.364 97.071 1.00 33.09 45 GLU E CA 1
ATOM 4628 C C . GLU E 1 41 ? 9.134 57.250 97.493 1.00 33.01 45 GLU E C 1
ATOM 4629 O O . GLU E 1 41 ? 8.702 56.177 97.921 1.00 33.09 45 GLU E O 1
ATOM 4635 N N . ILE E 1 42 ? 10.431 57.514 97.387 1.00 33.02 46 ILE E N 1
ATOM 4636 C CA . ILE E 1 42 ? 11.444 56.527 97.720 1.00 32.98 46 ILE E CA 1
ATOM 4637 C C . ILE E 1 42 ? 12.631 57.229 98.374 1.00 33.14 46 ILE E C 1
ATOM 4638 O O . ILE E 1 42 ? 12.927 58.392 98.070 1.00 33.04 46 ILE E O 1
ATOM 4643 N N . ASP E 1 43 ? 13.306 56.526 99.275 1.00 33.18 47 ASP E N 1
ATOM 4644 C CA . ASP E 1 43 ? 14.473 57.071 99.961 1.00 33.25 47 ASP E CA 1
ATOM 4645 C C . ASP E 1 43 ? 15.153 55.881 100.617 1.00 33.09 47 ASP E C 1
ATOM 4646 O O . ASP E 1 43 ? 14.610 54.778 100.586 1.00 32.99 47 ASP E O 1
ATOM 4651 N N . LYS E 1 44 ? 16.334 56.089 101.190 1.00 32.92 48 LYS E N 1
ATOM 4652 C CA . LYS E 1 44 ? 16.996 55.045 101.966 1.00 33.08 48 LYS E CA 1
ATOM 4653 C C . LYS E 1 44 ? 16.032 54.423 102.981 1.00 33.06 48 LYS E C 1
ATOM 4654 O O . LYS E 1 44 ? 15.500 55.119 103.839 1.00 32.80 48 LYS E O 1
ATOM 4660 N N . ASN E 1 45 ? 15.791 53.115 102.877 1.00 33.16 49 ASN E N 1
ATOM 4661 C CA . ASN E 1 45 ? 14.981 52.434 103.885 1.00 33.21 49 ASN E CA 1
ATOM 4662 C C . ASN E 1 45 ? 13.531 52.901 103.952 1.00 33.23 49 ASN E C 1
ATOM 4663 O O . ASN E 1 45 ? 12.848 52.673 104.951 1.00 33.32 49 ASN E O 1
ATOM 4668 N N . TYR E 1 46 ? 13.061 53.558 102.903 1.00 33.19 50 TYR E N 1
ATOM 4669 C CA . TYR E 1 46 ? 11.736 54.151 102.944 1.00 33.12 50 TYR E CA 1
ATOM 4670 C C . TYR E 1 46 ? 11.063 54.203 101.581 1.00 32.92 50 TYR E C 1
ATOM 4671 O O . TYR E 1 46 ? 11.706 54.470 100.564 1.00 32.96 50 TYR E O 1
ATOM 4680 N N . ALA E 1 47 ? 9.759 53.973 101.567 1.00 32.49 51 ALA E N 1
ATOM 4681 C CA . ALA E 1 47 ? 8.993 54.107 100.347 1.00 32.43 51 ALA E CA 1
ATOM 4682 C C . ALA E 1 47 ? 7.529 54.405 100.651 1.00 32.65 51 ALA E C 1
ATOM 4683 O O . ALA E 1 47 ? 7.008 54.003 101.688 1.00 32.79 51 ALA E O 1
ATOM 4685 N N . LYS E 1 48 ? 6.866 55.111 99.742 1.00 32.75 52 LYS E N 1
ATOM 4686 C CA . LYS E 1 48 ? 5.443 55.390 99.885 1.00 33.07 52 LYS E CA 1
ATOM 4687 C C . LYS E 1 48 ? 4.743 55.035 98.575 1.00 33.06 52 LYS E C 1
ATOM 4688 O O . LYS E 1 48 ? 5.297 55.262 97.498 1.00 33.33 52 LYS E O 1
ATOM 4694 N N . SER E 1 49 ? 3.540 54.470 98.665 1.00 32.84 53 SER E N 1
ATOM 4695 C CA . SER E 1 49 ? 2.792 54.097 97.470 1.00 32.68 53 SER E CA 1
ATOM 4696 C C . SER E 1 49 ? 1.305 54.358 97.593 1.00 32.55 53 SER E C 1
ATOM 4697 O O . SER E 1 49 ? 0.780 54.625 98.671 1.00 32.72 53 SER E O 1
ATOM 4700 N N . ILE E 1 50 ? 0.626 54.259 96.466 1.00 32.31 54 ILE E N 1
ATOM 4701 C CA . ILE E 1 50 ? -0.806 54.441 96.402 1.00 32.24 54 ILE E CA 1
ATOM 4702 C C . ILE E 1 50 ? -1.416 53.301 95.622 1.00 32.11 54 ILE E C 1
ATOM 4703 O O . ILE E 1 50 ? -0.910 52.937 94.570 1.00 32.25 54 ILE E O 1
ATOM 4708 N N . LEU E 1 51 ? -2.503 52.745 96.129 1.00 31.95 55 LEU E N 1
ATOM 4709 C CA . LEU E 1 51 ? -3.263 51.791 95.373 1.00 31.81 55 LEU E CA 1
ATOM 4710 C C . LEU E 1 51 ? -4.671 52.325 95.168 1.00 32.00 55 LEU E C 1
ATOM 4711 O O . LEU E 1 51 ? -5.427 52.534 96.120 1.00 32.06 55 LEU E O 1
ATOM 4716 N N . ILE E 1 52 ? -5.006 52.573 93.910 1.00 32.11 56 ILE E N 1
ATOM 4717 C CA . ILE E 1 52 ? -6.352 52.946 93.538 1.00 32.18 56 ILE E CA 1
ATOM 4718 C C . ILE E 1 52 ? -7.122 51.675 93.232 1.00 32.30 56 ILE E C 1
ATOM 4719 O O . ILE E 1 52 ? -6.767 50.960 92.304 1.00 32.74 56 ILE E O 1
ATOM 4724 N N . THR E 1 53 ? -8.164 51.394 94.010 1.00 32.26 57 THR E N 1
ATOM 4725 C CA . THR E 1 53 ? -8.929 50.152 93.865 1.00 32.33 57 THR E CA 1
ATOM 4726 C C . THR E 1 53 ? -9.691 50.154 92.549 1.00 32.56 57 THR E C 1
ATOM 4727 O O . THR E 1 53 ? -10.235 51.171 92.147 1.00 32.73 57 THR E O 1
ATOM 4731 N N . THR E 1 54 ? -9.718 49.017 91.862 1.00 32.77 58 THR E N 1
ATOM 4732 C CA . THR E 1 54 ? -10.438 48.935 90.577 1.00 32.53 58 THR E CA 1
ATOM 4733 C C . THR E 1 54 ? -11.376 47.737 90.533 1.00 32.49 58 THR E C 1
ATOM 4734 O O . THR E 1 54 ? -11.294 46.831 91.354 1.00 32.36 58 THR E O 1
ATOM 4738 N N . SER E 1 55 ? -12.258 47.723 89.549 1.00 32.87 59 SER E N 1
ATOM 4739 C CA . SER E 1 55 ? -13.231 46.647 89.439 1.00 33.12 59 SER E CA 1
ATOM 4740 C C . SER E 1 55 ? -12.557 45.304 89.174 1.00 33.36 59 SER E C 1
ATOM 4741 O O . SER E 1 55 ? -13.195 44.257 89.281 1.00 33.30 59 SER E O 1
ATOM 4744 N N . GLU E 1 56 ? -11.267 45.321 88.845 1.00 33.78 60 GLU E N 1
ATOM 4745 C CA . GLU E 1 56 ? -10.554 44.055 88.615 1.00 34.38 60 GLU E CA 1
ATOM 4746 C C . GLU E 1 56 ? -10.181 43.354 89.926 1.00 34.21 60 GLU E C 1
ATOM 4747 O O . GLU E 1 56 ? -9.807 42.187 89.919 1.00 33.95 60 GLU E O 1
ATOM 4761 N N . VAL E 1 58 ? -12.300 43.150 92.733 1.00 33.37 62 VAL E N 1
ATOM 4762 C CA . VAL E 1 58 ? -13.432 42.885 93.606 1.00 32.60 62 VAL E CA 1
ATOM 4763 C C . VAL E 1 58 ? -13.633 41.409 93.852 1.00 32.32 62 VAL E C 1
ATOM 4764 O O . VAL E 1 58 ? -13.370 40.580 92.997 1.00 32.19 62 VAL E O 1
ATOM 4768 N N . ALA E 1 59 ? -14.086 41.095 95.051 1.00 32.23 63 ALA E N 1
ATOM 4769 C CA . ALA E 1 59 ? -14.410 39.739 95.415 1.00 32.35 63 ALA E CA 1
ATOM 4770 C C . ALA E 1 59 ? -15.886 39.476 95.161 1.00 32.48 63 ALA E C 1
ATOM 4771 O O . ALA E 1 59 ? -16.297 38.332 94.996 1.00 32.52 63 ALA E O 1
ATOM 4773 N N . ASP E 1 60 ? -16.692 40.533 95.141 1.00 32.63 64 ASP E N 1
ATOM 4774 C CA . ASP E 1 60 ? -18.118 40.350 94.978 1.00 33.01 64 ASP E CA 1
ATOM 4775 C C . ASP E 1 60 ? -18.778 41.516 94.221 1.00 33.08 64 ASP E C 1
ATOM 4776 O O . ASP E 1 60 ? -18.083 42.441 93.791 1.00 33.28 64 ASP E O 1
ATOM 4781 N N . ASP E 1 61 ? -20.096 41.448 94.020 1.00 32.93 65 ASP E N 1
ATOM 4782 C CA . ASP E 1 61 ? -20.823 42.514 93.312 1.00 33.00 65 ASP E CA 1
ATOM 4783 C C . ASP E 1 61 ? -21.239 43.644 94.236 1.00 32.80 65 ASP E C 1
ATOM 4784 O O . ASP E 1 61 ? -22.082 44.457 93.868 1.00 32.58 65 ASP E O 1
ATOM 4789 N N . GLN E 1 62 ? -20.675 43.687 95.438 1.00 32.69 66 GLN E N 1
ATOM 4790 C CA . GLN E 1 62 ? -20.999 44.767 96.366 1.00 32.69 66 GLN E CA 1
ATOM 4791 C C . GLN E 1 62 ? -19.817 45.726 96.517 1.00 32.65 66 GLN E C 1
ATOM 4792 O O . GLN E 1 62 ? -19.863 46.642 97.332 1.00 32.73 66 GLN E O 1
ATOM 4798 N N . GLY E 1 63 ? -18.761 45.515 95.735 1.00 32.47 67 GLY E N 1
ATOM 4799 C CA . GLY E 1 63 ? -17.609 46.410 95.776 1.00 32.20 67 GLY E CA 1
ATOM 4800 C C . GLY E 1 63 ? -16.540 46.037 96.787 1.00 32.08 67 GLY E C 1
ATOM 4801 O O . GLY E 1 63 ? -15.597 46.790 97.011 1.00 32.15 67 GLY E O 1
ATOM 4802 N N . LEU E 1 64 ? -16.676 44.873 97.403 1.00 31.93 68 LEU E N 1
ATOM 4803 C CA . LEU E 1 64 ? -15.684 44.435 98.359 1.00 31.80 68 LEU E CA 1
ATOM 4804 C C . LEU E 1 64 ? -14.399 44.071 97.606 1.00 32.23 68 LEU E C 1
ATOM 4805 O O . LEU E 1 64 ? -14.442 43.340 96.601 1.00 32.26 68 LEU E O 1
ATOM 4810 N N . ILE E 1 65 ? -13.267 44.600 98.078 1.00 32.17 69 ILE E N 1
ATOM 4811 C CA . ILE E 1 65 ? -11.978 44.356 97.434 1.00 32.10 69 ILE E CA 1
ATOM 4812 C C . ILE E 1 65 ? -11.342 43.140 98.066 1.00 32.28 69 ILE E C 1
ATOM 4813 O O . ILE E 1 65 ? -11.265 43.056 99.295 1.00 32.61 69 ILE E O 1
ATOM 4818 N N . PHE E 1 66 ? -10.891 42.208 97.229 1.00 32.19 70 PHE E N 1
ATOM 4819 C CA . PHE E 1 66 ? -10.175 41.025 97.693 1.00 32.22 70 PHE E CA 1
ATOM 4820 C C . PHE E 1 66 ? -8.952 41.473 98.512 1.00 32.56 70 PHE E C 1
ATOM 4821 O O . PHE E 1 66 ? -8.191 42.338 98.083 1.00 32.87 70 PHE E O 1
ATOM 4829 N N . ASP E 1 67 ? -8.788 40.907 99.698 1.00 32.62 71 ASP E N 1
ATOM 4830 C CA . ASP E 1 67 ? -7.730 41.316 100.608 1.00 33.06 71 ASP E CA 1
ATOM 4831 C C . ASP E 1 67 ? -6.293 41.217 100.042 1.00 32.88 71 ASP E C 1
ATOM 4832 O O . ASP E 1 67 ? -5.427 42.040 100.356 1.00 33.08 71 ASP E O 1
ATOM 4837 N N . ALA E 1 68 ? -6.050 40.234 99.191 1.00 32.67 72 ALA E N 1
ATOM 4838 C CA . ALA E 1 68 ? -4.711 40.001 98.665 1.00 32.35 72 ALA E CA 1
ATOM 4839 C C . ALA E 1 68 ? -4.188 41.207 97.918 1.00 32.69 72 ALA E C 1
ATOM 4840 O O . ALA E 1 68 ? -2.974 41.399 97.818 1.00 33.23 72 ALA E O 1
ATOM 4842 N N . PHE E 1 69 ? -5.080 42.017 97.359 1.00 32.50 73 PHE E N 1
ATOM 4843 C CA . PHE E 1 69 ? -4.603 43.166 96.611 1.00 32.49 73 PHE E CA 1
ATOM 4844 C C . PHE E 1 69 ? -4.001 44.184 97.564 1.00 32.65 73 PHE E C 1
ATOM 4845 O O . PHE E 1 69 ? -3.099 44.918 97.210 1.00 32.84 73 PHE E O 1
ATOM 4853 N N . ILE E 1 70 ? -4.463 44.201 98.799 1.00 32.77 74 ILE E N 1
ATOM 4854 C CA . ILE E 1 70 ? -3.851 45.087 99.760 1.00 33.19 74 ILE E CA 1
ATOM 4855 C C . ILE E 1 70 ? -2.477 44.523 100.051 1.00 33.43 74 ILE E C 1
ATOM 4856 O O . ILE E 1 70 ? -1.480 45.251 100.129 1.00 33.51 74 ILE E O 1
ATOM 4861 N N . PHE E 1 71 ? -2.426 43.207 100.219 1.00 33.37 75 PHE E N 1
ATOM 4862 C CA . PHE E 1 71 ? -1.155 42.555 100.427 1.00 33.24 75 PHE E CA 1
ATOM 4863 C C . PHE E 1 71 ? -0.237 42.829 99.258 1.00 33.08 75 PHE E C 1
ATOM 4864 O O . PHE E 1 71 ? 0.933 43.136 99.455 1.00 33.24 75 PHE E O 1
ATOM 4872 N N . ALA E 1 72 ? -0.765 42.748 98.043 1.00 32.67 76 ALA E N 1
ATOM 4873 C CA . ALA E 1 72 ? 0.046 43.028 96.863 1.00 32.52 76 ALA E CA 1
ATOM 4874 C C . ALA E 1 72 ? 0.706 44.396 96.980 1.00 32.78 76 ALA E C 1
ATOM 4875 O O . ALA E 1 72 ? 1.917 44.549 96.777 1.00 33.05 76 ALA E O 1
ATOM 4877 N N . ALA E 1 73 ? -0.089 45.400 97.319 1.00 32.78 77 ALA E N 1
ATOM 4878 C CA . ALA E 1 73 ? 0.455 46.735 97.390 1.00 32.66 77 ALA E CA 1
ATOM 4879 C C . ALA E 1 73 ? 1.509 46.782 98.495 1.00 32.95 77 ALA E C 1
ATOM 4880 O O . ALA E 1 73 ? 2.565 47.387 98.321 1.00 33.28 77 ALA E O 1
ATOM 4882 N N . ALA E 1 74 ? 1.248 46.123 99.621 1.00 32.72 78 ALA E N 1
ATOM 4883 C CA . ALA E 1 74 ? 2.224 46.146 100.711 1.00 32.70 78 ALA E CA 1
ATOM 4884 C C . ALA E 1 74 ? 3.515 45.443 100.285 1.00 32.44 78 ALA E C 1
ATOM 4885 O O . ALA E 1 74 ? 4.613 45.888 100.610 1.00 32.16 78 ALA E O 1
ATOM 4887 N N . ASN E 1 75 ? 3.362 44.366 99.528 1.00 32.24 79 ASN E N 1
ATOM 4888 C CA . ASN E 1 75 ? 4.488 43.589 99.026 1.00 32.26 79 ASN E CA 1
ATOM 4889 C C . ASN E 1 75 ? 5.377 44.499 98.163 1.00 32.33 79 ASN E C 1
ATOM 4890 O O . ASN E 1 75 ? 6.584 44.531 98.305 1.00 32.60 79 ASN E O 1
ATOM 4895 N N . TYR E 1 76 ? 4.756 45.284 97.302 1.00 32.21 80 TYR E N 1
ATOM 4896 C CA . TYR E 1 76 ? 5.459 46.091 96.338 1.00 31.97 80 TYR E CA 1
ATOM 4897 C C . TYR E 1 76 ? 6.207 47.226 97.013 1.00 32.01 80 TYR E C 1
ATOM 4898 O O . TYR E 1 76 ? 7.399 47.402 96.776 1.00 32.14 80 TYR E O 1
ATOM 4907 N N . VAL E 1 77 ? 5.519 47.971 97.877 1.00 32.01 81 VAL E N 1
ATOM 4908 C CA . VAL E 1 77 ? 6.137 49.100 98.563 1.00 31.82 81 VAL E CA 1
ATOM 4909 C C . VAL E 1 77 ? 7.216 48.669 99.553 1.00 31.80 81 VAL E C 1
ATOM 4910 O O . VAL E 1 77 ? 8.219 49.362 99.725 1.00 31.71 81 VAL E O 1
ATOM 4914 N N . ALA E 1 78 ? 7.026 47.507 100.171 1.00 31.98 82 ALA E N 1
ATOM 4915 C CA . ALA E 1 78 ? 8.050 46.938 101.027 1.00 32.23 82 ALA E CA 1
ATOM 4916 C C . ALA E 1 78 ? 9.334 46.696 100.224 1.00 32.61 82 ALA E C 1
ATOM 4917 O O . ALA E 1 78 ? 10.438 47.061 100.650 1.00 32.74 82 ALA E O 1
ATOM 4919 N N . GLN E 1 79 ? 9.197 46.120 99.040 1.00 32.56 83 GLN E N 1
ATOM 4920 C CA . GLN E 1 79 ? 10.365 45.897 98.210 1.00 32.87 83 GLN E CA 1
ATOM 4921 C C . GLN E 1 79 ? 10.956 47.206 97.717 1.00 32.70 83 GLN E C 1
ATOM 4922 O O . GLN E 1 79 ? 12.162 47.328 97.520 1.00 33.10 83 GLN E O 1
ATOM 4928 N N . ALA E 1 80 ? 10.099 48.188 97.500 1.00 32.69 84 ALA E N 1
ATOM 4929 C CA . ALA E 1 80 ? 10.564 49.481 97.041 1.00 32.39 84 ALA E CA 1
ATOM 4930 C C . ALA E 1 80 ? 11.399 50.164 98.125 1.00 32.52 84 ALA E C 1
ATOM 4931 O O . ALA E 1 80 ? 12.310 50.935 97.812 1.00 32.76 84 ALA E O 1
ATOM 4933 N N . SER E 1 81 ? 11.109 49.875 99.393 1.00 32.37 85 SER E N 1
ATOM 4934 C CA . SER E 1 81 ? 11.833 50.538 100.477 1.00 32.45 85 SER E CA 1
ATOM 4935 C C . SER E 1 81 ? 13.278 50.073 100.597 1.00 32.54 85 SER E C 1
ATOM 4936 O O . SER E 1 81 ? 14.111 50.794 101.155 1.00 32.85 85 SER E O 1
ATOM 4939 N N . ILE E 1 82 ? 13.583 48.884 100.078 1.00 32.45 86 ILE E N 1
ATOM 4940 C CA . ILE E 1 82 ? 14.982 48.465 100.025 1.00 32.39 86 ILE E CA 1
ATOM 4941 C C . ILE E 1 82 ? 15.573 48.664 98.635 1.00 32.42 86 ILE E C 1
ATOM 4942 O O . ILE E 1 82 ? 16.772 48.884 98.494 1.00 32.62 86 ILE E O 1
ATOM 4947 N N . ASN E 1 83 ? 14.720 48.625 97.620 1.00 32.32 87 ASN E N 1
ATOM 4948 C CA . ASN E 1 83 ? 15.116 48.934 96.239 1.00 32.30 87 ASN E CA 1
ATOM 4949 C C . ASN E 1 83 ? 16.388 48.262 95.712 1.00 32.52 87 ASN E C 1
ATOM 4950 O O . ASN E 1 83 ? 17.295 48.937 95.200 1.00 32.76 87 ASN E O 1
ATOM 4955 N N . LYS E 1 84 ? 16.448 46.942 95.824 1.00 32.66 88 LYS E N 1
ATOM 4956 C CA . LYS E 1 84 ? 17.556 46.202 95.252 1.00 32.85 88 LYS E CA 1
ATOM 4957 C C . LYS E 1 84 ? 17.088 45.524 93.975 1.00 32.86 88 LYS E C 1
ATOM 4958 O O . LYS E 1 84 ? 15.924 45.150 93.857 1.00 33.32 88 LYS E O 1
ATOM 4964 N N . GLU E 1 85 ? 17.989 45.394 93.013 1.00 32.82 89 GLU E N 1
ATOM 4965 C CA . GLU E 1 85 ? 17.651 44.842 91.706 1.00 32.94 89 GLU E CA 1
ATOM 4966 C C . GLU E 1 85 ? 17.115 43.410 91.794 1.00 32.66 89 GLU E C 1
ATOM 4967 O O . GLU E 1 85 ? 16.185 43.048 91.065 1.00 32.69 89 GLU E O 1
ATOM 4973 N N . PHE E 1 86 ? 17.708 42.604 92.676 1.00 32.54 90 PHE E N 1
ATOM 4974 C CA . PHE E 1 86 ? 17.290 41.215 92.834 1.00 32.45 90 PHE E CA 1
ATOM 4975 C C . PHE E 1 86 ? 16.866 40.919 94.254 1.00 32.58 90 PHE E C 1
ATOM 4976 O O . PHE E 1 86 ? 17.688 40.675 95.136 1.00 32.93 90 PHE E O 1
ATOM 4984 N N . SER E 1 87 ? 15.563 40.909 94.456 1.00 32.63 91 SER E N 1
ATOM 4985 C CA . SER E 1 87 ? 14.999 40.758 95.770 1.00 32.70 91 SER E CA 1
ATOM 4986 C C . SER E 1 87 ? 13.754 39.907 95.675 1.00 32.73 91 SER E C 1
ATOM 4987 O O . SER E 1 87 ? 13.100 39.832 94.631 1.00 32.82 91 SER E O 1
ATOM 4990 N N . VAL E 1 88 ? 13.401 39.322 96.807 1.00 32.74 92 VAL E N 1
ATOM 4991 C CA . VAL E 1 88 ? 12.257 38.461 96.911 1.00 32.65 92 VAL E CA 1
ATOM 4992 C C . VAL E 1 88 ? 11.745 38.638 98.333 1.00 32.69 92 VAL E C 1
ATOM 4993 O O . VAL E 1 88 ? 12.530 39.032 99.204 1.00 32.72 92 VAL E O 1
ATOM 4997 N N . ILE E 1 89 ? 10.453 38.399 98.583 1.00 32.64 93 ILE E N 1
ATOM 4998 C CA . ILE E 1 89 ? 10.010 38.301 99.979 1.00 32.51 93 ILE E CA 1
ATOM 4999 C C . ILE E 1 89 ? 9.984 36.855 100.454 1.00 32.54 93 ILE E C 1
ATOM 5000 O O . ILE E 1 89 ? 9.690 35.953 99.687 1.00 33.02 93 ILE E O 1
ATOM 5005 N N . ILE E 1 90 ? 10.311 36.615 101.712 1.00 32.55 94 ILE E N 1
ATOM 5006 C CA . ILE E 1 90 ? 10.383 35.239 102.191 1.00 32.37 94 ILE E CA 1
ATOM 5007 C C . ILE E 1 90 ? 9.434 34.955 103.358 1.00 32.44 94 ILE E C 1
ATOM 5008 O O . ILE E 1 90 ? 9.291 33.821 103.777 1.00 32.43 94 ILE E O 1
ATOM 5013 N N . GLY E 1 91 ? 8.796 35.993 103.884 1.00 32.82 95 GLY E N 1
ATOM 5014 C CA . GLY E 1 91 ? 7.840 35.826 104.984 1.00 32.88 95 GLY E CA 1
ATOM 5015 C C . GLY E 1 91 ? 7.049 37.096 105.243 1.00 33.16 95 GLY E C 1
ATOM 5016 O O . GLY E 1 91 ? 7.492 38.198 104.908 1.00 33.18 95 GLY E O 1
ATOM 5017 N N . SER E 1 92 ? 5.880 36.960 105.855 1.00 33.18 96 SER E N 1
ATOM 5018 C CA . SER E 1 92 ? 5.127 38.125 106.205 1.00 33.36 96 SER E CA 1
ATOM 5019 C C . SER E 1 92 ? 4.177 37.851 107.354 1.00 33.27 96 SER E C 1
ATOM 5020 O O . SER E 1 92 ? 3.733 36.716 107.530 1.00 33.44 96 SER E O 1
ATOM 5023 N N . LYS E 1 93 ? 3.870 38.905 108.118 1.00 33.18 97 LYS E N 1
ATOM 5024 C CA . LYS E 1 93 ? 2.872 38.876 109.185 1.00 33.27 97 LYS E CA 1
ATOM 5025 C C . LYS E 1 93 ? 1.991 40.138 109.055 1.00 33.31 97 LYS E C 1
ATOM 5026 O O . LYS E 1 93 ? 2.460 41.265 109.274 1.00 33.14 97 LYS E O 1
ATOM 5032 N N . CYS E 1 94 ? 0.728 39.944 108.681 1.00 33.31 98 CYS E N 1
ATOM 5033 C CA . CYS E 1 94 ? -0.144 41.074 108.401 1.00 34.05 98 CYS E CA 1
ATOM 5034 C C . CYS E 1 94 ? -1.435 41.086 109.191 1.00 33.34 98 CYS E C 1
ATOM 5035 O O . CYS E 1 94 ? -1.992 40.047 109.532 1.00 33.27 98 CYS E O 1
ATOM 5038 N N . PHE E 1 95 ? -1.898 42.296 109.475 1.00 33.02 99 PHE E N 1
ATOM 5039 C CA . PHE E 1 95 ? -3.207 42.532 110.070 1.00 32.56 99 PHE E CA 1
ATOM 5040 C C . PHE E 1 95 ? -4.043 43.341 109.085 1.00 32.26 99 PHE E C 1
ATOM 5041 O O . PHE E 1 95 ? -3.609 44.391 108.611 1.00 32.43 99 PHE E O 1
ATOM 5049 N N . PHE E 1 96 ? -5.225 42.842 108.751 1.00 31.96 100 PHE E N 1
ATOM 5050 C CA . PHE E 1 96 ? -6.136 43.575 107.883 1.00 31.98 100 PHE E CA 1
ATOM 5051 C C . PHE E 1 96 ? -7.280 44.052 108.772 1.00 31.95 100 PHE E C 1
ATOM 5052 O O . PHE E 1 96 ? -8.175 43.274 109.087 1.00 32.27 100 PHE E O 1
ATOM 5060 N N . TYR E 1 97 ? -7.243 45.316 109.188 1.00 31.93 101 TYR E N 1
ATOM 5061 C CA . TYR E 1 97 ? -8.196 45.815 110.188 1.00 32.03 101 TYR E CA 1
ATOM 5062 C C . TYR E 1 97 ? -9.585 46.008 109.635 1.00 32.08 101 TYR E C 1
ATOM 5063 O O . TYR E 1 97 ? -10.564 45.878 110.362 1.00 31.92 101 TYR E O 1
ATOM 5072 N N . ALA E 1 98 ? -9.661 46.291 108.337 1.00 32.46 102 ALA E N 1
ATOM 5073 C CA . ALA E 1 98 ? -10.937 46.553 107.663 1.00 32.55 102 ALA E CA 1
ATOM 5074 C C . ALA E 1 98 ? -10.748 46.359 106.172 1.00 32.50 102 ALA E C 1
ATOM 5075 O O . ALA E 1 98 ? -9.702 46.684 105.638 1.00 32.68 102 ALA E O 1
ATOM 5077 N N . PRO E 1 99 ? -11.771 45.839 105.487 1.00 32.56 103 PRO E N 1
ATOM 5078 C CA . PRO E 1 99 ? -11.592 45.627 104.058 1.00 32.46 103 PRO E CA 1
ATOM 5079 C C . PRO E 1 99 ? -11.779 46.919 103.300 1.00 32.47 103 PRO E C 1
ATOM 5080 O O . PRO E 1 99 ? -12.482 47.797 103.758 1.00 32.71 103 PRO E O 1
ATOM 5084 N N . LEU E 1 100 ? -11.154 47.030 102.141 1.00 32.80 104 LEU E N 1
ATOM 5085 C CA . LEU E 1 100 ? -11.377 48.174 101.259 1.00 32.77 104 LEU E CA 1
ATOM 5086 C C . LEU E 1 100 ? -12.651 48.023 100.442 1.00 32.57 104 LEU E C 1
ATOM 5087 O O . LEU E 1 100 ? -13.115 46.922 100.181 1.00 32.47 104 LEU E O 1
ATOM 5092 N N . LYS E 1 101 ? -13.187 49.157 100.015 1.00 32.49 105 LYS E N 1
ATOM 5093 C CA . LYS E 1 101 ? -14.395 49.211 99.202 1.00 32.22 105 LYS E CA 1
ATOM 5094 C C . LYS E 1 101 ? -14.011 49.854 97.886 1.00 32.06 105 LYS E C 1
ATOM 5095 O O . LYS E 1 101 ? -13.251 50.822 97.869 1.00 31.82 105 LYS E O 1
ATOM 5101 N N . LEU E 1 102 ? -14.529 49.320 96.787 1.00 31.83 106 LEU E N 1
ATOM 5102 C CA . LEU E 1 102 ? -14.252 49.870 95.472 1.00 31.75 106 LEU E CA 1
ATOM 5103 C C . LEU E 1 102 ? -14.444 51.390 95.472 1.00 31.91 106 LEU E C 1
ATOM 5104 O O . LEU E 1 102 ? -15.468 51.898 95.927 1.00 31.99 106 LEU E O 1
ATOM 5109 N N . GLY E 1 103 ? -13.454 52.113 94.961 1.00 32.09 107 GLY E N 1
ATOM 5110 C CA . GLY E 1 103 ? -13.475 53.562 94.987 1.00 32.05 107 GLY E CA 1
ATOM 5111 C C . GLY E 1 103 ? -12.533 54.129 96.030 1.00 32.25 107 GLY E C 1
ATOM 5112 O O . GLY E 1 103 ? -12.158 55.291 95.968 1.00 32.41 107 GLY E O 1
ATOM 5113 N N . ASP E 1 104 ? -12.146 53.307 96.999 1.00 32.42 108 ASP E N 1
ATOM 5114 C CA . ASP E 1 104 ? -11.189 53.727 98.009 1.00 32.50 108 ASP E CA 1
ATOM 5115 C C . ASP E 1 104 ? -9.813 53.820 97.391 1.00 32.49 108 ASP E C 1
ATOM 5116 O O . ASP E 1 104 ? -9.474 53.030 96.514 1.00 32.70 108 ASP E O 1
ATOM 5121 N N . VAL E 1 105 ? -9.012 54.779 97.839 1.00 32.34 109 VAL E N 1
ATOM 5122 C CA . VAL E 1 105 ? -7.588 54.732 97.528 1.00 32.18 109 VAL E CA 1
ATOM 5123 C C . VAL E 1 105 ? -6.758 54.502 98.793 1.00 32.18 109 VAL E C 1
ATOM 5124 O O . VAL E 1 105 ? -6.914 55.208 99.795 1.00 32.18 109 VAL E O 1
ATOM 5128 N N . LEU E 1 106 ? -5.908 53.479 98.741 1.00 32.12 110 LEU E N 1
ATOM 5129 C CA . LEU E 1 106 ? -5.081 53.090 99.868 1.00 32.00 110 LEU E CA 1
ATOM 5130 C C . LEU E 1 106 ? -3.729 53.783 99.788 1.00 32.14 110 LEU E C 1
ATOM 5131 O O . LEU E 1 106 ? -3.113 53.840 98.741 1.00 32.04 110 LEU E O 1
ATOM 5136 N N . GLU E 1 107 ? -3.288 54.341 100.902 1.00 32.40 111 GLU E N 1
ATOM 5137 C CA . GLU E 1 107 ? -1.989 54.988 100.957 1.00 32.57 111 GLU E CA 1
ATOM 5138 C C . GLU E 1 107 ? -1.065 54.159 101.851 1.00 32.44 111 GLU E C 1
ATOM 5139 O O . GLU E 1 107 ? -1.347 53.949 103.022 1.00 32.76 111 GLU E O 1
ATOM 5145 N N . LEU E 1 108 ? 0.022 53.655 101.284 1.00 32.37 112 LEU E N 1
ATOM 5146 C CA . LEU E 1 108 ? 0.948 52.818 102.035 1.00 32.28 112 LEU E CA 1
ATOM 5147 C C . LEU E 1 108 ? 2.269 53.509 102.318 1.00 32.26 112 LEU E C 1
ATOM 5148 O O . LEU E 1 108 ? 2.796 54.253 101.481 1.00 32.17 112 LEU E O 1
ATOM 5153 N N . GLU E 1 109 ? 2.809 53.238 103.499 1.00 32.35 113 GLU E N 1
ATOM 5154 C CA . GLU E 1 109 ? 4.138 53.694 103.861 1.00 32.82 113 GLU E CA 1
ATOM 5155 C C . GLU E 1 109 ? 4.949 52.498 104.339 1.00 32.80 113 GLU E C 1
ATOM 5156 O O . GLU E 1 109 ? 4.437 51.648 105.073 1.00 33.10 113 GLU E O 1
ATOM 5162 N N . ALA E 1 110 ? 6.211 52.423 103.927 1.00 32.70 114 ALA E N 1
ATOM 5163 C CA . ALA E 1 110 ? 7.076 51.310 104.313 1.00 32.55 114 ALA E CA 1
ATOM 5164 C C . ALA E 1 110 ? 8.375 51.805 104.926 1.00 32.65 114 ALA E C 1
ATOM 5165 O O . ALA E 1 110 ? 9.028 52.690 104.365 1.00 32.76 114 ALA E O 1
ATOM 5167 N N . HIS E 1 111 ? 8.742 51.239 106.077 1.00 32.68 115 HIS E N 1
ATOM 5168 C CA . HIS E 1 111 ? 10.006 51.578 106.742 1.00 32.78 115 HIS E CA 1
ATOM 5169 C C . HIS E 1 111 ? 10.804 50.308 106.991 1.00 32.87 115 HIS E C 1
ATOM 5170 O O . HIS E 1 111 ? 10.342 49.398 107.675 1.00 32.99 115 HIS E O 1
ATOM 5177 N N . ALA E 1 112 ? 12.007 50.253 106.441 1.00 32.91 116 ALA E N 1
ATOM 5178 C CA . ALA E 1 112 ? 12.876 49.108 106.631 1.00 33.02 116 ALA E CA 1
ATOM 5179 C C . ALA E 1 112 ? 13.682 49.294 107.899 1.00 33.31 116 ALA E C 1
ATOM 5180 O O . ALA E 1 112 ? 14.266 50.364 108.117 1.00 33.25 116 ALA E O 1
ATOM 5182 N N . LEU E 1 113 ? 13.726 48.262 108.739 1.00 34.00 117 LEU E N 1
ATOM 5183 C CA . LEU E 1 113 ? 14.494 48.368 109.993 1.00 34.88 117 LEU E CA 1
ATOM 5184 C C . LEU E 1 113 ? 15.975 48.420 109.660 1.00 35.15 117 LEU E C 1
ATOM 5185 O O . LEU E 1 113 ? 16.463 47.649 108.813 1.00 35.21 117 LEU E O 1
ATOM 5190 N N . PHE E 1 114 ? 16.646 49.350 110.341 1.00 35.98 118 PHE E N 1
ATOM 5191 C CA . PHE E 1 114 ? 18.024 49.767 110.086 1.00 37.00 118 PHE E CA 1
ATOM 5192 C C . PHE E 1 114 ? 19.016 48.621 110.011 1.00 37.43 118 PHE E C 1
ATOM 5193 O O . PHE E 1 114 ? 19.297 47.958 111.004 1.00 37.42 118 PHE E O 1
ATOM 5201 N N . ASP E 1 115 ? 19.542 48.395 108.812 1.00 38.22 119 ASP E N 1
ATOM 5202 C CA . ASP E 1 115 ? 20.524 47.338 108.596 1.00 38.95 119 ASP E CA 1
ATOM 5203 C C . ASP E 1 115 ? 21.231 47.481 107.260 1.00 39.25 119 ASP E C 1
ATOM 5204 O O . ASP E 1 115 ? 20.608 47.699 106.229 1.00 39.40 119 ASP E O 1
ATOM 5209 N N . GLU E 1 116 ? 22.547 47.353 107.292 1.00 39.78 120 GLU E N 1
ATOM 5210 C CA . GLU E 1 116 ? 23.363 47.465 106.096 1.00 40.30 120 GLU E CA 1
ATOM 5211 C C . GLU E 1 116 ? 24.214 46.205 106.014 1.00 40.19 120 GLU E C 1
ATOM 5212 O O . GLU E 1 116 ? 24.926 45.964 105.034 1.00 40.35 120 GLU E O 1
ATOM 5218 N N . THR E 1 117 ? 24.088 45.388 107.056 1.00 39.81 121 THR E N 1
ATOM 5219 C CA . THR E 1 117 ? 24.932 44.225 107.269 1.00 39.09 121 THR E CA 1
ATOM 5220 C C . THR E 1 117 ? 24.269 42.956 106.743 1.00 38.52 121 THR E C 1
ATOM 5221 O O . THR E 1 117 ? 24.939 41.955 106.505 1.00 38.37 121 THR E O 1
ATOM 5225 N N . SER E 1 118 ? 22.955 43.003 106.548 1.00 37.84 122 SER E N 1
ATOM 5226 C CA . SER E 1 118 ? 22.203 41.792 106.216 1.00 37.19 122 SER E CA 1
ATOM 5227 C C . SER E 1 118 ? 21.452 41.877 104.883 1.00 36.41 122 SER E C 1
ATOM 5228 O O . SER E 1 118 ? 20.848 42.899 104.559 1.00 36.50 122 SER E O 1
ATOM 5231 N N . LYS E 1 119 ? 21.509 40.799 104.106 1.00 35.08 123 LYS E N 1
ATOM 5232 C CA . LYS E 1 119 ? 20.704 40.695 102.904 1.00 34.55 123 LYS E CA 1
ATOM 5233 C C . LYS E 1 119 ? 19.244 40.516 103.286 1.00 34.12 123 LYS E C 1
ATOM 5234 O O . LYS E 1 119 ? 18.345 40.768 102.479 1.00 33.90 123 LYS E O 1
ATOM 5240 N N . LYS E 1 120 ? 19.013 40.054 104.512 1.00 33.78 124 LYS E N 1
ATOM 5241 C CA . LYS E 1 120 ? 17.663 39.825 105.005 1.00 33.65 124 LYS E CA 1
ATOM 5242 C C . LYS E 1 120 ? 17.203 41.039 105.812 1.00 33.35 124 LYS E C 1
ATOM 5243 O O . LYS E 1 120 ? 17.874 41.450 106.754 1.00 33.43 124 LYS E O 1
ATOM 5249 N N . ARG E 1 121 ? 16.056 41.605 105.452 1.00 33.14 125 ARG E N 1
ATOM 5250 C CA . ARG E 1 121 ? 15.599 42.821 106.096 1.00 33.01 125 ARG E CA 1
ATOM 5251 C C . ARG E 1 121 ? 14.102 42.797 106.419 1.00 33.11 125 ARG E C 1
ATOM 5252 O O . ARG E 1 121 ? 13.299 42.232 105.679 1.00 33.14 125 ARG E O 1
ATOM 5260 N N . ASP E 1 122 ? 13.747 43.370 107.565 1.00 33.31 126 ASP E N 1
ATOM 5261 C CA . ASP E 1 122 ? 12.357 43.466 108.008 1.00 33.54 126 ASP E CA 1
ATOM 5262 C C . ASP E 1 122 ? 11.800 44.834 107.655 1.00 33.29 126 ASP E C 1
ATOM 5263 O O . ASP E 1 122 ? 12.430 45.854 107.928 1.00 33.75 126 ASP E O 1
ATOM 5268 N N . VAL E 1 123 ? 10.611 44.862 107.072 1.00 32.92 127 VAL E N 1
ATOM 5269 C CA . VAL E 1 123 ? 9.994 46.105 106.636 1.00 32.80 127 VAL E CA 1
ATOM 5270 C C . VAL E 1 123 ? 8.637 46.263 107.298 1.00 32.93 127 VAL E C 1
ATOM 5271 O O . VAL E 1 123 ? 7.781 45.390 107.188 1.00 33.01 127 VAL E O 1
ATOM 5275 N N . LYS E 1 124 ? 8.432 47.375 107.992 1.00 33.09 128 LYS E N 1
ATOM 5276 C CA . LYS E 1 124 ? 7.095 47.685 108.511 1.00 33.26 128 LYS E CA 1
ATOM 5277 C C . LYS E 1 124 ? 6.285 48.436 107.471 1.00 33.02 128 LYS E C 1
ATOM 5278 O O . LYS E 1 124 ? 6.713 49.485 106.991 1.00 33.27 128 LYS E O 1
ATOM 5284 N N . VAL E 1 125 ? 5.131 47.885 107.104 1.00 32.66 129 VAL E N 1
ATOM 5285 C CA . VAL E 1 125 ? 4.203 48.594 106.220 1.00 32.66 129 VAL E CA 1
ATOM 5286 C C . VAL E 1 125 ? 2.925 48.922 106.949 1.00 32.74 129 VAL E C 1
ATOM 5287 O O . VAL E 1 125 ? 2.434 48.118 107.743 1.00 32.85 129 VAL E O 1
ATOM 5291 N N . VAL E 1 126 ? 2.388 50.102 106.660 1.00 32.55 130 VAL E N 1
ATOM 5292 C CA . VAL E 1 126 ? 1.123 50.538 107.226 1.00 32.58 130 VAL E CA 1
ATOM 5293 C C . VAL E 1 126 ? 0.284 51.161 106.109 1.00 32.43 130 VAL E C 1
ATOM 5294 O O . VAL E 1 126 ? 0.821 51.848 105.240 1.00 32.52 130 VAL E O 1
ATOM 5298 N N . GLY E 1 127 ? -1.019 50.888 106.101 1.00 32.38 131 GLY E N 1
ATOM 5299 C CA . GLY E 1 127 ? -1.886 51.400 105.041 1.00 32.21 131 GLY E CA 1
ATOM 5300 C C . GLY E 1 127 ? -3.035 52.206 105.593 1.00 32.29 131 GLY E C 1
ATOM 5301 O O . GLY E 1 127 ? -3.613 51.851 106.616 1.00 32.70 131 GLY E O 1
ATOM 5302 N N . HIS E 1 128 ? -3.372 53.292 104.916 1.00 32.17 132 HIS E N 1
ATOM 5303 C CA . HIS E 1 128 ? -4.473 54.150 105.343 1.00 32.16 132 HIS E CA 1
ATOM 5304 C C . HIS E 1 128 ? -5.460 54.353 104.211 1.00 32.31 132 HIS E C 1
ATOM 5305 O O . HIS E 1 128 ? -5.090 54.317 103.032 1.00 32.56 132 HIS E O 1
ATOM 5312 N N . VAL E 1 129 ? -6.722 54.540 104.572 1.00 32.06 133 VAL E N 1
ATOM 5313 C CA . VAL E 1 129 ? -7.696 55.058 103.644 1.00 31.89 133 VAL E CA 1
ATOM 5314 C C . VAL E 1 129 ? -8.169 56.338 104.281 1.00 32.24 133 VAL E C 1
ATOM 5315 O O . VAL E 1 129 ? -8.784 56.319 105.347 1.00 32.34 133 VAL E O 1
ATOM 5319 N N . LYS E 1 130 ? -7.847 57.461 103.646 1.00 32.56 134 LYS E N 1
ATOM 5320 C CA . LYS E 1 130 ? -8.034 58.757 104.282 1.00 32.91 134 LYS E CA 1
ATOM 5321 C C . LYS E 1 130 ? -7.275 58.728 105.616 1.00 32.83 134 LYS E C 1
ATOM 5322 O O . LYS E 1 130 ? -6.071 58.462 105.637 1.00 33.05 134 LYS E O 1
ATOM 5328 N N . GLU E 1 131 ? -7.952 58.960 106.727 1.00 32.69 135 GLU E N 1
ATOM 5329 C CA . GLU E 1 131 ? -7.227 58.997 107.989 1.00 32.90 135 GLU E CA 1
ATOM 5330 C C . GLU E 1 131 ? -7.298 57.715 108.796 1.00 32.71 135 GLU E C 1
ATOM 5331 O O . GLU E 1 131 ? -6.869 57.680 109.939 1.00 32.94 135 GLU E O 1
ATOM 5337 N N . ILE E 1 132 ? -7.813 56.655 108.195 1.00 32.34 136 ILE E N 1
ATOM 5338 C CA . ILE E 1 132 ? -8.110 55.471 108.958 1.00 31.96 136 ILE E CA 1
ATOM 5339 C C . ILE E 1 132 ? -7.135 54.371 108.608 1.00 32.17 136 ILE E C 1
ATOM 5340 O O . ILE E 1 132 ? -7.004 54.007 107.453 1.00 32.07 136 ILE E O 1
ATOM 5345 N N . LYS E 1 133 ? -6.418 53.885 109.616 1.00 32.52 137 LYS E N 1
ATOM 5346 C CA . LYS E 1 133 ? -5.419 52.843 109.437 1.00 32.80 137 LYS E CA 1
ATOM 5347 C C . LYS E 1 133 ? -6.131 51.517 109.251 1.00 33.19 137 LYS E C 1
ATOM 5348 O O . LYS E 1 133 ? -6.851 51.068 110.147 1.00 33.37 137 LYS E O 1
ATOM 5366 N N . PHE E 1 135 ? -4.539 48.690 107.528 1.00 33.18 139 PHE E N 1
ATOM 5367 C CA . PHE E 1 135 ? -3.621 47.596 107.336 1.00 33.02 139 PHE E CA 1
ATOM 5368 C C . PHE E 1 135 ? -2.286 47.851 108.041 1.00 33.17 139 PHE E C 1
ATOM 5369 O O . PHE E 1 135 ? -1.764 48.969 108.041 1.00 33.30 139 PHE E O 1
ATOM 5377 N N . GLU E 1 136 ? -1.732 46.802 108.634 1.00 33.16 140 GLU E N 1
ATOM 5378 C CA . GLU E 1 136 ? -0.416 46.871 109.243 1.00 33.33 140 GLU E CA 1
ATOM 5379 C C . GLU E 1 136 ? 0.266 45.538 109.026 1.00 33.22 140 GLU E C 1
ATOM 5380 O O . GLU E 1 136 ? -0.351 44.488 109.189 1.00 33.22 140 GLU E O 1
ATOM 5386 N N . GLY E 1 137 ? 1.545 45.565 108.679 1.00 33.22 141 GLY E N 1
ATOM 5387 C CA . GLY E 1 137 ? 2.268 44.319 108.404 1.00 33.23 141 GLY E CA 1
ATOM 5388 C C . GLY E 1 137 ? 3.784 44.430 108.468 1.00 33.22 141 GLY E C 1
ATOM 5389 O O . GLY E 1 137 ? 4.352 45.524 108.324 1.00 33.30 141 GLY E O 1
ATOM 5390 N N . THR E 1 138 ? 4.442 43.303 108.710 1.00 32.97 142 THR E N 1
ATOM 5391 C CA . THR E 1 138 ? 5.888 43.250 108.619 1.00 33.00 142 THR E CA 1
ATOM 5392 C C . THR E 1 138 ? 6.205 42.267 107.522 1.00 33.12 142 THR E C 1
ATOM 5393 O O . THR E 1 138 ? 5.645 41.186 107.501 1.00 33.47 142 THR E O 1
ATOM 5397 N N . ILE E 1 139 ? 7.090 42.647 106.607 1.00 33.11 143 ILE E N 1
ATOM 5398 C CA . ILE E 1 139 ? 7.432 41.807 105.468 1.00 33.06 143 ILE E CA 1
ATOM 5399 C C . ILE E 1 139 ? 8.936 41.601 105.430 1.00 33.13 143 ILE E C 1
ATOM 5400 O O . ILE E 1 139 ? 9.701 42.553 105.592 1.00 33.14 143 ILE E O 1
ATOM 5405 N N . GLN E 1 140 ? 9.369 40.361 105.230 1.00 32.95 144 GLN E N 1
ATOM 5406 C CA . GLN E 1 140 ? 10.794 40.089 105.219 1.00 33.35 144 GLN E CA 1
ATOM 5407 C C . GLN E 1 140 ? 11.279 40.005 103.788 1.00 33.08 144 GLN E C 1
ATOM 5408 O O . GLN E 1 140 ? 10.843 39.157 103.023 1.00 33.29 144 GLN E O 1
ATOM 5414 N N . VAL E 1 141 ? 12.172 40.913 103.421 1.00 33.04 145 VAL E N 1
ATOM 5415 C CA . VAL E 1 141 ? 12.759 40.917 102.097 1.00 32.85 145 VAL E CA 1
ATOM 5416 C C . VAL E 1 141 ? 14.186 40.382 102.155 1.00 32.85 145 VAL E C 1
ATOM 5417 O O . VAL E 1 141 ? 14.941 40.722 103.068 1.00 32.92 145 VAL E O 1
ATOM 5421 N N . VAL E 1 142 ? 14.553 39.523 101.200 1.00 32.77 146 VAL E N 1
ATOM 5422 C CA . VAL E 1 142 ? 15.964 39.156 101.028 1.00 32.54 146 VAL E CA 1
ATOM 5423 C C . VAL E 1 142 ? 16.417 39.529 99.633 1.00 32.43 146 VAL E C 1
ATOM 5424 O O . VAL E 1 142 ? 15.698 39.312 98.663 1.00 32.48 146 VAL E O 1
ATOM 5428 N N . SER E 1 143 ? 17.601 40.105 99.527 1.00 32.32 147 SER E N 1
ATOM 5429 C CA . SER E 1 143 ? 18.160 40.425 98.229 1.00 32.68 147 SER E CA 1
ATOM 5430 C C . SER E 1 143 ? 19.370 39.553 97.977 1.00 32.77 147 SER E C 1
ATOM 5431 O O . SER E 1 143 ? 19.823 38.839 98.870 1.00 33.15 147 SER E O 1
ATOM 5434 N N . THR E 1 144 ? 19.898 39.621 96.760 1.00 32.77 148 THR E N 1
ATOM 5435 C CA . THR E 1 144 ? 21.055 38.814 96.369 1.00 32.54 148 THR E CA 1
ATOM 5436 C C . THR E 1 144 ? 21.862 39.578 95.334 1.00 32.14 148 THR E C 1
ATOM 5437 O O . THR E 1 144 ? 21.356 40.500 94.716 1.00 32.01 148 THR E O 1
ATOM 5441 N N . ASP E 1 145 ? 23.109 39.197 95.127 1.00 32.13 149 ASP E N 1
ATOM 5442 C CA . ASP E 1 145 ? 23.934 39.927 94.171 1.00 32.61 149 ASP E CA 1
ATOM 5443 C C . ASP E 1 145 ? 23.650 39.533 92.726 1.00 32.61 149 ASP E C 1
ATOM 5444 O O . ASP E 1 145 ? 24.084 40.211 91.790 1.00 32.35 149 ASP E O 1
ATOM 5449 N N . GLU E 1 146 ? 22.935 38.425 92.548 1.00 32.51 150 GLU E N 1
ATOM 5450 C CA . GLU E 1 146 ? 22.529 37.985 91.222 1.00 32.61 150 GLU E CA 1
ATOM 5451 C C . GLU E 1 146 ? 21.096 37.538 91.342 1.00 32.32 150 GLU E C 1
ATOM 5452 O O . GLU E 1 146 ? 20.617 37.301 92.443 1.00 32.63 150 GLU E O 1
ATOM 5458 N N . HIS E 1 147 ? 20.418 37.413 90.206 1.00 31.99 151 HIS E N 1
ATOM 5459 C CA . HIS E 1 147 ? 19.030 36.992 90.151 1.00 31.03 151 HIS E CA 1
ATOM 5460 C C . HIS E 1 147 ? 18.855 35.594 90.724 1.00 31.30 151 HIS E C 1
ATOM 5461 O O . HIS E 1 147 ? 19.579 34.671 90.363 1.00 31.58 151 HIS E O 1
ATOM 5468 N N . ILE E 1 148 ? 17.870 35.443 91.598 1.00 31.29 152 ILE E N 1
ATOM 5469 C CA . ILE E 1 148 ? 17.627 34.219 92.320 1.00 31.53 152 ILE E CA 1
ATOM 5470 C C . ILE E 1 148 ? 17.482 32.964 91.463 1.00 32.49 152 ILE E C 1
ATOM 5471 O O . ILE E 1 148 ? 17.427 31.858 91.997 1.00 33.21 152 ILE E O 1
ATOM 5476 N N . PHE E 1 149 ? 17.411 33.098 90.145 1.00 33.05 153 PHE E N 1
ATOM 5477 C CA . PHE E 1 149 ? 17.250 31.909 89.311 1.00 33.44 153 PHE E CA 1
ATOM 5478 C C . PHE E 1 149 ? 18.594 31.380 88.838 1.00 34.16 153 PHE E C 1
ATOM 5479 O O . PHE E 1 149 ? 18.677 30.289 88.259 1.00 34.39 153 PHE E O 1
ATOM 5487 N N . LYS E 1 150 ? 19.652 32.148 89.096 1.00 34.83 154 LYS E N 1
ATOM 5488 C CA . LYS E 1 150 ? 21.008 31.748 88.716 1.00 34.90 154 LYS E CA 1
ATOM 5489 C C . LYS E 1 150 ? 22.031 32.036 89.816 1.00 35.33 154 LYS E C 1
ATOM 5490 O O . LYS E 1 150 ? 21.820 31.686 90.981 1.00 35.92 154 LYS E O 1
ATOM 5496 N N . LEU F 1 9 ? -3.874 24.042 81.607 1.00 45.60 13 LEU F N 1
ATOM 5497 C CA . LEU F 1 9 ? -5.260 23.596 81.934 1.00 45.82 13 LEU F CA 1
ATOM 5498 C C . LEU F 1 9 ? -5.238 22.556 83.059 1.00 45.77 13 LEU F C 1
ATOM 5499 O O . LEU F 1 9 ? -4.180 21.996 83.361 1.00 45.62 13 LEU F O 1
ATOM 5504 N N . GLU F 1 10 ? -6.390 22.294 83.684 1.00 45.68 14 GLU F N 1
ATOM 5505 C CA . GLU F 1 10 ? -6.451 21.210 84.669 1.00 45.39 14 GLU F CA 1
ATOM 5506 C C . GLU F 1 10 ? -6.197 19.839 84.057 1.00 45.48 14 GLU F C 1
ATOM 5507 O O . GLU F 1 10 ? -6.893 19.392 83.138 1.00 44.96 14 GLU F O 1
ATOM 5513 N N . GLU F 1 11 ? -5.155 19.208 84.585 1.00 45.49 15 GLU F N 1
ATOM 5514 C CA . GLU F 1 11 ? -4.929 17.783 84.487 1.00 45.05 15 GLU F CA 1
ATOM 5515 C C . GLU F 1 11 ? -4.728 17.345 85.934 1.00 44.65 15 GLU F C 1
ATOM 5516 O O . GLU F 1 11 ? -3.871 16.519 86.247 1.00 44.36 15 GLU F O 1
ATOM 5522 N N . TYR F 1 12 ? -5.529 17.951 86.810 1.00 44.13 16 TYR F N 1
ATOM 5523 C CA . TYR F 1 12 ? -5.486 17.716 88.245 1.00 43.56 16 TYR F CA 1
ATOM 5524 C C . TYR F 1 12 ? -6.867 17.272 88.729 1.00 43.52 16 TYR F C 1
ATOM 5525 O O . TYR F 1 12 ? -7.362 17.717 89.764 1.00 43.30 16 TYR F O 1
ATOM 5534 N N . GLU F 1 16 ? -15.445 18.750 85.216 1.00 46.17 20 GLU F N 1
ATOM 5535 C CA . GLU F 1 16 ? -16.829 18.484 85.581 1.00 46.32 20 GLU F CA 1
ATOM 5536 C C . GLU F 1 16 ? -17.034 18.765 87.062 1.00 46.19 20 GLU F C 1
ATOM 5537 O O . GLU F 1 16 ? -17.839 19.620 87.439 1.00 46.43 20 GLU F O 1
ATOM 5543 N N . ASP F 1 17 ? -16.292 18.048 87.897 1.00 45.95 21 ASP F N 1
ATOM 5544 C CA . ASP F 1 17 ? -16.339 18.260 89.340 1.00 45.65 21 ASP F CA 1
ATOM 5545 C C . ASP F 1 17 ? -15.751 19.625 89.732 1.00 45.50 21 ASP F C 1
ATOM 5546 O O . ASP F 1 17 ? -16.001 20.121 90.834 1.00 45.45 21 ASP F O 1
ATOM 5551 N N . ILE F 1 18 ? -14.961 20.222 88.840 1.00 45.09 22 ILE F N 1
ATOM 5552 C CA . ILE F 1 18 ? -14.659 21.639 88.973 1.00 44.79 22 ILE F CA 1
ATOM 5553 C C . ILE F 1 18 ? -15.980 22.393 88.912 1.00 44.84 22 ILE F C 1
ATOM 5554 O O . ILE F 1 18 ? -16.423 22.971 89.904 1.00 44.80 22 ILE F O 1
ATOM 5559 N N . SER F 1 19 ? -16.629 22.357 87.751 1.00 44.64 23 SER F N 1
ATOM 5560 C CA . SER F 1 19 ? -17.870 23.098 87.565 1.00 44.47 23 SER F CA 1
ATOM 5561 C C . SER F 1 19 ? -19.027 22.577 88.424 1.00 44.08 23 SER F C 1
ATOM 5562 O O . SER F 1 19 ? -20.196 22.844 88.129 1.00 44.02 23 SER F O 1
ATOM 5565 N N . ARG F 1 20 ? -18.686 21.824 89.471 1.00 43.38 24 ARG F N 1
ATOM 5566 C CA . ARG F 1 20 ? -19.570 21.650 90.617 1.00 42.47 24 ARG F CA 1
ATOM 5567 C C . ARG F 1 20 ? -19.180 22.736 91.590 1.00 41.71 24 ARG F C 1
ATOM 5568 O O . ARG F 1 20 ? -19.960 23.644 91.879 1.00 41.76 24 ARG F O 1
ATOM 5576 N N . VAL F 1 21 ? -17.942 22.628 92.075 1.00 40.83 25 VAL F N 1
ATOM 5577 C CA . VAL F 1 21 ? -17.407 23.540 93.073 1.00 40.03 25 VAL F CA 1
ATOM 5578 C C . VAL F 1 21 ? -17.967 24.931 92.873 1.00 39.52 25 VAL F C 1
ATOM 5579 O O . VAL F 1 21 ? -18.582 25.466 93.783 1.00 39.51 25 VAL F O 1
ATOM 5583 N N . ARG F 1 22 ? -17.775 25.513 91.689 1.00 39.09 26 ARG F N 1
ATOM 5584 C CA . ARG F 1 22 ? -18.380 26.813 91.402 1.00 39.03 26 ARG F CA 1
ATOM 5585 C C . ARG F 1 22 ? -19.737 26.942 92.090 1.00 38.68 26 ARG F C 1
ATOM 5586 O O . ARG F 1 22 ? -19.948 27.860 92.884 1.00 38.96 26 ARG F O 1
ATOM 5594 N N . ALA F 1 23 ? -20.651 26.021 91.809 1.00 37.99 27 ALA F N 1
ATOM 5595 C CA . ALA F 1 23 ? -22.008 26.182 92.305 1.00 37.47 27 ALA F CA 1
ATOM 5596 C C . ALA F 1 23 ? -22.170 25.705 93.743 1.00 37.06 27 ALA F C 1
ATOM 5597 O O . ALA F 1 23 ? -23.289 25.546 94.227 1.00 37.20 27 ALA F O 1
ATOM 5599 N N . GLU F 1 24 ? -21.057 25.493 94.431 1.00 36.38 28 GLU F N 1
ATOM 5600 C CA . GLU F 1 24 ? -21.116 25.148 95.848 1.00 36.08 28 GLU F CA 1
ATOM 5601 C C . GLU F 1 24 ? -20.318 26.128 96.731 1.00 35.80 28 GLU F C 1
ATOM 5602 O O . GLU F 1 24 ? -20.660 26.370 97.888 1.00 35.59 28 GLU F O 1
ATOM 5608 N N . LEU F 1 25 ? -19.256 26.713 96.203 1.00 35.50 29 LEU F N 1
ATOM 5609 C CA . LEU F 1 25 ? -18.583 27.709 97.007 1.00 35.28 29 LEU F CA 1
ATOM 5610 C C . LEU F 1 25 ? -19.423 28.979 97.019 1.00 35.28 29 LEU F C 1
ATOM 5611 O O . LEU F 1 25 ? -20.022 29.349 96.012 1.00 35.39 29 LEU F O 1
ATOM 5616 N N . LEU F 1 26 ? -19.502 29.611 98.184 1.00 35.13 30 LEU F N 1
ATOM 5617 C CA . LEU F 1 26 ? -20.258 30.841 98.342 1.00 35.04 30 LEU F CA 1
ATOM 5618 C C . LEU F 1 26 ? -19.294 32.018 98.225 1.00 35.00 30 LEU F C 1
ATOM 5619 O O . LEU F 1 26 ? -19.584 32.996 97.531 1.00 35.10 30 LEU F O 1
ATOM 5624 N N . THR F 1 27 ? -18.146 31.898 98.893 1.00 34.47 31 THR F N 1
ATOM 5625 C CA . THR F 1 27 ? -17.151 32.966 98.955 1.00 34.50 31 THR F CA 1
ATOM 5626 C C . THR F 1 27 ? -16.776 33.528 97.598 1.00 34.33 31 THR F C 1
ATOM 5627 O O . THR F 1 27 ? -16.805 32.834 96.585 1.00 34.57 31 THR F O 1
ATOM 5631 N N . CYS F 1 28 ? -16.411 34.802 97.608 1.00 33.79 32 CYS F N 1
ATOM 5632 C CA . CYS F 1 28 ? -15.724 35.436 96.492 1.00 33.70 32 CYS F CA 1
ATOM 5633 C C . CYS F 1 28 ? -16.335 35.115 95.139 1.00 33.21 32 CYS F C 1
ATOM 5634 O O . CYS F 1 28 ? -15.625 34.781 94.192 1.00 33.08 32 CYS F O 1
ATOM 5637 N N . PRO F 1 29 ? -17.664 35.220 95.042 1.00 33.07 33 PRO F N 1
ATOM 5638 C CA . PRO F 1 29 ? -18.340 34.863 93.792 1.00 33.00 33 PRO F CA 1
ATOM 5639 C C . PRO F 1 29 ? -17.799 35.567 92.544 1.00 33.00 33 PRO F C 1
ATOM 5640 O O . PRO F 1 29 ? -17.899 35.022 91.446 1.00 33.09 33 PRO F O 1
ATOM 5644 N N . GLU F 1 30 ? -17.250 36.767 92.697 1.00 32.88 34 GLU F N 1
ATOM 5645 C CA . GLU F 1 30 ? -16.826 37.534 91.525 1.00 32.95 34 GLU F CA 1
ATOM 5646 C C . GLU F 1 30 ? -15.317 37.636 91.368 1.00 32.76 34 GLU F C 1
ATOM 5647 O O . GLU F 1 30 ? -14.837 38.372 90.513 1.00 32.69 34 GLU F O 1
ATOM 5653 N N . LEU F 1 31 ? -14.578 36.896 92.188 1.00 32.74 35 LEU F N 1
ATOM 5654 C CA . LEU F 1 31 ? -13.107 36.931 92.159 1.00 32.89 35 LEU F CA 1
ATOM 5655 C C . LEU F 1 31 ? -12.558 36.550 90.789 1.00 32.97 35 LEU F C 1
ATOM 5656 O O . LEU F 1 31 ? -13.014 35.579 90.190 1.00 32.89 35 LEU F O 1
ATOM 5661 N N . ASN F 1 32 ? -11.564 37.286 90.304 1.00 32.98 36 ASN F N 1
ATOM 5662 C CA . ASN F 1 32 ? -10.943 36.896 89.058 1.00 33.27 36 ASN F CA 1
ATOM 5663 C C . ASN F 1 32 ? -10.069 35.630 89.211 1.00 33.43 36 ASN F C 1
ATOM 5664 O O . ASN F 1 32 ? -8.939 35.683 89.740 1.00 33.87 36 ASN F O 1
ATOM 5669 N N . THR F 1 33 ? -10.580 34.497 88.746 1.00 33.07 37 THR F N 1
ATOM 5670 C CA . THR F 1 33 ? -9.923 33.228 89.024 1.00 33.13 37 THR F CA 1
ATOM 5671 C C . THR F 1 33 ? -8.653 33.028 88.210 1.00 33.31 37 THR F C 1
ATOM 5672 O O . THR F 1 33 ? -7.907 32.065 88.427 1.00 33.26 37 THR F O 1
ATOM 5676 N N . SER F 1 34 ? -8.396 33.932 87.270 1.00 33.18 38 SER F N 1
ATOM 5677 C CA . SER F 1 34 ? -7.174 33.849 86.500 1.00 33.18 38 SER F CA 1
ATOM 5678 C C . SER F 1 34 ? -6.011 34.519 87.225 1.00 33.23 38 SER F C 1
ATOM 5679 O O . SER F 1 34 ? -4.869 34.379 86.813 1.00 33.50 38 SER F O 1
ATOM 5682 N N . LEU F 1 35 ? -6.299 35.232 88.309 1.00 33.30 39 LEU F N 1
ATOM 5683 C CA . LEU F 1 35 ? -5.246 35.845 89.124 1.00 33.34 39 LEU F CA 1
ATOM 5684 C C . LEU F 1 35 ? -5.144 35.190 90.487 1.00 33.38 39 LEU F C 1
ATOM 5685 O O . LEU F 1 35 ? -4.121 35.328 91.142 1.00 33.81 39 LEU F O 1
ATOM 5690 N N . ALA F 1 36 ? -6.193 34.498 90.928 1.00 32.94 40 ALA F N 1
ATOM 5691 C CA . ALA F 1 36 ? -6.178 33.926 92.272 1.00 32.57 40 ALA F CA 1
ATOM 5692 C C . ALA F 1 36 ? -6.233 32.405 92.244 1.00 32.53 40 ALA F C 1
ATOM 5693 O O . ALA F 1 36 ? -6.076 31.744 93.255 1.00 32.62 40 ALA F O 1
ATOM 5695 N N . GLY F 1 37 ? -6.456 31.845 91.070 1.00 32.62 41 GLY F N 1
ATOM 5696 C CA . GLY F 1 37 ? -6.494 30.402 90.937 1.00 32.43 41 GLY F CA 1
ATOM 5697 C C . GLY F 1 37 ? -7.922 29.904 90.936 1.00 32.70 41 GLY F C 1
ATOM 5698 O O . GLY F 1 37 ? -8.883 30.690 91.074 1.00 32.63 41 GLY F O 1
ATOM 5699 N N . THR F 1 38 ? -8.054 28.589 90.794 1.00 32.41 42 THR F N 1
ATOM 5700 C CA . THR F 1 38 ? -9.341 27.957 90.678 1.00 32.45 42 THR F CA 1
ATOM 5701 C C . THR F 1 38 ? -9.478 26.902 91.782 1.00 32.43 42 THR F C 1
ATOM 5702 O O . THR F 1 38 ? -8.561 26.134 92.023 1.00 32.29 42 THR F O 1
ATOM 5706 N N . ILE F 1 39 ? -10.615 26.891 92.467 1.00 32.33 43 ILE F N 1
ATOM 5707 C CA . ILE F 1 39 ? -10.872 25.909 93.505 1.00 32.10 43 ILE F CA 1
ATOM 5708 C C . ILE F 1 39 ? -11.284 24.612 92.838 1.00 32.16 43 ILE F C 1
ATOM 5709 O O . ILE F 1 39 ? -12.178 24.610 91.992 1.00 32.24 43 ILE F O 1
ATOM 5714 N N . ILE F 1 40 ? -10.642 23.508 93.210 1.00 32.27 44 ILE F N 1
ATOM 5715 C CA . ILE F 1 40 ? -10.884 22.246 92.516 1.00 32.16 44 ILE F CA 1
ATOM 5716 C C . ILE F 1 40 ? -11.415 21.172 93.425 1.00 32.39 44 ILE F C 1
ATOM 5717 O O . ILE F 1 40 ? -11.693 20.075 92.972 1.00 32.50 44 ILE F O 1
ATOM 5722 N N . GLU F 1 41 ? -11.542 21.472 94.707 1.00 32.59 45 GLU F N 1
ATOM 5723 C CA . GLU F 1 41 ? -12.065 20.497 95.654 1.00 33.11 45 GLU F CA 1
ATOM 5724 C C . GLU F 1 41 ? -12.459 21.217 96.939 1.00 32.91 45 GLU F C 1
ATOM 5725 O O . GLU F 1 41 ? -11.754 22.101 97.415 1.00 33.10 45 GLU F O 1
ATOM 5731 N N . ILE F 1 42 ? -13.597 20.844 97.496 1.00 32.97 46 ILE F N 1
ATOM 5732 C CA . ILE F 1 42 ? -14.103 21.527 98.668 1.00 33.02 46 ILE F CA 1
ATOM 5733 C C . ILE F 1 42 ? -14.833 20.525 99.562 1.00 33.10 46 ILE F C 1
ATOM 5734 O O . ILE F 1 42 ? -15.392 19.541 99.082 1.00 33.12 46 ILE F O 1
ATOM 5739 N N . ASP F 1 43 ? -14.804 20.773 100.866 1.00 33.21 47 ASP F N 1
ATOM 5740 C CA . ASP F 1 43 ? -15.460 19.917 101.845 1.00 33.24 47 ASP F CA 1
ATOM 5741 C C . ASP F 1 43 ? -15.528 20.706 103.147 1.00 33.03 47 ASP F C 1
ATOM 5742 O O . ASP F 1 43 ? -14.999 21.799 103.244 1.00 32.86 47 ASP F O 1
ATOM 5747 N N . LYS F 1 44 ? -16.169 20.158 104.162 1.00 33.02 48 LYS F N 1
ATOM 5748 C CA . LYS F 1 44 ? -16.150 20.834 105.446 1.00 33.12 48 LYS F CA 1
ATOM 5749 C C . LYS F 1 44 ? -14.718 21.086 105.895 1.00 32.97 48 LYS F C 1
ATOM 5750 O O . LYS F 1 44 ? -13.912 20.174 105.964 1.00 32.86 48 LYS F O 1
ATOM 5756 N N . ASN F 1 45 ? -14.403 22.339 106.176 1.00 33.04 49 ASN F N 1
ATOM 5757 C CA . ASN F 1 45 ? -13.104 22.685 106.736 1.00 33.15 49 ASN F CA 1
ATOM 5758 C C . ASN F 1 45 ? -11.934 22.444 105.801 1.00 33.18 49 ASN F C 1
ATOM 5759 O O . ASN F 1 45 ? -10.780 22.431 106.228 1.00 33.32 49 ASN F O 1
ATOM 5764 N N . TYR F 1 46 ? -12.229 22.283 104.518 1.00 33.19 50 TYR F N 1
ATOM 5765 C CA . TYR F 1 46 ? -11.221 21.845 103.574 1.00 33.14 50 TYR F CA 1
ATOM 5766 C C . TYR F 1 46 ? -11.425 22.387 102.175 1.00 32.85 50 TYR F C 1
ATOM 5767 O O . TYR F 1 46 ? -12.550 22.481 101.702 1.00 32.75 50 TYR F O 1
ATOM 5776 N N . ALA F 1 47 ? -10.325 22.708 101.503 1.00 32.52 51 ALA F N 1
ATOM 5777 C CA . ALA F 1 47 ? -10.372 23.122 100.103 1.00 32.48 51 ALA F CA 1
ATOM 5778 C C . ALA F 1 47 ? -9.010 22.981 99.431 1.00 32.73 51 ALA F C 1
ATOM 5779 O O . ALA F 1 47 ? -7.957 23.078 100.084 1.00 32.79 51 ALA F O 1
ATOM 5781 N N . LYS F 1 48 ? -9.037 22.769 98.120 1.00 32.79 52 LYS F N 1
ATOM 5782 C CA . LYS F 1 48 ? -7.828 22.528 97.352 1.00 33.00 52 LYS F CA 1
ATOM 5783 C C . LYS F 1 48 ? -7.949 23.362 96.100 1.00 32.98 52 LYS F C 1
ATOM 5784 O O . LYS F 1 48 ? -9.031 23.428 95.515 1.00 33.34 52 LYS F O 1
ATOM 5790 N N . SER F 1 49 ? -6.866 24.017 95.695 1.00 32.72 53 SER F N 1
ATOM 5791 C CA . SER F 1 49 ? -6.914 24.872 94.506 1.00 32.65 53 SER F CA 1
ATOM 5792 C C . SER F 1 49 ? -5.640 24.815 93.684 1.00 32.62 53 SER F C 1
ATOM 5793 O O . SER F 1 49 ? -4.621 24.279 94.133 1.00 32.83 53 SER F O 1
ATOM 5796 N N . ILE F 1 50 ? -5.696 25.348 92.470 1.00 32.21 54 ILE F N 1
ATOM 5797 C CA . ILE F 1 50 ? -4.503 25.400 91.666 1.00 32.25 54 ILE F CA 1
ATOM 5798 C C . ILE F 1 50 ? -4.341 26.769 91.038 1.00 32.14 54 ILE F C 1
ATOM 5799 O O . ILE F 1 50 ? -5.310 27.389 90.636 1.00 32.44 54 ILE F O 1
ATOM 5804 N N . LEU F 1 51 ? -3.109 27.258 91.006 1.00 32.00 55 LEU F N 1
ATOM 5805 C CA . LEU F 1 51 ? -2.815 28.524 90.383 1.00 31.65 55 LEU F CA 1
ATOM 5806 C C . LEU F 1 51 ? -1.861 28.271 89.243 1.00 31.87 55 LEU F C 1
ATOM 5807 O O . LEU F 1 51 ? -0.740 27.802 89.441 1.00 32.04 55 LEU F O 1
ATOM 5812 N N . ILE F 1 52 ? -2.321 28.556 88.039 1.00 31.94 56 ILE F N 1
ATOM 5813 C CA . ILE F 1 52 ? -1.464 28.510 86.889 1.00 32.13 56 ILE F CA 1
ATOM 5814 C C . ILE F 1 52 ? -0.846 29.890 86.730 1.00 32.24 56 ILE F C 1
ATOM 5815 O O . ILE F 1 52 ? -1.553 30.864 86.522 1.00 32.67 56 ILE F O 1
ATOM 5820 N N . THR F 1 53 ? 0.471 29.979 86.842 1.00 32.20 57 THR F N 1
ATOM 5821 C CA . THR F 1 53 ? 1.135 31.269 86.738 1.00 32.24 57 THR F CA 1
ATOM 5822 C C . THR F 1 53 ? 1.028 31.815 85.315 1.00 32.50 57 THR F C 1
ATOM 5823 O O . THR F 1 53 ? 1.115 31.065 84.346 1.00 32.79 57 THR F O 1
ATOM 5827 N N . THR F 1 54 ? 0.797 33.117 85.187 1.00 32.57 58 THR F N 1
ATOM 5828 C CA . THR F 1 54 ? 0.656 33.724 83.864 1.00 32.47 58 THR F CA 1
ATOM 5829 C C . THR F 1 54 ? 1.539 34.948 83.749 1.00 32.48 58 THR F C 1
ATOM 5830 O O . THR F 1 54 ? 2.035 35.464 84.746 1.00 32.28 58 THR F O 1
ATOM 5834 N N . SER F 1 55 ? 1.722 35.415 82.525 1.00 32.91 59 SER F N 1
ATOM 5835 C CA . SER F 1 55 ? 2.561 36.563 82.232 1.00 33.08 59 SER F CA 1
ATOM 5836 C C . SER F 1 55 ? 2.034 37.816 82.904 1.00 33.33 59 SER F C 1
ATOM 5837 O O . SER F 1 55 ? 2.745 38.806 83.002 1.00 33.37 59 SER F O 1
ATOM 5840 N N . GLU F 1 56 ? 0.795 37.774 83.380 1.00 33.67 6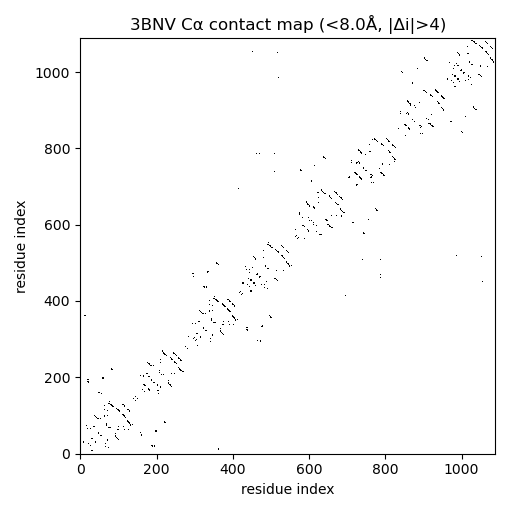0 GLU F N 1
ATOM 5841 C CA . GLU F 1 56 ? 0.221 38.928 84.059 1.00 34.62 60 GLU F CA 1
ATOM 5842 C C . GLU F 1 56 ? 0.688 39.075 85.522 1.00 34.35 60 GLU F C 1
ATOM 5843 O O . GLU F 1 56 ? 0.418 40.095 86.164 1.00 34.09 60 GLU F O 1
ATOM 5857 N N . VAL F 1 58 ? 4.059 38.498 86.476 1.00 33.21 62 VAL F N 1
ATOM 5858 C CA . VAL F 1 58 ? 5.507 38.580 86.556 1.00 32.49 62 VAL F CA 1
ATOM 5859 C C . VAL F 1 58 ? 5.962 39.876 87.217 1.00 32.38 62 VAL F C 1
ATOM 5860 O O . VAL F 1 58 ? 5.327 40.911 87.056 1.00 32.19 62 VAL F O 1
ATOM 5864 N N . ALA F 1 59 ? 7.060 39.816 87.970 1.00 32.35 63 ALA F N 1
ATOM 5865 C CA . ALA F 1 59 ? 7.674 41.043 88.494 1.00 32.37 63 ALA F CA 1
ATOM 5866 C C . ALA F 1 59 ? 8.798 41.544 87.590 1.00 32.55 63 ALA F C 1
ATOM 5867 O O . ALA F 1 59 ? 9.209 42.696 87.701 1.00 32.49 63 ALA F O 1
ATOM 5869 N N . ASP F 1 60 ? 9.231 40.679 86.664 1.00 32.66 64 ASP F N 1
ATOM 5870 C CA . ASP F 1 60 ? 10.492 40.751 85.948 1.00 33.04 64 ASP F CA 1
ATOM 5871 C C . ASP F 1 60 ? 10.344 40.308 84.519 1.00 33.11 64 ASP F C 1
ATOM 5872 O O . ASP F 1 60 ? 9.396 39.594 84.199 1.00 33.34 64 ASP F O 1
ATOM 5877 N N . ASP F 1 61 ? 11.351 40.586 83.696 1.00 32.81 65 ASP F N 1
ATOM 5878 C CA . ASP F 1 61 ? 11.422 39.949 82.381 1.00 32.98 65 ASP F CA 1
ATOM 5879 C C . ASP F 1 61 ? 12.175 38.619 82.404 1.00 32.76 65 ASP F C 1
ATOM 5880 O O . ASP F 1 61 ? 12.549 38.106 81.347 1.00 32.63 65 ASP F O 1
ATOM 5885 N N . GLN F 1 62 ? 12.407 38.068 83.590 1.00 32.60 66 GLN F N 1
ATOM 5886 C CA . GLN F 1 62 ? 13.057 36.769 83.683 1.00 32.57 66 GLN F CA 1
ATOM 5887 C C . GLN F 1 62 ? 12.073 35.678 84.137 1.00 32.67 66 GLN F C 1
ATOM 5888 O O . GLN F 1 62 ? 12.462 34.533 84.347 1.00 32.78 66 GLN F O 1
ATOM 5894 N N . GLY F 1 63 ? 10.801 36.037 84.301 1.00 32.50 67 GLY F N 1
ATOM 5895 C CA . GLY F 1 63 ? 9.776 35.059 84.630 1.00 32.18 67 GLY F CA 1
ATOM 5896 C C . GLY F 1 63 ? 9.466 34.900 86.095 1.00 32.02 67 GLY F C 1
ATOM 5897 O O . GLY F 1 63 ? 8.710 34.010 86.479 1.00 32.17 67 GLY F O 1
ATOM 5898 N N . LEU F 1 64 ? 10.054 35.756 86.917 1.00 31.92 68 LEU F N 1
ATOM 5899 C CA . LEU F 1 64 ? 9.834 35.713 88.349 1.00 31.66 68 LEU F CA 1
ATOM 5900 C C . LEU F 1 64 ? 8.435 36.202 88.661 1.00 32.17 68 LEU F C 1
ATOM 5901 O O . LEU F 1 64 ? 8.018 37.273 88.201 1.00 32.21 68 LEU F O 1
ATOM 5906 N N . ILE F 1 65 ? 7.710 35.413 89.445 1.00 32.02 69 ILE F N 1
ATOM 5907 C CA . ILE F 1 65 ? 6.345 35.716 89.755 1.00 31.88 69 ILE F CA 1
ATOM 5908 C C . ILE F 1 65 ? 6.294 36.527 91.049 1.00 32.26 69 ILE F C 1
ATOM 5909 O O . ILE F 1 65 ? 6.879 36.138 92.044 1.00 32.64 69 ILE F O 1
ATOM 5914 N N . PHE F 1 66 ? 5.590 37.653 91.028 1.00 32.29 70 PHE F N 1
ATOM 5915 C CA . PHE F 1 66 ? 5.416 38.495 92.199 1.00 32.22 70 PHE F CA 1
ATOM 5916 C C . PHE F 1 66 ? 4.761 37.663 93.272 1.00 32.54 70 PHE F C 1
ATOM 5917 O O . PHE F 1 66 ? 3.737 37.027 93.010 1.00 33.02 70 PHE F O 1
ATOM 5925 N N . ASP F 1 67 ? 5.339 37.677 94.474 1.00 32.72 71 ASP F N 1
ATOM 5926 C CA . ASP F 1 67 ? 4.913 36.784 95.569 1.00 33.01 71 ASP F CA 1
ATOM 5927 C C . ASP F 1 67 ? 3.451 36.941 95.957 1.00 32.96 71 ASP F C 1
ATOM 5928 O O . ASP F 1 67 ? 2.800 35.981 96.342 1.00 33.32 71 ASP F O 1
ATOM 5933 N N . ALA F 1 68 ? 2.921 38.155 95.865 1.00 32.94 72 ALA F N 1
ATOM 5934 C CA . ALA F 1 68 ? 1.563 38.399 96.317 1.00 32.42 72 ALA F CA 1
ATOM 5935 C C . ALA F 1 68 ? 0.558 37.547 95.570 1.00 32.54 72 ALA F C 1
ATOM 5936 O O . ALA F 1 68 ? -0.537 37.308 96.070 1.00 33.15 72 ALA F O 1
ATOM 5938 N N . PHE F 1 69 ? 0.913 37.064 94.387 1.00 32.35 73 PHE F N 1
ATOM 5939 C CA . PHE F 1 69 ? -0.019 36.194 93.690 1.00 32.50 73 PHE F CA 1
ATOM 5940 C C . PHE F 1 69 ? -0.113 34.836 94.346 1.00 32.69 73 PHE F C 1
ATOM 5941 O O . PHE F 1 69 ? -1.163 34.195 94.314 1.00 32.98 73 PHE F O 1
ATOM 5949 N N . ILE F 1 70 ? 0.945 34.395 94.995 1.00 32.68 74 ILE F N 1
ATOM 5950 C CA . ILE F 1 70 ? 0.759 33.148 95.672 1.00 33.23 74 ILE F CA 1
ATOM 5951 C C . ILE F 1 70 ? -0.070 33.438 96.916 1.00 33.47 74 ILE F C 1
ATOM 5952 O O . ILE F 1 70 ? -0.949 32.643 97.288 1.00 33.28 74 ILE F O 1
ATOM 5957 N N . PHE F 1 71 ? 0.163 34.601 97.528 1.00 33.38 75 PHE F N 1
ATOM 5958 C CA . PHE F 1 71 ? -0.666 34.987 98.661 1.00 33.40 75 PHE F CA 1
ATOM 5959 C C . PHE F 1 71 ? -2.138 35.046 98.220 1.00 33.17 75 PHE F C 1
ATOM 5960 O O . PHE F 1 71 ? -3.036 34.538 98.910 1.00 33.03 75 PHE F O 1
ATOM 5968 N N . ALA F 1 72 ? -2.373 35.651 97.062 1.00 32.57 76 ALA F N 1
ATOM 5969 C CA . ALA F 1 72 ? -3.727 35.732 96.537 1.00 32.63 76 ALA F CA 1
ATOM 5970 C C . ALA F 1 72 ? -4.362 34.340 96.515 1.00 32.87 76 ALA F C 1
ATOM 5971 O O . ALA F 1 72 ? -5.464 34.140 97.009 1.00 33.04 76 ALA F O 1
ATOM 5973 N N . ALA F 1 73 ? -3.642 33.378 95.941 1.00 32.94 77 ALA F N 1
ATOM 5974 C CA . ALA F 1 73 ? -4.152 32.020 95.825 1.00 32.75 77 ALA F CA 1
ATOM 5975 C C . ALA F 1 73 ? -4.447 31.441 97.195 1.00 32.95 77 ALA F C 1
ATOM 5976 O O . ALA F 1 73 ? -5.484 30.819 97.375 1.00 33.33 77 ALA F O 1
ATOM 5978 N N . ALA F 1 74 ? -3.555 31.675 98.162 1.00 32.79 78 ALA F N 1
ATOM 5979 C CA . ALA F 1 74 ? -3.742 31.176 99.523 1.00 32.63 78 ALA F CA 1
ATOM 5980 C C . ALA F 1 74 ? -4.939 31.840 100.157 1.00 32.44 78 ALA F C 1
ATOM 5981 O O . ALA F 1 74 ? -5.678 31.222 100.902 1.00 32.30 78 ALA F O 1
ATOM 5983 N N . ASN F 1 75 ? -5.133 33.104 99.841 1.00 32.31 79 ASN F N 1
ATOM 5984 C CA . ASN F 1 75 ? -6.194 33.866 100.430 1.00 32.27 79 ASN F CA 1
ATOM 5985 C C . ASN F 1 75 ? -7.510 33.293 99.955 1.00 32.36 79 ASN F C 1
ATOM 5986 O O . ASN F 1 75 ? -8.454 33.141 100.724 1.00 32.79 79 ASN F O 1
ATOM 5991 N N . TYR F 1 76 ? -7.566 32.926 98.688 1.00 32.29 80 TYR F N 1
ATOM 5992 C CA . TYR F 1 76 ? -8.799 32.428 98.111 1.00 31.97 80 TYR F CA 1
ATOM 5993 C C . TYR F 1 76 ? -9.117 31.043 98.635 1.00 32.10 80 TYR F C 1
ATOM 5994 O O . TYR F 1 76 ? -10.239 30.797 99.057 1.00 32.28 80 TYR F O 1
ATOM 6003 N N . VAL F 1 77 ? -8.131 30.149 98.641 1.00 32.01 81 VAL F N 1
ATOM 6004 C CA . VAL F 1 77 ? -8.361 28.752 99.050 1.00 31.73 81 VAL F CA 1
ATOM 6005 C C . VAL F 1 77 ? -8.698 28.689 100.527 1.00 31.74 81 VAL F C 1
ATOM 6006 O O . VAL F 1 77 ? -9.469 27.856 100.958 1.00 31.84 81 VAL F O 1
ATOM 6010 N N . ALA F 1 78 ? -8.122 29.590 101.306 1.00 32.03 82 ALA F N 1
ATOM 6011 C CA . ALA F 1 78 ? -8.401 29.645 102.732 1.00 32.21 82 ALA F CA 1
ATOM 6012 C C . ALA F 1 78 ? -9.874 29.956 102.922 1.00 32.63 82 ALA F C 1
ATOM 6013 O O . ALA F 1 78 ? -10.572 29.287 103.677 1.00 32.80 82 ALA F O 1
ATOM 6015 N N . GLN F 1 79 ? -10.363 30.965 102.214 1.00 32.74 83 GLN F N 1
ATOM 6016 C CA . GLN F 1 79 ? -11.756 31.325 102.324 1.00 32.86 83 GLN F CA 1
ATOM 6017 C C . GLN F 1 79 ? -12.663 30.239 101.795 1.00 32.62 83 GLN F C 1
ATOM 6018 O O . GLN F 1 79 ? -13.738 30.045 102.310 1.00 33.17 83 GLN F O 1
ATOM 6024 N N . ALA F 1 80 ? -12.230 29.509 100.781 1.00 32.58 84 ALA F N 1
ATOM 6025 C CA . ALA F 1 80 ? -13.022 28.398 100.266 1.00 32.22 84 ALA F CA 1
ATOM 6026 C C . ALA F 1 80 ? -13.145 27.282 101.286 1.00 32.45 84 ALA F C 1
ATOM 6027 O O . ALA F 1 80 ? -14.142 26.547 101.286 1.00 32.74 84 ALA F O 1
ATOM 6029 N N . SER F 1 81 ? -12.142 27.142 102.153 1.00 32.39 85 SER F N 1
ATOM 6030 C CA . SER F 1 81 ? -12.171 26.097 103.193 1.00 32.41 85 SER F CA 1
ATOM 6031 C C . SER F 1 81 ? -13.319 26.303 104.209 1.00 32.59 85 SER F C 1
ATOM 6032 O O . SER F 1 81 ? -13.818 25.354 104.810 1.00 32.86 85 SER F O 1
ATOM 6035 N N . ILE F 1 82 ? -13.721 27.557 104.381 1.00 32.49 86 ILE F N 1
ATOM 6036 C CA . ILE F 1 82 ? -14.780 27.931 105.295 1.00 32.43 86 ILE F CA 1
ATOM 6037 C C . ILE F 1 82 ? -16.102 28.062 104.530 1.00 32.50 86 ILE F C 1
ATOM 6038 O O . ILE F 1 82 ? -17.179 27.742 105.038 1.00 32.58 86 ILE F O 1
ATOM 6043 N N . ASN F 1 83 ? -16.007 28.538 103.298 1.00 32.31 87 ASN F N 1
ATOM 6044 C CA . ASN F 1 83 ? -17.167 28.683 102.428 1.00 32.21 87 ASN F CA 1
ATOM 6045 C C . ASN F 1 83 ? -18.399 29.360 103.018 1.00 32.54 87 ASN F C 1
ATOM 6046 O O . ASN F 1 83 ? -19.518 28.832 102.910 1.00 32.74 87 ASN F O 1
ATOM 6051 N N . LYS F 1 84 ? -18.203 30.525 103.630 1.00 32.73 88 LYS F N 1
ATOM 6052 C CA . LYS F 1 84 ? -19.320 31.365 104.065 1.00 32.81 88 LYS F CA 1
ATOM 6053 C C . LYS F 1 84 ? -19.581 32.455 103.035 1.00 32.79 88 LYS F C 1
ATOM 6054 O O . LYS F 1 84 ? -18.664 32.942 102.392 1.00 33.20 88 LYS F O 1
ATOM 6060 N N . GLU F 1 85 ? -20.837 32.837 102.882 1.00 32.89 89 GLU F N 1
ATOM 6061 C CA . GLU F 1 85 ? -21.216 33.845 101.905 1.00 32.77 89 GLU F CA 1
ATOM 6062 C C . GLU F 1 85 ? -20.574 35.201 102.199 1.00 32.59 89 GLU F C 1
ATOM 6063 O O . GLU F 1 85 ? -20.170 35.917 101.286 1.00 32.55 89 GLU F O 1
ATOM 6069 N N . PHE F 1 86 ? -20.495 35.561 103.474 1.00 32.57 90 PHE F N 1
ATOM 6070 C CA . PHE F 1 86 ? -19.930 36.851 103.851 1.00 32.36 90 PHE F CA 1
ATOM 6071 C C . PHE F 1 86 ? -18.758 36.649 104.786 1.00 32.65 90 PHE F C 1
ATOM 6072 O O . PHE F 1 86 ? -18.942 36.402 105.982 1.00 32.98 90 PHE F O 1
ATOM 6080 N N . SER F 1 87 ? -17.548 36.763 104.241 1.00 32.73 91 SER F N 1
ATOM 6081 C CA . SER F 1 87 ? -16.348 36.546 105.018 1.00 32.65 91 SER F CA 1
ATOM 6082 C C . SER F 1 87 ? -15.281 37.467 104.524 1.00 32.70 91 SER F C 1
ATOM 6083 O O . SER F 1 87 ? -15.353 37.981 103.411 1.00 33.10 91 SER F O 1
ATOM 6086 N N . VAL F 1 88 ? -14.270 37.661 105.356 1.00 32.71 92 VAL F N 1
ATOM 6087 C CA . VAL F 1 88 ? -13.113 38.455 104.997 1.00 32.59 92 VAL F CA 1
ATOM 6088 C C . VAL F 1 88 ? -11.961 37.878 105.774 1.00 32.64 92 VAL F C 1
ATOM 6089 O O . VAL F 1 88 ? -12.177 37.118 106.714 1.00 33.00 92 VAL F O 1
ATOM 6093 N N . ILE F 1 89 ? -10.733 38.183 105.381 1.00 32.71 93 ILE F N 1
ATOM 6094 C CA . ILE F 1 89 ? -9.607 37.762 106.195 1.00 32.52 93 ILE F CA 1
ATOM 6095 C C . ILE F 1 89 ? -9.138 38.961 106.999 1.00 32.61 93 ILE F C 1
ATOM 6096 O O . ILE F 1 89 ? -9.186 40.092 106.506 1.00 32.71 93 ILE F O 1
ATOM 6101 N N . ILE F 1 90 ? -8.705 38.723 108.236 1.00 32.49 94 ILE F N 1
ATOM 6102 C CA . ILE F 1 90 ? -8.282 39.831 109.096 1.00 32.29 94 ILE F CA 1
ATOM 6103 C C . ILE F 1 90 ? -6.843 39.703 109.565 1.00 32.46 94 ILE F C 1
ATOM 6104 O O . ILE F 1 90 ? -6.347 40.564 110.275 1.00 32.60 94 ILE F O 1
ATOM 6109 N N . GLY F 1 91 ? -6.166 38.636 109.175 1.00 32.68 95 GLY F N 1
ATOM 6110 C CA . GLY F 1 91 ? -4.750 38.496 109.519 1.00 32.93 95 GLY F CA 1
ATOM 6111 C C . GLY F 1 91 ? -4.097 37.312 108.835 1.00 32.99 95 GLY F C 1
ATOM 6112 O O . GLY F 1 91 ? -4.765 36.351 108.462 1.00 32.89 95 GLY F O 1
ATOM 6113 N N . SER F 1 92 ? -2.786 37.373 108.672 1.00 33.15 96 SER F N 1
ATOM 6114 C CA . SER F 1 92 ? -2.068 36.223 108.141 1.00 33.41 96 SER F CA 1
ATOM 6115 C C . SER F 1 92 ? -0.609 36.184 108.565 1.00 33.09 96 SER F C 1
ATOM 6116 O O . SER F 1 92 ? -0.019 37.204 108.891 1.00 33.13 96 SER F O 1
ATOM 6119 N N . LYS F 1 93 ? -0.053 34.976 108.555 1.00 33.09 97 LYS F N 1
ATOM 6120 C CA . LYS F 1 93 ? 1.357 34.735 108.804 1.00 33.18 97 LYS F CA 1
ATOM 6121 C C . LYS F 1 93 ? 1.852 33.775 107.733 1.00 33.31 97 LYS F C 1
ATOM 6122 O O . LYS F 1 93 ? 1.471 32.612 107.737 1.00 33.53 97 LYS F O 1
ATOM 6128 N N . CYS F 1 94 ? 2.695 34.235 106.816 1.00 33.55 98 CYS F N 1
ATOM 6129 C CA . CYS F 1 94 ? 3.122 33.370 105.691 1.00 34.20 98 CYS F CA 1
ATOM 6130 C C . CYS F 1 94 ? 4.615 33.214 105.602 1.00 33.37 98 CYS F C 1
ATOM 6131 O O . CYS F 1 94 ? 5.375 34.122 105.941 1.00 33.37 98 CYS F O 1
ATOM 6134 N N . PHE F 1 95 ? 5.030 32.063 105.097 1.00 33.04 99 PHE F N 1
ATOM 6135 C CA . PHE F 1 95 ? 6.419 31.833 104.716 1.00 32.58 99 PHE F CA 1
ATOM 6136 C C . PHE F 1 95 ? 6.441 31.486 103.224 1.00 32.17 99 PHE F C 1
ATOM 6137 O O . PHE F 1 95 ? 5.682 30.636 102.756 1.00 32.13 99 PHE F O 1
ATOM 6145 N N . PHE F 1 96 ? 7.277 32.181 102.473 1.00 31.86 100 PHE F N 1
ATOM 6146 C CA . PHE F 1 96 ? 7.442 31.874 101.074 1.00 31.82 100 PHE F CA 1
ATOM 6147 C C . PHE F 1 96 ? 8.827 31.303 100.927 1.00 31.88 100 PHE F C 1
ATOM 6148 O O . PHE F 1 96 ? 9.802 32.041 100.951 1.00 32.27 100 PHE F O 1
ATOM 6156 N N . TYR F 1 97 ? 8.905 29.986 100.777 1.00 31.89 101 TYR F N 1
ATOM 6157 C CA . TYR F 1 97 ? 10.176 29.276 100.820 1.00 32.09 101 TYR F CA 1
ATOM 6158 C C . TYR F 1 97 ? 10.988 29.426 99.543 1.00 31.99 101 TYR F C 1
ATOM 6159 O O . TYR F 1 97 ? 12.184 29.364 99.577 1.00 31.80 101 TYR F O 1
ATOM 6168 N N . ALA F 1 98 ? 10.312 29.624 98.422 1.00 32.35 102 ALA F N 1
ATOM 6169 C CA . ALA F 1 98 ? 10.969 29.819 97.138 1.00 32.49 102 ALA F CA 1
ATOM 6170 C C . ALA F 1 98 ? 9.996 30.536 96.223 1.00 32.62 102 ALA F C 1
ATOM 6171 O O . ALA F 1 98 ? 8.786 30.318 96.292 1.00 33.07 102 ALA F O 1
ATOM 6173 N N . PRO F 1 99 ? 10.514 31.383 95.338 1.00 32.42 103 PRO F N 1
ATOM 6174 C CA . PRO F 1 99 ? 9.601 32.079 94.438 1.00 32.32 103 PRO F CA 1
ATOM 6175 C C . PRO F 1 99 ? 9.207 31.211 93.265 1.00 32.52 103 PRO F C 1
ATOM 6176 O O . PRO F 1 99 ? 10.003 30.397 92.799 1.00 32.83 103 PRO F O 1
ATOM 6180 N N . LEU F 1 100 ? 7.981 31.375 92.790 1.00 32.99 104 LEU F N 1
ATOM 6181 C CA . LEU F 1 100 ? 7.502 30.696 91.582 1.00 32.89 104 LEU F CA 1
ATOM 6182 C C . LEU F 1 100 ? 8.142 31.286 90.323 1.00 32.59 104 LEU F C 1
ATOM 6183 O O . LEU F 1 100 ? 8.538 32.447 90.284 1.00 32.43 104 LEU F O 1
ATOM 6188 N N . LYS F 1 101 ? 8.192 30.469 89.283 1.00 32.56 105 LYS F N 1
ATOM 6189 C CA . LYS F 1 101 ? 8.721 30.843 87.984 1.00 32.27 105 LYS F CA 1
ATOM 6190 C C . LYS F 1 101 ? 7.563 30.717 87.002 1.00 32.06 105 LYS F C 1
ATOM 6191 O O . LYS F 1 101 ? 6.751 29.806 87.119 1.00 31.78 105 LYS F O 1
ATOM 6197 N N . LEU F 1 102 ? 7.472 31.641 86.054 1.00 31.85 106 LEU F N 1
ATOM 6198 C CA . LEU F 1 102 ? 6.408 31.597 85.072 1.00 31.72 106 LEU F CA 1
ATOM 6199 C C . LEU F 1 102 ? 6.389 30.233 84.385 1.00 31.91 106 LEU F C 1
ATOM 6200 O O . LEU F 1 102 ? 7.430 29.722 83.964 1.00 31.92 106 LEU F O 1
ATOM 6205 N N . GLY F 1 103 ? 5.205 29.631 84.304 1.00 32.03 107 GLY F N 1
ATOM 6206 C CA . GLY F 1 103 ? 5.098 28.282 83.776 1.00 32.11 107 GLY F CA 1
ATOM 6207 C C . GLY F 1 103 ? 4.843 27.253 84.856 1.00 32.28 107 GLY F C 1
ATOM 6208 O O . GLY F 1 103 ? 4.344 26.164 84.578 1.00 32.68 107 GLY F O 1
ATOM 6209 N N . ASP F 1 104 ? 5.187 27.591 86.092 1.00 32.39 108 ASP F N 1
ATOM 6210 C CA . ASP F 1 104 ? 4.890 26.743 87.240 1.00 32.52 108 ASP F CA 1
ATOM 6211 C C . ASP F 1 104 ? 3.397 26.698 87.496 1.00 32.44 108 ASP F C 1
ATOM 6212 O O . ASP F 1 104 ? 2.706 27.698 87.325 1.00 32.54 108 ASP F O 1
ATOM 6217 N N . VAL F 1 105 ? 2.889 25.545 87.908 1.00 32.26 109 VAL F N 1
ATOM 6218 C CA . VAL F 1 105 ? 1.561 25.535 88.525 1.00 32.23 109 VAL F CA 1
ATOM 6219 C C . VAL F 1 105 ? 1.652 25.228 90.017 1.00 32.17 109 VAL F C 1
ATOM 6220 O O . VAL F 1 105 ? 2.283 24.264 90.420 1.00 32.18 109 VAL F O 1
ATOM 6224 N N . LEU F 1 106 ? 1.027 26.078 90.820 1.00 32.13 110 LEU F N 1
ATOM 6225 C CA . LEU F 1 106 ? 1.022 25.946 92.269 1.00 31.86 110 LEU F CA 1
ATOM 6226 C C . LEU F 1 106 ? -0.200 25.168 92.706 1.00 32.26 110 LEU F C 1
ATOM 6227 O O . LEU F 1 106 ? -1.332 25.507 92.313 1.00 32.04 110 LEU F O 1
ATOM 6232 N N . GLU F 1 107 ? 0.020 24.138 93.521 1.00 32.40 111 GLU F N 1
ATOM 6233 C CA . GLU F 1 107 ? -1.084 23.367 94.090 1.00 32.63 111 GLU F CA 1
ATOM 6234 C C . GLU F 1 107 ? -1.228 23.698 95.572 1.00 32.42 111 GLU F C 1
ATOM 6235 O O . GLU F 1 107 ? -0.299 23.500 96.353 1.00 32.62 111 GLU F O 1
ATOM 6241 N N . LEU F 1 108 ? -2.391 24.195 95.967 1.00 32.51 112 LEU F N 1
ATOM 6242 C CA . LEU F 1 108 ? -2.611 24.623 97.353 1.00 32.25 112 LEU F CA 1
ATOM 6243 C C . LEU F 1 108 ? -3.652 23.765 98.056 1.00 32.31 112 LEU F C 1
ATOM 6244 O O . LEU F 1 108 ? -4.632 23.329 97.449 1.00 32.40 112 LEU F O 1
ATOM 6249 N N . GLU F 1 109 ? -3.442 23.539 99.346 1.00 32.34 113 GLU F N 1
ATOM 6250 C CA . GLU F 1 109 ? -4.368 22.779 100.149 1.00 32.75 113 GLU F CA 1
ATOM 6251 C C . GLU F 1 109 ? -4.618 23.574 101.427 1.00 32.80 113 GLU F C 1
ATOM 6252 O O . GLU F 1 109 ? -3.683 24.109 101.998 1.00 33.15 113 GLU F O 1
ATOM 6258 N N . ALA F 1 110 ? -5.875 23.665 101.860 1.00 32.67 114 ALA F N 1
ATOM 6259 C CA . ALA F 1 110 ? -6.243 24.485 103.005 1.00 32.56 114 ALA F CA 1
ATOM 6260 C C . ALA F 1 110 ? -7.024 23.645 104.011 1.00 32.71 114 ALA F C 1
ATOM 6261 O O . ALA F 1 110 ? -7.993 22.969 103.642 1.00 32.79 114 ALA F O 1
ATOM 6263 N N . HIS F 1 111 ? -6.612 23.679 105.277 1.00 32.73 115 HIS F N 1
ATOM 6264 C CA . HIS F 1 111 ? -7.367 22.992 106.331 1.00 32.84 115 HIS F CA 1
ATOM 6265 C C . HIS F 1 111 ? -7.723 23.983 107.432 1.00 32.86 115 HIS F C 1
ATOM 6266 O O . HIS F 1 111 ? -6.842 24.672 107.962 1.00 32.98 115 HIS F O 1
ATOM 6273 N N . ALA F 1 112 ? -9.006 24.050 107.777 1.00 32.77 116 ALA F N 1
ATOM 6274 C CA . ALA F 1 112 ? -9.458 24.984 108.803 1.00 32.89 116 ALA F CA 1
ATOM 6275 C C . ALA F 1 112 ? -9.451 24.297 110.160 1.00 33.22 116 ALA F C 1
ATOM 6276 O O . ALA F 1 112 ? -9.976 23.197 110.302 1.00 33.08 116 ALA F O 1
ATOM 6278 N N . LEU F 1 113 ? -8.850 24.930 111.162 1.00 33.91 117 LEU F N 1
ATOM 6279 C CA . LEU F 1 113 ? -8.848 24.331 112.499 1.00 34.73 117 LEU F CA 1
ATOM 6280 C C . LEU F 1 113 ? -10.265 24.229 112.963 1.00 34.89 117 LEU F C 1
ATOM 6281 O O . LEU F 1 113 ? -11.005 25.195 112.873 1.00 35.15 117 LEU F O 1
ATOM 6286 N N . PHE F 1 114 ? -10.628 23.045 113.445 1.00 35.11 118 PHE F N 1
ATOM 6287 C CA . PHE F 1 114 ? -12.008 22.671 113.774 1.00 34.89 118 PHE F CA 1
ATOM 6288 C C . PHE F 1 114 ? -12.645 23.512 114.880 1.00 35.17 118 PHE F C 1
ATOM 6289 O O . PHE F 1 114 ? -12.478 23.222 116.100 1.00 35.16 118 PHE F O 1
ATOM 6297 N N . ASP F 1 115 ? -13.377 24.559 114.440 1.00 35.52 119 ASP F N 1
ATOM 6298 C CA . ASP F 1 115 ? -14.254 25.280 115.359 1.00 35.97 119 ASP F CA 1
ATOM 6299 C C . ASP F 1 115 ? -15.646 25.368 114.735 1.00 36.08 119 ASP F C 1
ATOM 6300 O O . ASP F 1 115 ? -15.809 25.932 113.635 1.00 35.83 119 ASP F O 1
ATOM 6305 N N . GLU F 1 116 ? -16.637 24.783 115.428 1.00 36.07 120 GLU F N 1
ATOM 6306 C CA . GLU F 1 116 ? -18.021 24.768 114.922 1.00 36.18 120 GLU F CA 1
ATOM 6307 C C . GLU F 1 116 ? -18.859 26.020 115.318 1.00 36.09 120 GLU F C 1
ATOM 6308 O O . GLU F 1 116 ? -19.946 26.240 114.848 1.00 36.41 120 GLU F O 1
ATOM 6314 N N . THR F 1 117 ? -18.365 26.603 116.557 1.00 35.91 121 THR F N 1
ATOM 6315 C CA . THR F 1 117 ? -19.079 27.746 117.116 1.00 35.79 121 THR F CA 1
ATOM 6316 C C . THR F 1 117 ? -18.643 29.067 116.496 1.00 35.93 121 THR F C 1
ATOM 6317 O O . THR F 1 117 ? -19.477 29.891 116.121 1.00 36.10 121 THR F O 1
ATOM 6321 N N . SER F 1 118 ? -17.328 29.248 116.379 1.00 35.55 122 SER F N 1
ATOM 6322 C CA . SER F 1 118 ? -16.744 30.572 116.262 1.00 35.45 122 SER F CA 1
ATOM 6323 C C . SER F 1 118 ? -16.778 31.158 114.840 1.00 35.43 122 SER F C 1
ATOM 6324 O O . SER F 1 118 ? -16.634 30.437 113.847 1.00 35.62 122 SER F O 1
ATOM 6327 N N . LYS F 1 119 ? -16.978 32.472 114.745 1.00 34.93 123 LYS F N 1
ATOM 6328 C CA . LYS F 1 119 ? -17.009 33.111 113.438 1.00 34.45 123 LYS F CA 1
ATOM 6329 C C . LYS F 1 119 ? -15.594 33.409 112.962 1.00 34.04 123 LYS F C 1
ATOM 6330 O O . LYS F 1 119 ? -15.345 33.531 111.767 1.00 33.88 123 LYS F O 1
ATOM 6336 N N . LYS F 1 120 ? -14.670 33.470 113.914 1.00 33.82 124 LYS F N 1
ATOM 6337 C CA . LYS F 1 120 ? -13.244 33.653 113.659 1.00 33.62 124 LYS F CA 1
ATOM 6338 C C . LYS F 1 120 ? -12.569 32.290 113.524 1.00 33.32 124 LYS F C 1
ATOM 6339 O O . LYS F 1 120 ? -12.640 31.467 114.442 1.00 33.43 124 LYS F O 1
ATOM 6345 N N . ARG F 1 121 ? -11.912 32.045 112.400 1.00 33.08 125 ARG F N 1
ATOM 6346 C CA . ARG F 1 121 ? -11.304 30.744 112.175 1.00 33.05 125 ARG F CA 1
ATOM 6347 C C . ARG F 1 121 ? -9.872 30.828 111.614 1.00 33.10 125 ARG F C 1
ATOM 6348 O O . ARG F 1 121 ? -9.524 31.760 110.900 1.00 33.08 125 ARG F O 1
ATOM 6356 N N . ASP F 1 122 ? -9.043 29.869 112.011 1.00 33.28 126 ASP F N 1
ATOM 6357 C CA . ASP F 1 122 ? -7.658 29.774 111.590 1.00 33.69 126 ASP F CA 1
ATOM 6358 C C . ASP F 1 122 ? -7.521 28.724 110.503 1.00 33.43 126 ASP F C 1
ATOM 6359 O O . ASP F 1 122 ? -7.934 27.579 110.693 1.00 33.85 126 ASP F O 1
ATOM 6364 N N . VAL F 1 123 ? -6.903 29.081 109.389 1.00 33.04 127 VAL F N 1
ATOM 6365 C CA . VAL F 1 123 ? -6.752 28.142 108.296 1.00 32.98 127 VAL F CA 1
ATOM 6366 C C . VAL F 1 123 ? -5.277 27.934 107.966 1.00 33.02 127 VAL F C 1
ATOM 6367 O O . VAL F 1 123 ? -4.545 28.891 107.755 1.00 33.13 127 VAL F O 1
ATOM 6371 N N . LYS F 1 124 ? -4.842 26.683 107.926 1.00 33.07 128 LYS F N 1
ATOM 6372 C CA . LYS F 1 124 ? -3.488 26.377 107.489 1.00 33.19 128 LYS F CA 1
ATOM 6373 C C . LYS F 1 124 ? -3.494 26.111 105.988 1.00 33.02 128 LYS F C 1
ATOM 6374 O O . LYS F 1 124 ? -4.242 25.267 105.487 1.00 33.21 128 LYS F O 1
ATOM 6380 N N . VAL F 1 125 ? -2.682 26.862 105.268 1.00 32.58 129 VAL F N 1
ATOM 6381 C CA . VAL F 1 125 ? -2.537 26.640 103.851 1.00 32.56 129 VAL F CA 1
ATOM 6382 C C . VAL F 1 125 ? -1.103 26.225 103.518 1.00 32.62 129 VAL F C 1
ATOM 6383 O O . VAL F 1 125 ? -0.130 26.728 104.091 1.00 32.73 129 VAL F O 1
ATOM 6387 N N . VAL F 1 126 ? -0.972 25.307 102.579 1.00 32.41 130 VAL F N 1
ATOM 6388 C CA . VAL F 1 126 ? 0.339 24.902 102.117 1.00 32.52 130 VAL F CA 1
ATOM 6389 C C . VAL F 1 126 ? 0.353 24.805 100.598 1.00 32.44 130 VAL F C 1
ATOM 6390 O O . VAL F 1 126 ? -0.625 24.354 99.992 1.00 32.62 130 VAL F O 1
ATOM 6394 N N . GLY F 1 127 ? 1.451 25.233 99.981 1.00 32.34 131 GLY F N 1
ATOM 6395 C CA . GLY F 1 127 ? 1.535 25.249 98.513 1.00 32.25 131 GLY F CA 1
ATOM 6396 C C . GLY F 1 127 ? 2.685 24.429 97.979 1.00 32.25 131 GLY F C 1
ATOM 6397 O O . GLY F 1 127 ? 3.785 24.475 98.524 1.00 32.53 131 GLY F O 1
ATOM 6398 N N . HIS F 1 128 ? 2.435 23.667 96.921 1.00 32.16 132 HIS F N 1
ATOM 6399 C CA . HIS F 1 128 ? 3.497 22.877 96.278 1.00 32.08 132 HIS F CA 1
ATOM 6400 C C . HIS F 1 128 ? 3.608 23.222 94.809 1.00 32.45 132 HIS F C 1
ATOM 6401 O O . HIS F 1 128 ? 2.609 23.572 94.160 1.00 32.92 132 HIS F O 1
ATOM 6408 N N . VAL F 1 129 ? 4.821 23.109 94.288 1.00 32.19 133 VAL F N 1
ATOM 6409 C CA . VAL F 1 129 ? 5.036 23.078 92.869 1.00 31.96 133 VAL F CA 1
ATOM 6410 C C . VAL F 1 129 ? 5.625 21.712 92.627 1.00 32.21 133 VAL F C 1
ATOM 6411 O O . VAL F 1 129 ? 6.732 21.434 93.081 1.00 32.12 133 VAL F O 1
ATOM 6415 N N . LYS F 1 130 ? 4.856 20.854 91.952 1.00 32.48 134 LYS F N 1
ATOM 6416 C CA . LYS F 1 130 ? 5.201 19.460 91.837 1.00 32.68 134 LYS F CA 1
ATOM 6417 C C . LYS F 1 130 ? 5.390 18.915 93.259 1.00 32.77 134 LYS F C 1
ATOM 6418 O O . LYS F 1 130 ? 4.471 19.012 94.070 1.00 33.11 134 LYS F O 1
ATOM 6424 N N . GLU F 1 131 ? 6.551 18.376 93.592 1.00 32.50 135 GLU F N 1
ATOM 6425 C CA . GLU F 1 131 ? 6.686 17.766 94.902 1.00 32.87 135 GLU F CA 1
ATOM 6426 C C . GLU F 1 131 ? 7.408 18.648 95.924 1.00 32.53 135 GLU F C 1
ATOM 6427 O O . GLU F 1 131 ? 7.709 18.212 97.031 1.00 32.72 135 GLU F O 1
ATOM 6433 N N . ILE F 1 132 ? 7.671 19.893 95.557 1.00 32.15 136 ILE F N 1
ATOM 6434 C CA . ILE F 1 132 ? 8.361 20.801 96.455 1.00 31.83 136 ILE F CA 1
ATOM 6435 C C . ILE F 1 132 ? 7.413 21.780 97.189 1.00 32.03 136 ILE F C 1
ATOM 6436 O O . ILE F 1 132 ? 6.667 22.533 96.570 1.00 31.78 136 ILE F O 1
ATOM 6441 N N . LYS F 1 133 ? 7.455 21.747 98.515 1.00 32.22 137 LYS F N 1
ATOM 6442 C CA . LYS F 1 133 ? 6.722 22.685 99.351 1.00 32.81 137 LYS F CA 1
ATOM 6443 C C . LYS F 1 133 ? 7.307 24.085 99.228 1.00 33.17 137 LYS F C 1
ATOM 6444 O O . LYS F 1 133 ? 8.443 24.306 99.610 1.00 33.51 137 LYS F O 1
ATOM 6462 N N . PHE F 1 135 ? 5.368 27.191 99.804 1.00 33.45 139 PHE F N 1
ATOM 6463 C CA . PHE F 1 135 ? 4.640 28.157 100.594 1.00 32.98 139 PHE F CA 1
ATOM 6464 C C . PHE F 1 135 ? 3.956 27.487 101.775 1.00 33.09 139 PHE F C 1
ATOM 6465 O O . PHE F 1 135 ? 3.416 26.385 101.646 1.00 33.23 139 PHE F O 1
ATOM 6473 N N . GLU F 1 136 ? 3.959 28.171 102.917 1.00 33.25 140 GLU F N 1
ATOM 6474 C CA . GLU F 1 136 ? 3.229 27.728 104.109 1.00 33.40 140 GLU F CA 1
ATOM 6475 C C . GLU F 1 136 ? 2.641 28.965 104.809 1.00 33.35 140 GLU F C 1
ATOM 6476 O O . GLU F 1 136 ? 3.311 29.988 104.942 1.00 33.35 140 GLU F O 1
ATOM 6482 N N . GLY F 1 137 ? 1.393 28.891 105.251 1.00 33.23 141 GLY F N 1
ATOM 6483 C CA . GLY F 1 137 ? 0.786 30.046 105.889 1.00 33.17 141 GLY F CA 1
ATOM 6484 C C . GLY F 1 137 ? -0.447 29.760 106.733 1.00 33.08 141 GLY F C 1
ATOM 6485 O O . GLY F 1 137 ? -1.157 28.790 106.498 1.00 33.09 141 GLY F O 1
ATOM 6486 N N . THR F 1 138 ? -0.692 30.623 107.715 1.00 32.86 142 THR F N 1
ATOM 6487 C CA . THR F 1 138 ? -1.915 30.585 108.486 1.00 33.05 142 THR F CA 1
ATOM 6488 C C . THR F 1 138 ? -2.707 31.841 108.157 1.00 33.17 142 THR F C 1
ATOM 6489 O O . THR F 1 138 ? -2.159 32.944 108.188 1.00 33.41 142 THR F O 1
ATOM 6493 N N . ILE F 1 139 ? -3.989 31.683 107.840 1.00 33.00 143 ILE F N 1
ATOM 6494 C CA . ILE F 1 139 ? -4.821 32.819 107.501 1.00 32.95 143 ILE F CA 1
ATOM 6495 C C . ILE F 1 139 ? -6.035 32.833 108.401 1.00 33.14 143 ILE F C 1
ATOM 6496 O O . ILE F 1 139 ? -6.667 31.790 108.615 1.00 33.23 143 ILE F O 1
ATOM 6501 N N . GLN F 1 140 ? -6.366 34.002 108.953 1.00 33.10 144 GLN F N 1
ATOM 6502 C CA . GLN F 1 140 ? -7.528 34.089 109.827 1.00 33.17 144 GLN F CA 1
ATOM 6503 C C . GLN F 1 140 ? -8.701 34.634 109.066 1.00 33.00 144 GLN F C 1
ATOM 6504 O O . GLN F 1 140 ? -8.683 35.768 108.595 1.00 33.43 144 GLN F O 1
ATOM 6510 N N . VAL F 1 141 ? -9.728 33.812 108.954 1.00 32.94 145 VAL F N 1
ATOM 6511 C CA . VAL F 1 141 ? -10.956 34.171 108.275 1.00 32.94 145 VAL F CA 1
ATOM 6512 C C . VAL F 1 141 ? -12.041 34.509 109.303 1.00 32.88 145 VAL F C 1
ATOM 6513 O O . VAL F 1 141 ? -12.196 33.804 110.298 1.00 33.15 145 VAL F O 1
ATOM 6517 N N . VAL F 1 142 ? -12.793 35.577 109.083 1.00 32.68 146 VAL F N 1
ATOM 6518 C CA . VAL F 1 142 ? -13.922 35.859 109.961 1.00 32.45 146 VAL F CA 1
ATOM 6519 C C . VAL F 1 142 ? -15.147 36.049 109.099 1.00 32.47 146 VAL F C 1
ATOM 6520 O O . VAL F 1 142 ? -15.065 36.615 108.007 1.00 32.46 146 VAL F O 1
ATOM 6524 N N . SER F 1 143 ? -16.276 35.557 109.579 1.00 32.29 147 SER F N 1
ATOM 6525 C CA . SER F 1 143 ? -17.486 35.694 108.821 1.00 32.82 147 SER F CA 1
ATOM 6526 C C . SER F 1 143 ? -18.529 36.492 109.589 1.00 32.97 147 SER F C 1
ATOM 6527 O O . SER F 1 143 ? -18.404 36.774 110.792 1.00 32.72 147 SER F O 1
ATOM 6530 N N . THR F 1 144 ? -19.580 36.835 108.868 1.00 32.99 148 THR F N 1
ATOM 6531 C CA . THR F 1 144 ? -20.459 37.866 109.297 1.00 33.46 148 THR F CA 1
ATOM 6532 C C . THR F 1 144 ? -21.872 37.444 108.859 1.00 33.54 148 THR F C 1
ATOM 6533 O O . THR F 1 144 ? -22.063 36.936 107.760 1.00 33.76 148 THR F O 1
ATOM 6537 N N . ASP F 1 145 ? -22.852 37.588 109.742 1.00 33.69 149 ASP F N 1
ATOM 6538 C CA . ASP F 1 145 ? -24.228 37.230 109.401 1.00 33.89 149 ASP F CA 1
ATOM 6539 C C . ASP F 1 145 ? -24.685 37.892 108.106 1.00 33.85 149 ASP F C 1
ATOM 6540 O O . ASP F 1 145 ? -25.445 37.300 107.335 1.00 34.18 149 ASP F O 1
ATOM 6545 N N . GLU F 1 146 ? -24.232 39.124 107.891 1.00 33.43 150 GLU F N 1
ATOM 6546 C CA . GLU F 1 146 ? -24.647 39.930 106.747 1.00 33.32 150 GLU F CA 1
ATOM 6547 C C . GLU F 1 146 ? -23.445 40.657 106.131 1.00 32.97 150 GLU F C 1
ATOM 6548 O O . GLU F 1 146 ? -22.477 40.978 106.825 1.00 32.88 150 GLU F O 1
ATOM 6554 N N . HIS F 1 147 ? -23.502 40.926 104.831 1.00 32.57 151 HIS F N 1
ATOM 6555 C CA . HIS F 1 147 ? -22.372 41.562 104.165 1.00 32.15 151 HIS F CA 1
ATOM 6556 C C . HIS F 1 147 ? -21.816 42.725 104.968 1.00 32.16 151 HIS F C 1
ATOM 6557 O O . HIS F 1 147 ? -22.566 43.565 105.480 1.00 32.56 151 HIS F O 1
ATOM 6564 N N . ILE F 1 148 ? -20.495 42.780 105.057 1.00 32.02 152 ILE F N 1
ATOM 6565 C CA . ILE F 1 148 ? -19.830 43.637 106.018 1.00 32.13 152 ILE F CA 1
ATOM 6566 C C . ILE F 1 148 ? -20.033 45.122 105.790 1.00 32.54 152 ILE F C 1
ATOM 6567 O O . ILE F 1 148 ? -19.663 45.921 106.648 1.00 32.80 152 ILE F O 1
ATOM 6572 N N . PHE F 1 149 ? -20.630 45.507 104.663 1.00 32.74 153 PHE F N 1
ATOM 6573 C CA . PHE F 1 149 ? -20.875 46.929 104.425 1.00 32.95 153 PHE F CA 1
ATOM 6574 C C . PHE F 1 149 ? -22.207 47.424 104.972 1.00 33.50 153 PHE F C 1
ATOM 6575 O O . PHE F 1 149 ? -22.599 48.552 104.699 1.00 33.58 153 PHE F O 1
ATOM 6583 N N . LYS F 1 150 ? -22.896 46.594 105.752 1.00 34.14 154 LYS F N 1
ATOM 6584 C CA . LYS F 1 150 ? -24.099 47.049 106.463 1.00 34.71 154 LYS F CA 1
ATOM 6585 C C . LYS F 1 150 ? -23.726 47.844 107.719 1.00 34.90 154 LYS F C 1
ATOM 6586 O O . LYS F 1 150 ? -23.106 47.302 108.650 1.00 34.97 154 LYS F O 1
ATOM 6592 N N . VAL G 1 21 ? 19.351 84.602 69.561 1.00 38.66 25 VAL G N 1
ATOM 6593 C CA . VAL G 1 21 ? 19.756 83.950 68.293 1.00 38.72 25 VAL G CA 1
ATOM 6594 C C . VAL G 1 21 ? 19.997 82.461 68.576 1.00 38.86 25 VAL G C 1
ATOM 6595 O O . VAL G 1 21 ? 19.067 81.731 68.931 1.00 38.93 25 VAL G O 1
ATOM 6599 N N . ARG G 1 22 ? 21.243 82.018 68.434 1.00 38.71 26 ARG G N 1
ATOM 6600 C CA . ARG G 1 22 ? 21.603 80.653 68.785 1.00 38.60 26 ARG G CA 1
ATOM 6601 C C . ARG G 1 22 ? 22.102 80.534 70.229 1.00 38.30 26 ARG G C 1
ATOM 6602 O O . ARG G 1 22 ? 22.387 79.440 70.709 1.00 38.42 26 ARG G O 1
ATOM 6610 N N . ALA G 1 23 ? 22.193 81.666 70.917 1.00 37.97 27 ALA G N 1
ATOM 6611 C CA . ALA G 1 23 ? 22.613 81.689 72.315 1.00 37.53 27 ALA G CA 1
ATOM 6612 C C . ALA G 1 23 ? 21.554 81.107 73.259 1.00 37.18 27 ALA G C 1
ATOM 6613 O O . ALA G 1 23 ? 21.882 80.565 74.340 1.00 36.99 27 ALA G O 1
ATOM 6615 N N . GLU G 1 24 ? 20.282 81.241 72.860 1.00 36.88 28 GLU G N 1
ATOM 6616 C CA . GLU G 1 24 ? 19.186 80.733 73.673 1.00 36.59 28 GLU G CA 1
ATOM 6617 C C . GLU G 1 24 ? 18.947 79.267 73.360 1.00 36.38 28 GLU G C 1
ATOM 6618 O O . GLU G 1 24 ? 18.556 78.483 74.222 1.00 36.47 28 GLU G O 1
ATOM 6624 N N . LEU G 1 25 ? 19.193 78.916 72.108 1.00 35.92 29 LEU G N 1
ATOM 6625 C CA . LEU G 1 25 ? 18.944 77.585 71.598 1.00 35.61 29 LEU G CA 1
ATOM 6626 C C . LEU G 1 25 ? 19.779 76.531 72.317 1.00 35.39 29 LEU G C 1
ATOM 6627 O O . LEU G 1 25 ? 20.965 76.744 72.580 1.00 35.37 29 LEU G O 1
ATOM 6632 N N . LEU G 1 26 ? 19.153 75.395 72.629 1.00 35.04 30 LEU G N 1
ATOM 6633 C CA . LEU G 1 26 ? 19.822 74.321 73.363 1.00 34.65 30 LEU G CA 1
ATOM 6634 C C . LEU G 1 26 ? 19.755 72.987 72.616 1.00 34.39 30 LEU G C 1
ATOM 6635 O O . LEU G 1 26 ? 20.630 72.137 72.768 1.00 34.28 30 LEU G O 1
ATOM 6640 N N . THR G 1 27 ? 18.724 72.806 71.800 1.00 34.12 31 THR G N 1
ATOM 6641 C CA . THR G 1 27 ? 18.573 71.546 71.085 1.00 34.09 31 THR G CA 1
ATOM 6642 C C . THR G 1 27 ? 19.524 71.422 69.891 1.00 34.09 31 THR G C 1
ATOM 6643 O O . THR G 1 27 ? 19.838 72.411 69.218 1.00 34.22 31 THR G O 1
ATOM 6647 N N . CYS G 1 28 ? 19.987 70.201 69.649 1.00 33.61 32 CYS G N 1
ATOM 6648 C CA . CYS G 1 28 ? 20.807 69.925 68.483 1.00 33.71 32 CYS G CA 1
ATOM 6649 C C . CYS G 1 28 ? 21.999 70.864 68.358 1.00 33.23 32 CYS G C 1
ATOM 6650 O O . CYS G 1 28 ? 22.268 71.370 67.277 1.00 33.27 32 CYS G O 1
ATOM 6653 N N . PRO G 1 29 ? 22.727 71.090 69.454 1.00 33.01 33 PRO G N 1
ATOM 6654 C CA . PRO G 1 29 ? 23.796 72.082 69.398 1.00 33.02 33 PRO G CA 1
ATOM 6655 C C . PRO G 1 29 ? 24.830 71.856 68.289 1.00 33.10 33 PRO G C 1
ATOM 6656 O O . PRO G 1 29 ? 25.476 72.810 67.858 1.00 33.21 33 PRO G O 1
ATOM 6660 N N . GLU G 1 30 ? 24.991 70.623 67.821 1.00 32.91 34 GLU G N 1
ATOM 6661 C CA . GLU G 1 30 ? 26.088 70.351 66.909 1.00 32.93 34 GLU G CA 1
ATOM 6662 C C . GLU G 1 30 ? 25.585 69.999 65.520 1.00 32.84 34 GLU G C 1
ATOM 6663 O O . GLU G 1 30 ? 26.356 69.584 64.659 1.00 32.90 34 GLU G O 1
ATOM 6669 N N . LEU G 1 31 ? 24.284 70.159 65.311 1.00 32.79 35 LEU G N 1
ATOM 6670 C CA . LEU G 1 31 ? 23.647 69.839 64.035 1.00 32.81 35 LEU G CA 1
ATOM 6671 C C . LEU G 1 31 ? 24.237 70.623 62.871 1.00 32.95 35 LEU G C 1
ATOM 6672 O O . LEU G 1 31 ? 24.446 71.828 62.970 1.00 32.98 35 LEU G O 1
ATOM 6677 N N . ASN G 1 32 ? 24.497 69.949 61.760 1.00 33.21 36 ASN G N 1
ATOM 6678 C CA . ASN G 1 32 ? 24.951 70.655 60.575 1.00 33.39 36 ASN G CA 1
ATOM 6679 C C . ASN G 1 32 ? 23.838 71.497 59.948 1.00 33.33 36 ASN G C 1
ATOM 6680 O O . ASN G 1 32 ? 22.964 70.997 59.240 1.00 33.61 36 ASN G O 1
ATOM 6685 N N . THR G 1 33 ? 23.910 72.789 60.216 1.00 33.28 37 THR G N 1
ATOM 6686 C CA . THR G 1 33 ? 22.881 73.747 59.858 1.00 33.26 37 THR G CA 1
ATOM 6687 C C . THR G 1 33 ? 22.770 73.977 58.339 1.00 33.29 37 THR G C 1
ATOM 6688 O O . THR G 1 33 ? 21.794 74.549 57.855 1.00 33.32 37 THR G O 1
ATOM 6692 N N . SER G 1 34 ? 23.768 73.513 57.592 1.00 33.24 38 SER G N 1
ATOM 6693 C CA . SER G 1 34 ? 23.777 73.659 56.137 1.00 33.26 38 SER G CA 1
ATOM 6694 C C . SER G 1 34 ? 22.967 72.559 55.473 1.00 33.26 38 SER G C 1
ATOM 6695 O O . SER G 1 34 ? 22.709 72.602 54.271 1.00 33.42 38 SER G O 1
ATOM 6698 N N . LEU G 1 35 ? 22.582 71.567 56.270 1.00 33.33 39 LEU G N 1
ATOM 6699 C CA . LEU G 1 35 ? 21.818 70.425 55.786 1.00 33.27 39 LEU G CA 1
ATOM 6700 C C . LEU G 1 35 ? 20.411 70.385 56.374 1.00 33.29 39 LEU G C 1
ATOM 6701 O O . LEU G 1 35 ? 19.510 69.799 55.786 1.00 33.65 39 LEU G O 1
ATOM 6706 N N . ALA G 1 36 ? 20.220 71.009 57.530 1.00 32.93 40 ALA G N 1
ATOM 6707 C CA . ALA G 1 36 ? 18.911 70.980 58.169 1.00 32.60 40 ALA G CA 1
ATOM 6708 C C . ALA G 1 36 ? 18.296 72.359 58.275 1.00 32.56 40 ALA G C 1
ATOM 6709 O O . ALA G 1 36 ? 17.172 72.494 58.747 1.00 32.70 40 ALA G O 1
ATOM 6711 N N . GLY G 1 37 ? 19.029 73.384 57.854 1.00 32.53 41 GLY G N 1
ATOM 6712 C CA . GLY G 1 37 ? 18.505 74.735 57.887 1.00 32.36 41 GLY G CA 1
ATOM 6713 C C . GLY G 1 37 ? 18.957 75.460 59.126 1.00 32.50 41 GLY G C 1
ATOM 6714 O O . GLY G 1 37 ? 19.654 74.887 59.969 1.00 32.38 41 GLY G O 1
ATOM 6715 N N . THR G 1 38 ? 18.567 76.730 59.230 1.00 32.46 42 THR G N 1
ATOM 6716 C CA . THR G 1 38 ? 18.912 77.516 60.403 1.00 32.32 42 THR G CA 1
ATOM 6717 C C . THR G 1 38 ? 17.650 78.075 61.037 1.00 32.26 42 THR G C 1
ATOM 6718 O O . THR G 1 38 ? 16.706 78.440 60.348 1.00 32.20 42 THR G O 1
ATOM 6722 N N . ILE G 1 39 ? 17.621 78.071 62.362 1.00 32.23 43 ILE G N 1
ATOM 6723 C CA . ILE G 1 39 ? 16.467 78.562 63.087 1.00 32.16 43 ILE G CA 1
ATOM 6724 C C . ILE G 1 39 ? 16.577 80.071 63.176 1.00 32.21 43 ILE G C 1
ATOM 6725 O O . ILE G 1 39 ? 17.636 80.613 63.500 1.00 32.35 43 ILE G O 1
ATOM 6730 N N . ILE G 1 40 ? 15.491 80.753 62.842 1.00 32.30 44 ILE G N 1
ATOM 6731 C CA . ILE G 1 40 ? 15.546 82.205 62.728 1.00 32.30 44 ILE G CA 1
ATOM 6732 C C . ILE G 1 40 ? 14.619 82.914 63.700 1.00 32.38 44 ILE G C 1
ATOM 6733 O O . ILE G 1 40 ? 14.676 84.123 63.833 1.00 32.55 44 ILE G O 1
ATOM 6738 N N . GLU G 1 41 ? 13.762 82.163 64.375 1.00 32.56 45 GLU G N 1
ATOM 6739 C CA . GLU G 1 41 ? 13.065 82.702 65.538 1.00 33.09 45 GLU G CA 1
ATOM 6740 C C . GLU G 1 41 ? 12.498 81.601 66.412 1.00 32.97 45 GLU G C 1
ATOM 6741 O O . GLU G 1 41 ? 12.157 80.514 65.937 1.00 33.06 45 GLU G O 1
ATOM 6747 N N . ILE G 1 42 ? 12.475 81.875 67.709 1.00 33.01 46 ILE G N 1
ATOM 6748 C CA . ILE G 1 42 ? 11.992 80.930 68.696 1.00 32.99 46 ILE G CA 1
ATOM 6749 C C . ILE G 1 42 ? 11.201 81.659 69.778 1.00 33.15 46 ILE G C 1
ATOM 6750 O O . ILE G 1 42 ? 11.381 82.864 70.022 1.00 33.15 46 ILE G O 1
ATOM 6755 N N . ASP G 1 43 ? 10.314 80.911 70.420 1.00 33.21 47 ASP G N 1
ATOM 6756 C CA . ASP G 1 43 ? 9.472 81.436 71.476 1.00 33.25 47 ASP G CA 1
ATOM 6757 C C . ASP G 1 43 ? 8.874 80.200 72.131 1.00 33.10 47 ASP G C 1
ATOM 6758 O O . ASP G 1 43 ? 9.083 79.075 71.642 1.00 32.96 47 ASP G O 1
ATOM 6763 N N . LYS G 1 44 ? 8.144 80.389 73.227 1.00 32.94 48 LYS G N 1
ATOM 6764 C CA . LYS G 1 44 ? 7.500 79.252 73.870 1.00 33.12 48 LYS G CA 1
ATOM 6765 C C . LYS G 1 44 ? 6.596 78.534 72.872 1.00 33.08 48 LYS G C 1
ATOM 6766 O O . LYS G 1 44 ? 5.715 79.151 72.266 1.00 32.87 48 LYS G O 1
ATOM 6772 N N . ASN G 1 45 ? 6.858 77.238 72.677 1.00 33.13 49 ASN G N 1
ATOM 6773 C CA . ASN G 1 45 ? 6.025 76.389 71.828 1.00 33.17 49 ASN G CA 1
ATOM 6774 C C . ASN G 1 45 ? 6.057 76.795 70.355 1.00 33.21 49 ASN G C 1
ATOM 6775 O O . ASN G 1 45 ? 5.181 76.399 69.585 1.00 33.33 49 ASN G O 1
ATOM 6780 N N . TYR G 1 46 ? 7.078 77.562 69.970 1.00 33.22 50 TYR G N 1
ATOM 6781 C CA . TYR G 1 46 ? 7.116 78.237 68.668 1.00 33.16 50 TYR G CA 1
ATOM 6782 C C . TYR G 1 46 ? 8.530 78.282 68.093 1.00 32.90 50 TYR G C 1
ATOM 6783 O O . TYR G 1 46 ? 9.477 78.606 68.807 1.00 32.80 50 TYR G O 1
ATOM 6792 N N . ALA G 1 47 ? 8.666 77.981 66.804 1.00 32.56 51 ALA G N 1
ATOM 6793 C CA . ALA G 1 47 ? 9.941 78.161 66.116 1.00 32.50 51 ALA G CA 1
ATOM 6794 C C . ALA G 1 47 ? 9.770 78.345 64.610 1.00 32.56 51 ALA G C 1
ATOM 6795 O O . ALA G 1 47 ? 8.839 77.813 64.003 1.00 32.51 51 ALA G O 1
ATOM 6797 N N . LYS G 1 48 ? 10.691 79.101 64.021 1.00 32.70 52 LYS G N 1
ATOM 6798 C CA . LYS G 1 48 ? 10.671 79.411 62.600 1.00 33.00 52 LYS G CA 1
ATOM 6799 C C . LYS G 1 48 ? 12.059 79.145 62.035 1.00 33.04 52 LYS G C 1
ATOM 6800 O O . LYS G 1 48 ? 13.056 79.511 62.655 1.00 33.34 52 LYS G O 1
ATOM 6806 N N . SER G 1 49 ? 12.131 78.491 60.877 1.00 32.91 53 SER G N 1
ATOM 6807 C CA . SER G 1 49 ? 13.427 78.190 60.253 1.00 32.78 53 SER G CA 1
ATOM 6808 C C . SER G 1 49 ? 13.440 78.411 58.741 1.00 32.67 53 SER G C 1
ATOM 6809 O O . SER G 1 49 ? 12.390 78.590 58.112 1.00 32.83 53 SER G O 1
ATOM 6812 N N . ILE G 1 50 ? 14.642 78.409 58.173 1.00 32.37 54 ILE G N 1
ATOM 6813 C CA . ILE G 1 50 ? 14.832 78.526 56.738 1.00 32.26 54 ILE G CA 1
ATOM 6814 C C . ILE G 1 50 ? 15.756 77.418 56.285 1.00 32.13 54 ILE G C 1
ATOM 6815 O O . ILE G 1 50 ? 16.783 77.178 56.917 1.00 32.19 54 ILE G O 1
ATOM 6820 N N . LEU G 1 51 ? 15.396 76.745 55.194 1.00 32.00 55 LEU G N 1
ATOM 6821 C CA . LEU G 1 51 ? 16.318 75.828 54.529 1.00 31.84 55 LEU G CA 1
ATOM 6822 C C . LEU G 1 51 ? 16.636 76.347 53.136 1.00 31.96 55 LEU G C 1
ATOM 6823 O O . LEU G 1 51 ? 15.761 76.417 52.269 1.00 31.98 55 LEU G O 1
ATOM 6828 N N . ILE G 1 52 ? 17.888 76.734 52.930 1.00 32.08 56 ILE G N 1
ATOM 6829 C CA . ILE G 1 52 ? 18.336 77.070 51.590 1.00 32.24 56 ILE G CA 1
ATOM 6830 C C . ILE G 1 52 ? 18.886 75.808 50.940 1.00 32.29 56 ILE G C 1
ATOM 6831 O O . ILE G 1 52 ? 19.823 75.188 51.438 1.00 32.56 56 ILE G O 1
ATOM 6836 N N . THR G 1 53 ? 18.254 75.412 49.845 1.00 32.25 57 THR G N 1
ATOM 6837 C CA . THR G 1 53 ? 18.599 74.174 49.173 1.00 32.38 57 THR G CA 1
ATOM 6838 C C . THR G 1 53 ? 19.976 74.265 48.527 1.00 32.56 57 THR G C 1
ATOM 6839 O O . THR G 1 53 ? 20.336 75.291 47.942 1.00 32.75 57 THR G O 1
ATOM 6843 N N . THR G 1 54 ? 20.760 73.200 48.650 1.00 32.62 58 THR G N 1
ATOM 6844 C CA . THR G 1 54 ? 22.108 73.202 48.076 1.00 32.59 58 THR G CA 1
ATOM 6845 C C . THR G 1 54 ? 22.360 71.981 47.206 1.00 32.55 58 THR G C 1
ATOM 6846 O O . THR G 1 54 ? 21.612 71.002 47.249 1.00 32.16 58 THR G O 1
ATOM 6850 N N . SER G 1 55 ? 23.423 72.054 46.416 1.00 32.84 59 SER G N 1
ATOM 6851 C CA . SER G 1 55 ? 23.745 70.986 45.494 1.00 33.09 59 SER G CA 1
ATOM 6852 C C . SER G 1 55 ? 24.096 69.702 46.233 1.00 33.35 59 SER G C 1
ATOM 6853 O O . SER G 1 55 ? 24.178 68.643 45.617 1.00 33.38 59 SER G O 1
ATOM 6856 N N . GLU G 1 56 ? 24.289 69.770 47.547 1.00 33.70 60 GLU G N 1
ATOM 6857 C CA . GLU G 1 56 ? 24.564 68.532 48.268 1.00 34.30 60 GLU G CA 1
ATOM 6858 C C . GLU G 1 56 ? 23.308 67.763 48.680 1.00 34.32 60 GLU G C 1
ATOM 6859 O O . GLU G 1 56 ? 23.407 66.661 49.209 1.00 34.09 60 GLU G O 1
ATOM 6873 N N . VAL G 1 58 ? 20.769 67.228 46.282 1.00 33.23 62 VAL G N 1
ATOM 6874 C CA . VAL G 1 58 ? 20.073 66.812 45.074 1.00 32.53 62 VAL G CA 1
ATOM 6875 C C . VAL G 1 58 ? 19.952 65.291 44.953 1.00 32.31 62 VAL G C 1
ATOM 6876 O O . VAL G 1 58 ? 20.800 64.540 45.416 1.00 32.13 62 VAL G O 1
ATOM 6880 N N . ALA G 1 59 ? 18.865 64.864 44.327 1.00 32.26 63 ALA G N 1
ATOM 6881 C CA . ALA G 1 59 ? 18.604 63.467 44.061 1.00 32.39 63 ALA G CA 1
ATOM 6882 C C . ALA G 1 59 ? 19.077 63.114 42.670 1.00 32.44 63 ALA G C 1
ATOM 6883 O O . ALA G 1 59 ? 19.414 61.967 42.393 1.00 32.47 63 ALA G O 1
ATOM 6885 N N . ASP G 1 60 ? 19.078 64.110 41.791 1.00 32.67 64 ASP G N 1
ATOM 6886 C CA . ASP G 1 60 ? 19.427 63.911 40.380 1.00 33.02 64 ASP G CA 1
ATOM 6887 C C . ASP G 1 60 ? 20.143 65.121 39.791 1.00 33.04 64 ASP G C 1
ATOM 6888 O O . ASP G 1 60 ? 20.374 66.116 40.483 1.00 33.21 64 ASP G O 1
ATOM 6893 N N . ASP G 1 61 ? 20.485 65.041 38.509 1.00 32.94 65 ASP G N 1
ATOM 6894 C CA . ASP G 1 61 ? 21.158 66.159 37.854 1.00 32.99 65 ASP G CA 1
ATOM 6895 C C . ASP G 1 61 ? 20.168 67.159 37.253 1.00 32.76 65 ASP G C 1
ATOM 6896 O O . ASP G 1 61 ? 20.533 67.974 36.413 1.00 32.65 65 ASP G O 1
ATOM 6901 N N . GLN G 1 62 ? 18.923 67.096 37.708 1.00 32.68 66 GLN G N 1
ATOM 6902 C CA . GLN G 1 62 ? 17.878 67.993 37.247 1.00 32.68 66 GLN G CA 1
ATOM 6903 C C . GLN G 1 62 ? 17.530 69.020 38.319 1.00 32.62 66 GLN G C 1
ATOM 6904 O O . GLN G 1 62 ? 16.656 69.860 38.122 1.00 32.66 66 GLN G O 1
ATOM 6910 N N . GLY G 1 63 ? 18.192 68.934 39.467 1.00 32.50 67 GLY G N 1
ATOM 6911 C CA . GLY G 1 63 ? 17.959 69.890 40.547 1.00 32.19 67 GLY G CA 1
ATOM 6912 C C . GLY G 1 63 ? 16.866 69.474 41.513 1.00 32.16 67 GLY G C 1
ATOM 6913 O O . GLY G 1 63 ? 16.437 70.269 42.349 1.00 32.21 67 GLY G O 1
ATOM 6914 N N . LEU G 1 64 ? 16.414 68.226 41.404 1.00 32.04 68 LEU G N 1
ATOM 6915 C CA . LEU G 1 64 ? 15.404 67.714 42.310 1.00 31.83 68 LEU G CA 1
ATOM 6916 C C . LEU G 1 64 ? 16.034 67.463 43.681 1.00 32.16 68 LEU G C 1
ATOM 6917 O O . LEU G 1 64 ? 17.080 66.830 43.782 1.00 32.27 68 LEU G O 1
ATOM 6922 N N . ILE G 1 65 ? 15.390 67.967 44.730 1.00 32.11 69 ILE G N 1
ATOM 6923 C CA . ILE G 1 65 ? 15.923 67.875 46.078 1.00 32.05 69 ILE G CA 1
ATOM 6924 C C . ILE G 1 65 ? 15.337 66.664 46.767 1.00 32.36 69 ILE G C 1
ATOM 6925 O O . ILE G 1 65 ? 14.110 66.504 46.812 1.00 32.56 69 ILE G O 1
ATOM 6930 N N . PHE G 1 66 ? 16.210 65.822 47.319 1.00 32.39 70 PHE G N 1
ATOM 6931 C CA . PHE G 1 66 ? 15.774 64.643 48.052 1.00 32.25 70 PHE G CA 1
ATOM 6932 C C . PHE G 1 66 ? 14.841 65.061 49.170 1.00 32.54 70 PHE G C 1
ATOM 6933 O O . PHE G 1 66 ? 15.172 65.925 49.965 1.00 32.81 70 PHE G O 1
ATOM 6941 N N . ASP G 1 67 ? 13.683 64.421 49.235 1.00 32.77 71 ASP G N 1
ATOM 6942 C CA . ASP G 1 67 ? 12.627 64.783 50.167 1.00 32.96 71 ASP G CA 1
ATOM 6943 C C . ASP G 1 67 ? 13.060 64.792 51.628 1.00 33.05 71 ASP G C 1
ATOM 6944 O O . ASP G 1 67 ? 12.557 65.580 52.427 1.00 33.29 71 ASP G O 1
ATOM 6949 N N . ALA G 1 68 ? 13.991 63.907 51.985 1.00 33.03 72 ALA G N 1
ATOM 6950 C CA . ALA G 1 68 ? 14.385 63.744 53.377 1.00 32.60 72 ALA G CA 1
ATOM 6951 C C . ALA G 1 68 ? 15.025 65.004 53.946 1.00 32.74 72 ALA G C 1
ATOM 6952 O O . ALA G 1 68 ? 14.995 65.223 55.151 1.00 33.14 72 ALA G O 1
ATOM 6954 N N . PHE G 1 69 ? 15.589 65.842 53.083 1.00 32.55 73 PHE G N 1
ATOM 6955 C CA . PHE G 1 69 ? 16.159 67.087 53.553 1.00 32.41 73 PHE G CA 1
ATOM 6956 C C . PHE G 1 69 ? 15.092 68.078 53.974 1.00 32.55 73 PHE G C 1
ATOM 6957 O O . PHE G 1 69 ? 15.324 68.911 54.844 1.00 32.68 73 PHE G O 1
ATOM 6965 N N . ILE G 1 70 ? 13.904 67.983 53.400 1.00 32.76 74 ILE G N 1
ATOM 6966 C CA . ILE G 1 70 ? 12.849 68.826 53.938 1.00 33.18 74 ILE G CA 1
ATOM 6967 C C . ILE G 1 70 ? 12.372 68.239 55.264 1.00 33.26 74 ILE G C 1
ATOM 6968 O O . ILE G 1 70 ? 12.119 68.967 56.213 1.00 33.27 74 ILE G O 1
ATOM 6973 N N . PHE G 1 71 ? 12.337 66.916 55.356 1.00 33.28 75 PHE G N 1
ATOM 6974 C CA . PHE G 1 71 ? 12.091 66.292 56.647 1.00 33.39 75 PHE G CA 1
ATOM 6975 C C . PHE G 1 71 ? 13.114 66.740 57.701 1.00 33.08 75 PHE G C 1
ATOM 6976 O O . PHE G 1 71 ? 12.754 67.065 58.833 1.00 33.04 75 PHE G O 1
ATOM 6984 N N . ALA G 1 72 ? 14.387 66.731 57.326 1.00 32.44 76 ALA G N 1
ATOM 6985 C CA . ALA G 1 72 ? 15.438 67.164 58.221 1.00 32.40 76 ALA G CA 1
ATOM 6986 C C . ALA G 1 72 ? 15.116 68.537 58.774 1.00 32.83 76 ALA G C 1
ATOM 6987 O O . ALA G 1 72 ? 15.197 68.768 59.981 1.00 33.15 76 ALA G O 1
ATOM 6989 N N . ALA G 1 73 ? 14.759 69.459 57.886 1.00 32.88 77 ALA G N 1
ATOM 6990 C CA . ALA G 1 73 ? 14.445 70.808 58.303 1.00 32.75 77 ALA G CA 1
ATOM 6991 C C . ALA G 1 73 ? 13.262 70.791 59.260 1.00 32.92 77 ALA G C 1
ATOM 6992 O O . ALA G 1 73 ? 13.279 71.485 60.285 1.00 33.19 77 ALA G O 1
ATOM 6994 N N . ALA G 1 74 ? 12.245 69.993 58.928 1.00 32.65 78 ALA G N 1
ATOM 6995 C CA . ALA G 1 74 ? 11.054 69.861 59.767 1.00 32.54 78 ALA G CA 1
ATOM 6996 C C . ALA G 1 74 ? 11.434 69.319 61.133 1.00 32.44 78 ALA G C 1
ATOM 6997 O O . ALA G 1 74 ? 10.940 69.782 62.163 1.00 32.24 78 ALA G O 1
ATOM 6999 N N . ASN G 1 75 ? 12.320 68.326 61.110 1.00 32.34 79 ASN G N 1
ATOM 7000 C CA . ASN G 1 75 ? 12.840 67.680 62.305 1.00 32.43 79 ASN G CA 1
ATOM 7001 C C . ASN G 1 75 ? 13.461 68.736 63.215 1.00 32.35 79 ASN G C 1
ATOM 7002 O O . ASN G 1 75 ? 13.155 68.805 64.409 1.00 32.66 79 ASN G O 1
ATOM 7007 N N . TYR G 1 76 ? 14.320 69.565 62.629 1.00 32.12 80 TYR G N 1
ATOM 7008 C CA . TYR G 1 76 ? 15.075 70.567 63.374 1.00 31.99 80 TYR G CA 1
ATOM 7009 C C . TYR G 1 76 ? 14.187 71.578 64.039 1.00 32.03 80 TYR G C 1
ATOM 7010 O O . TYR G 1 76 ? 14.294 71.802 65.237 1.00 32.22 80 TYR G O 1
ATOM 7019 N N . VAL G 1 77 ? 13.336 72.211 63.235 1.00 32.04 81 VAL G N 1
ATOM 7020 C CA . VAL G 1 77 ? 12.471 73.285 63.709 1.00 31.86 81 VAL G CA 1
ATOM 7021 C C . VAL G 1 77 ? 11.446 72.778 64.720 1.00 31.89 81 VAL G C 1
ATOM 7022 O O . VAL G 1 77 ? 11.089 73.497 65.656 1.00 31.87 81 VAL G O 1
ATOM 7026 N N . ALA G 1 78 ? 10.993 71.540 64.547 1.00 32.00 82 ALA G N 1
ATOM 7027 C CA . ALA G 1 78 ? 10.087 70.941 65.513 1.00 32.32 82 ALA G CA 1
ATOM 7028 C C . ALA G 1 78 ? 10.761 70.842 66.884 1.00 32.59 82 ALA G C 1
ATOM 7029 O O . ALA G 1 78 ? 10.177 71.220 67.899 1.00 32.61 82 ALA G O 1
ATOM 7031 N N . GLN G 1 79 ? 11.998 70.355 66.912 1.00 32.59 83 GLN G N 1
ATOM 7032 C CA . GLN G 1 79 ? 12.739 70.306 68.171 1.00 33.02 83 GLN G CA 1
ATOM 7033 C C . GLN G 1 79 ? 13.040 71.695 68.733 1.00 32.79 83 GLN G C 1
ATOM 7034 O O . GLN G 1 79 ? 13.062 71.899 69.951 1.00 33.03 83 GLN G O 1
ATOM 7040 N N . ALA G 1 80 ? 13.261 72.651 67.839 1.00 32.72 84 ALA G N 1
ATOM 7041 C CA . ALA G 1 80 ? 13.492 74.031 68.235 1.00 32.44 84 ALA G CA 1
ATOM 7042 C C . ALA G 1 80 ? 12.279 74.608 68.954 1.00 32.48 84 ALA G C 1
ATOM 7043 O O . ALA G 1 80 ? 12.427 75.452 69.838 1.00 32.58 84 ALA G O 1
ATOM 7045 N N . SER G 1 81 ? 11.084 74.159 68.567 1.00 32.40 85 SER G N 1
ATOM 7046 C CA . SER G 1 81 ? 9.845 74.713 69.145 1.00 32.60 85 SER G CA 1
ATOM 7047 C C . SER G 1 81 ? 9.631 74.317 70.607 1.00 32.55 85 SER G C 1
ATOM 7048 O O . SER G 1 81 ? 8.927 75.000 71.341 1.00 32.81 85 SER G O 1
ATOM 7051 N N . ILE G 1 82 ? 10.249 73.218 71.020 1.00 32.52 86 ILE G N 1
ATOM 7052 C CA . ILE G 1 82 ? 10.206 72.808 72.415 1.00 32.43 86 ILE G CA 1
ATOM 7053 C C . ILE G 1 82 ? 11.496 73.218 73.159 1.00 32.51 86 ILE G C 1
ATOM 7054 O O . ILE G 1 82 ? 11.458 73.537 74.349 1.00 32.57 86 ILE G O 1
ATOM 7059 N N . ASN G 1 83 ? 12.623 73.223 72.442 1.00 32.52 87 ASN G N 1
ATOM 7060 C CA . ASN G 1 83 ? 13.901 73.751 72.952 1.00 32.33 87 ASN G CA 1
ATOM 7061 C C . ASN G 1 83 ? 14.371 73.161 74.273 1.00 32.50 87 ASN G C 1
ATOM 7062 O O . ASN G 1 83 ? 14.739 73.890 75.189 1.00 32.64 87 ASN G O 1
ATOM 7067 N N . LYS G 1 84 ? 14.362 71.839 74.365 1.00 32.76 88 LYS G N 1
ATOM 7068 C CA . LYS G 1 84 ? 14.890 71.157 75.536 1.00 32.88 88 LYS G CA 1
ATOM 7069 C C . LYS G 1 84 ? 16.280 70.648 75.215 1.00 32.93 88 LYS G C 1
ATOM 7070 O O . LYS G 1 84 ? 16.569 70.286 74.075 1.00 33.29 88 LYS G O 1
ATOM 7076 N N . GLU G 1 85 ? 17.142 70.620 76.221 1.00 32.88 89 GLU G N 1
ATOM 7077 C CA . GLU G 1 85 ? 18.518 70.244 76.001 1.00 32.80 89 GLU G CA 1
ATOM 7078 C C . GLU G 1 85 ? 18.615 68.782 75.572 1.00 32.63 89 GLU G C 1
ATOM 7079 O O . GLU G 1 85 ? 19.424 68.434 74.721 1.00 32.69 89 GLU G O 1
ATOM 7085 N N . PHE G 1 86 ? 17.770 67.938 76.154 1.00 32.58 90 PHE G N 1
ATOM 7086 C CA . PHE G 1 86 ? 17.802 66.500 75.892 1.00 32.47 90 PHE G CA 1
ATOM 7087 C C . PHE G 1 86 ? 16.482 66.051 75.285 1.00 32.58 90 PHE G C 1
ATOM 7088 O O . PHE G 1 86 ? 15.545 65.715 76.010 1.00 32.77 90 PHE G O 1
ATOM 7096 N N . SER G 1 87 ? 16.411 66.029 73.959 1.00 32.73 91 SER G N 1
ATOM 7097 C CA . SER G 1 87 ? 15.190 65.634 73.279 1.00 32.74 91 SER G CA 1
ATOM 7098 C C . SER G 1 87 ? 15.496 64.774 72.065 1.00 32.68 91 SER G C 1
ATOM 7099 O O . SER G 1 87 ? 16.602 64.797 71.526 1.00 32.75 91 SER G O 1
ATOM 7102 N N . VAL G 1 88 ? 14.477 64.042 71.637 1.00 32.68 92 VAL G N 1
ATOM 7103 C CA . VAL G 1 88 ? 14.561 63.119 70.534 1.00 32.70 92 VAL G CA 1
ATOM 7104 C C . VAL G 1 88 ? 13.183 63.096 69.892 1.00 32.72 92 VAL G C 1
ATOM 7105 O O . VAL G 1 88 ? 12.205 63.417 70.562 1.00 32.83 92 VAL G O 1
ATOM 7109 N N . ILE G 1 89 ? 13.079 62.762 68.608 1.00 32.69 93 ILE G N 1
ATOM 7110 C CA . ILE G 1 89 ? 11.742 62.557 68.033 1.00 32.51 93 ILE G CA 1
ATOM 7111 C C . ILE G 1 89 ? 11.436 61.057 67.959 1.00 32.54 93 ILE G C 1
ATOM 7112 O O . ILE G 1 89 ? 12.321 60.250 67.744 1.00 32.92 93 ILE G O 1
ATOM 7117 N N . ILE G 1 90 ? 10.194 60.677 68.190 1.00 32.52 94 ILE G N 1
ATOM 7118 C CA . ILE G 1 90 ? 9.852 59.255 68.273 1.00 32.34 94 ILE G CA 1
ATOM 7119 C C . ILE G 1 90 ? 8.811 58.818 67.251 1.00 32.51 94 ILE G C 1
ATOM 7120 O O . ILE G 1 90 ? 8.468 57.636 67.172 1.00 32.45 94 ILE G O 1
ATOM 7125 N N . GLY G 1 91 ? 8.285 59.773 66.493 1.00 32.81 95 GLY G N 1
ATOM 7126 C CA . GLY G 1 91 ? 7.280 59.483 65.480 1.00 32.87 95 GLY G CA 1
ATOM 7127 C C . GLY G 1 91 ? 6.983 60.695 64.610 1.00 33.17 95 GLY G C 1
ATOM 7128 O O . GLY G 1 91 ? 7.110 61.847 65.057 1.00 33.09 95 GLY G O 1
ATOM 7129 N N . SER G 1 92 ? 6.583 60.446 63.364 1.00 33.17 96 SER G N 1
ATOM 7130 C CA . SER G 1 92 ? 6.170 61.527 62.488 1.00 33.30 96 SER G CA 1
ATOM 7131 C C . SER G 1 92 ? 5.120 61.072 61.497 1.00 33.14 96 SER G C 1
ATOM 7132 O O . SER G 1 92 ? 5.023 59.888 61.184 1.00 33.24 96 SER G O 1
ATOM 7135 N N . LYS G 1 93 ? 4.352 62.039 61.007 1.00 33.13 97 LYS G N 1
ATOM 7136 C CA . LYS G 1 93 ? 3.346 61.837 59.978 1.00 33.25 97 LYS G CA 1
ATOM 7137 C C . LYS G 1 93 ? 3.444 63.059 59.071 1.00 33.32 97 LYS G C 1
ATOM 7138 O O . LYS G 1 93 ? 3.041 64.160 59.455 1.00 33.40 97 LYS G O 1
ATOM 7144 N N . CYS G 1 94 ? 4.002 62.876 57.880 1.00 33.48 98 CYS G N 1
ATOM 7145 C CA . CYS G 1 94 ? 4.218 64.012 56.989 1.00 34.10 98 CYS G CA 1
ATOM 7146 C C . CYS G 1 94 ? 3.565 63.871 55.626 1.00 33.29 98 CYS G C 1
ATOM 7147 O O . CYS G 1 94 ? 3.329 62.767 55.139 1.00 33.18 98 CYS G O 1
ATOM 7150 N N . PHE G 1 95 ? 3.288 65.019 55.019 1.00 32.93 99 PHE G N 1
ATOM 7151 C CA . PHE G 1 95 ? 2.799 65.086 53.657 1.00 32.53 99 PHE G CA 1
ATOM 7152 C C . PHE G 1 95 ? 3.722 66.012 52.882 1.00 32.28 99 PHE G C 1
ATOM 7153 O O . PHE G 1 95 ? 4.008 67.136 53.314 1.00 32.36 99 PHE G O 1
ATOM 7161 N N . PHE G 1 96 ? 4.206 65.528 51.746 1.00 31.99 100 PHE G N 1
ATOM 7162 C CA . PHE G 1 96 ? 5.062 66.329 50.888 1.00 31.90 100 PHE G CA 1
ATOM 7163 C C . PHE G 1 96 ? 4.292 66.631 49.622 1.00 32.05 100 PHE G C 1
ATOM 7164 O O . PHE G 1 96 ? 4.180 65.788 48.730 1.00 32.31 100 PHE G O 1
ATOM 7172 N N . TYR G 1 97 ? 3.752 67.840 49.554 1.00 31.95 101 TYR G N 1
ATOM 7173 C CA . TYR G 1 97 ? 2.808 68.171 48.527 1.00 32.05 101 TYR G CA 1
ATOM 7174 C C . TYR G 1 97 ? 3.485 68.390 47.180 1.00 32.10 101 TYR G C 1
ATOM 7175 O O . TYR G 1 97 ? 2.888 68.148 46.130 1.00 32.05 101 TYR G O 1
ATOM 7184 N N . ALA G 1 98 ? 4.729 68.846 47.217 1.00 32.26 102 ALA G N 1
ATOM 7185 C CA . ALA G 1 98 ? 5.490 69.109 46.004 1.00 32.45 102 ALA G CA 1
ATOM 7186 C C . ALA G 1 98 ? 6.966 69.056 46.339 1.00 32.52 102 ALA G C 1
ATOM 7187 O O . ALA G 1 98 ? 7.372 69.470 47.418 1.00 32.83 102 ALA G O 1
ATOM 7189 N N . PRO G 1 99 ? 7.779 68.535 45.418 1.00 32.53 103 PRO G N 1
ATOM 7190 C CA . PRO G 1 99 ? 9.208 68.469 45.703 1.00 32.44 103 PRO G CA 1
ATOM 7191 C C . PRO G 1 99 ? 9.857 69.826 45.518 1.00 32.45 103 PRO G C 1
ATOM 7192 O O . PRO G 1 99 ? 9.408 70.617 44.696 1.00 32.53 103 PRO G O 1
ATOM 7196 N N . LEU G 1 100 ? 10.907 70.092 46.280 1.00 32.71 104 LEU G N 1
ATOM 7197 C CA . LEU G 1 100 ? 11.668 71.311 46.079 1.00 32.80 104 LEU G CA 1
ATOM 7198 C C . LEU G 1 100 ? 12.645 71.209 44.906 1.00 32.61 104 LEU G C 1
ATOM 7199 O O . LEU G 1 100 ? 13.066 70.117 44.504 1.00 32.47 104 LEU G O 1
ATOM 7204 N N . LYS G 1 101 ? 12.988 72.364 44.351 1.00 32.43 105 LYS G N 1
ATOM 7205 C CA . LYS G 1 101 ? 13.956 72.434 43.276 1.00 32.23 105 LYS G CA 1
ATOM 7206 C C . LYS G 1 101 ? 15.159 73.216 43.772 1.00 32.07 105 LYS G C 1
ATOM 7207 O O . LYS G 1 101 ? 15.014 74.155 44.554 1.00 31.77 105 LYS G O 1
ATOM 7213 N N . LEU G 1 102 ? 16.345 72.810 43.330 1.00 31.93 106 LEU G N 1
ATOM 7214 C CA . LEU G 1 102 ? 17.571 73.478 43.731 1.00 31.84 106 LEU G CA 1
ATOM 7215 C C . LEU G 1 102 ? 17.463 74.969 43.456 1.00 31.93 106 LEU G C 1
ATOM 7216 O O . LEU G 1 102 ? 17.112 75.385 42.348 1.00 31.97 106 LEU G O 1
ATOM 7221 N N . GLY G 1 103 ? 17.759 75.770 44.472 1.00 32.10 107 GLY G N 1
ATOM 7222 C CA . GLY G 1 103 ? 17.622 77.216 44.357 1.00 32.21 107 GLY G CA 1
ATOM 7223 C C . GLY G 1 103 ? 16.452 77.734 45.169 1.00 32.33 107 GLY G C 1
ATOM 7224 O O . GLY G 1 103 ? 16.401 78.912 45.504 1.00 32.48 107 GLY G O 1
ATOM 7225 N N . ASP G 1 104 ? 15.507 76.852 45.485 1.00 32.47 108 ASP G N 1
ATOM 7226 C CA . ASP G 1 104 ? 14.371 77.223 46.317 1.00 32.54 108 ASP G CA 1
ATOM 7227 C C . ASP G 1 104 ? 14.827 77.406 47.745 1.00 32.50 108 ASP G C 1
ATOM 7228 O O . ASP G 1 104 ? 15.732 76.721 48.206 1.00 32.70 108 ASP G O 1
ATOM 7233 N N . VAL G 1 105 ? 14.187 78.326 48.450 1.00 32.36 109 VAL G N 1
ATOM 7234 C CA . VAL G 1 105 ? 14.369 78.426 49.885 1.00 32.26 109 VAL G CA 1
ATOM 7235 C C . VAL G 1 105 ? 13.063 78.032 50.586 1.00 32.15 109 VAL G C 1
ATOM 7236 O O . VAL G 1 105 ? 12.002 78.573 50.299 1.00 32.09 109 VAL G O 1
ATOM 7240 N N . LEU G 1 106 ? 13.149 77.076 51.498 1.00 32.13 110 LEU G N 1
ATOM 7241 C CA . LEU G 1 106 ? 11.977 76.624 52.234 1.00 32.03 110 LEU G CA 1
ATOM 7242 C C . LEU G 1 106 ? 11.844 77.366 53.553 1.00 32.23 110 LEU G C 1
ATOM 7243 O O . LEU G 1 106 ? 12.809 77.461 54.317 1.00 32.12 110 LEU G O 1
ATOM 7248 N N . GLU G 1 107 ? 10.647 77.890 53.813 1.00 32.39 111 GLU G N 1
ATOM 7249 C CA . GLU G 1 107 ? 10.363 78.551 55.080 1.00 32.55 111 GLU G CA 1
ATOM 7250 C C . GLU G 1 107 ? 9.467 77.664 55.941 1.00 32.36 111 GLU G C 1
ATOM 7251 O O . GLU G 1 107 ? 8.369 77.285 55.541 1.00 32.51 111 GLU G O 1
ATOM 7257 N N . LEU G 1 108 ? 9.947 77.331 57.129 1.00 32.31 112 LEU G N 1
ATOM 7258 C CA . LEU G 1 108 ? 9.218 76.435 58.011 1.00 32.27 112 LEU G CA 1
ATOM 7259 C C . LEU G 1 108 ? 8.750 77.113 59.285 1.00 32.21 112 LEU G C 1
ATOM 7260 O O . LEU G 1 108 ? 9.484 77.896 59.879 1.00 32.15 112 LEU G O 1
ATOM 7265 N N . GLU G 1 109 ? 7.529 76.792 59.702 1.00 32.35 113 GLU G N 1
ATOM 7266 C CA . GLU G 1 109 ? 7.014 77.253 60.985 1.00 32.78 113 GLU G CA 1
ATOM 7267 C C . GLU G 1 109 ? 6.531 76.062 61.800 1.00 32.68 113 GLU G C 1
ATOM 7268 O O . GLU G 1 109 ? 5.917 75.141 61.261 1.00 32.87 113 GLU G O 1
ATOM 7274 N N . ALA G 1 110 ? 6.823 76.081 63.095 1.00 32.55 114 ALA G N 1
ATOM 7275 C CA . ALA G 1 110 ? 6.476 74.971 63.971 1.00 32.49 114 ALA G CA 1
ATOM 7276 C C . ALA G 1 110 ? 5.707 75.441 65.201 1.00 32.54 114 ALA G C 1
ATOM 7277 O O . ALA G 1 110 ? 6.124 76.369 65.892 1.00 32.52 114 ALA G O 1
ATOM 7279 N N . HIS G 1 111 ? 4.582 74.787 65.468 1.00 32.63 115 HIS G N 1
ATOM 7280 C CA . HIS G 1 111 ? 3.776 75.092 66.640 1.00 32.69 115 HIS G CA 1
ATOM 7281 C C . HIS G 1 111 ? 3.582 73.840 67.468 1.00 32.76 115 HIS G C 1
ATOM 7282 O O . HIS G 1 111 ? 3.061 72.844 66.973 1.00 32.84 115 HIS G O 1
ATOM 7289 N N . ALA G 1 112 ? 3.985 73.892 68.730 1.00 32.77 116 ALA G N 1
ATOM 7290 C CA . ALA G 1 112 ? 3.807 72.744 69.601 1.00 33.00 116 ALA G CA 1
ATOM 7291 C C . ALA G 1 112 ? 2.471 72.839 70.325 1.00 33.25 116 ALA G C 1
ATOM 7292 O O . ALA G 1 112 ? 2.147 73.872 70.900 1.00 33.16 116 ALA G O 1
ATOM 7294 N N . LEU G 1 113 ? 1.685 71.769 70.269 1.00 33.85 117 LEU G N 1
ATOM 7295 C CA . LEU G 1 113 ? 0.424 71.715 70.999 1.00 34.73 117 LEU G CA 1
ATOM 7296 C C . LEU G 1 113 ? 0.777 71.817 72.483 1.00 35.03 117 LEU G C 1
ATOM 7297 O O . LEU G 1 113 ? 1.499 70.974 72.993 1.00 35.15 117 LEU G O 1
ATOM 7302 N N . PHE G 1 114 ? 0.399 72.890 73.173 1.00 35.63 118 PHE G N 1
ATOM 7303 C CA . PHE G 1 114 ? 0.947 73.047 74.534 1.00 36.13 118 PHE G CA 1
ATOM 7304 C C . PHE G 1 114 ? 0.139 72.347 75.621 1.00 36.52 118 PHE G C 1
ATOM 7305 O O . PHE G 1 114 ? -1.008 72.711 75.917 1.00 36.79 118 PHE G O 1
ATOM 7313 N N . ASP G 1 115 ? 0.783 71.345 76.220 1.00 36.94 119 ASP G N 1
ATOM 7314 C CA . ASP G 1 115 ? 0.085 70.190 76.791 1.00 37.45 119 ASP G CA 1
ATOM 7315 C C . ASP G 1 115 ? 0.402 69.849 78.257 1.00 37.57 119 ASP G C 1
ATOM 7316 O O . ASP G 1 115 ? 1.544 69.980 78.722 1.00 37.50 119 ASP G O 1
ATOM 7321 N N . GLU G 1 116 ? -0.638 69.395 78.962 1.00 37.77 120 GLU G N 1
ATOM 7322 C CA . GLU G 1 116 ? -0.538 68.918 80.341 1.00 37.78 120 GLU G CA 1
ATOM 7323 C C . GLU G 1 116 ? -0.257 67.410 80.383 1.00 37.90 120 GLU G C 1
ATOM 7324 O O . GLU G 1 116 ? -0.208 66.800 81.459 1.00 37.98 120 GLU G O 1
ATOM 7330 N N . THR G 1 117 ? -0.065 66.813 79.207 1.00 37.91 121 THR G N 1
ATOM 7331 C CA . THR G 1 117 ? 0.198 65.378 79.140 1.00 38.07 121 THR G CA 1
ATOM 7332 C C . THR G 1 117 ? 1.572 65.016 79.734 1.00 37.87 121 THR G C 1
ATOM 7333 O O . THR G 1 117 ? 1.639 64.353 80.773 1.00 37.92 121 THR G O 1
ATOM 7337 N N . SER G 1 118 ? 2.655 65.479 79.108 1.00 37.47 122 SER G N 1
ATOM 7338 C CA . SER G 1 118 ? 3.986 64.989 79.459 1.00 37.05 122 SER G CA 1
ATOM 7339 C C . SER G 1 118 ? 5.144 65.538 78.615 1.00 36.65 122 SER G C 1
ATOM 7340 O O . SER G 1 118 ? 4.980 66.384 77.726 1.00 37.00 122 SER G O 1
ATOM 7343 N N . LYS G 1 119 ? 6.325 65.030 78.939 1.00 35.19 123 LYS G N 1
ATOM 7344 C CA . LYS G 1 119 ? 7.534 65.230 78.179 1.00 34.45 123 LYS G CA 1
ATOM 7345 C C . LYS G 1 119 ? 7.332 64.851 76.723 1.00 34.05 123 LYS G C 1
ATOM 7346 O O . LYS G 1 119 ? 8.201 65.116 75.895 1.00 33.86 123 LYS G O 1
ATOM 7352 N N . LYS G 1 120 ? 6.199 64.220 76.410 1.00 33.76 124 LYS G N 1
ATOM 7353 C CA . LYS G 1 120 ? 5.844 63.908 75.015 1.00 33.63 124 LYS G CA 1
ATOM 7354 C C . LYS G 1 120 ? 5.007 65.044 74.438 1.00 33.32 124 LYS G C 1
ATOM 7355 O O . LYS G 1 120 ? 3.963 65.391 74.987 1.00 33.35 124 LYS G O 1
ATOM 7361 N N . ARG G 1 121 ? 5.461 65.608 73.325 1.00 33.09 125 ARG G N 1
ATOM 7362 C CA . ARG G 1 121 ? 4.815 66.767 72.716 1.00 33.02 125 ARG G CA 1
ATOM 7363 C C . ARG G 1 121 ? 4.558 66.524 71.231 1.00 33.12 125 ARG G C 1
ATOM 7364 O O . ARG G 1 121 ? 5.408 65.957 70.542 1.00 33.17 125 ARG G O 1
ATOM 7372 N N . ASP G 1 122 ? 3.407 66.960 70.727 1.00 33.26 126 ASP G N 1
ATOM 7373 C CA . ASP G 1 122 ? 3.174 66.922 69.282 1.00 33.52 126 ASP G CA 1
ATOM 7374 C C . ASP G 1 122 ? 3.363 68.303 68.684 1.00 33.29 126 ASP G C 1
ATOM 7375 O O . ASP G 1 122 ? 2.882 69.304 69.224 1.00 33.70 126 ASP G O 1
ATOM 7380 N N . VAL G 1 123 ? 4.084 68.352 67.574 1.00 32.86 127 VAL G N 1
ATOM 7381 C CA . VAL G 1 123 ? 4.449 69.603 66.945 1.00 32.82 127 VAL G CA 1
ATOM 7382 C C . VAL G 1 123 ? 3.928 69.648 65.517 1.00 32.98 127 VAL G C 1
ATOM 7383 O O . VAL G 1 123 ? 4.236 68.760 64.707 1.00 33.02 127 VAL G O 1
ATOM 7387 N N . LYS G 1 124 ? 3.142 70.676 65.199 1.00 33.06 128 LYS G N 1
ATOM 7388 C CA . LYS G 1 124 ? 2.719 70.889 63.818 1.00 33.29 128 LYS G CA 1
ATOM 7389 C C . LYS G 1 124 ? 3.725 71.740 63.054 1.00 33.10 128 LYS G C 1
ATOM 7390 O O . LYS G 1 124 ? 3.991 72.883 63.433 1.00 33.22 128 LYS G O 1
ATOM 7396 N N . VAL G 1 125 ? 4.288 71.172 61.989 1.00 32.66 129 VAL G N 1
ATOM 7397 C CA . VAL G 1 125 ? 5.194 71.913 61.122 1.00 32.56 129 VAL G CA 1
ATOM 7398 C C . VAL G 1 125 ? 4.611 72.117 59.719 1.00 32.64 129 VAL G C 1
ATOM 7399 O O . VAL G 1 125 ? 3.972 71.226 59.159 1.00 32.79 129 VAL G O 1
ATOM 7403 N N . VAL G 1 126 ? 4.812 73.310 59.170 1.00 32.50 130 VAL G N 1
ATOM 7404 C CA . VAL G 1 126 ? 4.353 73.619 57.822 1.00 32.50 130 VAL G CA 1
ATOM 7405 C C . VAL G 1 126 ? 5.467 74.342 57.068 1.00 32.44 130 VAL G C 1
ATOM 7406 O O . VAL G 1 126 ? 6.137 75.212 57.628 1.00 32.38 130 VAL G O 1
ATOM 7410 N N . GLY G 1 127 ? 5.669 73.965 55.807 1.00 32.38 131 GLY G N 1
ATOM 7411 C CA . GLY G 1 127 ? 6.725 74.546 54.989 1.00 32.22 131 GLY G CA 1
ATOM 7412 C C . GLY G 1 127 ? 6.205 75.236 53.746 1.00 32.33 131 GLY G C 1
ATOM 7413 O O . GLY G 1 127 ? 5.327 74.720 53.059 1.00 32.63 131 GLY G O 1
ATOM 7414 N N . HIS G 1 128 ? 6.747 76.415 53.461 1.00 32.29 132 HIS G N 1
ATOM 7415 C CA . HIS G 1 128 ? 6.385 77.160 52.262 1.00 32.20 132 HIS G CA 1
ATOM 7416 C C . HIS G 1 128 ? 7.600 77.446 51.394 1.00 32.33 132 HIS G C 1
ATOM 7417 O O . HIS G 1 128 ? 8.707 77.658 51.894 1.00 32.52 132 HIS G O 1
ATOM 7424 N N . VAL G 1 129 ? 7.379 77.461 50.086 1.00 32.22 133 VAL G N 1
ATOM 7425 C CA . VAL G 1 129 ? 8.329 78.049 49.158 1.00 32.08 133 VAL G CA 1
ATOM 7426 C C . VAL G 1 129 ? 7.604 79.245 48.558 1.00 32.25 133 VAL G C 1
ATOM 7427 O O . VAL G 1 129 ? 6.626 79.075 47.830 1.00 32.16 133 VAL G O 1
ATOM 7431 N N . LYS G 1 130 ? 8.067 80.449 48.891 1.00 32.50 134 LYS G N 1
ATOM 7432 C CA . LYS G 1 130 ? 7.316 81.658 48.573 1.00 32.81 134 LYS G CA 1
ATOM 7433 C C . LYS G 1 130 ? 5.932 81.531 49.209 1.00 32.86 134 LYS G C 1
ATOM 7434 O O . LYS G 1 130 ? 5.819 81.274 50.410 1.00 33.10 134 LYS G O 1
ATOM 7440 N N . GLU G 1 131 ? 4.880 81.667 48.407 1.00 32.73 135 GLU G N 1
ATOM 7441 C CA . GLU G 1 131 ? 3.527 81.597 48.947 1.00 32.88 135 GLU G CA 1
ATOM 7442 C C . GLU G 1 131 ? 2.900 80.205 48.881 1.00 32.66 135 GLU G C 1
ATOM 7443 O O . GLU G 1 131 ? 1.738 80.038 49.245 1.00 32.84 135 GLU G O 1
ATOM 7449 N N . ILE G 1 132 ? 3.657 79.211 48.428 1.00 32.36 136 ILE G N 1
ATOM 7450 C CA . ILE G 1 132 ? 3.093 77.881 48.197 1.00 32.07 136 ILE G CA 1
ATOM 7451 C C . ILE G 1 132 ? 3.427 76.890 49.317 1.00 32.20 136 ILE G C 1
ATOM 7452 O O . ILE G 1 132 ? 4.593 76.664 49.631 1.00 31.90 136 ILE G O 1
ATOM 7457 N N . LYS G 1 133 ? 2.386 76.324 49.927 1.00 32.52 137 LYS G N 1
ATOM 7458 C CA . LYS G 1 133 ? 2.549 75.291 50.947 1.00 32.82 137 LYS G CA 1
ATOM 7459 C C . LYS G 1 133 ? 3.038 74.018 50.298 1.00 33.12 137 LYS G C 1
ATOM 7460 O O . LYS G 1 133 ? 2.334 73.429 49.486 1.00 33.24 137 LYS G O 1
ATOM 7474 N N . PHE G 1 135 ? 4.840 71.499 52.276 1.00 33.18 139 PHE G N 1
ATOM 7475 C CA . PHE G 1 135 ? 5.068 70.470 53.288 1.00 32.94 139 PHE G CA 1
ATOM 7476 C C . PHE G 1 135 ? 4.182 70.693 54.505 1.00 33.10 139 PHE G C 1
ATOM 7477 O O . PHE G 1 135 ? 4.010 71.831 54.962 1.00 33.15 139 PHE G O 1
ATOM 7485 N N . GLU G 1 136 ? 3.616 69.609 55.026 1.00 33.11 140 GLU G N 1
ATOM 7486 C CA . GLU G 1 136 ? 2.847 69.678 56.262 1.00 33.36 140 GLU G CA 1
ATOM 7487 C C . GLU G 1 136 ? 3.125 68.406 57.052 1.00 33.25 140 GLU G C 1
ATOM 7488 O O . GLU G 1 136 ? 3.183 67.327 56.479 1.00 33.29 140 GLU G O 1
ATOM 7494 N N . GLY G 1 137 ? 3.319 68.535 58.359 1.00 33.17 141 GLY G N 1
ATOM 7495 C CA . GLY G 1 137 ? 3.659 67.381 59.178 1.00 33.19 141 GLY G CA 1
ATOM 7496 C C . GLY G 1 137 ? 3.447 67.528 60.677 1.00 33.20 141 GLY G C 1
ATOM 7497 O O . GLY G 1 137 ? 3.433 68.640 61.221 1.00 33.25 141 GLY G O 1
ATOM 7498 N N . THR G 1 138 ? 3.271 66.388 61.340 1.00 33.03 142 THR G N 1
ATOM 7499 C CA . THR G 1 138 ? 3.172 66.335 62.786 1.00 33.16 142 THR G CA 1
ATOM 7500 C C . THR G 1 138 ? 4.360 65.534 63.256 1.00 33.18 142 THR G C 1
ATOM 7501 O O . THR G 1 138 ? 4.578 64.433 62.782 1.00 33.35 142 THR G O 1
ATOM 7505 N N . ILE G 1 139 ? 5.127 66.077 64.190 1.00 33.20 143 ILE G N 1
ATOM 7506 C CA . ILE G 1 139 ? 6.303 65.375 64.705 1.00 33.05 143 ILE G CA 1
ATOM 7507 C C . ILE G 1 139 ? 6.216 65.247 66.225 1.00 33.08 143 ILE G C 1
ATOM 7508 O O . ILE G 1 139 ? 5.912 66.213 66.930 1.00 33.12 143 ILE G O 1
ATOM 7513 N N . GLN G 1 140 ? 6.483 64.049 66.724 1.00 33.01 144 GLN G N 1
ATOM 7514 C CA . GLN G 1 140 ? 6.350 63.773 68.142 1.00 33.22 144 GLN G CA 1
ATOM 7515 C C . GLN G 1 140 ? 7.718 63.906 68.795 1.00 33.06 144 GLN G C 1
ATOM 7516 O O . GLN G 1 140 ? 8.626 63.135 68.482 1.00 33.23 144 GLN G O 1
ATOM 7522 N N . VAL G 1 141 ? 7.868 64.887 69.681 1.00 32.92 145 VAL G N 1
ATOM 7523 C CA . VAL G 1 141 ? 9.124 65.121 70.379 1.00 32.85 145 VAL G CA 1
ATOM 7524 C C . VAL G 1 141 ? 8.997 64.614 71.807 1.00 32.77 145 VAL G C 1
ATOM 7525 O O . VAL G 1 141 ? 7.992 64.861 72.454 1.00 33.08 145 VAL G O 1
ATOM 7529 N N . VAL G 1 142 ? 10.009 63.911 72.298 1.00 32.65 146 VAL G N 1
ATOM 7530 C CA . VAL G 1 142 ? 10.077 63.556 73.711 1.00 32.47 146 VAL G CA 1
ATOM 7531 C C . VAL G 1 142 ? 11.371 64.097 74.315 1.00 32.52 146 VAL G C 1
ATOM 7532 O O . VAL G 1 142 ? 12.439 63.971 73.723 1.00 32.32 146 VAL G O 1
ATOM 7536 N N . SER G 1 143 ? 11.273 64.727 75.480 1.00 32.88 147 SER G N 1
ATOM 7537 C CA . SER G 1 143 ? 12.472 65.172 76.190 1.00 32.97 147 SER G CA 1
ATOM 7538 C C . SER G 1 143 ? 12.644 64.355 77.457 1.00 32.76 147 SER G C 1
ATOM 7539 O O . SER G 1 143 ? 11.704 63.697 77.904 1.00 32.71 147 SER G O 1
ATOM 7542 N N . THR G 1 144 ? 13.848 64.372 78.016 1.00 32.75 148 THR G N 1
ATOM 7543 C CA . THR G 1 144 ? 14.087 63.721 79.299 1.00 32.90 148 THR G CA 1
ATOM 7544 C C . THR G 1 144 ? 14.852 64.625 80.252 1.00 32.95 148 THR G C 1
ATOM 7545 O O . THR G 1 144 ? 15.245 65.746 79.898 1.00 32.76 148 THR G O 1
ATOM 7549 N N . ASP G 1 145 ? 15.055 64.120 81.465 1.00 33.09 149 ASP G N 1
ATOM 7550 C CA . ASP G 1 145 ? 15.805 64.842 82.487 1.00 33.25 149 ASP G CA 1
ATOM 7551 C C . ASP G 1 145 ? 17.299 64.698 82.241 1.00 33.30 149 ASP G C 1
ATOM 7552 O O . ASP G 1 145 ? 18.086 65.586 82.574 1.00 33.21 149 ASP G O 1
ATOM 7557 N N . GLU G 1 146 ? 17.679 63.569 81.653 1.00 33.33 150 GLU G N 1
ATOM 7558 C CA . GLU G 1 146 ? 19.050 63.359 81.230 1.00 33.33 150 GLU G CA 1
ATOM 7559 C C . GLU G 1 146 ? 19.054 62.627 79.907 1.00 33.14 150 GLU G C 1
ATOM 7560 O O . GLU G 1 146 ? 18.164 61.819 79.631 1.00 33.21 150 GLU G O 1
ATOM 7566 N N . HIS G 1 147 ? 20.061 62.936 79.096 1.00 32.72 151 HIS G N 1
ATOM 7567 C CA . HIS G 1 147 ? 20.351 62.259 77.839 1.00 32.11 151 HIS G CA 1
ATOM 7568 C C . HIS G 1 147 ? 19.807 60.836 77.774 1.00 32.00 151 HIS G C 1
ATOM 7569 O O . HIS G 1 147 ? 19.844 60.123 78.777 1.00 31.95 151 HIS G O 1
ATOM 7576 N N . ILE G 1 148 ? 19.331 60.408 76.600 1.00 31.85 152 ILE G N 1
ATOM 7577 C CA . ILE G 1 148 ? 18.814 59.039 76.453 1.00 31.90 152 ILE G CA 1
ATOM 7578 C C . ILE G 1 148 ? 19.870 57.994 76.731 1.00 32.05 152 ILE G C 1
ATOM 7579 O O . ILE G 1 148 ? 19.533 56.839 76.990 1.00 32.38 152 ILE G O 1
ATOM 7584 N N . PHE G 1 149 ? 21.143 58.369 76.641 1.00 31.93 153 PHE G N 1
ATOM 7585 C CA . PHE G 1 149 ? 22.201 57.374 76.775 1.00 32.06 153 PHE G CA 1
ATOM 7586 C C . PHE G 1 149 ? 22.675 57.112 78.215 1.00 32.54 153 PHE G C 1
ATOM 7587 O O . PHE G 1 149 ? 23.147 56.009 78.516 1.00 32.94 153 PHE G O 1
ATOM 7595 N N . LYS G 1 150 ? 22.555 58.100 79.101 1.00 32.32 154 LYS G N 1
ATOM 7596 C CA . LYS G 1 150 ? 22.936 57.886 80.500 1.00 32.39 154 LYS G CA 1
ATOM 7597 C C . LYS G 1 150 ? 21.734 57.498 81.362 1.00 32.39 154 LYS G C 1
ATOM 7598 O O . LYS G 1 150 ? 20.934 56.646 80.973 1.00 32.47 154 LYS G O 1
ATOM 7604 N N . ARG H 1 20 ? 24.950 43.770 40.856 1.00 40.51 24 ARG H N 1
ATOM 7605 C CA . ARG H 1 20 ? 24.725 44.922 39.933 1.00 40.61 24 ARG H CA 1
ATOM 7606 C C . ARG H 1 20 ? 23.550 45.820 40.354 1.00 40.46 24 ARG H C 1
ATOM 7607 O O . ARG H 1 20 ? 22.447 45.733 39.806 1.00 40.30 24 ARG H O 1
ATOM 7615 N N . VAL H 1 21 ? 23.803 46.685 41.332 1.00 40.20 25 VAL H N 1
ATOM 7616 C CA . VAL H 1 21 ? 22.795 47.626 41.826 1.00 39.70 25 VAL H CA 1
ATOM 7617 C C . VAL H 1 21 ? 22.852 48.947 41.057 1.00 39.87 25 VAL H C 1
ATOM 7618 O O . VAL H 1 21 ? 21.852 49.370 40.463 1.00 39.64 25 VAL H O 1
ATOM 7622 N N . ARG H 1 22 ? 24.022 49.591 41.066 1.00 39.96 26 ARG H N 1
ATOM 7623 C CA . ARG H 1 22 ? 24.248 50.789 40.246 1.00 40.38 26 ARG H CA 1
ATOM 7624 C C . ARG H 1 22 ? 24.052 50.472 38.753 1.00 39.85 26 ARG H C 1
ATOM 7625 O O . ARG H 1 22 ? 24.066 51.368 37.903 1.00 39.89 26 ARG H O 1
ATOM 7633 N N . ALA H 1 23 ? 23.884 49.192 38.434 1.00 39.02 27 ALA H N 1
ATOM 7634 C CA . ALA H 1 23 ? 23.526 48.822 37.082 1.00 38.43 27 ALA H CA 1
ATOM 7635 C C . ALA H 1 23 ? 22.025 49.005 36.899 1.00 38.07 27 ALA H C 1
ATOM 7636 O O . ALA H 1 23 ? 21.584 49.539 35.885 1.00 37.85 27 ALA H O 1
ATOM 7638 N N . GLU H 1 24 ? 21.244 48.583 37.888 1.00 37.65 28 GLU H N 1
ATOM 7639 C CA . GLU H 1 24 ? 19.787 48.656 37.781 1.00 37.71 28 GLU H CA 1
ATOM 7640 C C . GLU H 1 24 ? 19.145 49.822 38.561 1.00 36.75 28 GLU H C 1
ATOM 7641 O O . GLU H 1 24 ? 17.939 50.040 38.481 1.00 36.41 28 GLU H O 1
ATOM 7647 N N . LEU H 1 25 ? 19.939 50.587 39.300 1.00 36.35 29 LEU H N 1
ATOM 7648 C CA . LEU H 1 25 ? 19.374 51.689 40.091 1.00 35.66 29 LEU H CA 1
ATOM 7649 C C . LEU H 1 25 ? 19.019 52.896 39.234 1.00 35.40 29 LEU H C 1
ATOM 7650 O O . LEU H 1 25 ? 19.889 53.562 38.681 1.00 35.02 29 LEU H O 1
ATOM 7655 N N . LEU H 1 26 ? 17.722 53.168 39.137 1.00 35.38 30 LEU H N 1
ATOM 7656 C CA . LEU H 1 26 ? 17.210 54.305 38.378 1.00 35.08 30 LEU H CA 1
ATOM 7657 C C . LEU H 1 26 ? 16.860 55.489 39.295 1.00 35.20 30 LEU H C 1
ATOM 7658 O O . LEU H 1 26 ? 16.737 56.632 38.822 1.00 35.78 30 LEU H O 1
ATOM 7663 N N . THR H 1 27 ? 16.696 55.238 40.595 1.00 34.75 31 THR H N 1
ATOM 7664 C CA . THR H 1 27 ? 16.265 56.319 41.498 1.00 34.41 31 THR H CA 1
ATOM 7665 C C . THR H 1 27 ? 17.382 57.158 42.049 1.00 34.36 31 THR H C 1
ATOM 7666 O O . THR H 1 27 ? 18.476 56.647 42.344 1.00 34.43 31 THR H O 1
ATOM 7670 N N . CYS H 1 28 ? 17.064 58.436 42.250 1.00 33.79 32 CYS H N 1
ATOM 7671 C CA . CYS H 1 28 ? 17.934 59.322 43.002 1.00 33.71 32 CYS H CA 1
ATOM 7672 C C . CYS H 1 28 ? 19.387 59.158 42.540 1.00 33.31 32 CYS H C 1
ATOM 7673 O O . CYS H 1 28 ? 20.293 58.974 43.354 1.00 33.24 32 CYS H O 1
ATOM 7676 N N . PRO H 1 29 ? 19.618 59.232 41.223 1.00 33.11 33 PRO H N 1
ATOM 7677 C CA . PRO H 1 29 ? 20.972 58.959 40.729 1.00 33.10 33 PRO H CA 1
ATOM 7678 C C . PRO H 1 29 ? 22.054 59.846 41.372 1.00 33.04 33 PRO H C 1
ATOM 7679 O O . PRO H 1 29 ? 23.222 59.466 41.398 1.00 33.06 33 PRO H O 1
ATOM 7683 N N . GLU H 1 30 ? 21.676 61.013 41.873 1.00 32.86 34 GLU H N 1
ATOM 7684 C CA . GLU H 1 30 ? 22.682 61.967 42.306 1.00 33.01 34 GLU H CA 1
ATOM 7685 C C . GLU H 1 30 ? 22.685 62.165 43.821 1.00 32.83 34 GLU H C 1
ATOM 7686 O O . GLU H 1 30 ? 23.420 63.002 44.343 1.00 32.73 34 GLU H O 1
ATOM 7692 N N . LEU H 1 31 ? 21.877 61.369 44.518 1.00 32.84 35 LEU H N 1
ATOM 7693 C CA . LEU H 1 31 ? 21.784 61.435 45.972 1.00 32.79 35 LEU H CA 1
ATOM 7694 C C . LEU H 1 31 ? 23.145 61.263 46.634 1.00 32.99 35 LEU H C 1
ATOM 7695 O O . LEU H 1 31 ? 23.914 60.382 46.260 1.00 32.99 35 LEU H O 1
ATOM 7700 N N . ASN H 1 32 ? 23.430 62.091 47.631 1.00 33.08 36 ASN H N 1
ATOM 7701 C CA . ASN H 1 32 ? 24.605 61.911 48.469 1.00 33.24 36 ASN H CA 1
ATOM 7702 C C . ASN H 1 32 ? 24.542 60.635 49.334 1.00 33.31 36 ASN H C 1
ATOM 7703 O O . ASN H 1 32 ? 23.959 60.647 50.420 1.00 33.73 36 ASN H O 1
ATOM 7708 N N . THR H 1 33 ? 25.152 59.542 48.886 1.00 33.29 37 THR H N 1
ATOM 7709 C CA . THR H 1 33 ? 24.990 58.272 49.613 1.00 33.28 37 THR H CA 1
ATOM 7710 C C . THR H 1 33 ? 25.767 58.214 50.931 1.00 33.32 37 THR H C 1
ATOM 7711 O O . THR H 1 33 ? 25.645 57.252 51.693 1.00 33.54 37 THR H O 1
ATOM 7715 N N . SER H 1 34 ? 26.554 59.243 51.203 1.00 33.06 38 SER H N 1
ATOM 7716 C CA . SER H 1 34 ? 27.213 59.388 52.499 1.00 33.14 38 SER H CA 1
ATOM 7717 C C . SER H 1 34 ? 26.244 59.839 53.594 1.00 33.20 38 SER H C 1
ATOM 7718 O O . SER H 1 34 ? 26.564 59.762 54.780 1.00 33.41 38 SER H O 1
ATOM 7721 N N . LEU H 1 35 ? 25.079 60.342 53.187 1.00 33.18 39 LEU H N 1
ATOM 7722 C CA . LEU H 1 35 ? 24.130 60.911 54.118 1.00 33.17 39 LEU H CA 1
ATOM 7723 C C . LEU H 1 35 ? 22.835 60.124 54.117 1.00 33.27 39 LEU H C 1
ATOM 7724 O O . LEU H 1 35 ? 22.042 60.211 55.049 1.00 33.61 39 LEU H O 1
ATOM 7729 N N . ALA H 1 36 ? 22.607 59.341 53.076 1.00 33.04 40 ALA H N 1
ATOM 7730 C CA . ALA H 1 36 ? 21.350 58.610 52.999 1.00 32.63 40 ALA H CA 1
ATOM 7731 C C . ALA H 1 36 ? 21.580 57.129 52.930 1.00 32.45 40 ALA H C 1
ATOM 7732 O O . ALA H 1 36 ? 20.636 56.368 52.910 1.00 32.70 40 ALA H O 1
ATOM 7734 N N . GLY H 1 37 ? 22.839 56.719 52.896 1.00 32.54 41 GLY H N 1
ATOM 7735 C CA . GLY H 1 37 ? 23.172 55.300 52.902 1.00 32.44 41 GLY H CA 1
ATOM 7736 C C . GLY H 1 37 ? 23.444 54.777 51.507 1.00 32.67 41 GLY H C 1
ATOM 7737 O O . GLY H 1 37 ? 23.429 55.530 50.527 1.00 32.66 41 GLY H O 1
ATOM 7738 N N . THR H 1 38 ? 23.685 53.479 51.418 1.00 32.51 42 THR H N 1
ATOM 7739 C CA . THR H 1 38 ? 24.004 52.857 50.158 1.00 32.42 42 THR H CA 1
ATOM 7740 C C . THR H 1 38 ? 23.090 51.673 49.949 1.00 32.32 42 THR H C 1
ATOM 7741 O O . THR H 1 38 ? 22.881 50.889 50.863 1.00 32.39 42 THR H O 1
ATOM 7745 N N . ILE H 1 39 ? 22.539 51.537 48.750 1.00 32.22 43 ILE H N 1
ATOM 7746 C CA . ILE H 1 39 ? 21.722 50.369 48.461 1.00 32.12 43 ILE H CA 1
ATOM 7747 C C . ILE H 1 39 ? 22.629 49.161 48.172 1.00 32.25 43 ILE H C 1
ATOM 7748 O O . ILE H 1 39 ? 23.619 49.258 47.460 1.00 32.34 43 ILE H O 1
ATOM 7753 N N . ILE H 1 40 ? 22.245 48.019 48.713 1.00 32.34 44 ILE H N 1
ATOM 7754 C CA . ILE H 1 40 ? 23.096 46.864 48.887 1.00 32.28 44 ILE H CA 1
ATOM 7755 C C . ILE H 1 40 ? 22.463 45.676 48.163 1.00 32.40 44 ILE H C 1
ATOM 7756 O O . ILE H 1 40 ? 23.102 44.680 47.863 1.00 32.44 44 ILE H O 1
ATOM 7761 N N . GLU H 1 41 ? 21.178 45.787 47.897 1.00 32.59 45 GLU H N 1
ATOM 7762 C CA . GLU H 1 41 ? 20.455 44.710 47.268 1.00 33.24 45 GLU H CA 1
ATOM 7763 C C . GLU H 1 41 ? 19.127 45.239 46.747 1.00 32.97 45 GLU H C 1
ATOM 7764 O O . GLU H 1 41 ? 18.498 46.072 47.386 1.00 33.26 45 GLU H O 1
ATOM 7770 N N . ILE H 1 42 ? 18.710 44.768 45.581 1.00 32.99 46 ILE H N 1
ATOM 7771 C CA . ILE H 1 42 ? 17.501 45.259 44.965 1.00 32.91 46 ILE H CA 1
ATOM 7772 C C . ILE H 1 42 ? 16.844 44.135 44.180 1.00 33.18 46 ILE H C 1
ATOM 7773 O O . ILE H 1 42 ? 17.521 43.221 43.704 1.00 33.26 46 ILE H O 1
ATOM 7778 N N . ASP H 1 43 ? 15.520 44.198 44.063 1.00 33.28 47 ASP H N 1
ATOM 7779 C CA . ASP H 1 43 ? 14.739 43.188 43.366 1.00 33.20 47 ASP H CA 1
ATOM 7780 C C . ASP H 1 43 ? 13.365 43.797 43.166 1.00 33.11 47 ASP H C 1
ATOM 7781 O O . ASP H 1 43 ? 13.101 44.898 43.655 1.00 33.02 47 ASP H O 1
ATOM 7786 N N . LYS H 1 44 ? 12.503 43.103 42.436 1.00 32.94 48 LYS H N 1
ATOM 7787 C CA . LYS H 1 44 ? 11.137 43.533 42.258 1.00 32.99 48 LYS H CA 1
ATOM 7788 C C . LYS H 1 44 ? 10.498 43.794 43.622 1.00 33.10 48 LYS H C 1
ATOM 7789 O O . LYS H 1 44 ? 10.441 42.890 44.476 1.00 33.01 48 LYS H O 1
ATOM 7795 N N . ASN H 1 45 ? 10.025 45.018 43.843 1.00 33.04 49 ASN H N 1
ATOM 7796 C CA . ASN H 1 45 ? 9.300 45.312 45.080 1.00 33.16 49 ASN H CA 1
ATOM 7797 C C . ASN H 1 45 ? 10.154 45.175 46.355 1.00 33.18 49 ASN H C 1
ATOM 7798 O O . ASN H 1 45 ? 9.612 45.084 47.458 1.00 33.34 49 ASN H O 1
ATOM 7803 N N . TYR H 1 46 ? 11.476 45.169 46.209 1.00 33.18 50 TYR H N 1
ATOM 7804 C CA . TYR H 1 46 ? 12.369 44.912 47.345 1.00 33.20 50 TYR H CA 1
ATOM 7805 C C . TYR H 1 46 ? 13.682 45.667 47.237 1.00 32.97 50 TYR H C 1
ATOM 7806 O O . TYR H 1 46 ? 14.221 45.833 46.135 1.00 32.83 50 TYR H O 1
ATOM 7815 N N . ALA H 1 47 ? 14.198 46.103 48.383 1.00 32.53 51 ALA H N 1
ATOM 7816 C CA . ALA H 1 47 ? 15.511 46.712 48.442 1.00 32.42 51 ALA H CA 1
ATOM 7817 C C . ALA H 1 47 ? 16.098 46.648 49.859 1.00 32.67 51 ALA H C 1
ATOM 7818 O O . ALA H 1 47 ? 15.363 46.642 50.859 1.00 32.89 51 ALA H O 1
ATOM 7820 N N . LYS H 1 48 ? 17.419 46.606 49.942 1.00 32.56 52 LYS H N 1
ATOM 7821 C CA . LYS H 1 48 ? 18.118 46.547 51.221 1.00 33.09 52 LYS H CA 1
ATOM 7822 C C . LYS H 1 48 ? 19.203 47.625 51.209 1.00 33.08 52 LYS H C 1
ATOM 7823 O O . LY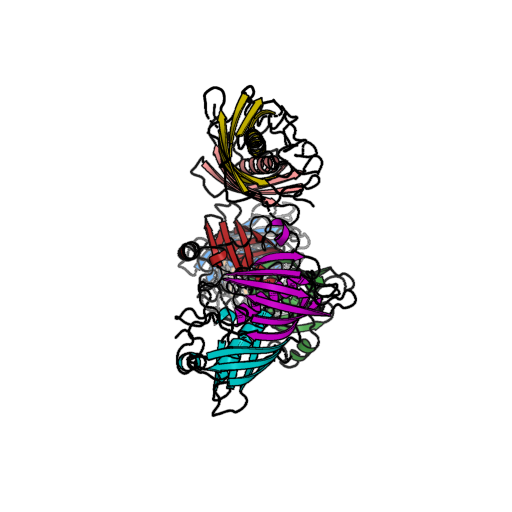S H 1 48 ? 19.860 47.816 50.185 1.00 33.41 52 LYS H O 1
ATOM 7829 N N . SER H 1 49 ? 19.405 48.320 52.323 1.00 32.63 53 SER H N 1
ATOM 7830 C CA . SER H 1 49 ? 20.446 49.329 52.365 1.00 32.71 53 SER H CA 1
ATOM 7831 C C . SER H 1 49 ? 21.167 49.355 53.715 1.00 32.77 53 SER H C 1
ATOM 7832 O O . SER H 1 49 ? 20.704 48.751 54.699 1.00 32.98 53 SER H O 1
ATOM 7835 N N . ILE H 1 50 ? 22.308 50.038 53.769 1.00 32.44 54 ILE H N 1
ATOM 7836 C CA . ILE H 1 50 ? 22.976 50.256 55.047 1.00 32.38 54 ILE H CA 1
ATOM 7837 C C . ILE H 1 50 ? 23.326 51.706 55.213 1.00 32.02 54 ILE H C 1
ATOM 7838 O O . ILE H 1 50 ? 23.716 52.370 54.253 1.00 32.23 54 ILE H O 1
ATOM 7843 N N . LEU H 1 51 ? 23.161 52.193 56.436 1.00 31.68 55 LEU H N 1
ATOM 7844 C CA . LEU H 1 51 ? 23.577 53.537 56.773 1.00 31.71 55 LEU H CA 1
ATOM 7845 C C . LEU H 1 51 ? 24.674 53.491 57.813 1.00 31.97 55 LEU H C 1
ATOM 7846 O O . LEU H 1 51 ? 24.461 53.044 58.937 1.00 31.98 55 LEU H O 1
ATOM 7851 N N . ILE H 1 52 ? 25.859 53.935 57.420 1.00 32.03 56 ILE H N 1
ATOM 7852 C CA . ILE H 1 52 ? 26.949 54.102 58.349 1.00 32.27 56 ILE H CA 1
ATOM 7853 C C . ILE H 1 52 ? 26.889 55.501 58.950 1.00 32.37 56 ILE H C 1
ATOM 7854 O O . ILE H 1 52 ? 27.077 56.485 58.246 1.00 32.80 56 ILE H O 1
ATOM 7859 N N . THR H 1 53 ? 26.624 55.591 60.244 1.00 32.21 57 THR H N 1
ATOM 7860 C CA . THR H 1 53 ? 26.499 56.890 60.878 1.00 32.21 57 THR H CA 1
ATOM 7861 C C . THR H 1 53 ? 27.838 57.615 60.837 1.00 32.51 57 THR H C 1
ATOM 7862 O O . THR H 1 53 ? 28.891 57.004 61.070 1.00 32.73 57 THR H O 1
ATOM 7866 N N . THR H 1 54 ? 27.801 58.913 60.551 1.00 32.59 58 THR H N 1
ATOM 7867 C CA . THR H 1 54 ? 29.012 59.729 60.574 1.00 32.52 58 THR H CA 1
ATOM 7868 C C . THR H 1 54 ? 28.855 60.987 61.419 1.00 32.64 58 THR H C 1
ATOM 7869 O O . THR H 1 54 ? 27.742 61.365 61.809 1.00 32.24 58 THR H O 1
ATOM 7873 N N . SER H 1 55 ? 29.989 61.636 61.683 1.00 32.92 59 SER H N 1
ATOM 7874 C CA . SER H 1 55 ? 30.013 62.827 62.512 1.00 33.14 59 SER H CA 1
ATOM 7875 C C . SER H 1 55 ? 29.229 63.969 61.874 1.00 33.28 59 SER H C 1
ATOM 7876 O O . SER H 1 55 ? 28.939 64.961 62.526 1.00 33.30 59 SER H O 1
ATOM 7879 N N . GLU H 1 56 ? 28.879 63.821 60.602 1.00 33.61 60 GLU H N 1
ATOM 7880 C CA . GLU H 1 56 ? 28.096 64.833 59.904 1.00 34.25 60 GLU H CA 1
ATOM 7881 C C . GLU H 1 56 ? 26.625 64.803 60.258 1.00 34.22 60 GLU H C 1
ATOM 7882 O O . GLU H 1 56 ? 25.902 65.726 59.935 1.00 33.98 60 GLU H O 1
ATOM 7896 N N . VAL H 1 58 ? 25.419 64.157 63.504 1.00 33.21 62 VAL H N 1
ATOM 7897 C CA . VAL H 1 58 ? 25.207 64.297 64.942 1.00 32.43 62 VAL H CA 1
ATOM 7898 C C . VAL H 1 58 ? 24.306 65.470 65.289 1.00 32.34 62 VAL H C 1
ATOM 7899 O O . VAL H 1 58 ? 24.314 66.497 64.614 1.00 32.24 62 VAL H O 1
ATOM 7903 N N . ALA H 1 59 ? 23.533 65.303 66.355 1.00 32.27 63 ALA H N 1
ATOM 7904 C CA . ALA H 1 59 ? 22.692 66.360 66.883 1.00 32.40 63 ALA H CA 1
ATOM 7905 C C . ALA H 1 59 ? 23.425 67.093 68.006 1.00 32.50 63 ALA H C 1
ATOM 7906 O O . ALA H 1 59 ? 23.178 68.269 68.264 1.00 32.47 63 ALA H O 1
ATOM 7908 N N . ASP H 1 60 ? 24.340 66.386 68.664 1.00 32.68 64 ASP H N 1
ATOM 7909 C CA . ASP H 1 60 ? 25.048 66.928 69.803 1.00 32.92 64 ASP H CA 1
ATOM 7910 C C . ASP H 1 60 ? 26.462 66.358 69.942 1.00 33.04 64 ASP H C 1
ATOM 7911 O O . ASP H 1 60 ? 26.905 65.564 69.115 1.00 33.08 64 ASP H O 1
ATOM 7916 N N . ASP H 1 61 ? 27.179 66.789 70.982 1.00 33.02 65 ASP H N 1
ATOM 7917 C CA . ASP H 1 61 ? 28.555 66.336 71.192 1.00 33.02 65 ASP H CA 1
ATOM 7918 C C . ASP H 1 61 ? 28.609 65.014 71.954 1.00 32.80 65 ASP H C 1
ATOM 7919 O O . ASP H 1 61 ? 29.657 64.622 72.452 1.00 32.68 65 ASP H O 1
ATOM 7924 N N . GLN H 1 62 ? 27.475 64.322 72.011 1.00 32.69 66 GLN H N 1
ATOM 7925 C CA . GLN H 1 62 ? 27.352 63.071 72.742 1.00 32.68 66 GLN H CA 1
ATOM 7926 C C . GLN H 1 62 ? 27.236 61.884 71.798 1.00 32.69 66 GLN H C 1
ATOM 7927 O O . GLN H 1 62 ? 27.149 60.722 72.227 1.00 32.73 66 GLN H O 1
ATOM 7933 N N . GLY H 1 63 ? 27.211 62.171 70.503 1.00 32.53 67 GLY H N 1
ATOM 7934 C CA . GLY H 1 63 ? 27.126 61.109 69.511 1.00 32.16 67 GLY H CA 1
ATOM 7935 C C . GLY H 1 63 ? 25.699 60.780 69.107 1.00 32.12 67 GLY H C 1
ATOM 7936 O O . GLY H 1 63 ? 25.445 59.827 68.376 1.00 32.12 67 GLY H O 1
ATOM 7937 N N . LEU H 1 64 ? 24.752 61.573 69.586 1.00 31.99 68 LEU H N 1
ATOM 7938 C CA . LEU H 1 64 ? 23.369 61.370 69.222 1.00 31.78 68 LEU H CA 1
ATOM 7939 C C . LEU H 1 64 ? 23.176 61.715 67.748 1.00 32.17 68 LEU H C 1
ATOM 7940 O O . LEU H 1 64 ? 23.557 62.797 67.307 1.00 32.38 68 LEU H O 1
ATOM 7945 N N . ILE H 1 65 ? 22.585 60.794 66.997 1.00 32.08 69 ILE H N 1
ATOM 7946 C CA . ILE H 1 65 ? 22.343 60.992 65.577 1.00 31.92 69 ILE H CA 1
ATOM 7947 C C . ILE H 1 65 ? 20.973 61.616 65.359 1.00 32.27 69 ILE H C 1
ATOM 7948 O O . ILE H 1 65 ? 19.955 61.105 65.863 1.00 32.50 69 ILE H O 1
ATOM 7953 N N . PHE H 1 66 ? 20.941 62.716 64.609 1.00 32.22 70 PHE H N 1
ATOM 7954 C CA . PHE H 1 66 ? 19.689 63.390 64.277 1.00 32.13 70 PHE H CA 1
ATOM 7955 C C . PHE H 1 66 ? 18.756 62.392 63.590 1.00 32.54 70 PHE H C 1
ATOM 7956 O O . PHE H 1 66 ? 19.145 61.716 62.629 1.00 32.91 70 PHE H O 1
ATOM 7964 N N . ASP H 1 67 ? 17.530 62.282 64.075 1.00 32.62 71 ASP H N 1
ATOM 7965 C CA . ASP H 1 67 ? 16.629 61.239 63.594 1.00 33.03 71 ASP H CA 1
ATOM 7966 C C . ASP H 1 67 ? 16.273 61.311 62.083 1.00 33.02 71 ASP H C 1
ATOM 7967 O O . ASP H 1 67 ? 15.938 60.298 61.457 1.00 33.21 71 ASP H O 1
ATOM 7972 N N . ALA H 1 68 ? 16.362 62.496 61.492 1.00 32.88 72 ALA H N 1
ATOM 7973 C CA . ALA H 1 68 ? 16.020 62.659 60.087 1.00 32.53 72 ALA H CA 1
ATOM 7974 C C . ALA H 1 68 ? 16.944 61.856 59.180 1.00 32.57 72 ALA H C 1
ATOM 7975 O O . ALA H 1 68 ? 16.564 61.462 58.086 1.00 32.96 72 ALA H O 1
ATOM 7977 N N . PHE H 1 69 ? 18.163 61.603 59.620 1.00 32.44 73 PHE H N 1
ATOM 7978 C CA . PHE H 1 69 ? 19.053 60.829 58.780 1.00 32.43 73 PHE H CA 1
ATOM 7979 C C . PHE H 1 69 ? 18.614 59.382 58.705 1.00 32.69 73 PHE H C 1
ATOM 7980 O O . PHE H 1 69 ? 18.871 58.691 57.711 1.00 32.89 73 PHE H O 1
ATOM 7988 N N . ILE H 1 70 ? 17.931 58.905 59.731 1.00 32.82 74 ILE H N 1
ATOM 7989 C CA . ILE H 1 70 ? 17.421 57.572 59.615 1.00 33.24 74 ILE H CA 1
ATOM 7990 C C . ILE H 1 70 ? 16.200 57.611 58.672 1.00 33.40 74 ILE H C 1
ATOM 7991 O O . ILE H 1 70 ? 16.033 56.748 57.805 1.00 33.41 74 ILE H O 1
ATOM 7996 N N . PHE H 1 71 ? 15.394 58.658 58.771 1.00 33.30 75 PHE H N 1
ATOM 7997 C CA . PHE H 1 71 ? 14.358 58.857 57.774 1.00 33.20 75 PHE H CA 1
ATOM 7998 C C . PHE H 1 71 ? 14.951 58.926 56.368 1.00 33.15 75 PHE H C 1
ATOM 7999 O O . PHE H 1 71 ? 14.474 58.259 55.449 1.00 33.23 75 PHE H O 1
ATOM 8007 N N . ALA H 1 72 ? 15.993 59.731 56.189 1.00 32.81 76 ALA H N 1
ATOM 8008 C CA . ALA H 1 72 ? 16.648 59.826 54.893 1.00 32.54 76 ALA H CA 1
ATOM 8009 C C . ALA H 1 72 ? 16.931 58.424 54.352 1.00 32.85 76 ALA H C 1
ATOM 8010 O O . ALA H 1 72 ? 16.604 58.092 53.205 1.00 32.96 76 ALA H O 1
ATOM 8012 N N . ALA H 1 73 ? 17.547 57.589 55.181 1.00 32.86 77 ALA H N 1
ATOM 8013 C CA . ALA H 1 73 ? 17.896 56.256 54.725 1.00 32.80 77 ALA H CA 1
ATOM 8014 C C . ALA H 1 73 ? 16.629 55.486 54.320 1.00 32.95 77 ALA H C 1
ATOM 8015 O O . ALA H 1 73 ? 16.589 54.824 53.274 1.00 33.29 77 ALA H O 1
ATOM 8017 N N . ALA H 1 74 ? 15.590 55.579 55.131 1.00 32.61 78 ALA H N 1
ATOM 8018 C CA . ALA H 1 74 ? 14.350 54.895 54.800 1.00 32.61 78 ALA H CA 1
ATOM 8019 C C . ALA H 1 74 ? 13.720 55.489 53.526 1.00 32.42 78 ALA H C 1
ATOM 8020 O O . ALA H 1 74 ? 13.167 54.772 52.675 1.00 32.14 78 ALA H O 1
ATOM 8022 N N . ASN H 1 75 ? 13.833 56.798 53.381 1.00 32.26 79 ASN H N 1
ATOM 8023 C CA . ASN H 1 75 ? 13.388 57.448 52.170 1.00 32.34 79 ASN H CA 1
ATOM 8024 C C . ASN H 1 75 ? 14.045 56.804 50.950 1.00 32.37 79 ASN H C 1
ATOM 8025 O O . ASN H 1 75 ? 13.381 56.406 49.999 1.00 32.86 79 ASN H O 1
ATOM 8030 N N . TYR H 1 76 ? 15.362 56.678 51.005 1.00 32.24 80 TYR H N 1
ATOM 8031 C CA . TYR H 1 76 ? 16.164 56.209 49.878 1.00 32.01 80 TYR H CA 1
ATOM 8032 C C . TYR H 1 76 ? 15.836 54.772 49.550 1.00 32.09 80 TYR H C 1
ATOM 8033 O O . TYR H 1 76 ? 15.585 54.444 48.398 1.00 32.34 80 TYR H O 1
ATOM 8042 N N . VAL H 1 77 ? 15.830 53.914 50.567 1.00 32.02 81 VAL H N 1
ATOM 8043 C CA . VAL H 1 77 ? 15.610 52.484 50.350 1.00 31.74 81 VAL H CA 1
ATOM 8044 C C . VAL H 1 77 ? 14.192 52.192 49.886 1.00 31.79 81 VAL H C 1
ATOM 8045 O O . VAL H 1 77 ? 13.956 51.261 49.126 1.00 31.92 81 VAL H O 1
ATOM 8049 N N . ALA H 1 78 ? 13.243 53.003 50.329 1.00 32.12 82 ALA H N 1
ATOM 8050 C CA . ALA H 1 78 ? 11.856 52.820 49.895 1.00 32.34 82 ALA H CA 1
ATOM 8051 C C . ALA H 1 78 ? 11.766 53.102 48.403 1.00 32.52 82 ALA H C 1
ATOM 8052 O O . ALA H 1 78 ? 11.158 52.357 47.660 1.00 32.53 82 ALA H O 1
ATOM 8054 N N . GLN H 1 79 ? 12.411 54.171 47.966 1.00 32.55 83 GLN H N 1
ATOM 8055 C CA . GLN H 1 79 ? 12.392 54.504 46.568 1.00 32.81 83 GLN H CA 1
ATOM 8056 C C . GLN H 1 79 ? 13.134 53.468 45.734 1.00 32.65 83 GLN H C 1
ATOM 8057 O O . GLN H 1 79 ? 12.764 53.177 44.605 1.00 32.97 83 GLN H O 1
ATOM 8063 N N . ALA H 1 80 ? 14.170 52.884 46.310 1.00 32.66 84 ALA H N 1
ATOM 8064 C CA . ALA H 1 80 ? 14.921 51.860 45.631 1.00 32.37 84 ALA H CA 1
ATOM 8065 C C . ALA H 1 80 ? 14.067 50.598 45.429 1.00 32.55 84 ALA H C 1
ATOM 8066 O O . ALA H 1 80 ? 14.255 49.856 44.454 1.00 32.70 84 ALA H O 1
ATOM 8068 N N . SER H 1 81 ? 13.126 50.353 46.335 1.00 32.31 85 SER H N 1
ATOM 8069 C CA . SER H 1 81 ? 12.299 49.154 46.234 1.00 32.45 85 SER H CA 1
ATOM 8070 C C . SER H 1 81 ? 11.348 49.231 45.060 1.00 32.51 85 SER H C 1
ATOM 8071 O O . SER H 1 81 ? 10.869 48.205 44.580 1.00 32.91 85 SER H O 1
ATOM 8074 N N . ILE H 1 82 ? 11.041 50.438 44.605 1.00 32.44 86 ILE H N 1
ATOM 8075 C CA . ILE H 1 82 ? 10.208 50.534 43.424 1.00 32.40 86 ILE H CA 1
ATOM 8076 C C . ILE H 1 82 ? 11.016 50.836 42.172 1.00 32.46 86 ILE H C 1
ATOM 8077 O O . ILE H 1 82 ? 10.646 50.394 41.090 1.00 32.73 86 ILE H O 1
ATOM 8082 N N . ASN H 1 83 ? 12.118 51.573 42.333 1.00 32.29 87 ASN H N 1
ATOM 8083 C CA . ASN H 1 83 ? 13.124 51.722 41.283 1.00 32.15 87 ASN H CA 1
ATOM 8084 C C . ASN H 1 83 ? 12.633 52.322 39.959 1.00 32.46 87 ASN H C 1
ATOM 8085 O O . ASN H 1 83 ? 12.950 51.818 38.880 1.00 32.67 87 ASN H O 1
ATOM 8090 N N . LYS H 1 84 ? 11.847 53.389 40.041 1.00 32.72 88 LYS H N 1
ATOM 8091 C CA . LYS H 1 84 ? 11.404 54.109 38.842 1.00 32.77 88 LYS H CA 1
ATOM 8092 C C . LYS H 1 84 ? 12.285 55.335 38.625 1.00 32.87 88 LYS H C 1
ATOM 8093 O O . LYS H 1 84 ? 12.756 55.956 39.589 1.00 33.32 88 LYS H O 1
ATOM 8099 N N . GLU H 1 85 ? 12.492 55.706 37.366 1.00 32.87 89 GLU H N 1
ATOM 8100 C CA . GLU H 1 85 ? 13.363 56.836 37.049 1.00 32.82 89 GLU H CA 1
ATOM 8101 C C . GLU H 1 85 ? 12.830 58.136 37.608 1.00 32.64 89 GLU H C 1
ATOM 8102 O O . GLU H 1 85 ? 13.598 58.977 38.064 1.00 32.82 89 GLU H O 1
ATOM 8108 N N . PHE H 1 86 ? 11.515 58.319 37.543 1.00 32.51 90 PHE H N 1
ATOM 8109 C CA . PHE H 1 86 ? 10.896 59.548 38.044 1.00 32.38 90 PHE H CA 1
ATOM 8110 C C . PHE H 1 86 ? 9.911 59.238 39.144 1.00 32.56 90 PHE H C 1
ATOM 8111 O O . PHE H 1 86 ? 8.787 58.833 38.874 1.00 32.87 90 PHE H O 1
ATOM 8119 N N . SER H 1 87 ? 10.322 59.455 40.384 1.00 32.59 91 SER H N 1
ATOM 8120 C CA . SER H 1 87 ? 9.457 59.195 41.505 1.00 32.52 91 SER H CA 1
ATOM 8121 C C . SER H 1 87 ? 9.740 60.186 42.609 1.00 32.65 91 SER H C 1
ATOM 8122 O O . SER H 1 87 ? 10.805 60.800 42.664 1.00 32.78 91 SER H O 1
ATOM 8125 N N . VAL H 1 88 ? 8.759 60.353 43.482 1.00 32.68 92 VAL H N 1
ATOM 8126 C CA . VAL H 1 88 ? 8.944 61.127 44.694 1.00 32.70 92 VAL H CA 1
ATOM 8127 C C . VAL H 1 88 ? 8.122 60.475 45.785 1.00 32.70 92 VAL H C 1
ATOM 8128 O O . VAL H 1 88 ? 7.321 59.592 45.515 1.00 32.82 92 VAL H O 1
ATOM 8132 N N . ILE H 1 89 ? 8.333 60.906 47.019 1.00 32.58 93 ILE H N 1
ATOM 8133 C CA . ILE H 1 89 ? 7.527 60.448 48.131 1.00 32.55 93 ILE H CA 1
ATOM 8134 C C . ILE H 1 89 ? 6.475 61.497 48.454 1.00 32.62 93 ILE H C 1
ATOM 8135 O O . ILE H 1 89 ? 6.772 62.690 48.434 1.00 32.83 93 ILE H O 1
ATOM 8140 N N . ILE H 1 90 ? 5.255 61.076 48.770 1.00 32.50 94 ILE H N 1
ATOM 8141 C CA . ILE H 1 90 ? 4.203 62.049 49.025 1.00 32.27 94 ILE H CA 1
ATOM 8142 C C . ILE H 1 90 ? 3.634 61.964 50.424 1.00 32.46 94 ILE H C 1
ATOM 8143 O O . ILE H 1 90 ? 2.804 62.784 50.810 1.00 32.52 94 ILE H O 1
ATOM 8148 N N . GLY H 1 91 ? 4.069 60.966 51.183 1.00 32.86 95 GLY H N 1
ATOM 8149 C CA . GLY H 1 91 ? 3.608 60.805 52.563 1.00 32.99 95 GLY H CA 1
ATOM 8150 C C . GLY H 1 91 ? 4.359 59.719 53.311 1.00 33.11 95 GLY H C 1
ATOM 8151 O O . GLY H 1 91 ? 4.874 58.786 52.697 1.00 32.99 95 GLY H O 1
ATOM 8152 N N . SER H 1 92 ? 4.421 59.845 54.636 1.00 33.16 96 SER H N 1
ATOM 8153 C CA . SER H 1 92 ? 5.014 58.806 55.456 1.00 33.35 96 SER H CA 1
ATOM 8154 C C . SER H 1 92 ? 4.449 58.746 56.866 1.00 33.23 96 SER H C 1
ATOM 8155 O O . SER H 1 92 ? 3.940 59.740 57.395 1.00 33.29 96 SER H O 1
ATOM 8158 N N . LYS H 1 93 ? 4.538 57.558 57.460 1.00 33.23 97 LYS H N 1
ATOM 8159 C CA . LYS H 1 93 ? 4.170 57.321 58.862 1.00 33.27 97 LYS H CA 1
ATOM 8160 C C . LYS H 1 93 ? 5.308 56.491 59.482 1.00 33.38 97 LYS H C 1
ATOM 8161 O O . LYS H 1 93 ? 5.487 55.313 59.149 1.00 33.38 97 LYS H O 1
ATOM 8167 N N . CYS H 1 94 ? 6.096 57.109 60.353 1.00 33.54 98 CYS H N 1
ATOM 8168 C CA . CYS H 1 94 ? 7.271 56.438 60.913 1.00 34.09 98 CYS H CA 1
ATOM 8169 C C . CYS H 1 94 ? 7.236 56.327 62.424 1.00 33.26 98 CYS H C 1
ATOM 8170 O O . CYS H 1 94 ? 6.699 57.195 63.111 1.00 33.26 98 CYS H O 1
ATOM 8173 N N . PHE H 1 95 ? 7.844 55.260 62.920 1.00 32.85 99 PHE H N 1
ATOM 8174 C CA . PHE H 1 95 ? 8.144 55.094 64.328 1.00 32.55 99 PHE H CA 1
ATOM 8175 C C . PHE H 1 95 ? 9.666 54.999 64.527 1.00 32.29 99 PHE H C 1
ATOM 8176 O O . PHE H 1 95 ? 10.331 54.177 63.898 1.00 32.23 99 PHE H O 1
ATOM 8184 N N . PHE H 1 96 ? 10.211 55.830 65.405 1.00 31.95 100 PHE H N 1
ATOM 8185 C CA . PHE H 1 96 ? 11.601 55.731 65.774 1.00 31.68 100 PHE H CA 1
ATOM 8186 C C . PHE H 1 96 ? 11.679 55.173 67.173 1.00 31.86 100 PHE H C 1
ATOM 8187 O O . PHE H 1 96 ? 11.491 55.907 68.142 1.00 32.30 100 PHE H O 1
ATOM 8195 N N . TYR H 1 97 ? 11.965 53.883 67.301 1.00 31.95 101 TYR H N 1
ATOM 8196 C CA . TYR H 1 97 ? 11.911 53.252 68.625 1.00 32.14 101 TYR H CA 1
ATOM 8197 C C . TYR H 1 97 ? 13.096 53.585 69.531 1.00 31.99 101 TYR H C 1
ATOM 8198 O O . TYR H 1 97 ? 12.973 53.576 70.745 1.00 32.02 101 TYR H O 1
ATOM 8207 N N . ALA H 1 98 ? 14.235 53.880 68.937 1.00 32.13 102 ALA H N 1
ATOM 8208 C CA . ALA H 1 98 ? 15.433 54.215 69.693 1.00 32.44 102 ALA H CA 1
ATOM 8209 C C . ALA H 1 98 ? 16.332 55.020 68.795 1.00 32.47 102 ALA H C 1
ATOM 8210 O O . ALA H 1 98 ? 16.422 54.732 67.603 1.00 32.80 102 ALA H O 1
ATOM 8212 N N . PRO H 1 99 ? 16.981 56.049 69.352 1.00 32.37 103 PRO H N 1
ATOM 8213 C CA . PRO H 1 99 ? 17.883 56.872 68.536 1.00 32.28 103 PRO H CA 1
ATOM 8214 C C . PRO H 1 99 ? 19.165 56.117 68.235 1.00 32.42 103 PRO H C 1
ATOM 8215 O O . PRO H 1 99 ? 19.597 55.275 69.018 1.00 32.41 103 PRO H O 1
ATOM 8219 N N . LEU H 1 100 ? 19.760 56.412 67.096 1.00 32.80 104 LEU H N 1
ATOM 8220 C CA . LEU H 1 100 ? 21.071 55.891 66.758 1.00 32.81 104 LEU H CA 1
ATOM 8221 C C . LEU H 1 100 ? 22.163 56.633 67.541 1.00 32.59 104 LEU H C 1
ATOM 8222 O O . LEU H 1 100 ? 21.983 57.792 67.933 1.00 32.33 104 LEU H O 1
ATOM 8227 N N . LYS H 1 101 ? 23.291 55.960 67.753 1.00 32.50 105 LYS H N 1
ATOM 8228 C CA . LYS H 1 101 ? 24.483 56.595 68.280 1.00 32.14 105 LYS H CA 1
ATOM 8229 C C . LYS H 1 101 ? 25.606 56.491 67.248 1.00 31.98 105 LYS H C 1
ATOM 8230 O O . LYS H 1 101 ? 25.679 55.527 66.481 1.00 31.61 105 LYS H O 1
ATOM 8236 N N . LEU H 1 102 ? 26.468 57.503 67.228 1.00 31.85 106 LEU H N 1
ATOM 8237 C CA . LEU H 1 102 ? 27.561 57.560 66.274 1.00 31.62 106 LEU H CA 1
ATOM 8238 C C . LEU H 1 102 ? 28.414 56.318 66.399 1.00 31.73 106 LEU H C 1
ATOM 8239 O O . LEU H 1 102 ? 28.822 55.943 67.482 1.00 31.81 106 LEU H O 1
ATOM 8244 N N . GLY H 1 103 ? 28.647 55.655 65.276 1.00 32.13 107 GLY H N 1
ATOM 8245 C CA . GLY H 1 103 ? 29.391 54.408 65.274 1.00 32.05 107 GLY H CA 1
ATOM 8246 C C . GLY H 1 103 ? 28.486 53.242 64.965 1.00 32.27 107 GLY H C 1
ATOM 8247 O O . GLY H 1 103 ? 28.966 52.184 64.577 1.00 32.48 107 GLY H O 1
ATOM 8248 N N . ASP H 1 104 ? 27.176 53.433 65.143 1.00 32.37 108 ASP H N 1
ATOM 8249 C CA . ASP H 1 104 ? 26.184 52.434 64.770 1.00 32.46 108 ASP H CA 1
ATOM 8250 C C . ASP H 1 104 ? 26.092 52.356 63.265 1.00 32.42 108 ASP H C 1
ATOM 8251 O O . ASP H 1 104 ? 26.204 53.374 62.583 1.00 32.51 108 ASP H O 1
ATOM 8256 N N . VAL H 1 105 ? 25.856 51.158 62.746 1.00 32.39 109 VAL H N 1
ATOM 8257 C CA . VAL H 1 105 ? 25.404 51.035 61.362 1.00 32.23 109 VAL H CA 1
ATOM 8258 C C . VAL H 1 105 ? 23.974 50.513 61.289 1.00 32.06 109 VAL H C 1
ATOM 8259 O O . VAL H 1 105 ? 23.638 49.500 61.873 1.00 32.06 109 VAL H O 1
ATOM 8263 N N . LEU H 1 106 ? 23.131 51.239 60.577 1.00 31.98 110 LEU H N 1
ATOM 8264 C CA . LEU H 1 106 ? 21.749 50.865 60.427 1.00 31.80 110 LEU H CA 1
ATOM 8265 C C . LEU H 1 106 ? 21.547 49.990 59.196 1.00 32.17 110 LEU H C 1
ATOM 8266 O O . LEU H 1 106 ? 22.019 50.319 58.102 1.00 32.30 110 LEU H O 1
ATOM 8271 N N . GLU H 1 107 ? 20.851 48.877 59.367 1.00 32.27 111 GLU H N 1
ATOM 8272 C CA . GLU H 1 107 ? 20.488 48.031 58.236 1.00 32.65 111 GLU H CA 1
ATOM 8273 C C . GLU H 1 107 ? 18.990 48.197 57.928 1.00 32.34 111 GLU H C 1
ATOM 8274 O O . GLU H 1 107 ? 18.153 47.936 58.787 1.00 32.42 111 GLU H O 1
ATOM 8280 N N . LEU H 1 108 ? 18.653 48.655 56.721 1.00 32.37 112 LEU H N 1
ATOM 8281 C CA . LEU H 1 108 ? 17.228 48.828 56.323 1.00 32.16 112 LEU H CA 1
ATOM 8282 C C . LEU H 1 108 ? 16.754 47.854 55.273 1.00 32.11 112 LEU H C 1
ATOM 8283 O O . LEU H 1 108 ? 17.462 47.567 54.315 1.00 32.17 112 LEU H O 1
ATOM 8288 N N . GLU H 1 109 ? 15.537 47.358 55.437 1.00 32.38 113 GLU H N 1
ATOM 8289 C CA . GLU H 1 109 ? 14.902 46.548 54.385 1.00 32.78 113 GLU H CA 1
ATOM 8290 C C . GLU H 1 109 ? 13.595 47.195 54.016 1.00 32.73 113 GLU H C 1
ATOM 8291 O O . GLU H 1 109 ? 12.892 47.697 54.882 1.00 32.96 113 GLU H O 1
ATOM 8297 N N . ALA H 1 110 ? 13.271 47.188 52.728 1.00 32.74 114 ALA H N 1
ATOM 8298 C CA . ALA H 1 110 ? 12.006 47.762 52.243 1.00 32.44 114 ALA H CA 1
ATOM 8299 C C . ALA H 1 110 ? 11.216 46.775 51.381 1.00 32.53 114 ALA H C 1
ATOM 8300 O O . ALA H 1 110 ? 11.764 46.113 50.498 1.00 32.73 114 ALA H O 1
ATOM 8302 N N . HIS H 1 111 ? 9.926 46.657 51.660 1.00 32.66 115 HIS H N 1
ATOM 8303 C CA . HIS H 1 111 ? 9.048 45.811 50.864 1.00 32.72 115 HIS H CA 1
ATOM 8304 C C . HIS H 1 111 ? 7.886 46.641 50.365 1.00 32.89 115 HIS H C 1
ATOM 8305 O O . HIS H 1 111 ? 7.159 47.244 51.164 1.00 32.89 115 HIS H O 1
ATOM 8312 N N . ALA H 1 112 ? 7.709 46.661 49.046 1.00 32.76 116 ALA H N 1
ATOM 8313 C CA . ALA H 1 112 ? 6.617 47.398 48.454 1.00 32.95 116 ALA H CA 1
ATOM 8314 C C . ALA H 1 112 ? 5.400 46.490 48.391 1.00 33.23 116 ALA H C 1
ATOM 8315 O O . ALA H 1 112 ? 5.495 45.337 47.975 1.00 33.04 116 ALA H O 1
ATOM 8317 N N . LEU H 1 113 ? 4.254 47.011 48.803 1.00 33.83 117 LEU H N 1
ATOM 8318 C CA . LEU H 1 113 ? 3.062 46.220 48.772 1.00 34.71 117 LEU H CA 1
ATOM 8319 C C . LEU H 1 113 ? 2.584 46.074 47.335 1.00 35.06 117 LEU H C 1
ATOM 8320 O O . LEU H 1 113 ? 2.585 47.032 46.553 1.00 35.11 117 LEU H O 1
ATOM 8325 N N . PHE H 1 114 ? 2.227 44.834 47.009 1.00 35.76 118 PHE H N 1
ATOM 8326 C CA . PHE H 1 114 ? 1.943 44.385 45.652 1.00 36.16 118 PHE H CA 1
ATOM 8327 C C . PHE H 1 114 ? 0.914 45.256 44.950 1.00 36.70 118 PHE H C 1
ATOM 8328 O O . PHE H 1 114 ? -0.160 45.513 45.486 1.00 36.97 118 PHE H O 1
ATOM 8336 N N . ASP H 1 115 ? 1.240 45.682 43.735 1.00 37.18 119 ASP H N 1
ATOM 8337 C CA . ASP H 1 115 ? 0.389 46.600 42.978 1.00 37.30 119 ASP H CA 1
ATOM 8338 C C . ASP H 1 115 ? 1.066 46.876 41.632 1.00 37.74 119 ASP H C 1
ATOM 8339 O O . ASP H 1 115 ? 2.216 47.336 41.578 1.00 37.44 119 ASP H O 1
ATOM 8344 N N . GLU H 1 116 ? 0.367 46.557 40.545 1.00 37.99 120 GLU H N 1
ATOM 8345 C CA . GLU H 1 116 ? 0.925 46.772 39.220 1.00 38.35 120 GLU H CA 1
ATOM 8346 C C . GLU H 1 116 ? 0.109 47.776 38.417 1.00 38.15 120 GLU H C 1
ATOM 8347 O O . GLU H 1 116 ? 0.608 48.353 37.445 1.00 38.13 120 GLU H O 1
ATOM 8353 N N . THR H 1 117 ? -1.138 47.985 38.832 1.00 37.90 121 THR H N 1
ATOM 8354 C CA . THR H 1 117 ? -2.022 48.921 38.152 1.00 37.75 121 THR H CA 1
ATOM 8355 C C . THR H 1 117 ? -1.863 50.365 38.638 1.00 37.51 121 THR H C 1
ATOM 8356 O O . THR H 1 117 ? -2.586 51.246 38.183 1.00 37.75 121 THR H O 1
ATOM 8360 N N . SER H 1 118 ? -0.943 50.626 39.559 1.00 36.93 122 SER H N 1
ATOM 8361 C CA . SER H 1 118 ? -0.912 51.961 40.146 1.00 36.16 122 SER H CA 1
ATOM 8362 C C . SER H 1 118 ? 0.460 52.601 40.346 1.00 35.87 122 SER H C 1
ATOM 8363 O O . SER H 1 118 ? 1.439 51.950 40.762 1.00 35.54 122 SER H O 1
ATOM 8366 N N . LYS H 1 119 ? 0.493 53.900 40.049 1.00 35.00 123 LYS H N 1
ATOM 8367 C CA . LYS H 1 119 ? 1.682 54.716 40.194 1.00 34.44 123 LYS H CA 1
ATOM 8368 C C . LYS H 1 119 ? 1.958 55.012 41.661 1.00 34.05 123 LYS H C 1
ATOM 8369 O O . LYS H 1 119 ? 3.089 55.329 42.034 1.00 33.81 123 LYS H O 1
ATOM 8375 N N . LYS H 1 120 ? 0.919 54.933 42.490 1.00 33.78 124 LYS H N 1
ATOM 8376 C CA . LYS H 1 120 ? 1.085 55.146 43.931 1.00 33.66 124 LYS H CA 1
ATOM 8377 C C . LYS H 1 120 ? 1.320 53.814 44.634 1.00 33.34 124 LYS H C 1
ATOM 8378 O O . LYS H 1 120 ? 0.552 52.869 44.467 1.00 33.39 124 LYS H O 1
ATOM 8384 N N . ARG H 1 121 ? 2.371 53.754 45.443 1.00 33.17 125 ARG H N 1
ATOM 8385 C CA . ARG H 1 121 ? 2.802 52.512 46.076 1.00 33.06 125 ARG H CA 1
ATOM 8386 C C . ARG H 1 121 ? 3.085 52.741 47.555 1.00 33.20 125 ARG H C 1
ATOM 8387 O O . ARG H 1 121 ? 3.687 53.746 47.941 1.00 33.27 125 ARG H O 1
ATOM 8395 N N . ASP H 1 122 ? 2.686 51.789 48.383 1.00 33.30 126 ASP H N 1
ATOM 8396 C CA . ASP H 1 122 ? 3.032 51.840 49.786 1.00 33.60 126 ASP H CA 1
ATOM 8397 C C . ASP H 1 122 ? 4.232 50.933 50.083 1.00 33.38 126 ASP H C 1
ATOM 8398 O O . ASP H 1 122 ? 4.250 49.760 49.697 1.00 33.78 126 ASP H O 1
ATOM 8403 N N . VAL H 1 123 ? 5.229 51.468 50.773 1.00 32.84 127 VAL H N 1
ATOM 8404 C CA . VAL H 1 123 ? 6.422 50.702 51.058 1.00 32.77 127 VAL H CA 1
ATOM 8405 C C . VAL H 1 123 ? 6.633 50.535 52.570 1.00 32.91 127 VAL H C 1
ATOM 8406 O O . VAL H 1 123 ? 6.606 51.512 53.317 1.00 33.07 127 VAL H O 1
ATOM 8410 N N . LYS H 1 124 ? 6.844 49.298 53.013 1.00 32.94 128 LYS H N 1
ATOM 8411 C CA . LYS H 1 124 ? 7.152 49.029 54.410 1.00 33.23 128 LYS H CA 1
ATOM 8412 C C . LYS H 1 124 ? 8.664 49.043 54.618 1.00 33.11 128 LYS H C 1
ATOM 8413 O O . LYS H 1 124 ? 9.370 48.222 54.033 1.00 33.25 128 LYS H O 1
ATOM 8419 N N . VAL H 1 125 ? 9.162 49.954 55.450 1.00 32.56 129 VAL H N 1
ATOM 8420 C CA . VAL H 1 125 ? 10.588 49.954 55.772 1.00 32.59 129 VAL H CA 1
ATOM 8421 C C . VAL H 1 125 ? 10.836 49.593 57.235 1.00 32.63 129 VAL H C 1
ATOM 8422 O O . VAL H 1 125 ? 10.115 50.042 58.125 1.00 32.84 129 VAL H O 1
ATOM 8426 N N . VAL H 1 126 ? 11.857 48.782 57.476 1.00 32.33 130 VAL H N 1
ATOM 8427 C CA . VAL H 1 126 ? 12.260 48.449 58.828 1.00 32.43 130 VAL H CA 1
ATOM 8428 C C . VAL H 1 126 ? 13.767 48.621 58.959 1.00 32.40 130 VAL H C 1
ATOM 8429 O O . VAL H 1 126 ? 14.514 48.288 58.034 1.00 32.49 130 VAL H O 1
ATOM 8433 N N . GLY H 1 127 ? 14.217 49.157 60.089 1.00 32.24 131 GLY H N 1
ATOM 8434 C CA . GLY H 1 127 ? 15.647 49.333 60.292 1.00 32.12 131 GLY H CA 1
ATOM 8435 C C . GLY H 1 127 ? 16.134 48.646 61.541 1.00 32.18 131 GLY H C 1
ATOM 8436 O O . GLY H 1 127 ? 15.451 48.665 62.553 1.00 32.68 131 GLY H O 1
ATOM 8437 N N . HIS H 1 128 ? 17.317 48.045 61.467 1.00 32.12 132 HIS H N 1
ATOM 8438 C CA . HIS H 1 128 ? 17.933 47.361 62.607 1.00 32.04 132 HIS H CA 1
ATOM 8439 C C . HIS H 1 128 ? 19.342 47.862 62.853 1.00 32.28 132 HIS H C 1
ATOM 8440 O O . HIS H 1 128 ? 20.063 48.260 61.951 1.00 32.51 132 HIS H O 1
ATOM 8447 N N . VAL H 1 129 ? 19.728 47.847 64.111 1.00 32.33 133 VAL H N 1
ATOM 8448 C CA . VAL H 1 129 ? 21.107 48.010 64.460 1.00 32.07 133 VAL H CA 1
ATOM 8449 C C . VAL H 1 129 ? 21.449 46.703 65.140 1.00 32.23 133 VAL H C 1
ATOM 8450 O O . VAL H 1 129 ? 20.947 46.409 66.229 1.00 31.97 133 VAL H O 1
ATOM 8454 N N . LYS H 1 130 ? 22.290 45.923 64.460 1.00 32.50 134 LYS H N 1
ATOM 8455 C CA . LYS H 1 130 ? 22.567 44.545 64.840 1.00 32.67 134 LYS H CA 1
ATOM 8456 C C . LYS H 1 130 ? 21.223 43.844 64.938 1.00 32.72 134 LYS H C 1
ATOM 8457 O O . LYS H 1 130 ? 20.482 43.839 63.969 1.00 32.84 134 LYS H O 1
ATOM 8463 N N . GLU H 1 131 ? 20.887 43.274 66.085 1.00 32.63 135 GLU H N 1
ATOM 8464 C CA . GLU H 1 131 ? 19.624 42.554 66.189 1.00 32.90 135 GLU H CA 1
ATOM 8465 C C . GLU H 1 131 ? 18.438 43.371 66.701 1.00 32.66 135 GLU H C 1
ATOM 8466 O O . GLU H 1 131 ? 17.359 42.826 66.918 1.00 33.05 135 GLU H O 1
ATOM 8472 N N . ILE H 1 132 ? 18.620 44.669 66.887 1.00 32.29 136 ILE H N 1
ATOM 8473 C CA . ILE H 1 132 ? 17.586 45.496 67.510 1.00 31.84 136 ILE H CA 1
ATOM 8474 C C . ILE H 1 132 ? 16.789 46.309 66.508 1.00 32.05 136 ILE H C 1
ATOM 8475 O O . ILE H 1 132 ? 17.354 47.125 65.784 1.00 31.83 136 ILE H O 1
ATOM 8480 N N . LYS H 1 133 ? 15.474 46.099 66.471 1.00 32.43 137 LYS H N 1
ATOM 8481 C CA . LYS H 1 133 ? 14.588 46.889 65.602 1.00 32.72 137 LYS H CA 1
ATOM 8482 C C . LYS H 1 133 ? 14.501 48.323 66.133 1.00 33.18 137 LYS H C 1
ATOM 8483 O O . LYS H 1 133 ? 13.940 48.543 67.203 1.00 33.32 137 LYS H O 1
ATOM 8497 N N . PHE H 1 135 ? 13.635 51.142 63.977 1.00 33.31 139 PHE H N 1
ATOM 8498 C CA . PHE H 1 135 ? 12.839 52.004 63.144 1.00 32.81 139 PHE H CA 1
ATOM 8499 C C . PHE H 1 135 ? 11.858 51.178 62.330 1.00 33.01 139 PHE H C 1
ATOM 8500 O O . PHE H 1 135 ? 12.200 50.106 61.815 1.00 33.14 139 PHE H O 1
ATOM 8508 N N . GLU H 1 136 ? 10.641 51.685 62.206 1.00 33.02 140 GLU H N 1
ATOM 8509 C CA . GLU H 1 136 ? 9.643 51.051 61.384 1.00 33.48 140 GLU H CA 1
ATOM 8510 C C . GLU H 1 136 ? 8.833 52.166 60.728 1.00 33.32 140 GLU H C 1
ATOM 8511 O O . GLU H 1 136 ? 8.538 53.183 61.361 1.00 33.21 140 GLU H O 1
ATOM 8517 N N . GLY H 1 137 ? 8.468 51.984 59.463 1.00 33.28 141 GLY H N 1
ATOM 8518 C CA . GLY H 1 137 ? 7.724 53.023 58.755 1.00 33.24 141 GLY H CA 1
ATOM 8519 C C . GLY H 1 137 ? 7.100 52.617 57.438 1.00 33.11 141 GLY H C 1
ATOM 8520 O O . GLY H 1 137 ? 7.542 51.662 56.781 1.00 33.06 141 GLY H O 1
ATOM 8521 N N . THR H 1 138 ? 6.056 53.341 57.064 1.00 32.97 142 THR H N 1
ATOM 8522 C CA . THR H 1 138 ? 5.470 53.182 55.745 1.00 33.19 142 THR H CA 1
ATOM 8523 C C . THR H 1 138 ? 5.680 54.450 54.949 1.00 33.22 142 THR H C 1
ATOM 8524 O O . THR H 1 138 ? 5.324 55.551 55.406 1.00 33.42 142 THR H O 1
ATOM 8528 N N . ILE H 1 139 ? 6.258 54.322 53.763 1.00 33.05 143 ILE H N 1
ATOM 8529 C CA . ILE H 1 139 ? 6.299 55.498 52.912 1.00 33.14 143 ILE H CA 1
ATOM 8530 C C . ILE H 1 139 ? 5.571 55.320 51.578 1.00 33.12 143 ILE H C 1
ATOM 8531 O O . ILE H 1 139 ? 5.564 54.239 50.979 1.00 33.10 143 ILE H O 1
ATOM 8536 N N . GLN H 1 140 ? 4.904 56.384 51.149 1.00 33.08 144 GLN H N 1
ATOM 8537 C CA . GLN H 1 140 ? 4.165 56.341 49.900 1.00 33.25 144 GLN H CA 1
ATOM 8538 C C . GLN H 1 140 ? 4.975 56.971 48.791 1.00 33.08 144 GLN H C 1
ATOM 8539 O O . GLN H 1 140 ? 5.268 58.171 48.826 1.00 33.19 144 GLN H O 1
ATOM 8545 N N . VAL H 1 141 ? 5.359 56.155 47.814 1.00 32.91 145 VAL H N 1
ATOM 8546 C CA . VAL H 1 141 ? 6.034 56.686 46.642 1.00 32.85 145 VAL H CA 1
ATOM 8547 C C . VAL H 1 141 ? 5.071 56.754 45.460 1.00 32.86 145 VAL H C 1
ATOM 8548 O O . VAL H 1 141 ? 4.243 55.861 45.274 1.00 33.14 145 VAL H O 1
ATOM 8552 N N . VAL H 1 142 ? 5.144 57.835 44.688 1.00 32.68 146 VAL H N 1
ATOM 8553 C CA . VAL H 1 142 ? 4.477 57.861 43.390 1.00 32.44 146 VAL H CA 1
ATOM 8554 C C . VAL H 1 142 ? 5.454 58.153 42.249 1.00 32.45 146 VAL H C 1
ATOM 8555 O O . VAL H 1 142 ? 6.408 58.915 42.412 1.00 32.22 146 VAL H O 1
ATOM 8559 N N . SER H 1 143 ? 5.203 57.542 41.092 1.00 32.62 147 SER H N 1
ATOM 8560 C CA . SER H 1 143 ? 6.047 57.710 39.920 1.00 32.80 147 SER H CA 1
ATOM 8561 C C . SER H 1 143 ? 5.268 58.220 38.724 1.00 32.92 147 SER H C 1
ATOM 8562 O O . SER H 1 143 ? 4.114 57.874 38.516 1.00 33.77 147 SER H O 1
ATOM 8565 N N . THR H 1 144 ? 5.904 59.062 37.934 1.00 32.50 148 THR H N 1
ATOM 8566 C CA . THR H 1 144 ? 5.262 59.593 36.775 1.00 31.77 148 THR H CA 1
ATOM 8567 C C . THR H 1 144 ? 5.931 58.997 35.543 1.00 31.70 148 THR H C 1
ATOM 8568 O O . THR H 1 144 ? 6.964 58.344 35.646 1.00 31.45 148 THR H O 1
ATOM 8572 N N . ASP H 1 145 ? 5.329 59.217 34.382 1.00 31.74 149 ASP H N 1
ATOM 8573 C CA . ASP H 1 145 ? 5.925 58.806 33.128 1.00 31.74 149 ASP H CA 1
ATOM 8574 C C . ASP H 1 145 ? 6.971 59.825 32.722 1.00 32.01 149 ASP H C 1
ATOM 8575 O O . ASP H 1 145 ? 7.803 59.570 31.853 1.00 32.31 149 ASP H O 1
ATOM 8580 N N . GLU H 1 146 ? 6.921 60.988 33.364 1.00 32.14 150 GLU H N 1
ATOM 8581 C CA . GLU H 1 146 ? 7.931 62.026 33.181 1.00 32.11 150 GLU H CA 1
ATOM 8582 C C . GLU H 1 146 ? 8.239 62.722 34.502 1.00 31.91 150 GLU H C 1
ATOM 8583 O O . GLU H 1 146 ? 7.457 62.667 35.456 1.00 31.60 150 GLU H O 1
ATOM 8589 N N . HIS H 1 147 ? 9.396 63.367 34.543 1.00 31.77 151 HIS H N 1
ATOM 8590 C CA . HIS H 1 147 ? 9.792 64.210 35.656 1.00 31.68 151 HIS H CA 1
ATOM 8591 C C . HIS H 1 147 ? 8.624 65.057 36.153 1.00 31.72 151 HIS H C 1
ATOM 8592 O O . HIS H 1 147 ? 7.987 65.775 35.365 1.00 31.77 151 HIS H O 1
ATOM 8599 N N . ILE H 1 148 ? 8.365 64.984 37.459 1.00 31.54 152 ILE H N 1
ATOM 8600 C CA . ILE H 1 148 ? 7.310 65.771 38.101 1.00 31.62 152 ILE H CA 1
ATOM 8601 C C . ILE H 1 148 ? 7.149 67.199 37.510 1.00 31.75 152 ILE H C 1
ATOM 8602 O O . ILE H 1 148 ? 6.123 67.853 37.710 1.00 31.45 152 ILE H O 1
ATOM 8607 N N . PHE H 1 149 ? 8.161 67.659 36.776 1.00 31.91 153 PHE H N 1
ATOM 8608 C CA . PHE H 1 149 ? 8.026 68.833 35.888 1.00 32.49 153 PHE H CA 1
ATOM 8609 C C . PHE H 1 149 ? 7.519 70.128 36.528 1.00 32.62 153 PHE H C 1
ATOM 8610 O O . PHE H 1 149 ? 6.441 70.820 35.722 1.00 32.45 153 PHE H O 1
#

CATH classification: 3.10.129.10

Solvent-accessible surface area: 49849 Å² total